Protein AF-0000000066225466 (afdb_homodimer)

Foldseek 3Di:
DQAEEEQEDELQAFDFLQSLLLLLQRQLVNVLRVHFYEYAYEHLVVVRHDPVSVVNNVVLNVLLVRDGPAACVPHDDLDDRYLVVCLVVLVVLLVLCVVLVQKDKFLDDPVNVVVLVVVCVVVVNDFAAACVSGDDDPVVVVVCVVVVRFIFMWGHFDPDWFWDWAQAPAPGTDTHTSRRPYRGGQAGSVSGGDPLSSVLSSCVSVVHQEYEEAPVCVNVVRVSVVSCVSVVHDDHHYHHAYAEAAPVLHGDDCVVDNGGSVLCLQLQFRSQLSSLQSCVQFAAAPVRDSHDGSVSCSVRPDSNRGDRDHRHDDVVVSVVSSVCCCVPVDDPVRNVVSCCVRAVDPVNCVLQCVQCVVPDPDPVVRCVAQVLLNHNDLPAALVQQPVAPDDLVVLLLLLVLLLVQLVPDRDLDLVVSVVSSVLVCVLVVHDSLSSCQSLCCLQRVHSDHGDSSSSCSSNDSSSSSVSSVVSSVNSPHAPPVRVVVSVVSSVVSVVVVVVVVVD/DQAEEEQEDELQAFDFLQSLLLLLLRQLVNVLRVHFYEYAYEHLVVVRHDPVSVVNNVVLNVLLVRDGPDACVPHDDLDDRYLVVCLVVLVVLLVLCVVLVQKDKFLDDPVNVVVLVVVCVVVVNDFAAACVSGDDDPVVVVVCVVVVRFIFMWGHFDPDWFWDWAQAPAPGTDTHTSRRPYRGTQAGSVSGGDPQSSVLSSCVSVVHQEYEEAPVCVNVVRVSVVSCVSVVHDDHHYHHAYAEAAPVRHGDDCVVDNGGSVLCLQLQFRSQLSSLQSCVQFAAAPVRDSHDGSVSCSVRPDSNRGDRDHRHDDVVVSVVSSVCCCVPVDDPVRNVVSCCVRAVDPVNCVLQCVQCVVPDPDPVVRCVACVLLNHNDLPAALVQQPVAPDDLVVLLLLLVLLLVQLVPDRDLALVVSVVSSVLVCVLVVHDSLSSCQSLCCLQRVHSDHGDSSSSCSSNDSSSSSVSSVVSSVNSPHAPPVRVVVSVVSSVVSVVVVVVVVVD

pLDDT: mean 94.41, std 7.54, range [35.38, 98.88]

Solvent-accessible surface area (backbone atoms only — not comparable to full-atom values): 54621 Å² total; per-residue (Å²): 130,75,38,19,21,50,38,64,54,57,22,59,44,77,40,41,46,66,56,52,41,42,36,51,54,26,41,38,54,11,53,65,62,72,30,40,26,30,39,34,40,46,33,61,54,58,89,54,35,40,74,68,22,40,51,45,40,54,52,50,38,46,62,48,69,54,78,60,72,27,23,70,87,78,36,58,94,54,59,77,31,38,48,68,75,40,47,70,61,53,51,52,55,51,48,51,33,42,74,70,62,46,30,45,77,35,66,71,48,72,68,56,50,52,50,51,52,51,52,33,50,74,70,67,48,81,60,41,57,40,50,87,75,57,57,66,52,71,66,58,46,49,51,39,56,72,69,63,56,71,39,31,34,25,34,57,57,68,81,58,91,53,61,41,78,42,65,27,75,80,74,41,74,42,76,41,53,29,54,70,48,45,37,44,66,32,28,43,68,86,60,43,51,30,69,64,42,48,51,50,54,48,36,58,68,55,52,40,41,38,51,52,41,52,42,87,48,57,83,49,45,57,61,47,50,49,50,27,55,74,71,68,45,85,73,55,47,35,30,60,39,53,50,59,12,30,86,87,67,41,72,63,42,67,89,80,38,89,40,37,47,63,39,43,54,71,42,27,49,49,40,66,35,53,47,29,47,45,47,54,52,40,33,67,46,93,85,61,57,80,79,52,51,73,66,56,46,40,77,64,64,53,81,84,53,46,50,76,59,72,27,56,64,50,64,67,59,48,36,52,48,23,17,48,44,51,59,73,71,33,52,63,70,55,44,44,48,50,47,31,72,71,57,68,33,68,70,53,38,56,67,49,42,80,70,46,47,88,75,30,39,33,60,12,51,50,53,81,70,49,46,52,74,52,34,66,68,70,80,72,48,57,71,66,51,64,83,46,88,54,53,70,70,56,43,37,50,49,43,49,51,49,44,57,54,56,68,68,54,85,67,82,41,50,68,54,49,46,51,52,52,47,52,50,20,58,67,70,72,38,59,58,71,63,54,45,42,56,51,26,27,37,67,56,49,30,85,76,72,63,59,60,48,56,49,36,49,75,54,28,68,58,51,40,48,52,30,34,50,51,43,31,47,52,66,66,49,68,56,73,72,56,40,52,52,48,50,54,53,49,51,56,43,53,54,48,52,56,53,52,71,73,100,131,76,38,19,23,50,39,65,55,58,22,60,45,77,42,39,45,66,55,51,41,42,36,51,55,26,41,39,53,11,54,64,61,72,30,39,26,30,39,34,39,45,32,63,54,57,90,55,35,40,71,67,22,40,51,44,40,55,52,50,37,49,63,50,69,53,76,60,72,25,24,69,87,79,35,59,95,56,59,79,29,37,46,67,78,40,48,69,59,52,52,52,54,52,48,50,32,41,73,70,63,46,29,46,77,33,63,70,47,73,68,55,49,51,50,52,52,50,52,34,51,74,70,68,49,80,62,42,56,41,49,87,77,56,55,68,54,70,67,58,47,51,52,39,55,72,69,62,56,73,40,32,33,24,35,58,58,70,81,58,91,54,61,42,77,42,64,27,75,79,72,41,75,42,75,42,53,28,54,68,48,44,37,43,66,32,29,43,67,85,59,43,51,30,69,64,43,48,50,49,54,46,36,57,68,56,51,40,41,38,51,50,42,52,42,87,48,57,84,48,44,58,63,46,51,48,50,26,53,74,73,70,46,85,73,51,48,36,30,60,40,53,52,59,13,30,87,87,67,40,72,62,42,68,89,81,38,90,39,37,48,63,40,43,53,73,44,27,51,48,40,65,35,52,48,29,47,44,48,54,53,39,32,70,46,93,84,61,57,81,79,54,52,73,67,56,46,40,76,64,61,51,80,82,54,47,49,75,56,74,29,56,65,50,65,67,58,46,37,53,48,25,17,49,45,51,60,73,70,32,54,62,70,54,46,44,50,50,47,30,72,72,58,68,33,69,71,53,39,56,68,49,42,80,68,46,48,88,74,31,39,36,60,12,50,49,52,81,70,49,46,52,74,52,35,66,70,69,80,70,48,56,71,68,51,64,84,46,90,57,54,71,69,58,41,38,50,50,43,48,52,49,45,58,56,56,68,69,54,85,69,83,43,53,68,53,50,45,52,53,53,48,51,50,22,57,67,69,72,39,58,59,71,64,54,45,41,55,51,27,27,36,67,55,50,31,84,75,73,62,60,60,48,56,49,36,47,74,53,29,68,58,50,41,48,51,30,36,51,52,43,31,47,51,66,68,50,67,57,74,72,56,42,52,53,49,50,53,55,50,51,55,44,52,54,50,53,56,55,54,73,73,102

Structure (mmCIF, N/CA/C/O backbone):
data_AF-0000000066225466-model_v1
#
loop_
_entity.id
_entity.type
_entity.pdbx_description
1 polymer 'Glutamate--tRNA ligase'
#
loop_
_atom_site.group_PDB
_atom_site.id
_atom_site.type_symbol
_atom_site.label_atom_id
_atom_site.label_alt_id
_atom_site.label_comp_id
_atom_site.label_asym_id
_atom_site.label_entity_id
_atom_site.label_seq_id
_atom_site.pdbx_PDB_ins_code
_atom_site.Cartn_x
_atom_site.Cartn_y
_atom_site.Cartn_z
_atom_site.occupancy
_atom_site.B_iso_or_equiv
_atom_site.auth_seq_id
_atom_site.auth_comp_id
_atom_site.auth_asym_id
_atom_site.auth_atom_id
_atom_site.pdbx_PDB_model_num
ATOM 1 N N . MET A 1 1 ? 26.734 44.969 13.734 1 72.12 1 MET A N 1
ATOM 2 C CA . MET A 1 1 ? 26 44.125 14.68 1 72.12 1 MET A CA 1
ATOM 3 C C . MET A 1 1 ? 25.453 42.875 13.992 1 72.12 1 MET A C 1
ATOM 5 O O . MET A 1 1 ? 25.094 42.938 12.812 1 72.12 1 MET A O 1
ATOM 9 N N . THR A 1 2 ? 25.734 41.781 14.602 1 92.44 2 THR A N 1
ATOM 10 C CA . THR A 1 2 ? 25.266 40.5 14.047 1 92.44 2 THR A CA 1
ATOM 11 C C . THR A 1 2 ? 23.75 40.438 14.062 1 92.44 2 THR A C 1
ATOM 13 O O . THR A 1 2 ? 23.125 40.688 15.086 1 92.44 2 THR A O 1
ATOM 16 N N . VAL A 1 3 ? 23.172 40.25 12.859 1 97.94 3 VAL A N 1
ATOM 17 C CA . VAL A 1 3 ? 21.719 40.156 12.742 1 97.94 3 VAL A CA 1
ATOM 18 C C . VAL A 1 3 ? 21.203 38.969 13.523 1 97.94 3 VAL A C 1
ATOM 20 O O . VAL A 1 3 ? 21.75 37.844 13.383 1 97.94 3 VAL A O 1
ATOM 23 N N . ARG A 1 4 ? 20.234 39.156 14.414 1 98.62 4 ARG A N 1
ATOM 24 C CA . ARG A 1 4 ? 19.578 38.062 15.156 1 98.62 4 ARG A CA 1
ATOM 25 C C . ARG A 1 4 ? 18.062 38.188 15.039 1 98.62 4 ARG A C 1
ATOM 27 O O . ARG A 1 4 ? 17.484 39.219 15.305 1 98.62 4 ARG A O 1
ATOM 34 N N . THR A 1 5 ? 17.469 37.156 14.516 1 98.81 5 THR A N 1
ATOM 35 C CA . THR A 1 5 ? 16.016 37.031 14.414 1 98.81 5 THR A CA 1
ATOM 36 C C . THR A 1 5 ? 15.5 35.875 15.234 1 98.81 5 THR A C 1
ATOM 38 O O . THR A 1 5 ? 16.297 35.062 15.75 1 98.81 5 THR A O 1
ATOM 41 N N . ARG A 1 6 ? 14.141 35.781 15.398 1 98.75 6 ARG A N 1
ATOM 42 C CA . ARG A 1 6 ? 13.594 34.656 16.141 1 98.75 6 ARG A CA 1
ATOM 43 C C . ARG A 1 6 ? 12.172 34.344 15.688 1 98.75 6 ARG A C 1
ATOM 45 O O . ARG A 1 6 ? 11.461 35.25 15.203 1 98.75 6 ARG A O 1
ATOM 52 N N . VAL A 1 7 ? 11.797 33.156 15.734 1 98.56 7 VAL A N 1
ATOM 53 C CA . VAL A 1 7 ? 10.398 32.75 15.75 1 98.56 7 VAL A CA 1
ATOM 54 C C . VAL A 1 7 ? 10.016 32.25 17.141 1 98.56 7 VAL A C 1
ATOM 56 O O . VAL A 1 7 ? 10.812 31.609 17.828 1 98.56 7 VAL A O 1
ATOM 59 N N . ALA A 1 8 ? 8.867 32.688 17.578 1 98.25 8 ALA A N 1
ATOM 60 C CA . ALA A 1 8 ? 8.516 32.469 18.969 1 98.25 8 ALA A CA 1
ATOM 61 C C . ALA A 1 8 ? 7.098 31.906 19.094 1 98.25 8 ALA A C 1
ATOM 63 O O . ALA A 1 8 ? 6.199 32.594 19.594 1 98.25 8 ALA A O 1
ATOM 64 N N . PRO A 1 9 ? 6.883 30.641 18.766 1 97.5 9 PRO A N 1
ATOM 65 C CA . PRO A 1 9 ? 5.547 30.047 18.828 1 97.5 9 PRO A CA 1
ATOM 66 C C . PRO A 1 9 ? 5.141 29.641 20.25 1 97.5 9 PRO A C 1
ATOM 68 O O . PRO A 1 9 ? 6 29.391 21.094 1 97.5 9 PRO A O 1
ATOM 71 N N . SER A 1 10 ? 3.869 29.734 20.5 1 96.12 10 SER A N 1
ATOM 72 C CA . SER A 1 10 ? 3.299 29.156 21.703 1 96.12 10 SER A CA 1
ATOM 73 C C . SER A 1 10 ? 2.91 27.703 21.5 1 96.12 10 SER A C 1
ATOM 75 O O . SER A 1 10 ? 2.291 27.359 20.484 1 96.12 10 SER A O 1
ATOM 77 N N . PRO A 1 11 ? 3.281 26.812 22.406 1 96.06 11 PRO A N 1
ATOM 78 C CA . PRO A 1 11 ? 3.002 25.375 22.25 1 96.06 11 PRO A CA 1
ATOM 79 C C . PRO A 1 11 ? 1.612 24.984 22.75 1 96.06 11 PRO A C 1
ATOM 81 O O . PRO A 1 11 ? 1.487 24.141 23.641 1 96.06 11 PRO A O 1
ATOM 84 N N . THR A 1 12 ? 0.563 25.531 22.188 1 91.44 12 THR A N 1
ATOM 85 C CA . THR A 1 12 ? -0.792 25.344 22.688 1 91.44 12 THR A CA 1
ATOM 86 C C . THR A 1 12 ? -1.61 24.453 21.766 1 91.44 12 THR A C 1
ATOM 88 O O . THR A 1 12 ? -2.832 24.359 21.906 1 91.44 12 THR A O 1
ATOM 91 N N . GLY A 1 13 ? -0.984 23.812 20.844 1 88.25 13 GLY A N 1
ATOM 92 C CA . GLY A 1 13 ? -1.659 22.938 19.891 1 88.25 13 GLY A CA 1
ATOM 93 C C . GLY A 1 13 ? -0.801 22.594 18.688 1 88.25 13 GLY A C 1
ATOM 94 O O . GLY A 1 13 ? 0.429 22.609 18.766 1 88.25 13 GLY A O 1
ATOM 95 N N . ASP A 1 14 ? -1.494 22.25 17.594 1 88.38 14 ASP A N 1
ATOM 96 C CA . ASP A 1 14 ? -0.764 21.844 16.406 1 88.38 14 ASP A CA 1
ATOM 97 C C . ASP A 1 14 ? -0.067 23.031 15.75 1 88.38 14 ASP A C 1
ATOM 99 O O . ASP A 1 14 ? -0.649 24.109 15.633 1 88.38 14 ASP A O 1
ATOM 103 N N . PRO A 1 15 ? 1.158 22.766 15.359 1 93.19 15 PRO A N 1
ATOM 104 C CA . PRO A 1 15 ? 1.882 23.859 14.703 1 93.19 15 PRO A CA 1
ATOM 105 C C . PRO A 1 15 ? 1.206 24.328 13.414 1 93.19 15 PRO A C 1
ATOM 107 O O . PRO A 1 15 ? 0.841 23.5 12.57 1 93.19 15 PRO A O 1
ATOM 110 N N . HIS A 1 16 ? 1.103 25.562 13.305 1 93.62 16 HIS A N 1
ATOM 111 C CA . HIS A 1 16 ? 0.407 26.219 12.203 1 93.62 16 HIS A CA 1
ATOM 112 C C . HIS A 1 16 ? 1.364 26.531 11.062 1 93.62 16 HIS A C 1
ATOM 114 O O . HIS A 1 16 ? 2.531 26.859 11.297 1 93.62 16 HIS A O 1
ATOM 120 N N . VAL A 1 17 ? 0.835 26.547 9.82 1 96.25 17 VAL A N 1
ATOM 121 C CA . VAL A 1 17 ? 1.638 26.891 8.656 1 96.25 17 VAL A CA 1
ATOM 122 C C . VAL A 1 17 ? 2.072 28.344 8.742 1 96.25 17 VAL A C 1
ATOM 124 O O . VAL A 1 17 ? 3.117 28.734 8.211 1 96.25 17 VAL A O 1
ATOM 127 N N . GLY A 1 18 ? 1.275 29.172 9.414 1 95.31 18 GLY A N 1
ATOM 128 C CA . GLY A 1 18 ? 1.667 30.547 9.656 1 95.31 18 GLY A CA 1
ATOM 129 C C . GLY A 1 18 ? 2.979 30.672 10.414 1 95.31 18 GLY A C 1
ATOM 130 O O . GLY A 1 18 ? 3.783 31.562 10.125 1 95.31 18 GLY A O 1
ATOM 131 N N . THR A 1 19 ? 3.127 29.797 11.383 1 96.12 19 THR A N 1
ATOM 132 C CA . THR A 1 19 ? 4.379 29.766 12.133 1 96.12 19 THR A CA 1
ATOM 133 C C . THR A 1 19 ? 5.551 29.438 11.211 1 96.12 19 THR A C 1
ATOM 135 O O . THR A 1 19 ? 6.609 30.047 11.289 1 96.12 19 THR A O 1
ATOM 138 N N . ALA A 1 20 ? 5.363 28.5 10.367 1 97.94 20 ALA A N 1
ATOM 139 C CA . ALA A 1 20 ? 6.402 28.109 9.422 1 97.94 20 ALA A CA 1
ATOM 140 C C . ALA A 1 20 ? 6.707 29.234 8.445 1 97.94 20 ALA A C 1
ATOM 142 O O . ALA A 1 20 ? 7.863 29.469 8.094 1 97.94 20 ALA A O 1
ATOM 143 N N . TYR A 1 21 ? 5.641 29.875 7.992 1 97.56 21 TYR A N 1
ATOM 144 C CA . TYR A 1 21 ? 5.75 31.031 7.109 1 97.56 21 TYR A CA 1
ATOM 145 C C . TYR A 1 21 ? 6.625 32.094 7.734 1 97.56 21 TYR A C 1
ATOM 147 O O . TYR A 1 21 ? 7.594 32.562 7.117 1 97.56 21 TYR A O 1
ATOM 155 N N . ILE A 1 22 ? 6.406 32.438 8.945 1 97.81 22 ILE A N 1
ATOM 156 C CA . ILE A 1 22 ? 7.164 33.469 9.664 1 97.81 22 ILE A CA 1
ATOM 157 C C . ILE A 1 22 ? 8.586 32.969 9.914 1 97.81 22 ILE A C 1
ATOM 159 O O . ILE A 1 22 ? 9.547 33.719 9.742 1 97.81 22 ILE A O 1
ATOM 163 N N . ALA A 1 23 ? 8.711 31.719 10.312 1 98.62 23 ALA A N 1
ATOM 164 C CA . ALA A 1 23 ? 10.016 31.125 10.578 1 98.62 23 ALA A CA 1
ATOM 165 C C . ALA A 1 23 ? 10.898 31.172 9.336 1 98.62 23 ALA A C 1
ATOM 167 O O . ALA A 1 23 ? 12.086 31.484 9.422 1 98.62 23 ALA A O 1
ATOM 168 N N . LEU A 1 24 ? 10.32 30.844 8.219 1 98.62 24 LEU A N 1
ATOM 169 C CA . LEU A 1 24 ? 11.062 30.812 6.957 1 98.62 24 LEU A CA 1
ATOM 170 C C . LEU A 1 24 ? 11.68 32.156 6.652 1 98.62 24 LEU A C 1
ATOM 172 O O . LEU A 1 24 ? 12.867 32.25 6.328 1 98.62 24 LEU A O 1
ATOM 176 N N . PHE A 1 25 ? 10.938 33.25 6.793 1 98.5 25 PHE A N 1
ATOM 177 C CA . PHE A 1 25 ? 11.414 34.562 6.453 1 98.5 25 PHE A CA 1
ATOM 178 C C . PHE A 1 25 ? 12.438 35.062 7.473 1 98.5 25 PHE A C 1
ATOM 180 O O . PHE A 1 25 ? 13.391 35.75 7.117 1 98.5 25 PHE A O 1
ATOM 187 N N . ASN A 1 26 ? 12.195 34.719 8.766 1 98.75 26 ASN A N 1
ATOM 188 C CA . ASN A 1 26 ? 13.203 35.031 9.773 1 98.75 26 ASN A CA 1
ATOM 189 C C . ASN A 1 26 ? 14.531 34.344 9.477 1 98.75 26 ASN A C 1
ATOM 191 O O . ASN A 1 26 ? 15.594 34.969 9.562 1 98.75 26 ASN A O 1
ATOM 195 N N . LEU A 1 27 ? 14.461 33.062 9.164 1 98.69 27 LEU A N 1
ATOM 196 C CA . LEU A 1 27 ? 15.648 32.281 8.852 1 98.69 27 LEU A CA 1
ATOM 197 C C . LEU A 1 27 ? 16.375 32.875 7.645 1 98.69 27 LEU A C 1
ATOM 199 O O . LEU A 1 27 ? 17.594 33.094 7.688 1 98.69 27 LEU A O 1
ATOM 203 N N . CYS A 1 28 ? 15.68 33.125 6.57 1 98.31 28 CYS A N 1
ATOM 204 C CA . CYS A 1 28 ? 16.281 33.656 5.348 1 98.31 28 CYS A CA 1
ATOM 205 C C . CYS A 1 28 ? 16.938 35 5.59 1 98.31 28 CYS A C 1
ATOM 207 O O . CYS A 1 28 ? 18.047 35.25 5.105 1 98.31 28 CYS A O 1
ATOM 209 N N . PHE A 1 29 ? 16.234 35.844 6.336 1 98.44 29 PHE A N 1
ATOM 210 C CA . PHE A 1 29 ? 16.781 37.156 6.633 1 98.44 29 PHE A CA 1
ATOM 211 C C . PHE A 1 29 ? 18.078 37.062 7.426 1 98.44 29 PHE A C 1
ATOM 213 O O . PHE A 1 29 ? 19.078 37.688 7.09 1 98.44 29 PHE A O 1
ATOM 220 N N . ALA A 1 30 ? 18.031 36.25 8.477 1 98.5 30 ALA A N 1
ATOM 221 C CA . ALA A 1 30 ? 19.219 36.062 9.312 1 98.5 30 ALA A CA 1
ATOM 222 C C . ALA A 1 30 ? 20.391 35.562 8.484 1 98.5 30 ALA A C 1
ATOM 224 O O . ALA A 1 30 ? 21.5 36.125 8.539 1 98.5 30 ALA A O 1
ATOM 225 N N . ARG A 1 31 ? 20.141 34.562 7.699 1 97.88 31 ARG A N 1
ATOM 226 C CA . ARG A 1 31 ? 21.203 33.938 6.926 1 97.88 31 ARG A CA 1
ATOM 227 C C . ARG A 1 31 ? 21.734 34.875 5.859 1 97.88 31 ARG A C 1
ATOM 229 O O . ARG A 1 31 ? 22.953 34.938 5.629 1 97.88 31 ARG A O 1
ATOM 236 N N . LYS A 1 32 ? 20.828 35.531 5.215 1 96.62 32 LYS A N 1
ATOM 237 C CA . LYS A 1 32 ? 21.234 36.5 4.195 1 96.62 32 LYS A CA 1
ATOM 238 C C . LYS A 1 32 ? 22.234 37.5 4.754 1 96.62 32 LYS A C 1
ATOM 240 O O . LYS A 1 32 ? 23.141 37.938 4.035 1 96.62 32 LYS A O 1
ATOM 245 N N . HIS A 1 33 ? 22.188 37.812 6.023 1 97.12 33 HIS A N 1
ATOM 246 C CA . HIS A 1 33 ? 23 38.844 6.637 1 97.12 33 HIS A CA 1
ATOM 247 C C . HIS A 1 33 ? 24.078 38.25 7.543 1 97.12 33 HIS A C 1
ATOM 249 O O . HIS A 1 33 ? 24.656 38.938 8.375 1 97.12 33 HIS A O 1
ATOM 255 N N . GLY A 1 34 ? 24.25 36.938 7.414 1 96.94 34 GLY A N 1
ATOM 256 C CA . GLY A 1 34 ? 25.281 36.281 8.188 1 96.94 34 GLY A CA 1
ATOM 257 C C . GLY A 1 34 ? 24.969 36.219 9.672 1 96.94 34 GLY A C 1
ATOM 258 O O . GLY A 1 34 ? 25.891 36.188 10.5 1 96.94 34 GLY A O 1
ATOM 259 N N . GLY A 1 35 ? 23.703 36.312 10.008 1 98.19 35 GLY A N 1
ATOM 260 C CA . GLY A 1 35 ? 23.281 36.375 11.398 1 98.19 35 GLY A CA 1
ATOM 261 C C . GLY A 1 35 ? 22.812 35.031 11.938 1 98.19 35 GLY A C 1
ATOM 262 O O . GLY A 1 35 ? 23.234 33.969 11.469 1 98.19 35 GLY A O 1
ATOM 263 N N . GLN A 1 36 ? 22.016 35.094 13.039 1 98.31 36 GLN A N 1
ATOM 264 C CA . GLN A 1 36 ? 21.547 33.906 13.742 1 98.31 36 GLN A CA 1
ATOM 265 C C . GLN A 1 36 ? 20.016 33.875 13.812 1 98.31 36 GLN A C 1
ATOM 267 O O . GLN A 1 36 ? 19.391 34.938 13.961 1 98.31 36 GLN A O 1
ATOM 272 N N . PHE A 1 37 ? 19.469 32.719 13.695 1 98.62 37 PHE A N 1
ATOM 273 C CA . PHE A 1 37 ? 18.047 32.469 13.797 1 98.62 37 PHE A CA 1
ATOM 274 C C . PHE A 1 37 ? 17.734 31.672 15.055 1 98.62 37 PHE A C 1
ATOM 276 O O . PHE A 1 37 ? 18.266 30.578 15.258 1 98.62 37 PHE A O 1
ATOM 283 N N . ILE A 1 38 ? 16.844 32.25 15.906 1 98.81 38 ILE A N 1
ATOM 284 C CA . ILE A 1 38 ? 16.578 31.672 17.219 1 98.81 38 ILE A CA 1
ATOM 285 C C . ILE A 1 38 ? 15.148 31.141 17.297 1 98.81 38 ILE A C 1
ATOM 287 O O . ILE A 1 38 ? 14.234 31.766 16.75 1 98.81 38 ILE A O 1
ATOM 291 N N . LEU A 1 39 ? 14.961 29.953 17.938 1 98.88 39 LEU A N 1
ATOM 292 C CA . LEU A 1 39 ? 13.633 29.453 18.297 1 98.88 39 LEU A CA 1
ATOM 293 C C . LEU A 1 39 ? 13.367 29.625 19.781 1 98.88 39 LEU A C 1
ATOM 295 O O . LEU A 1 39 ? 14.109 29.109 20.625 1 98.88 39 LEU A O 1
ATOM 299 N N . ARG A 1 40 ? 12.422 30.406 20.094 1 98.75 40 ARG A N 1
ATOM 300 C CA . ARG A 1 40 ? 11.984 30.609 21.484 1 98.75 40 ARG A CA 1
ATOM 301 C C . ARG A 1 40 ? 10.562 30.094 21.688 1 98.75 40 ARG A C 1
ATOM 303 O O . ARG A 1 40 ? 9.688 30.328 20.844 1 98.75 40 ARG A O 1
ATOM 310 N N . ILE A 1 41 ? 10.328 29.359 22.766 1 98.5 41 ILE A N 1
ATOM 311 C CA . ILE A 1 41 ? 9.008 28.844 23.078 1 98.5 41 ILE A CA 1
ATOM 312 C C . ILE A 1 41 ? 8.289 29.781 24.031 1 98.5 41 ILE A C 1
ATOM 314 O O . ILE A 1 41 ? 8.773 30.031 25.141 1 98.5 41 ILE A O 1
ATOM 318 N N . GLU A 1 42 ? 7.176 30.359 23.578 1 97.44 42 GLU A N 1
ATOM 319 C CA . GLU A 1 42 ? 6.398 31.281 24.391 1 97.44 42 GLU A CA 1
ATOM 320 C C . GLU A 1 42 ? 5.234 30.562 25.078 1 97.44 42 GLU A C 1
ATOM 322 O O . GLU A 1 42 ? 4.09 30.672 24.641 1 97.44 42 GLU A O 1
ATOM 327 N N . ASP A 1 43 ? 5.59 29.938 26.203 1 95.69 43 ASP A N 1
ATOM 328 C CA . ASP A 1 43 ? 4.641 29.109 26.938 1 95.69 43 ASP A CA 1
ATOM 329 C C . ASP A 1 43 ? 4.188 29.797 28.234 1 95.69 43 ASP A C 1
ATOM 331 O O . ASP A 1 43 ? 4.09 29.156 29.281 1 95.69 43 ASP A O 1
ATOM 335 N N . THR A 1 44 ? 3.924 31.141 28.125 1 92.94 44 THR A N 1
ATOM 336 C CA . THR A 1 44 ? 3.486 31.891 29.297 1 92.94 44 THR A CA 1
ATOM 337 C C . THR A 1 44 ? 2.076 31.469 29.703 1 92.94 44 THR A C 1
ATOM 339 O O . THR A 1 44 ? 1.693 31.609 30.859 1 92.94 44 THR A O 1
ATOM 342 N N . ASP A 1 45 ? 1.33 31.047 28.734 1 90.12 45 ASP A N 1
ATOM 343 C CA . ASP A 1 45 ? 0.051 30.422 29.047 1 90.12 45 ASP A CA 1
ATOM 344 C C . ASP A 1 45 ? 0.242 28.953 29.453 1 90.12 45 ASP A C 1
ATOM 346 O O . ASP A 1 45 ? 0.145 28.062 28.609 1 90.12 45 ASP A O 1
ATOM 350 N N . GLN A 1 46 ? 0.395 28.781 30.609 1 87.12 46 GLN A N 1
ATOM 351 C CA . GLN A 1 46 ? 0.784 27.469 31.125 1 87.12 46 GLN A CA 1
ATOM 352 C C . GLN A 1 46 ? -0.377 26.484 31.047 1 87.12 46 GLN A C 1
ATOM 354 O O . GLN A 1 46 ? -0.165 25.266 30.953 1 87.12 46 GLN A O 1
ATOM 359 N N . SER A 1 47 ? -1.54 27.031 31.078 1 86.06 47 SER A N 1
ATOM 360 C CA . SER A 1 47 ? -2.709 26.156 31.078 1 86.06 47 SER A CA 1
ATOM 361 C C . SER A 1 47 ? -2.908 25.516 29.703 1 86.06 47 SER A C 1
ATOM 363 O O . SER A 1 47 ? -3.457 24.422 29.594 1 86.06 47 SER A O 1
ATOM 365 N N . ARG A 1 48 ? -2.383 26.078 28.672 1 86.88 48 ARG A N 1
ATOM 366 C CA . ARG A 1 48 ? -2.646 25.609 27.312 1 86.88 48 ARG A CA 1
ATOM 367 C C . ARG A 1 48 ? -1.392 25.016 26.688 1 86.88 48 ARG A C 1
ATOM 369 O O . ARG A 1 48 ? -1.47 24.312 25.688 1 86.88 48 ARG A O 1
ATOM 376 N N . SER A 1 49 ? -0.348 25.297 27.344 1 92.75 49 SER A N 1
ATOM 377 C CA . SER A 1 49 ? 0.923 24.828 26.812 1 92.75 49 SER A CA 1
ATOM 378 C C . SER A 1 49 ? 1.209 23.391 27.25 1 92.75 49 SER A C 1
ATOM 380 O O . SER A 1 49 ? 0.957 23.031 28.391 1 92.75 49 SER A O 1
ATOM 382 N N . THR A 1 50 ? 1.665 22.562 26.297 1 92.44 50 THR A N 1
ATOM 383 C CA . THR A 1 50 ? 2.006 21.172 26.625 1 92.44 50 THR A CA 1
ATOM 384 C C . THR A 1 50 ? 3.354 20.797 26.016 1 92.44 50 THR A C 1
ATOM 386 O O . THR A 1 50 ? 3.756 21.344 25 1 92.44 50 THR A O 1
ATOM 389 N N . PRO A 1 51 ? 4.008 19.859 26.703 1 94.19 51 PRO A N 1
ATOM 390 C CA . PRO A 1 51 ? 5.258 19.359 26.125 1 94.19 51 PRO A CA 1
ATOM 391 C C . PRO A 1 51 ? 5.07 18.734 24.75 1 94.19 51 PRO A C 1
ATOM 393 O O . PRO A 1 51 ? 5.945 18.844 23.891 1 94.19 51 PRO A O 1
ATOM 396 N N . GLU A 1 52 ? 3.928 18.094 24.531 1 92.62 52 GLU A N 1
ATOM 397 C CA . GLU A 1 52 ? 3.625 17.469 23.25 1 92.62 52 GLU A CA 1
ATOM 398 C C . GLU A 1 52 ? 3.527 18.5 22.125 1 92.62 52 GLU A C 1
ATOM 400 O O . GLU A 1 52 ? 4.043 18.297 21.031 1 92.62 52 GLU A O 1
ATOM 405 N N . SER A 1 53 ? 2.9 19.562 22.469 1 93.81 53 SER A N 1
ATOM 406 C CA . SER A 1 53 ? 2.773 20.641 21.484 1 93.81 53 SER A CA 1
ATOM 407 C C . SER A 1 53 ? 4.129 21.25 21.172 1 93.81 53 SER A C 1
ATOM 409 O O . SER A 1 53 ? 4.406 21.594 20.016 1 93.81 53 SER A O 1
ATOM 411 N N . GLU A 1 54 ? 4.953 21.422 22.172 1 97.06 54 GLU A N 1
ATOM 412 C CA . GLU A 1 54 ? 6.297 21.953 21.938 1 97.06 54 GLU A CA 1
ATOM 413 C C . GLU A 1 54 ? 7.086 21.016 21.016 1 97.06 54 GLU A C 1
ATOM 415 O O . GLU A 1 54 ? 7.699 21.469 20.047 1 97.06 54 GLU A O 1
ATOM 420 N N . GLN A 1 55 ? 7.027 19.797 21.391 1 96.94 55 GLN A N 1
ATOM 421 C CA . GLN A 1 55 ? 7.75 18.828 20.578 1 96.94 55 GLN A CA 1
ATOM 422 C C . GLN A 1 55 ? 7.254 18.844 19.125 1 96.94 55 GLN A C 1
ATOM 424 O O . GLN A 1 55 ? 8.047 18.734 18.188 1 96.94 55 GLN A O 1
ATOM 429 N N . ALA A 1 56 ? 5.988 18.969 18.953 1 95.25 56 ALA A N 1
ATOM 430 C CA . ALA A 1 56 ? 5.406 19.031 17.609 1 95.25 56 ALA A CA 1
ATOM 431 C C . ALA A 1 56 ? 5.941 20.234 16.828 1 95.25 56 ALA A C 1
ATOM 433 O O . ALA A 1 56 ? 6.16 20.156 15.625 1 95.25 56 ALA A O 1
ATOM 434 N N . ILE A 1 57 ? 6.113 21.297 17.5 1 97.69 57 ILE A N 1
ATOM 435 C CA . ILE A 1 57 ? 6.668 22.5 16.875 1 97.69 57 ILE A CA 1
ATOM 436 C C . ILE A 1 57 ? 8.078 22.203 16.375 1 97.69 57 ILE A C 1
ATOM 438 O O . ILE A 1 57 ? 8.398 22.469 15.211 1 97.69 57 ILE A O 1
ATOM 442 N N . LEU A 1 58 ? 8.898 21.609 17.25 1 98.31 58 LEU A N 1
ATOM 443 C CA . LEU A 1 58 ? 10.281 21.297 16.906 1 98.31 58 LEU A CA 1
ATOM 444 C C . LEU A 1 58 ? 10.336 20.359 15.711 1 98.31 58 LEU A C 1
ATOM 446 O O . LEU A 1 58 ? 11.023 20.625 14.727 1 98.31 58 LEU A O 1
ATOM 450 N N . ASP A 1 59 ? 9.562 19.344 15.766 1 97.5 59 ASP A N 1
ATOM 451 C CA . ASP A 1 59 ? 9.562 18.328 14.719 1 97.5 59 ASP A CA 1
ATOM 452 C C . ASP A 1 59 ? 9.078 18.906 13.391 1 97.5 59 ASP A C 1
ATOM 454 O O . ASP A 1 59 ? 9.633 18.594 12.336 1 97.5 59 ASP A O 1
ATOM 458 N N . SER A 1 60 ? 8.039 19.703 13.469 1 97.94 60 SER A N 1
ATOM 459 C CA . SER A 1 60 ? 7.438 20.266 12.258 1 97.94 60 SER A CA 1
ATOM 460 C C . SER A 1 60 ? 8.398 21.203 11.555 1 97.94 60 SER A C 1
ATOM 462 O O . SER A 1 60 ? 8.562 21.141 10.328 1 97.94 60 SER A O 1
ATOM 464 N N . LEU A 1 61 ? 9.023 22.062 12.289 1 98.5 61 LEU A N 1
ATOM 465 C CA . LEU A 1 61 ? 9.953 23.016 11.68 1 98.5 61 LEU A CA 1
ATOM 466 C C . LEU A 1 61 ? 11.172 22.297 11.109 1 98.5 61 LEU A C 1
ATOM 468 O O . LEU A 1 61 ? 11.648 22.625 10.023 1 98.5 61 LEU A O 1
ATOM 472 N N . ARG A 1 62 ? 11.641 21.266 11.812 1 98.19 62 ARG A N 1
ATOM 473 C CA . ARG A 1 62 ? 12.75 20.469 11.297 1 98.19 62 ARG A CA 1
ATOM 474 C C . ARG A 1 62 ? 12.359 19.734 10.023 1 98.19 62 ARG A C 1
ATOM 476 O O . ARG A 1 62 ? 13.148 19.641 9.078 1 98.19 62 ARG A O 1
ATOM 483 N N . TRP A 1 63 ? 11.156 19.172 10 1 97.88 63 TRP A N 1
ATOM 484 C CA . TRP A 1 63 ? 10.656 18.484 8.812 1 97.88 63 TRP A CA 1
ATOM 485 C C . TRP A 1 63 ? 10.672 19.422 7.605 1 97.88 63 TRP A C 1
ATOM 487 O O . TRP A 1 63 ? 11.008 19 6.492 1 97.88 63 TRP A O 1
ATOM 497 N N . LEU A 1 64 ? 10.422 20.703 7.832 1 98.38 64 LEU A N 1
ATOM 498 C CA . LEU A 1 64 ? 10.367 21.688 6.758 1 98.38 64 LEU A CA 1
ATOM 499 C C . LEU A 1 64 ? 11.766 22.188 6.414 1 98.38 64 LEU A C 1
ATOM 501 O O . LEU A 1 64 ? 11.922 23.031 5.523 1 98.38 64 LEU A O 1
ATOM 505 N N . GLY A 1 65 ? 12.758 21.75 7.137 1 97.62 65 GLY A N 1
ATOM 506 C CA . GLY A 1 65 ? 14.133 22.141 6.875 1 97.62 65 GLY A CA 1
ATOM 507 C C . GLY A 1 65 ? 14.5 23.484 7.496 1 97.62 65 GLY A C 1
ATOM 508 O O . GLY A 1 65 ? 15.445 24.141 7.051 1 97.62 65 GLY A O 1
ATOM 509 N N . LEU A 1 66 ? 13.719 23.875 8.492 1 98.25 66 LEU A N 1
ATOM 510 C CA . LEU A 1 66 ? 13.984 25.141 9.18 1 98.25 66 LEU A CA 1
ATOM 511 C C . LEU A 1 66 ? 14.727 24.891 10.484 1 98.25 66 LEU A C 1
ATOM 513 O O . LEU A 1 66 ? 14.117 24.531 11.5 1 98.25 66 LEU A O 1
ATOM 517 N N . GLU A 1 67 ? 15.961 25.141 10.406 1 97.06 67 GLU A N 1
ATOM 518 C CA . GLU A 1 67 ? 16.797 24.859 11.57 1 97.06 67 GLU A CA 1
ATOM 519 C C . GLU A 1 67 ? 17.219 26.156 12.258 1 97.06 67 GLU A C 1
ATOM 521 O O . GLU A 1 67 ? 17.5 27.156 11.602 1 97.06 67 GLU A O 1
ATOM 526 N N . TRP A 1 68 ? 17.281 26.125 13.57 1 98.56 68 TRP A N 1
ATOM 527 C CA . TRP A 1 68 ? 17.609 27.297 14.367 1 98.56 68 TRP A CA 1
ATOM 528 C C . TRP A 1 68 ? 18.984 27.141 15.016 1 98.56 68 TRP A C 1
ATOM 530 O O . TRP A 1 68 ? 19.469 26.031 15.18 1 98.56 68 TRP A O 1
ATOM 540 N N . ASP A 1 69 ? 19.594 28.281 15.312 1 98.56 69 ASP A N 1
ATOM 541 C CA . ASP A 1 69 ? 20.938 28.312 15.891 1 98.56 69 ASP A CA 1
ATOM 542 C C . ASP A 1 69 ? 20.875 28.156 17.406 1 98.56 69 ASP A C 1
ATOM 544 O O . ASP A 1 69 ? 21.812 27.625 18.016 1 98.56 69 ASP A O 1
ATOM 548 N N . GLU A 1 70 ? 19.891 28.734 18.031 1 98.62 70 GLU A N 1
ATOM 549 C CA . GLU A 1 70 ? 19.609 28.625 19.469 1 98.62 70 GLU A CA 1
ATOM 550 C C . GLU A 1 70 ? 18.156 28.234 19.703 1 98.62 70 GLU A C 1
ATOM 552 O O . GLU A 1 70 ? 17.266 28.609 18.922 1 98.62 70 GLU A O 1
ATOM 557 N N . GLY A 1 71 ? 17.938 27.516 20.703 1 98.5 71 GLY A N 1
ATOM 558 C CA . GLY A 1 71 ? 16.594 27.047 20.984 1 98.5 71 GLY A CA 1
ATOM 559 C C . GLY A 1 71 ? 16.516 26.172 22.219 1 98.5 71 GLY A C 1
ATOM 560 O O . GLY A 1 71 ? 17.516 25.922 22.875 1 98.5 71 GLY A O 1
ATOM 561 N N . PRO A 1 72 ? 15.406 25.781 22.562 1 98.38 72 PRO A N 1
ATOM 562 C CA . PRO A 1 72 ? 15.219 25.016 23.797 1 98.38 72 PRO A CA 1
ATOM 563 C C . PRO A 1 72 ? 15.938 23.672 23.766 1 98.38 72 PRO A C 1
ATOM 565 O O . PRO A 1 72 ? 16.328 23.156 24.828 1 98.38 72 PRO A O 1
ATOM 568 N N . ASP A 1 73 ? 16.094 23.125 22.625 1 97.5 73 ASP A N 1
ATOM 569 C CA . ASP A 1 73 ? 16.672 21.797 22.5 1 97.5 73 ASP A CA 1
ATOM 570 C C . ASP A 1 73 ? 18.188 21.859 22.281 1 97.5 73 ASP A C 1
ATOM 572 O O . ASP A 1 73 ? 18.922 21.031 22.797 1 97.5 73 ASP A O 1
ATOM 576 N N . VAL A 1 74 ? 18.641 22.906 21.609 1 97.69 74 VAL A N 1
ATOM 577 C CA . VAL A 1 74 ? 20.047 22.953 21.219 1 97.69 74 VAL A CA 1
ATOM 578 C C . VAL A 1 74 ? 20.812 23.906 22.141 1 97.69 74 VAL A C 1
ATOM 580 O O . VAL A 1 74 ? 22.047 23.906 22.141 1 97.69 74 VAL A O 1
ATOM 583 N N . GLY A 1 75 ? 20.125 24.703 22.891 1 97.5 75 GLY A N 1
ATOM 584 C CA . GLY A 1 75 ? 20.766 25.641 23.812 1 97.5 75 GLY A CA 1
ATOM 585 C C . GLY A 1 75 ? 21.281 26.891 23.125 1 97.5 75 GLY A C 1
ATOM 586 O O . GLY A 1 75 ? 20.812 27.25 22.031 1 97.5 75 GLY A O 1
ATOM 587 N N . GLY A 1 76 ? 22.031 27.672 23.766 1 96.94 76 GLY A N 1
ATOM 588 C CA . GLY A 1 76 ? 22.625 28.922 23.328 1 96.94 76 GLY A CA 1
ATOM 589 C C . GLY A 1 76 ? 23.031 29.828 24.469 1 96.94 76 GLY A C 1
ATOM 590 O O . GLY A 1 76 ? 22.781 29.516 25.641 1 96.94 76 GLY A O 1
ATOM 591 N N . ALA A 1 77 ? 23.641 30.875 24.125 1 95.62 77 ALA A N 1
ATOM 592 C CA . ALA A 1 77 ? 24.25 31.75 25.141 1 95.62 77 ALA A CA 1
ATOM 593 C C . ALA A 1 77 ? 23.203 32.594 25.844 1 95.62 77 ALA A C 1
ATOM 595 O O . ALA A 1 77 ? 23.438 33.094 26.953 1 95.62 77 ALA A O 1
ATOM 596 N N . ALA A 1 78 ? 22.047 32.656 25.312 1 96.19 78 ALA A N 1
ATOM 597 C CA . ALA A 1 78 ? 21.047 33.562 25.859 1 96.19 78 ALA A CA 1
ATOM 598 C C . ALA A 1 78 ? 19.906 32.781 26.531 1 96.19 78 ALA A C 1
ATOM 600 O O . ALA A 1 78 ? 18.812 33.344 26.734 1 96.19 78 ALA A O 1
ATOM 601 N N . GLY A 1 79 ? 20.031 31.562 26.938 1 95 79 GLY A N 1
ATOM 602 C CA . GLY A 1 79 ? 19 30.719 27.5 1 95 79 GLY A CA 1
ATOM 603 C C . GLY A 1 79 ? 18.609 31.125 28.906 1 95 79 GLY A C 1
ATOM 604 O O . GLY A 1 79 ? 19.219 32.031 29.5 1 95 79 GLY A O 1
ATOM 605 N N . PRO A 1 80 ? 17.578 30.422 29.406 1 97.56 80 PRO A N 1
ATOM 606 C CA . PRO A 1 80 ? 16.75 29.391 28.781 1 97.56 80 PRO A CA 1
ATOM 607 C C . PRO A 1 80 ? 15.828 29.969 27.688 1 97.56 80 PRO A C 1
ATOM 609 O O . PRO A 1 80 ? 15.539 31.156 27.688 1 97.56 80 PRO A O 1
ATOM 612 N N . TYR A 1 81 ? 15.352 29.109 26.812 1 98.44 81 TYR A N 1
ATOM 613 C CA . TYR A 1 81 ? 14.617 29.578 25.625 1 98.44 81 TYR A CA 1
ATOM 614 C C . TYR A 1 81 ? 13.141 29.25 25.734 1 98.44 81 TYR A C 1
ATOM 616 O O . TYR A 1 81 ? 12.398 29.344 24.766 1 98.44 81 TYR A O 1
ATOM 624 N N . ARG A 1 82 ? 12.688 28.781 26.844 1 98.06 82 ARG A N 1
ATOM 625 C CA . ARG A 1 82 ? 11.289 28.672 27.234 1 98.06 82 ARG A CA 1
ATOM 626 C C . ARG A 1 82 ? 10.898 29.766 28.219 1 98.06 82 ARG A C 1
ATOM 628 O O . ARG A 1 82 ? 11.539 29.938 29.25 1 98.06 82 ARG A O 1
ATOM 635 N N . GLN A 1 83 ? 9.805 30.469 27.891 1 97.44 83 GLN A N 1
ATOM 636 C CA . GLN A 1 83 ? 9.445 31.609 28.719 1 97.44 83 GLN A CA 1
ATOM 637 C C . GLN A 1 83 ? 9.023 31.172 30.109 1 97.44 83 GLN A C 1
ATOM 639 O O . GLN A 1 83 ? 9.234 31.891 31.094 1 97.44 83 GLN A O 1
ATOM 644 N N . SER A 1 84 ? 8.484 30 30.266 1 95.12 84 SER A N 1
ATOM 645 C CA . SER A 1 84 ? 8.07 29.484 31.562 1 95.12 84 SER A CA 1
ATOM 646 C C . SER A 1 84 ? 9.258 29.312 32.5 1 95.12 84 SER A C 1
ATOM 648 O O . SER A 1 84 ? 9.094 29.266 33.719 1 95.12 84 SER A O 1
ATOM 650 N N . GLU A 1 85 ? 10.43 29.297 31.953 1 96.31 85 GLU A N 1
ATOM 651 C CA . GLU A 1 85 ? 11.641 29.094 32.75 1 96.31 85 GLU A CA 1
ATOM 652 C C . GLU A 1 85 ? 12.281 30.422 33.125 1 96.31 85 GLU A C 1
ATOM 654 O O . GLU A 1 85 ? 13.344 30.453 33.75 1 96.31 85 GLU A O 1
ATOM 659 N N . ARG A 1 86 ? 11.648 31.516 32.812 1 96.88 86 ARG A N 1
ATOM 660 C CA . ARG A 1 86 ? 12.266 32.812 32.969 1 96.88 86 ARG A CA 1
ATOM 661 C C . ARG A 1 86 ? 11.445 33.719 33.875 1 96.88 86 ARG A C 1
ATOM 663 O O . ARG A 1 86 ? 11.547 34.938 33.812 1 96.88 86 ARG A O 1
ATOM 670 N N . LYS A 1 87 ? 10.664 33.188 34.719 1 95 87 LYS A N 1
ATOM 671 C CA . LYS A 1 87 ? 9.727 33.906 35.562 1 95 87 LYS A CA 1
ATOM 672 C C . LYS A 1 87 ? 10.445 34.938 36.406 1 95 87 LYS A C 1
ATOM 674 O O . LYS A 1 87 ? 9.992 36.062 36.531 1 95 87 LYS A O 1
ATOM 679 N N . GLU A 1 88 ? 11.516 34.562 37.031 1 96.12 88 GLU A N 1
ATOM 680 C CA . GLU A 1 88 ? 12.25 35.469 37.938 1 96.12 88 GLU A CA 1
ATOM 681 C C . GLU A 1 88 ? 12.812 36.656 37.188 1 96.12 88 GLU A C 1
ATOM 683 O O . GLU A 1 88 ? 12.891 37.781 37.719 1 96.12 88 GLU A O 1
ATOM 688 N N . ILE A 1 89 ? 13.211 36.438 36 1 97.56 89 ILE A N 1
ATOM 689 C CA . ILE A 1 89 ? 13.734 37.531 35.156 1 97.56 89 ILE A CA 1
ATOM 690 C C . ILE A 1 89 ? 12.656 38.594 34.938 1 97.56 89 ILE A C 1
ATOM 692 O O . ILE A 1 89 ? 12.898 39.781 35.125 1 97.56 89 ILE A O 1
ATOM 696 N N . TYR A 1 90 ? 11.492 38.156 34.625 1 97.81 90 TYR A N 1
ATOM 697 C CA . TYR A 1 90 ? 10.398 39.094 34.375 1 97.81 90 TYR A CA 1
ATOM 698 C C . TYR A 1 90 ? 10.039 39.875 35.625 1 97.81 90 TYR A C 1
ATOM 700 O O . TYR A 1 90 ? 9.742 41.094 35.562 1 97.81 90 TYR A O 1
ATOM 708 N N . ALA A 1 91 ? 10.055 39.188 36.75 1 96.88 91 ALA A N 1
ATOM 709 C CA . ALA A 1 91 ? 9.734 39.844 38 1 96.88 91 ALA A CA 1
ATOM 710 C C . ALA A 1 91 ? 10.672 41.031 38.281 1 96.88 91 ALA A C 1
ATOM 712 O O . ALA A 1 91 ? 10.242 42.062 38.781 1 96.88 91 ALA A O 1
ATOM 713 N N . GLN A 1 92 ? 11.891 40.844 37.969 1 98.06 92 GLN A N 1
ATOM 714 C CA . GLN A 1 92 ? 12.883 41.906 38.188 1 98.06 92 GLN A CA 1
ATOM 715 C C . GLN A 1 92 ? 12.594 43.094 37.281 1 98.06 92 GLN A C 1
ATOM 717 O O . GLN A 1 92 ? 12.672 44.25 37.75 1 98.06 92 GLN A O 1
ATOM 722 N N . TYR A 1 93 ? 12.266 42.875 36.094 1 98.31 93 TYR A N 1
ATOM 723 C CA . TYR A 1 93 ? 12.039 43.969 35.156 1 98.31 93 TYR A CA 1
ATOM 724 C C . TYR A 1 93 ? 10.727 44.656 35.469 1 98.31 93 TYR A C 1
ATOM 726 O O . TYR A 1 93 ? 10.609 45.875 35.281 1 98.31 93 TYR A O 1
ATOM 734 N N . VAL A 1 94 ? 9.742 43.938 35.906 1 98.06 94 VAL A N 1
ATOM 735 C CA . VAL A 1 94 ? 8.492 44.531 36.344 1 98.06 94 VAL A CA 1
ATOM 736 C C . VAL A 1 94 ? 8.75 45.5 37.5 1 98.06 94 VAL A C 1
ATOM 738 O O . VAL A 1 94 ? 8.219 46.594 37.531 1 98.06 94 VAL A O 1
ATOM 741 N N . GLN A 1 95 ? 9.57 45.031 38.438 1 98 95 GLN A N 1
ATOM 742 C CA . GLN A 1 95 ? 9.906 45.875 39.594 1 98 95 GLN A CA 1
ATOM 743 C C . GLN A 1 95 ? 10.625 47.156 39.156 1 98 95 GLN A C 1
ATOM 745 O O . GLN A 1 95 ? 10.375 48.219 39.688 1 98 95 GLN A O 1
ATOM 750 N N . GLN A 1 96 ? 11.445 47 38.219 1 98.5 96 GLN A N 1
ATOM 751 C CA . GLN A 1 96 ? 12.141 48.156 37.688 1 98.5 96 GLN A CA 1
ATOM 752 C C . GLN A 1 96 ? 11.141 49.188 37.125 1 98.5 96 GLN A C 1
ATOM 754 O O . GLN A 1 96 ? 11.305 50.406 37.312 1 98.5 96 GLN A O 1
ATOM 759 N N . LEU A 1 97 ? 10.156 48.719 36.438 1 98.62 97 LEU A N 1
ATOM 760 C CA . LEU A 1 97 ? 9.141 49.625 35.875 1 98.62 97 LEU A CA 1
ATOM 761 C C . LEU A 1 97 ? 8.336 50.281 36.969 1 98.62 97 LEU A C 1
ATOM 763 O O . LEU A 1 97 ? 8.008 51.469 36.875 1 98.62 97 LEU A O 1
ATOM 767 N N . LEU A 1 98 ? 8.031 49.5 37.969 1 97.81 98 LEU A N 1
ATOM 768 C CA . LEU A 1 98 ? 7.305 50.031 39.125 1 97.81 98 LEU A CA 1
ATOM 769 C C . LEU A 1 98 ? 8.125 51.094 39.812 1 97.81 98 LEU A C 1
ATOM 771 O O . LEU A 1 98 ? 7.609 52.188 40.125 1 97.81 98 LEU A O 1
ATOM 775 N N . ASP A 1 99 ? 9.336 50.844 40.031 1 98.19 99 ASP A N 1
ATOM 776 C CA . ASP A 1 99 ? 10.227 51.75 40.719 1 98.19 99 ASP A CA 1
ATOM 777 C C . ASP A 1 99 ? 10.406 53.062 39.938 1 98.19 99 ASP A C 1
ATOM 779 O O . ASP A 1 99 ? 10.516 54.125 40.5 1 98.19 99 ASP A O 1
ATOM 783 N N . ALA A 1 100 ? 10.406 52.938 38.656 1 98.12 100 ALA A N 1
ATOM 784 C CA . ALA A 1 100 ? 10.648 54.094 37.812 1 98.12 100 ALA A CA 1
ATOM 785 C C . ALA A 1 100 ? 9.352 54.844 37.531 1 98.12 100 ALA A C 1
ATOM 787 O O . ALA A 1 100 ? 9.367 55.906 36.906 1 98.12 100 ALA A O 1
ATOM 788 N N . GLY A 1 101 ? 8.273 54.281 38 1 97.06 101 GLY A N 1
ATOM 789 C CA . GLY A 1 101 ? 6.996 54.938 37.844 1 97.06 101 GLY A CA 1
ATOM 790 C C . GLY A 1 101 ? 6.352 54.719 36.5 1 97.06 101 GLY A C 1
ATOM 791 O O . GLY A 1 101 ? 5.449 55.469 36.094 1 97.06 101 GLY A O 1
ATOM 792 N N . HIS A 1 102 ? 6.82 53.781 35.75 1 98.31 102 HIS A N 1
ATOM 793 C CA . HIS A 1 102 ? 6.316 53.531 34.406 1 98.31 102 HIS A CA 1
ATOM 794 C C . HIS A 1 102 ? 5.242 52.469 34.438 1 98.31 102 HIS A C 1
ATOM 796 O O . HIS A 1 102 ? 4.668 52.125 33.375 1 98.31 102 HIS A O 1
ATOM 802 N N . ALA A 1 103 ? 4.91 51.844 35.594 1 98.44 103 ALA A N 1
ATOM 803 C CA . ALA A 1 103 ? 3.875 50.844 35.781 1 98.44 103 ALA A CA 1
ATOM 804 C C . ALA A 1 103 ? 3.178 51.031 37.125 1 98.44 103 ALA A C 1
ATOM 806 O O . ALA A 1 103 ? 3.619 51.844 37.969 1 98.44 103 ALA A O 1
ATOM 807 N N . PHE A 1 104 ? 2.061 50.406 37.281 1 97.5 104 PHE A N 1
ATOM 808 C CA . PHE A 1 104 ? 1.327 50.5 38.531 1 97.5 104 PHE A CA 1
ATOM 809 C C . PHE A 1 104 ? 0.579 49.188 38.812 1 97.5 104 PHE A C 1
ATOM 811 O O . PHE A 1 104 ? 0.269 48.438 37.906 1 97.5 104 PHE A O 1
ATOM 818 N N . LYS A 1 105 ? 0.371 48.969 40.094 1 96.94 105 LYS A N 1
ATOM 819 C CA . LYS A 1 105 ? -0.45 47.844 40.531 1 96.94 105 LYS A CA 1
ATOM 820 C C . LYS A 1 105 ? -1.937 48.156 40.375 1 96.94 105 LYS A C 1
ATOM 822 O O . LYS A 1 105 ? -2.404 49.188 40.844 1 96.94 105 LYS A O 1
ATOM 827 N N . CYS A 1 106 ? -2.592 47.375 39.688 1 97.31 106 CYS A N 1
ATOM 828 C CA . CYS A 1 106 ? -4.031 47.531 39.5 1 97.31 106 CYS A CA 1
ATOM 829 C C . CYS A 1 106 ? -4.801 46.469 40.281 1 97.31 106 CYS A C 1
ATOM 831 O O . CYS A 1 106 ? -4.68 45.281 40 1 97.31 106 CYS A O 1
ATOM 833 N N . TYR A 1 107 ? -5.641 46.906 41.219 1 96.06 107 TYR A N 1
ATOM 834 C CA . TYR A 1 107 ? -6.375 46.031 42.094 1 96.06 107 TYR A CA 1
ATOM 835 C C . TYR A 1 107 ? -7.828 45.875 41.656 1 96.06 107 TYR A C 1
ATOM 837 O O . TYR A 1 107 ? -8.641 45.281 42.375 1 96.06 107 TYR A O 1
ATOM 845 N N . ARG A 1 108 ? -8.102 46.438 40.531 1 94.81 108 ARG A N 1
ATOM 846 C CA . ARG A 1 108 ? -9.477 46.344 40.062 1 94.81 108 ARG A CA 1
ATOM 847 C C . ARG A 1 108 ? -9.852 44.906 39.719 1 94.81 108 ARG A C 1
ATOM 849 O O . ARG A 1 108 ? -9.055 44.188 39.125 1 94.81 108 ARG A O 1
ATOM 856 N N . THR A 1 109 ? -11.031 44.531 40.094 1 92.62 109 THR A N 1
ATOM 857 C CA . THR A 1 109 ? -11.539 43.188 39.812 1 92.62 109 THR A CA 1
ATOM 858 C C . THR A 1 109 ? -12.109 43.156 38.375 1 92.62 109 THR A C 1
ATOM 860 O O . THR A 1 109 ? -12.359 44.188 37.781 1 92.62 109 THR A O 1
ATOM 863 N N . THR A 1 110 ? -12.312 41.969 37.906 1 93.19 110 THR A N 1
ATOM 864 C CA . THR A 1 110 ? -12.898 41.812 36.594 1 93.19 110 THR A CA 1
ATOM 865 C C . THR A 1 110 ? -14.273 42.469 36.5 1 93.19 110 THR A C 1
ATOM 867 O O . THR A 1 110 ? -14.625 43.062 35.469 1 93.19 110 THR A O 1
ATOM 870 N N . GLU A 1 111 ? -15.023 42.344 37.594 1 94.38 111 GLU A N 1
ATOM 871 C CA . GLU A 1 111 ? -16.359 42.938 37.625 1 94.38 111 GLU A CA 1
ATOM 872 C C . GLU A 1 111 ? -16.297 44.469 37.562 1 94.38 111 GLU A C 1
ATOM 874 O O . GLU A 1 111 ? -17.078 45.062 36.812 1 94.38 111 GLU A O 1
ATOM 879 N N . GLU A 1 112 ? -15.383 45.031 38.281 1 94.75 112 GLU A N 1
ATOM 880 C CA . GLU A 1 112 ? -15.203 46.469 38.25 1 94.75 112 GLU A CA 1
ATOM 881 C C . GLU A 1 112 ? -14.789 46.938 36.875 1 94.75 112 GLU A C 1
ATOM 883 O O . GLU A 1 112 ? -15.234 48 36.406 1 94.75 112 GLU A O 1
ATOM 888 N N . LEU A 1 113 ? -13.969 46.219 36.25 1 95.38 113 LEU A N 1
ATOM 889 C CA . LEU A 1 113 ? -13.492 46.562 34.938 1 95.38 113 LEU A CA 1
ATOM 890 C C . LEU A 1 113 ? -14.633 46.469 33.906 1 95.38 113 LEU A C 1
ATOM 892 O O . LEU A 1 113 ? -14.734 47.312 33.031 1 95.38 113 LEU A O 1
ATOM 896 N N . ASP A 1 114 ? -15.461 45.469 34.031 1 94.81 114 ASP A N 1
ATOM 897 C CA . ASP A 1 114 ? -16.609 45.344 33.156 1 94.81 114 ASP A CA 1
ATOM 898 C C . ASP A 1 114 ? -17.562 46.531 33.281 1 94.81 114 ASP A C 1
ATOM 900 O O . ASP A 1 114 ? -18.078 47.031 32.312 1 94.81 114 ASP A O 1
ATOM 904 N N . MET A 1 115 ? -17.734 46.875 34.5 1 95 115 MET A N 1
ATOM 905 C CA . MET A 1 115 ? -18.594 48.031 34.781 1 95 115 MET A CA 1
ATOM 906 C C . MET A 1 115 ? -18 49.312 34.188 1 95 115 MET A C 1
ATOM 908 O O . MET A 1 115 ? -18.719 50.125 33.625 1 95 115 MET A O 1
ATOM 912 N N . LEU A 1 116 ? -16.734 49.406 34.406 1 94.38 116 LEU A N 1
ATOM 913 C CA . LEU A 1 116 ? -16.047 50.594 33.875 1 94.38 116 LEU A CA 1
ATOM 914 C C . LEU A 1 116 ? -16.172 50.656 32.344 1 94.38 116 LEU A C 1
ATOM 916 O O . LEU A 1 116 ? -16.453 51.719 31.797 1 94.38 116 LEU A O 1
ATOM 920 N N . ARG A 1 117 ? -15.977 49.562 31.641 1 94.19 117 ARG A N 1
ATOM 921 C CA . ARG A 1 117 ? -16.078 49.5 30.188 1 94.19 117 ARG A CA 1
ATOM 922 C C . ARG A 1 117 ? -17.5 49.812 29.719 1 94.19 117 ARG A C 1
ATOM 924 O O . ARG A 1 117 ? -17.688 50.5 28.719 1 94.19 117 ARG A O 1
ATOM 931 N N . ALA A 1 118 ? -18.438 49.281 30.422 1 94.62 118 ALA A N 1
ATOM 932 C CA . ALA A 1 118 ? -19.844 49.531 30.094 1 94.62 118 ALA A CA 1
ATOM 933 C C . ALA A 1 118 ? -20.172 51.031 30.234 1 94.62 118 ALA A C 1
ATOM 935 O O . ALA A 1 118 ? -20.875 51.594 29.391 1 94.62 118 ALA A O 1
ATOM 936 N N . ALA A 1 119 ? -19.734 51.625 31.281 1 94.75 119 ALA A N 1
ATOM 937 C CA . ALA A 1 119 ? -20 53.031 31.531 1 94.75 119 ALA A CA 1
ATOM 938 C C . ALA A 1 119 ? -19.375 53.906 30.453 1 94.75 119 ALA A C 1
ATOM 940 O O . ALA A 1 119 ? -19.969 54.875 30.016 1 94.75 119 ALA A O 1
ATOM 941 N N . ARG A 1 120 ? -18.219 53.562 30.109 1 93.81 120 ARG A N 1
ATOM 942 C CA . ARG A 1 120 ? -17.516 54.312 29.062 1 93.81 120 ARG A CA 1
ATOM 943 C C . ARG A 1 120 ? -18.219 54.156 27.719 1 93.81 120 ARG A C 1
ATOM 945 O O . ARG A 1 120 ? -18.375 55.156 26.984 1 93.81 120 ARG A O 1
ATOM 952 N N . LYS A 1 121 ? -18.609 52.969 27.422 1 93.75 121 LYS A N 1
ATOM 953 C CA . LYS A 1 121 ? -19.344 52.719 26.188 1 93.75 121 LYS A CA 1
ATOM 954 C C . LYS A 1 121 ? -20.641 53.531 26.125 1 93.75 121 LYS A C 1
ATOM 956 O O . LYS A 1 121 ? -20.969 54.125 25.094 1 93.75 121 LYS A O 1
ATOM 961 N N . GLU A 1 122 ? -21.312 53.562 27.234 1 94.69 122 GLU A N 1
ATOM 962 C CA . GLU A 1 122 ? -22.547 54.344 27.328 1 94.69 122 GLU A CA 1
ATOM 963 C C . GLU A 1 122 ? -22.281 55.812 27.156 1 94.69 122 GLU A C 1
ATOM 965 O O . GLU A 1 122 ? -23.125 56.562 26.609 1 94.69 122 GLU A O 1
ATOM 970 N N . ALA A 1 123 ? -21.188 56.25 27.609 1 95.19 123 ALA A N 1
ATOM 971 C CA . ALA A 1 123 ? -20.797 57.656 27.5 1 95.19 123 ALA A CA 1
ATOM 972 C C . ALA A 1 123 ? -20.219 57.969 26.125 1 95.19 123 ALA A C 1
ATOM 974 O O . ALA A 1 123 ? -19.859 59.094 25.844 1 95.19 123 ALA A O 1
ATOM 975 N N . GLY A 1 124 ? -20.094 56.938 25.281 1 94 124 GLY A N 1
ATOM 976 C CA . GLY A 1 124 ? -19.594 57.094 23.938 1 94 124 GLY A CA 1
ATOM 977 C C . GLY A 1 124 ? -18.078 57.219 23.859 1 94 124 GLY A C 1
ATOM 978 O O . GLY A 1 124 ? -17.547 57.781 22.906 1 94 124 GLY A O 1
ATOM 979 N N . ILE A 1 125 ? -17.469 56.875 24.906 1 91.12 125 ILE A N 1
ATOM 980 C CA . ILE A 1 125 ? -16.016 56.938 24.953 1 91.12 125 ILE A CA 1
ATOM 981 C C . ILE A 1 125 ? -15.438 55.625 24.406 1 91.12 125 ILE A C 1
ATOM 983 O O . ILE A 1 125 ? -15.656 54.562 24.969 1 91.12 125 ILE A O 1
ATOM 987 N N . HIS A 1 126 ? -14.672 55.75 23.344 1 90.94 126 HIS A N 1
ATOM 988 C CA . HIS A 1 126 ? -14.18 54.562 22.672 1 90.94 126 HIS A CA 1
ATOM 989 C C . HIS A 1 126 ? -12.672 54.406 22.812 1 90.94 126 HIS A C 1
ATOM 991 O O . HIS A 1 126 ? -12.086 53.438 22.344 1 90.94 126 HIS A O 1
ATOM 997 N N . SER A 1 127 ? -12.117 55.344 23.5 1 91.19 127 SER A N 1
ATOM 998 C CA . SER A 1 127 ? -10.664 55.281 23.688 1 91.19 127 SER A CA 1
ATOM 999 C C . SER A 1 127 ? -10.289 54.156 24.656 1 91.19 127 SER A C 1
ATOM 1001 O O . SER A 1 127 ? -11.125 53.719 25.438 1 91.19 127 SER A O 1
ATOM 1003 N N . ALA A 1 128 ? -9.062 53.719 24.594 1 94.94 128 ALA A N 1
ATOM 1004 C CA . ALA A 1 128 ? -8.57 52.625 25.422 1 94.94 128 ALA A CA 1
ATOM 1005 C C . ALA A 1 128 ? -8.422 53.062 26.875 1 94.94 128 ALA A C 1
ATOM 1007 O O . ALA A 1 128 ? -8.258 54.25 27.156 1 94.94 128 ALA A O 1
ATOM 1008 N N . LEU A 1 129 ? -8.469 52.125 27.781 1 95.81 129 LEU A N 1
ATOM 1009 C CA . LEU A 1 129 ? -8.328 52.406 29.219 1 95.81 129 LEU A CA 1
ATOM 1010 C C . LEU A 1 129 ? -6.91 52.844 29.547 1 95.81 129 LEU A C 1
ATOM 1012 O O . LEU A 1 129 ? -5.941 52.219 29.109 1 95.81 129 LEU A O 1
ATOM 1016 N N . LYS A 1 130 ? -6.855 53.938 30.328 1 96.75 130 LYS A N 1
ATOM 1017 C CA . LYS A 1 130 ? -5.578 54.531 30.734 1 96.75 130 LYS A CA 1
ATOM 1018 C C . LYS A 1 130 ? -5.391 54.438 32.25 1 96.75 130 LYS A C 1
ATOM 1020 O O . LYS A 1 130 ? -6.297 54 32.969 1 96.75 130 LYS A O 1
ATOM 1025 N N . GLN A 1 131 ? -4.18 54.719 32.719 1 96.38 131 GLN A N 1
ATOM 1026 C CA . GLN A 1 131 ? -3.91 54.656 34.156 1 96.38 131 GLN A CA 1
ATOM 1027 C C . GLN A 1 131 ? -4.855 55.594 34.938 1 96.38 131 GLN A C 1
ATOM 1029 O O . GLN A 1 131 ? -5.258 55.25 36.062 1 96.38 131 GLN A O 1
ATOM 1034 N N . SER A 1 132 ? -5.277 56.688 34.312 1 95.06 132 SER A N 1
ATOM 1035 C CA . SER A 1 132 ? -6.176 57.594 35 1 95.06 132 SER A CA 1
ATOM 1036 C C . SER A 1 132 ? -7.555 56.969 35.219 1 95.06 132 SER A C 1
ATOM 1038 O O . SER A 1 132 ? -8.281 57.375 36.125 1 95.06 132 SER A O 1
ATOM 1040 N N . ASP A 1 133 ? -7.895 56.062 34.344 1 94.88 133 ASP A N 1
ATOM 1041 C CA . ASP A 1 133 ? -9.164 55.375 34.469 1 94.88 133 ASP A CA 1
ATOM 1042 C C . ASP A 1 133 ? -9.078 54.25 35.5 1 94.88 133 ASP A C 1
ATOM 1044 O O . ASP A 1 133 ? -10.086 53.875 36.125 1 94.88 133 ASP A O 1
ATOM 1048 N N . LEU A 1 134 ? -7.855 53.688 35.688 1 96.5 134 LEU A N 1
ATOM 1049 C CA . LEU A 1 134 ? -7.715 52.406 36.344 1 96.5 134 LEU A CA 1
ATOM 1050 C C . LEU A 1 134 ? -7.164 52.562 37.75 1 96.5 134 LEU A C 1
ATOM 1052 O O . LEU A 1 134 ? -7.43 51.719 38.625 1 96.5 134 LEU A O 1
ATOM 1056 N N . MET A 1 135 ? -6.402 53.5 37.969 1 94.12 135 MET A N 1
ATOM 1057 C CA . MET A 1 135 ? -5.746 53.656 39.25 1 94.12 135 MET A CA 1
ATOM 1058 C C . MET A 1 135 ? -6.758 54.031 40.344 1 94.12 135 MET A C 1
ATOM 1060 O O . MET A 1 135 ? -7.676 54.812 40.094 1 94.12 135 MET A O 1
ATOM 1064 N N . LEU A 1 136 ? -6.512 53.469 41.438 1 93.88 136 LEU A N 1
ATOM 1065 C CA . LEU A 1 136 ? -7.332 53.75 42.594 1 93.88 136 LEU A CA 1
ATOM 1066 C C . LEU A 1 136 ? -6.703 54.844 43.438 1 93.88 136 LEU A C 1
ATOM 1068 O O . LEU A 1 136 ? -5.539 55.219 43.25 1 93.88 136 LEU A O 1
ATOM 1072 N N . THR A 1 137 ? -7.582 55.312 44.344 1 93.69 137 THR A N 1
ATOM 1073 C CA . THR A 1 137 ? -7.02 56.25 45.312 1 93.69 137 THR A CA 1
ATOM 1074 C C . THR A 1 137 ? -5.988 55.594 46.219 1 93.69 137 THR A C 1
ATOM 1076 O O . THR A 1 137 ? -6.016 54.375 46.375 1 93.69 137 THR A O 1
ATOM 1079 N N . GLU A 1 138 ? -5.117 56.375 46.688 1 92.06 138 GLU A N 1
ATOM 1080 C CA . GLU A 1 138 ? -4.086 55.844 47.562 1 92.06 138 GLU A CA 1
ATOM 1081 C C . GLU A 1 138 ? -4.695 55.094 48.719 1 92.06 138 GLU A C 1
ATOM 1083 O O . GLU A 1 138 ? -4.188 54.031 49.125 1 92.06 138 GLU A O 1
ATOM 1088 N N . GLN A 1 139 ? -5.695 55.656 49.219 1 94.56 139 GLN A N 1
ATOM 1089 C CA . GLN A 1 139 ? -6.359 55.031 50.344 1 94.56 139 GLN A CA 1
ATOM 1090 C C . GLN A 1 139 ? -6.984 53.688 49.969 1 94.56 139 GLN A C 1
ATOM 1092 O O . GLN A 1 139 ? -6.809 52.688 50.688 1 94.56 139 GLN A O 1
ATOM 1097 N N . GLU A 1 140 ? -7.664 53.719 48.906 1 94.44 140 GLU A N 1
ATOM 1098 C CA . GLU A 1 140 ? -8.312 52.469 48.469 1 94.44 140 GLU A CA 1
ATOM 1099 C C . GLU A 1 140 ? -7.281 51.406 48.125 1 94.44 140 GLU A C 1
ATOM 1101 O O . GLU A 1 140 ? -7.488 50.219 48.406 1 94.44 140 GLU A O 1
ATOM 1106 N N . GLN A 1 141 ? -6.227 51.781 47.438 1 93.31 141 GLN A N 1
ATOM 1107 C CA . GLN A 1 141 ? -5.152 50.844 47.125 1 93.31 141 GLN A CA 1
ATOM 1108 C C . GLN A 1 141 ? -4.531 50.25 48.375 1 93.31 141 GLN A C 1
ATOM 1110 O O . GLN A 1 141 ? -4.289 49.031 48.438 1 93.31 141 GLN A O 1
ATOM 1115 N N . ALA A 1 142 ? -4.309 51.062 49.312 1 93.94 142 ALA A N 1
ATOM 1116 C CA . ALA A 1 142 ? -3.727 50.594 50.562 1 93.94 142 ALA A CA 1
ATOM 1117 C C . ALA A 1 142 ? -4.648 49.594 51.25 1 93.94 142 ALA A C 1
ATOM 1119 O O . ALA A 1 142 ? -4.184 48.625 51.844 1 93.94 142 ALA A O 1
ATOM 1120 N N . GLU A 1 143 ? -5.844 49.906 51.219 1 96 143 GLU A N 1
ATOM 1121 C CA . GLU A 1 143 ? -6.828 49.031 51.844 1 96 143 GLU A CA 1
ATOM 1122 C C . GLU A 1 143 ? -6.852 47.656 51.156 1 96 143 GLU A C 1
ATOM 1124 O O . GLU A 1 143 ? -6.902 46.625 51.812 1 96 143 GLU A O 1
ATOM 1129 N N . ARG A 1 144 ? -6.832 47.719 49.844 1 95.25 144 ARG A N 1
ATOM 1130 C CA . ARG A 1 144 ? -6.871 46.469 49.094 1 95.25 144 ARG A CA 1
ATOM 1131 C C . ARG A 1 144 ? -5.574 45.688 49.281 1 95.25 144 ARG A C 1
ATOM 1133 O O . ARG A 1 144 ? -5.598 44.469 49.344 1 95.25 144 ARG A O 1
ATOM 1140 N N . GLU A 1 145 ? -4.488 46.406 49.312 1 93.25 145 GLU A N 1
ATOM 1141 C CA . GLU A 1 145 ? -3.201 45.781 49.562 1 93.25 145 GLU A CA 1
ATOM 1142 C C . GLU A 1 145 ? -3.178 45.094 50.938 1 93.25 145 GLU A C 1
ATOM 1144 O O . GLU A 1 145 ? -2.715 43.969 51.062 1 93.25 145 GLU A O 1
ATOM 1149 N N . ALA A 1 146 ? -3.715 45.75 51.875 1 95.19 146 ALA A N 1
ATOM 1150 C CA . ALA A 1 146 ? -3.75 45.25 53.25 1 95.19 146 ALA A CA 1
ATOM 1151 C C . ALA A 1 146 ? -4.652 44.031 53.344 1 95.19 146 ALA A C 1
ATOM 1153 O O . ALA A 1 146 ? -4.387 43.094 54.125 1 95.19 146 ALA A O 1
ATOM 1154 N N . ALA A 1 147 ? -5.664 44.031 52.562 1 95.75 147 ALA A N 1
ATOM 1155 C CA . ALA A 1 147 ? -6.625 42.938 52.562 1 95.75 147 ALA A CA 1
ATOM 1156 C C . ALA A 1 147 ? -6.113 41.75 51.75 1 95.75 147 ALA A C 1
ATOM 1158 O O . ALA A 1 147 ? -6.746 40.688 51.719 1 95.75 147 ALA A O 1
ATOM 1159 N N . GLY A 1 148 ? -5.055 41.906 51.094 1 93.31 148 GLY A N 1
ATOM 1160 C CA . GLY A 1 148 ? -4.453 40.812 50.344 1 93.31 148 GLY A CA 1
ATOM 1161 C C . GLY A 1 148 ? -5.16 40.531 49.031 1 93.31 148 GLY A C 1
ATOM 1162 O O . GLY A 1 148 ? -5.152 39.406 48.562 1 93.31 148 GLY A O 1
ATOM 1163 N N . ILE A 1 149 ? -5.785 41.5 48.5 1 93.5 149 ILE A N 1
ATOM 1164 C CA . ILE A 1 149 ? -6.492 41.344 47.219 1 93.5 149 ILE A CA 1
ATOM 1165 C C . ILE A 1 149 ? -5.484 41.188 46.094 1 93.5 149 ILE A C 1
ATOM 1167 O O . ILE A 1 149 ? -4.492 41.906 46.031 1 93.5 149 ILE A O 1
ATOM 1171 N N . PRO A 1 150 ? -5.77 40.156 45.25 1 95.31 150 PRO A N 1
ATOM 1172 C CA . PRO A 1 150 ? -4.863 39.969 44.094 1 95.31 150 PRO A CA 1
ATOM 1173 C C . PRO A 1 150 ? -4.805 41.188 43.188 1 95.31 150 PRO A C 1
ATOM 1175 O O . PRO A 1 150 ? -5.789 41.906 43.062 1 95.31 150 PRO A O 1
ATOM 1178 N N . TYR A 1 151 ? -3.664 41.438 42.594 1 96.38 151 TYR A N 1
ATOM 1179 C CA . TYR A 1 151 ? -3.482 42.531 41.688 1 96.38 151 TYR A CA 1
ATOM 1180 C C . TYR A 1 151 ? -2.75 42.094 40.406 1 96.38 151 TYR A C 1
ATOM 1182 O O . TYR A 1 151 ? -2.166 41 40.375 1 96.38 151 TYR A O 1
ATOM 1190 N N . VAL A 1 152 ? -2.861 42.875 39.406 1 97.38 152 VAL A N 1
ATOM 1191 C CA . VAL A 1 152 ? -2.023 42.781 38.219 1 97.38 152 VAL A CA 1
ATOM 1192 C C . VAL A 1 152 ? -1.156 44.031 38.094 1 97.38 152 VAL A C 1
ATOM 1194 O O . VAL A 1 152 ? -1.403 45.031 38.781 1 97.38 152 VAL A O 1
ATOM 1197 N N . VAL A 1 153 ? -0.066 43.969 37.375 1 98.12 153 VAL A N 1
ATOM 1198 C CA . VAL A 1 153 ? 0.765 45.125 37.094 1 98.12 153 VAL A CA 1
ATOM 1199 C C . VAL A 1 153 ? 0.508 45.625 35.688 1 98.12 153 VAL A C 1
ATOM 1201 O O . VAL A 1 153 ? 0.595 44.875 34.719 1 98.12 153 VAL A O 1
ATOM 1204 N N . ARG A 1 154 ? 0.154 46.875 35.562 1 98.5 154 ARG A N 1
ATOM 1205 C CA . ARG A 1 154 ? -0.155 47.469 34.25 1 98.5 154 ARG A CA 1
ATOM 1206 C C . ARG A 1 154 ? 0.884 48.531 33.875 1 98.5 154 ARG A C 1
ATOM 1208 O O . ARG A 1 154 ? 1.477 49.156 34.75 1 98.5 154 ARG A O 1
ATOM 1215 N N . MET A 1 155 ? 1.046 48.688 32.594 1 98.44 155 MET A N 1
ATOM 1216 C CA . MET A 1 155 ? 1.938 49.719 32.062 1 98.44 155 MET A CA 1
ATOM 1217 C C . MET A 1 155 ? 1.245 51.062 32 1 98.44 155 MET A C 1
ATOM 1219 O O . MET A 1 155 ? 0.062 51.156 31.672 1 98.44 155 MET A O 1
ATOM 1223 N N . LYS A 1 156 ? 1.991 52.094 32.375 1 98.06 156 LYS A N 1
ATOM 1224 C CA . LYS A 1 156 ? 1.503 53.438 32.125 1 98.06 156 LYS A CA 1
ATOM 1225 C C . LYS A 1 156 ? 1.764 53.812 30.656 1 98.06 156 LYS A C 1
ATOM 1227 O O . LYS A 1 156 ? 2.83 53.531 30.109 1 98.06 156 LYS A O 1
ATOM 1232 N N . VAL A 1 157 ? 0.804 54.438 30.016 1 98 157 VAL A N 1
ATOM 1233 C CA . VAL A 1 157 ? 0.926 54.844 28.625 1 98 157 VAL A CA 1
ATOM 1234 C C . VAL A 1 157 ? 0.544 56.312 28.453 1 98 157 VAL A C 1
ATOM 1236 O O . VAL A 1 157 ? -0.114 56.875 29.328 1 98 157 VAL A O 1
ATOM 1239 N N . PRO A 1 158 ? 1.001 56.875 27.375 1 96.75 158 PRO A N 1
ATOM 1240 C CA . PRO A 1 158 ? 0.662 58.281 27.188 1 96.75 158 PRO A CA 1
ATOM 1241 C C . PRO A 1 158 ? -0.844 58.531 27.141 1 96.75 158 PRO A C 1
ATOM 1243 O O . PRO A 1 158 ? -1.577 57.781 26.484 1 96.75 158 PRO A O 1
ATOM 1246 N N . GLU A 1 159 ? -1.268 59.5 27.844 1 94.5 159 GLU A N 1
ATOM 1247 C CA . GLU A 1 159 ? -2.686 59.844 27.875 1 94.5 159 GLU A CA 1
ATOM 1248 C C . GLU A 1 159 ? -2.986 61.062 27 1 94.5 159 GLU A C 1
ATOM 1250 O O . GLU A 1 159 ? -4.137 61.281 26.609 1 94.5 159 GLU A O 1
ATOM 1255 N N . GLU A 1 160 ? -1.96 61.75 26.734 1 91.31 160 GLU A N 1
ATOM 1256 C CA . GLU A 1 160 ? -2.125 62.969 25.922 1 91.31 160 GLU A CA 1
ATOM 1257 C C . GLU A 1 160 ? -2.346 62.594 24.453 1 91.31 160 GLU A C 1
ATOM 1259 O O . GLU A 1 160 ? -2.051 61.469 24.031 1 91.31 160 GLU A O 1
ATOM 1264 N N . GLU A 1 161 ? -2.857 63.562 23.719 1 92.44 161 GLU A N 1
ATOM 1265 C CA . GLU A 1 161 ? -3.033 63.375 22.281 1 92.44 161 GLU A CA 1
ATOM 1266 C C . GLU A 1 161 ? -1.689 63.219 21.578 1 92.44 161 GLU A C 1
ATOM 1268 O O . GLU A 1 161 ? -0.685 63.781 21.984 1 92.44 161 GLU A O 1
ATOM 1273 N N . GLY A 1 162 ? -1.75 62.281 20.594 1 94.88 162 GLY A N 1
ATOM 1274 C CA . GLY A 1 162 ? -0.529 62.031 19.859 1 94.88 162 GLY A CA 1
ATOM 1275 C C . GLY A 1 162 ? -0.474 60.625 19.281 1 94.88 162 GLY A C 1
ATOM 1276 O O . GLY A 1 162 ? -1.453 59.875 19.344 1 94.88 162 GLY A O 1
ATOM 1277 N N . ALA A 1 163 ? 0.63 60.438 18.578 1 96.69 163 ALA A N 1
ATOM 1278 C CA . ALA A 1 163 ? 0.791 59.156 17.922 1 96.69 163 ALA A CA 1
ATOM 1279 C C . ALA A 1 163 ? 2.186 58.562 18.172 1 96.69 163 ALA A C 1
ATOM 1281 O O . ALA A 1 163 ? 3.133 59.312 18.422 1 96.69 163 ALA A O 1
ATOM 1282 N N . CYS A 1 164 ? 2.189 57.344 18.328 1 96.5 164 CYS A N 1
ATOM 1283 C CA . CYS A 1 164 ? 3.467 56.625 18.297 1 96.5 164 CYS A CA 1
ATOM 1284 C C . CYS A 1 164 ? 3.889 56.344 16.859 1 96.5 164 CYS A C 1
ATOM 1286 O O . CYS A 1 164 ? 3.135 55.75 16.078 1 96.5 164 CYS A O 1
ATOM 1288 N N . GLN A 1 165 ? 5.035 56.844 16.469 1 96.62 165 GLN A N 1
ATOM 1289 C CA . GLN A 1 165 ? 5.57 56.531 15.156 1 96.62 165 GLN A CA 1
ATOM 1290 C C . GLN A 1 165 ? 6.34 55.219 15.164 1 96.62 165 GLN A C 1
ATOM 1292 O O . GLN A 1 165 ? 7.297 55.062 15.93 1 96.62 165 GLN A O 1
ATOM 1297 N N . VAL A 1 166 ? 5.852 54.281 14.406 1 97 166 VAL A N 1
ATOM 1298 C CA . VAL A 1 166 ? 6.496 53 14.25 1 97 166 VAL A CA 1
ATOM 1299 C C . VAL A 1 166 ? 7.16 52.906 12.883 1 97 166 VAL A C 1
ATOM 1301 O O . VAL A 1 166 ? 6.5 53.062 11.852 1 97 166 VAL A O 1
ATOM 1304 N N . THR A 1 167 ? 8.422 52.719 12.859 1 96.94 167 THR A N 1
ATOM 1305 C CA . THR A 1 167 ? 9.125 52.5 11.602 1 96.94 167 THR A CA 1
ATOM 1306 C C . THR A 1 167 ? 9.195 51 11.258 1 96.94 167 THR A C 1
ATOM 1308 O O . THR A 1 167 ? 9.805 50.219 12 1 96.94 167 THR A O 1
ATOM 1311 N N . ASP A 1 168 ? 8.594 50.688 10.195 1 97.69 168 ASP A N 1
ATOM 1312 C CA . ASP A 1 168 ? 8.539 49.312 9.727 1 97.69 168 ASP A CA 1
ATOM 1313 C C . ASP A 1 168 ? 9.367 49.125 8.461 1 97.69 168 ASP A C 1
ATOM 1315 O O . ASP A 1 168 ? 9.297 49.938 7.547 1 97.69 168 ASP A O 1
ATOM 1319 N N . LEU A 1 169 ? 10.094 48.031 8.43 1 97 169 LEU A N 1
ATOM 1320 C CA . LEU A 1 169 ? 11.023 47.781 7.332 1 97 169 LEU A CA 1
ATOM 1321 C C . LEU A 1 169 ? 10.281 47.719 6 1 97 169 LEU A C 1
ATOM 1323 O O . LEU A 1 169 ? 10.812 48.156 4.969 1 97 169 LEU A O 1
ATOM 1327 N N . LEU A 1 170 ? 9.094 47.219 5.965 1 96.94 170 LEU A N 1
ATOM 1328 C CA . LEU A 1 170 ? 8.344 47 4.734 1 96.94 170 LEU A CA 1
ATOM 1329 C C . LEU A 1 170 ? 7.344 48.156 4.504 1 96.94 170 LEU A C 1
ATOM 1331 O O . LEU A 1 170 ? 7.027 48.469 3.359 1 96.94 170 LEU A O 1
ATOM 1335 N N . ARG A 1 171 ? 6.832 48.812 5.598 1 96.56 171 ARG A N 1
ATOM 1336 C CA . ARG A 1 171 ? 5.695 49.719 5.5 1 96.56 171 ARG A CA 1
ATOM 1337 C C . ARG A 1 171 ? 6.125 51.156 5.746 1 96.56 171 ARG A C 1
ATOM 1339 O O . ARG A 1 171 ? 5.332 52.094 5.57 1 96.56 171 ARG A O 1
ATOM 1346 N N . GLY A 1 172 ? 7.355 51.344 6.086 1 96.81 172 GLY A N 1
ATOM 1347 C CA . GLY A 1 172 ? 7.793 52.688 6.449 1 96.81 172 GLY A CA 1
ATOM 1348 C C . GLY A 1 172 ? 7.242 53.156 7.785 1 96.81 172 GLY A C 1
ATOM 1349 O O . GLY A 1 172 ? 7.164 52.375 8.734 1 96.81 172 GLY A O 1
ATOM 1350 N N . ASN A 1 173 ? 6.934 54.406 7.855 1 97.5 173 ASN A N 1
ATOM 1351 C CA . ASN A 1 173 ? 6.449 54.969 9.117 1 97.5 173 ASN A CA 1
ATOM 1352 C C . ASN A 1 173 ? 4.938 54.812 9.25 1 97.5 173 ASN A C 1
ATOM 1354 O O . ASN A 1 173 ? 4.195 55.156 8.32 1 97.5 173 ASN A O 1
ATOM 1358 N N . ILE A 1 174 ? 4.582 54.25 10.289 1 97 174 ILE A N 1
ATOM 1359 C CA . ILE A 1 174 ? 3.174 54.094 10.641 1 97 174 ILE A CA 1
ATOM 1360 C C . ILE A 1 174 ? 2.867 54.875 11.914 1 97 174 ILE A C 1
ATOM 1362 O O . ILE A 1 174 ? 3.535 54.719 12.938 1 97 174 ILE A O 1
ATOM 1366 N N . ASP A 1 175 ? 1.876 55.688 11.867 1 97.12 175 ASP A N 1
ATOM 1367 C CA . ASP A 1 175 ? 1.451 56.406 13.062 1 97.12 175 ASP A CA 1
ATOM 1368 C C . ASP A 1 175 ? 0.274 55.719 13.742 1 97.12 175 ASP A C 1
ATOM 1370 O O . ASP A 1 175 ? -0.783 55.531 13.133 1 97.12 175 ASP A O 1
ATOM 1374 N N . LEU A 1 176 ? 0.546 55.375 14.938 1 97 176 LEU A N 1
ATOM 1375 C CA . LEU A 1 176 ? -0.51 54.75 15.719 1 97 176 LEU A CA 1
ATOM 1376 C C . LEU A 1 176 ? -0.937 55.656 16.875 1 97 176 LEU A C 1
ATOM 1378 O O . LEU A 1 176 ? -0.107 56.031 17.688 1 97 176 LEU A O 1
ATOM 1382 N N . ASP A 1 177 ? -2.234 55.844 16.969 1 96.69 177 ASP A N 1
ATOM 1383 C CA . ASP A 1 177 ? -2.783 56.781 17.922 1 96.69 177 ASP A CA 1
ATOM 1384 C C . ASP A 1 177 ? -2.664 56.25 19.359 1 96.69 177 ASP A C 1
ATOM 1386 O O . ASP A 1 177 ? -3.104 55.156 19.641 1 96.69 177 ASP A O 1
ATOM 1390 N N . TRP A 1 178 ? -2.193 57.094 20.25 1 96.12 178 TRP A N 1
ATOM 1391 C CA . TRP A 1 178 ? -2.047 56.688 21.656 1 96.12 178 TRP A CA 1
ATOM 1392 C C . TRP A 1 178 ? -3.406 56.406 22.281 1 96.12 178 TRP A C 1
ATOM 1394 O O . TRP A 1 178 ? -3.508 55.656 23.25 1 96.12 178 TRP A O 1
ATOM 1404 N N . SER A 1 179 ? -4.402 57.094 21.734 1 95.12 179 SER A N 1
ATOM 1405 C CA . SER A 1 179 ? -5.738 56.906 22.297 1 95.12 179 SER A CA 1
ATOM 1406 C C . SER A 1 179 ? -6.199 55.469 22.203 1 95.12 179 SER A C 1
ATOM 1408 O O . SER A 1 179 ? -7.082 55.031 22.953 1 95.12 179 SER A O 1
ATOM 1410 N N . MET A 1 180 ? -5.543 54.719 21.328 1 95.12 180 MET A N 1
ATOM 1411 C CA . MET A 1 180 ? -5.965 53.344 21.109 1 95.12 180 MET A CA 1
ATOM 1412 C C . MET A 1 180 ? -5.09 52.375 21.891 1 95.12 180 MET A C 1
ATOM 1414 O O . MET A 1 180 ? -5.336 51.156 21.875 1 95.12 180 MET A O 1
ATOM 1418 N N . VAL A 1 181 ? -4.117 52.875 22.578 1 96.56 181 VAL A N 1
ATOM 1419 C CA . VAL A 1 181 ? -3.18 52.031 23.328 1 96.56 181 VAL A CA 1
ATOM 1420 C C . VAL A 1 181 ? -3.596 52 24.797 1 96.56 181 VAL A C 1
ATOM 1422 O O . VAL A 1 181 ? -3.561 53.031 25.484 1 96.56 181 VAL A O 1
ATOM 1425 N N . ASP A 1 182 ? -3.934 50.906 25.328 1 96.81 182 ASP A N 1
ATOM 1426 C CA . ASP A 1 182 ? -4.422 50.781 26.688 1 96.81 182 ASP A CA 1
ATOM 1427 C C . ASP A 1 182 ? -3.268 50.562 27.672 1 96.81 182 ASP A C 1
ATOM 1429 O O . ASP A 1 182 ? -2.16 50.188 27.266 1 96.81 182 ASP A O 1
ATOM 1433 N N . ALA A 1 183 ? -3.578 50.812 28.953 1 97.38 183 ALA A N 1
ATOM 1434 C CA . ALA A 1 183 ? -2.664 50.438 30.031 1 97.38 183 ALA A CA 1
ATOM 1435 C C . ALA A 1 183 ? -2.574 48.906 30.156 1 97.38 183 ALA A C 1
ATOM 1437 O O . ALA A 1 183 ? -3.254 48.312 30.984 1 97.38 183 ALA A O 1
ATOM 1438 N N . GLN A 1 184 ? -1.711 48.375 29.438 1 96.69 184 GLN A N 1
ATOM 1439 C CA . GLN A 1 184 ? -1.589 46.938 29.203 1 96.69 184 GLN A CA 1
ATOM 1440 C C . GLN A 1 184 ? -1.118 46.219 30.469 1 96.69 184 GLN A C 1
ATOM 1442 O O . GLN A 1 184 ? -0.231 46.719 31.172 1 96.69 184 GLN A O 1
ATOM 1447 N N . ILE A 1 185 ? -1.754 45.094 30.719 1 97.25 185 ILE A N 1
ATOM 1448 C CA . ILE A 1 185 ? -1.24 44.219 31.797 1 97.25 185 ILE A CA 1
ATOM 1449 C C . ILE A 1 185 ? 0.14 43.688 31.406 1 97.25 185 ILE A C 1
ATOM 1451 O O . ILE A 1 185 ? 0.319 43.156 30.328 1 97.25 185 ILE A O 1
ATOM 1455 N N . LEU A 1 186 ? 1.087 43.875 32.25 1 98.19 186 LEU A N 1
ATOM 1456 C CA . LEU A 1 186 ? 2.441 43.375 32.031 1 98.19 186 LEU A CA 1
ATOM 1457 C C . LEU A 1 186 ? 2.66 42.062 32.812 1 98.19 186 LEU A C 1
ATOM 1459 O O . LEU A 1 186 ? 3.332 41.156 32.312 1 98.19 186 LEU A O 1
ATOM 1463 N N . MET A 1 187 ? 2.123 42 33.938 1 97.25 187 MET A N 1
ATOM 1464 C CA . MET A 1 187 ? 2.254 40.812 34.812 1 97.25 187 MET A CA 1
ATOM 1465 C C . MET A 1 187 ? 0.906 40.438 35.406 1 97.25 187 MET A C 1
ATOM 1467 O O . MET A 1 187 ? 0.186 41.312 35.938 1 97.25 187 MET A O 1
ATOM 1471 N N . LYS A 1 188 ? 0.629 39.156 35.312 1 94.75 188 LYS A N 1
ATOM 1472 C CA . LYS A 1 188 ? -0.626 38.656 35.844 1 94.75 188 LYS A CA 1
ATOM 1473 C C . LYS A 1 188 ? -0.538 38.438 37.375 1 94.75 188 LYS A C 1
ATOM 1475 O O . LYS A 1 188 ? 0.537 38.562 37.969 1 94.75 188 LYS A O 1
ATOM 1480 N N . SER A 1 189 ? -1.703 38.156 37.938 1 93.19 189 SER A N 1
ATOM 1481 C CA . SER A 1 189 ? -1.786 38 39.375 1 93.19 189 SER A CA 1
ATOM 1482 C C . SER A 1 189 ? -1.011 36.781 39.844 1 93.19 189 SER A C 1
ATOM 1484 O O . SER A 1 189 ? -0.607 36.688 41.031 1 93.19 189 SER A O 1
ATOM 1486 N N . ASP A 1 190 ? -0.754 35.812 38.969 1 89.06 190 ASP A N 1
ATOM 1487 C CA . ASP A 1 190 ? -0.036 34.594 39.344 1 89.06 190 ASP A CA 1
ATOM 1488 C C . ASP A 1 190 ? 1.474 34.781 39.219 1 89.06 190 ASP A C 1
ATOM 1490 O O . ASP A 1 190 ? 2.246 33.844 39.438 1 89.06 190 ASP A O 1
ATOM 1494 N N . GLY A 1 191 ? 1.767 35.969 38.844 1 89.5 191 GLY A N 1
ATOM 1495 C CA . GLY A 1 191 ? 3.186 36.281 38.75 1 89.5 191 GLY A CA 1
ATOM 1496 C C . GLY A 1 191 ? 3.783 36 37.375 1 89.5 191 GLY A C 1
ATOM 1497 O O . GLY A 1 191 ? 4.949 36.344 37.156 1 89.5 191 GLY A O 1
ATOM 1498 N N . MET A 1 192 ? 3.033 35.469 36.469 1 92.25 192 MET A N 1
ATOM 1499 C CA . MET A 1 192 ? 3.52 35.25 35.125 1 92.25 192 MET A CA 1
ATOM 1500 C C . MET A 1 192 ? 3.352 36.5 34.281 1 92.25 192 MET A C 1
ATOM 1502 O O . MET A 1 192 ? 2.367 37.25 34.438 1 92.25 192 MET A O 1
ATOM 1506 N N . PRO A 1 193 ? 4.352 36.719 33.438 1 96.31 193 PRO A N 1
ATOM 1507 C CA . PRO A 1 193 ? 4.227 37.875 32.562 1 96.31 193 PRO A CA 1
ATOM 1508 C C . PRO A 1 193 ? 3.168 37.688 31.469 1 96.31 193 PRO A C 1
ATOM 1510 O O . PRO A 1 193 ? 2.719 36.562 31.234 1 96.31 193 PRO A O 1
ATOM 1513 N N . THR A 1 194 ? 2.717 38.75 30.969 1 95.44 194 THR A N 1
ATOM 1514 C CA . THR A 1 194 ? 1.957 38.656 29.734 1 95.44 194 THR A CA 1
ATOM 1515 C C . THR A 1 194 ? 2.891 38.688 28.531 1 95.44 194 THR A C 1
ATOM 1517 O O . THR A 1 194 ? 4.105 38.844 28.672 1 95.44 194 THR A O 1
ATOM 1520 N N . TYR A 1 195 ? 2.303 38.5 27.375 1 95.69 195 TYR A N 1
ATOM 1521 C CA . TYR A 1 195 ? 3.021 38.438 26.109 1 95.69 195 TYR A CA 1
ATOM 1522 C C . TYR A 1 195 ? 3.902 39.656 25.922 1 95.69 195 TYR A C 1
ATOM 1524 O O . TYR A 1 195 ? 5.07 39.562 25.547 1 95.69 195 TYR A O 1
ATOM 1532 N N . HIS A 1 196 ? 3.43 40.812 26.188 1 97.31 196 HIS A N 1
ATOM 1533 C CA . HIS A 1 196 ? 4.098 42.062 25.844 1 97.31 196 HIS A CA 1
ATOM 1534 C C . HIS A 1 196 ? 5.383 42.219 26.656 1 97.31 196 HIS A C 1
ATOM 1536 O O . HIS A 1 196 ? 6.43 42.562 26.094 1 97.31 196 HIS A O 1
ATOM 1542 N N . LEU A 1 197 ? 5.281 42 27.953 1 98.19 197 LEU A N 1
ATOM 1543 C CA . LEU A 1 197 ? 6.477 42.125 28.766 1 98.19 197 LEU A CA 1
ATOM 1544 C C . LEU A 1 197 ? 7.504 41.062 28.422 1 98.19 197 LEU A C 1
ATOM 1546 O O . LEU A 1 197 ? 8.68 41.375 28.203 1 98.19 197 LEU A O 1
ATOM 1550 N N . ALA A 1 198 ? 7.027 39.844 28.391 1 98.12 198 ALA A N 1
ATOM 1551 C CA . ALA A 1 198 ? 7.938 38.719 28.141 1 98.12 198 ALA A CA 1
ATOM 1552 C C . ALA A 1 198 ? 8.625 38.875 26.781 1 98.12 198 ALA A C 1
ATOM 1554 O O . ALA A 1 198 ? 9.828 38.656 26.656 1 98.12 198 ALA A O 1
ATOM 1555 N N . ASN A 1 199 ? 7.848 39.25 25.766 1 97.94 199 ASN A N 1
ATOM 1556 C CA . ASN A 1 199 ? 8.367 39.406 24.422 1 97.94 199 ASN A CA 1
ATOM 1557 C C . ASN A 1 199 ? 9.492 40.438 24.375 1 97.94 199 ASN A C 1
ATOM 1559 O O . ASN A 1 199 ? 10.562 40.156 23.828 1 97.94 199 ASN A O 1
ATOM 1563 N N . VAL A 1 200 ? 9.281 41.594 24.938 1 98.5 200 VAL A N 1
ATOM 1564 C CA . VAL A 1 200 ? 10.242 42.688 24.891 1 98.5 200 VAL A CA 1
ATOM 1565 C C . VAL A 1 200 ? 11.484 42.344 25.688 1 98.5 200 VAL A C 1
ATOM 1567 O O . VAL A 1 200 ? 12.609 42.5 25.219 1 98.5 200 VAL A O 1
ATOM 1570 N N . VAL A 1 201 ? 11.305 41.844 26.938 1 98.62 201 VAL A N 1
ATOM 1571 C CA . VAL A 1 201 ? 12.422 41.5 27.797 1 98.62 201 VAL A CA 1
ATOM 1572 C C . VAL A 1 201 ? 13.281 40.438 27.141 1 98.62 201 VAL A C 1
ATOM 1574 O O . VAL A 1 201 ? 14.508 40.562 27.078 1 98.62 201 VAL A O 1
ATOM 1577 N N . ASP A 1 202 ? 12.648 39.438 26.609 1 98.62 202 ASP A N 1
ATOM 1578 C CA . ASP A 1 202 ? 13.391 38.312 26.016 1 98.62 202 ASP A CA 1
ATOM 1579 C C . ASP A 1 202 ? 14.062 38.75 24.703 1 98.62 202 ASP A C 1
ATOM 1581 O O . ASP A 1 202 ? 15.172 38.281 24.406 1 98.62 202 ASP A O 1
ATOM 1585 N N . ASP A 1 203 ? 13.352 39.5 23.859 1 98.69 203 ASP A N 1
ATOM 1586 C CA . ASP A 1 203 ? 14 40 22.656 1 98.69 203 ASP A CA 1
ATOM 1587 C C . ASP A 1 203 ? 15.266 40.781 22.984 1 98.69 203 ASP A C 1
ATOM 1589 O O . ASP A 1 203 ? 16.297 40.625 22.312 1 98.69 203 ASP A O 1
ATOM 1593 N N . HIS A 1 204 ? 15.18 41.594 24.016 1 98.5 204 HIS A N 1
ATOM 1594 C CA . HIS A 1 204 ? 16.359 42.375 24.422 1 98.5 204 HIS A CA 1
ATOM 1595 C C . HIS A 1 204 ? 17.453 41.438 24.938 1 98.5 204 HIS A C 1
ATOM 1597 O O . HIS A 1 204 ? 18.609 41.531 24.5 1 98.5 204 HIS A O 1
ATOM 1603 N N . LEU A 1 205 ? 17.109 40.562 25.859 1 98.44 205 LEU A N 1
ATOM 1604 C CA . LEU A 1 205 ? 18.109 39.719 26.5 1 98.44 205 LEU A CA 1
ATOM 1605 C C . LEU A 1 205 ? 18.703 38.719 25.516 1 98.44 205 LEU A C 1
ATOM 1607 O O . LEU A 1 205 ? 19.844 38.281 25.672 1 98.44 205 LEU A O 1
ATOM 1611 N N . MET A 1 206 ? 17.984 38.375 24.484 1 98.31 206 MET A N 1
ATOM 1612 C CA . MET A 1 206 ? 18.484 37.438 23.469 1 98.31 206 MET A CA 1
ATOM 1613 C C . MET A 1 206 ? 19.094 38.188 22.297 1 98.31 206 MET A C 1
ATOM 1615 O O . MET A 1 206 ? 19.453 37.594 21.281 1 98.31 206 MET A O 1
ATOM 1619 N N . LYS A 1 207 ? 19.125 39.5 22.391 1 98.12 207 LYS A N 1
ATOM 1620 C CA . LYS A 1 207 ? 19.812 40.406 21.453 1 98.12 207 LYS A CA 1
ATOM 1621 C C . LYS A 1 207 ? 19.188 40.344 20.062 1 98.12 207 LYS A C 1
ATOM 1623 O O . LYS A 1 207 ? 19.891 40.312 19.062 1 98.12 207 LYS A O 1
ATOM 1628 N N . ILE A 1 208 ? 17.938 40.25 20.047 1 98.69 208 ILE A N 1
ATOM 1629 C CA . ILE A 1 208 ? 17.219 40.25 18.781 1 98.69 208 ILE A CA 1
ATOM 1630 C C . ILE A 1 208 ? 17.359 41.625 18.125 1 98.69 208 ILE A C 1
ATOM 1632 O O . ILE A 1 208 ? 17.094 42.656 18.766 1 98.69 208 ILE A O 1
ATOM 1636 N N . THR A 1 209 ? 17.781 41.656 16.906 1 98.62 209 THR A N 1
ATOM 1637 C CA . THR A 1 209 ? 18 42.938 16.203 1 98.62 209 THR A CA 1
ATOM 1638 C C . THR A 1 209 ? 16.812 43.281 15.312 1 98.62 209 THR A C 1
ATOM 1640 O O . THR A 1 209 ? 16.547 44.438 15.055 1 98.62 209 THR A O 1
ATOM 1643 N N . HIS A 1 210 ? 16.188 42.25 14.773 1 98.69 210 HIS A N 1
ATOM 1644 C CA . HIS A 1 210 ? 15.039 42.406 13.891 1 98.69 210 HIS A CA 1
ATOM 1645 C C . HIS A 1 210 ? 13.867 41.531 14.352 1 98.69 210 HIS A C 1
ATOM 1647 O O . HIS A 1 210 ? 14.016 40.312 14.523 1 98.69 210 HIS A O 1
ATOM 1653 N N . VAL A 1 211 ? 12.758 42.156 14.555 1 98.69 211 VAL A N 1
ATOM 1654 C CA . VAL A 1 211 ? 11.523 41.469 14.883 1 98.69 211 VAL A CA 1
ATOM 1655 C C . VAL A 1 211 ? 10.656 41.344 13.633 1 98.69 211 VAL A C 1
ATOM 1657 O O . VAL A 1 211 ? 9.938 42.281 13.273 1 98.69 211 VAL A O 1
ATOM 1660 N N . ILE A 1 212 ? 10.695 40.188 12.984 1 98.5 212 ILE A N 1
ATOM 1661 C CA . ILE A 1 212 ? 9.914 39.875 11.789 1 98.5 212 ILE A CA 1
ATOM 1662 C C . ILE A 1 212 ? 8.711 39.031 12.164 1 98.5 212 ILE A C 1
ATOM 1664 O O . ILE A 1 212 ? 8.867 37.875 12.555 1 98.5 212 ILE A O 1
ATOM 1668 N N . ARG A 1 213 ? 7.531 39.562 12.125 1 98.06 213 ARG A N 1
ATOM 1669 C CA . ARG A 1 213 ? 6.336 38.875 12.586 1 98.06 213 ARG A CA 1
ATOM 1670 C C . ARG A 1 213 ? 5.117 39.281 11.758 1 98.06 213 ARG A C 1
ATOM 1672 O O . ARG A 1 213 ? 5.242 40 10.781 1 98.06 213 ARG A O 1
ATOM 1679 N N . GLY A 1 214 ? 3.977 38.719 12.047 1 96 214 GLY A N 1
ATOM 1680 C CA . GLY A 1 214 ? 2.768 39 11.289 1 96 214 GLY A CA 1
ATOM 1681 C C . GLY A 1 214 ? 2.225 40.375 11.508 1 96 214 GLY A C 1
ATOM 1682 O O . GLY A 1 214 ? 2.363 40.938 12.602 1 96 214 GLY A O 1
ATOM 1683 N N . GLU A 1 215 ? 1.539 40.875 10.555 1 96.25 215 GLU A N 1
ATOM 1684 C CA . GLU A 1 215 ? 1.038 42.25 10.578 1 96.25 215 GLU A CA 1
ATOM 1685 C C . GLU A 1 215 ? -0.045 42.438 11.633 1 96.25 215 GLU A C 1
ATOM 1687 O O . GLU A 1 215 ? -0.382 43.562 12 1 96.25 215 GLU A O 1
ATOM 1692 N N . GLU A 1 216 ? -0.594 41.344 12.148 1 93.5 216 GLU A N 1
ATOM 1693 C CA . GLU A 1 216 ? -1.588 41.438 13.211 1 93.5 216 GLU A CA 1
ATOM 1694 C C . GLU A 1 216 ? -0.99 42.062 14.469 1 93.5 216 GLU A C 1
ATOM 1696 O O . GLU A 1 216 ? -1.721 42.531 15.344 1 93.5 216 GLU A O 1
ATOM 1701 N N . TRP A 1 217 ? 0.331 42.125 14.516 1 96 217 TRP A N 1
ATOM 1702 C CA . TRP A 1 217 ? 1.011 42.625 15.711 1 96 217 TRP A CA 1
ATOM 1703 C C . TRP A 1 217 ? 1.38 44.094 15.562 1 96 217 TRP A C 1
ATOM 1705 O O . TRP A 1 217 ? 1.945 44.688 16.484 1 96 217 TRP A O 1
ATOM 1715 N N . ILE A 1 218 ? 0.996 44.688 14.469 1 97.06 218 ILE A N 1
ATOM 1716 C CA . ILE A 1 218 ? 1.317 46.094 14.242 1 97.06 218 ILE A CA 1
ATOM 1717 C C . ILE A 1 218 ? 0.724 46.938 15.359 1 97.06 218 ILE A C 1
ATOM 1719 O O . ILE A 1 218 ? 1.399 47.812 15.906 1 97.06 218 ILE A O 1
ATOM 1723 N N . ASN A 1 219 ? -0.437 46.625 15.805 1 95.94 219 ASN A N 1
ATOM 1724 C CA . ASN A 1 219 ? -1.13 47.438 16.812 1 95.94 219 ASN A CA 1
ATOM 1725 C C . ASN A 1 219 ? -0.479 47.281 18.172 1 95.94 219 ASN A C 1
ATOM 1727 O O . ASN A 1 219 ? -0.738 48.094 19.078 1 95.94 219 ASN A O 1
ATOM 1731 N N . SER A 1 220 ? 0.375 46.312 18.328 1 96.5 220 SER A N 1
ATOM 1732 C CA . SER A 1 220 ? 1.063 46.125 19.594 1 96.5 220 SER A CA 1
ATOM 1733 C C . SER A 1 220 ? 2.402 46.844 19.625 1 96.5 220 SER A C 1
ATOM 1735 O O . SER A 1 220 ? 3.012 47 20.688 1 96.5 220 SER A O 1
ATOM 1737 N N . ALA A 1 221 ? 2.842 47.344 18.5 1 97.81 221 ALA A N 1
ATOM 1738 C CA . ALA A 1 221 ? 4.172 47.938 18.375 1 97.81 221 ALA A CA 1
ATOM 1739 C C . ALA A 1 221 ? 4.336 49.125 19.328 1 97.81 221 ALA A C 1
ATOM 1741 O O . ALA A 1 221 ? 5.387 49.281 19.969 1 97.81 221 ALA A O 1
ATOM 1742 N N . PRO A 1 222 ? 3.277 50 19.516 1 97.56 222 PRO A N 1
ATOM 1743 C CA . PRO A 1 222 ? 3.445 51.094 20.453 1 97.56 222 PRO A CA 1
ATOM 1744 C C . PRO A 1 222 ? 3.746 50.625 21.875 1 97.56 222 PRO A C 1
ATOM 1746 O O . PRO A 1 222 ? 4.586 51.219 22.562 1 97.56 222 PRO A O 1
ATOM 1749 N N . LYS A 1 223 ? 3.08 49.594 22.297 1 98.06 223 LYS A N 1
ATOM 1750 C CA . LYS A 1 223 ? 3.318 49.031 23.625 1 98.06 223 LYS A CA 1
ATOM 1751 C C . LYS A 1 223 ? 4.758 48.562 23.766 1 98.06 223 LYS A C 1
ATOM 1753 O O . LYS A 1 223 ? 5.398 48.781 24.797 1 98.06 223 LYS A O 1
ATOM 1758 N N . HIS A 1 224 ? 5.242 47.938 22.766 1 98.5 224 HIS A N 1
ATOM 1759 C CA . HIS A 1 224 ? 6.602 47.406 22.797 1 98.5 224 HIS A CA 1
ATOM 1760 C C . HIS A 1 224 ? 7.637 48.531 22.781 1 98.5 224 HIS A C 1
ATOM 1762 O O . HIS A 1 224 ? 8.594 48.5 23.547 1 98.5 224 HIS A O 1
ATOM 1768 N N . ILE A 1 225 ? 7.434 49.469 21.906 1 98.44 225 ILE A N 1
ATOM 1769 C CA . ILE A 1 225 ? 8.344 50.594 21.797 1 98.44 225 ILE A CA 1
ATOM 1770 C C . ILE A 1 225 ? 8.414 51.344 23.141 1 98.44 225 ILE A C 1
ATOM 1772 O O . ILE A 1 225 ? 9.5 51.688 23.609 1 98.44 225 ILE A O 1
ATOM 1776 N N . LEU A 1 226 ? 7.27 51.531 23.797 1 97.88 226 LEU A N 1
ATOM 1777 C CA . LEU A 1 226 ? 7.227 52.188 25.109 1 97.88 226 LEU A CA 1
ATOM 1778 C C . LEU A 1 226 ? 8.047 51.406 26.141 1 97.88 226 LEU A C 1
ATOM 1780 O O . LEU A 1 226 ? 8.766 52.031 26.938 1 97.88 226 LEU A O 1
ATOM 1784 N N . LEU A 1 227 ? 7.887 50.125 26.125 1 98.62 227 LEU A N 1
ATOM 1785 C CA . LEU A 1 227 ? 8.641 49.312 27.062 1 98.62 227 LEU A CA 1
ATOM 1786 C C . LEU A 1 227 ? 10.141 49.469 26.828 1 98.62 227 LEU A C 1
ATOM 1788 O O . LEU A 1 227 ? 10.914 49.625 27.781 1 98.62 227 LEU A O 1
ATOM 1792 N N . TYR A 1 228 ? 10.57 49.375 25.562 1 98.62 228 TYR A N 1
ATOM 1793 C CA . TYR A 1 228 ? 11.984 49.594 25.25 1 98.62 228 TYR A CA 1
ATOM 1794 C C . TYR A 1 228 ? 12.453 50.938 25.766 1 98.62 228 TYR A C 1
ATOM 1796 O O . TYR A 1 228 ? 13.531 51.062 26.359 1 98.62 228 TYR A O 1
ATOM 1804 N N . GLN A 1 229 ? 11.672 51.938 25.562 1 98.06 229 GLN A N 1
ATOM 1805 C CA . GLN A 1 229 ? 12 53.312 26.016 1 98.06 229 GLN A CA 1
ATOM 1806 C C . GLN A 1 229 ? 12.086 53.375 27.531 1 98.06 229 GLN A C 1
ATOM 1808 O O . GLN A 1 229 ? 13.031 53.938 28.078 1 98.06 229 GLN A O 1
ATOM 1813 N N . TYR A 1 230 ? 11.117 52.781 28.172 1 98.44 230 TYR A N 1
ATOM 1814 C CA . TYR A 1 230 ? 11.07 52.812 29.641 1 98.44 230 TYR A CA 1
ATOM 1815 C C . TYR A 1 230 ? 12.297 52.125 30.219 1 98.44 230 TYR A C 1
ATOM 1817 O O . TYR A 1 230 ? 12.805 52.531 31.281 1 98.44 230 TYR A O 1
ATOM 1825 N N . PHE A 1 231 ? 12.766 51.094 29.594 1 98.56 231 PHE A N 1
ATOM 1826 C CA . PHE A 1 231 ? 13.922 50.375 30.078 1 98.56 231 PHE A CA 1
ATOM 1827 C C . PHE A 1 231 ? 15.219 51.031 29.609 1 98.56 231 PHE A C 1
ATOM 1829 O O . PHE A 1 231 ? 16.297 50.688 30.078 1 98.56 231 PHE A O 1
ATOM 1836 N N . GLY A 1 232 ? 15.117 51.969 28.672 1 98.19 232 GLY A N 1
ATOM 1837 C CA . GLY A 1 232 ? 16.297 52.625 28.094 1 98.19 232 GLY A CA 1
ATOM 1838 C C . GLY A 1 232 ? 17.031 51.75 27.109 1 98.19 232 GLY A C 1
ATOM 1839 O O . GLY A 1 232 ? 18.25 51.812 27.016 1 98.19 232 GLY A O 1
ATOM 1840 N N . TRP A 1 233 ? 16.312 50.844 26.484 1 98.5 233 TRP A N 1
ATOM 1841 C CA . TRP A 1 233 ? 16.891 49.906 25.547 1 98.5 233 TRP A CA 1
ATOM 1842 C C . TRP A 1 233 ? 16.703 50.375 24.109 1 98.5 233 TRP A C 1
ATOM 1844 O O . TRP A 1 233 ? 15.812 51.156 23.812 1 98.5 233 TRP A O 1
ATOM 1854 N N . ASP A 1 234 ? 17.594 49.906 23.219 1 97.25 234 ASP A N 1
ATOM 1855 C CA . ASP A 1 234 ? 17.422 50.156 21.781 1 97.25 234 ASP A CA 1
ATOM 1856 C C . ASP A 1 234 ? 16.266 49.344 21.219 1 97.25 234 ASP A C 1
ATOM 1858 O O . ASP A 1 234 ? 16.141 48.156 21.516 1 97.25 234 ASP A O 1
ATOM 1862 N N . VAL A 1 235 ? 15.414 49.969 20.516 1 97.94 235 VAL A N 1
ATOM 1863 C CA . VAL A 1 235 ? 14.305 49.281 19.859 1 97.94 235 VAL A CA 1
ATOM 1864 C C . VAL A 1 235 ? 14.812 48.5 18.641 1 97.94 235 VAL A C 1
ATOM 1866 O O . VAL A 1 235 ? 15.586 49.031 17.844 1 97.94 235 VAL A O 1
ATOM 1869 N N . PRO A 1 236 ? 14.531 47.219 18.547 1 98.25 236 PRO A N 1
ATOM 1870 C CA . PRO A 1 236 ? 14.898 46.5 17.328 1 98.25 236 PRO A CA 1
ATOM 1871 C C . PRO A 1 236 ? 14.172 47 16.078 1 98.25 236 PRO A C 1
ATOM 1873 O O . PRO A 1 236 ? 13.227 47.781 16.203 1 98.25 236 PRO A O 1
ATOM 1876 N N . VAL A 1 237 ? 14.633 46.562 14.938 1 98.06 237 VAL A N 1
ATOM 1877 C CA . VAL A 1 237 ? 13.961 46.906 13.688 1 98.06 237 VAL A CA 1
ATOM 1878 C C . VAL A 1 237 ? 12.719 46.031 13.523 1 98.06 237 VAL A C 1
ATOM 1880 O O . VAL A 1 237 ? 12.781 44.812 13.688 1 98.06 237 VAL A O 1
ATOM 1883 N N . PHE A 1 238 ? 11.602 46.688 13.281 1 98.44 238 PHE A N 1
ATOM 1884 C CA . PHE A 1 238 ? 10.359 45.938 13.078 1 98.44 238 PHE A CA 1
ATOM 1885 C C . PHE A 1 238 ? 10.133 45.656 11.602 1 98.44 238 PHE A C 1
ATOM 1887 O O . PHE A 1 238 ? 10.461 46.5 10.75 1 98.44 238 PHE A O 1
ATOM 1894 N N . CYS A 1 239 ? 9.656 44.531 11.297 1 98.25 239 CYS A N 1
ATOM 1895 C CA . CYS A 1 239 ? 9.227 44.094 9.977 1 98.25 239 CYS A CA 1
ATOM 1896 C C . CYS A 1 239 ? 7.973 43.219 10.055 1 98.25 239 CYS A C 1
ATOM 1898 O O . CYS A 1 239 ? 8.016 42.094 10.555 1 98.25 239 CYS A O 1
ATOM 1900 N N . HIS A 1 240 ? 6.836 43.75 9.633 1 98 240 HIS A N 1
ATOM 1901 C CA . HIS A 1 240 ? 5.586 43.031 9.758 1 98 240 HIS A CA 1
ATOM 1902 C C . HIS A 1 240 ? 5.168 42.406 8.43 1 98 240 HIS A C 1
ATOM 1904 O O . HIS A 1 240 ? 4.828 43.125 7.484 1 98 240 HIS A O 1
ATOM 1910 N N . LEU A 1 241 ? 5.148 41.062 8.344 1 97.44 241 LEU A N 1
ATOM 1911 C CA . LEU A 1 241 ? 4.773 40.281 7.16 1 97.44 241 LEU A CA 1
ATOM 1912 C C . LEU A 1 241 ? 3.26 40.25 6.996 1 97.44 241 LEU A C 1
ATOM 1914 O O . LEU A 1 241 ? 2.521 40.312 7.984 1 97.44 241 LEU A O 1
ATOM 1918 N N . PRO A 1 242 ? 2.836 40.156 5.75 1 95.38 242 PRO A N 1
ATOM 1919 C CA . PRO A 1 242 ? 1.39 40.062 5.547 1 95.38 242 PRO A CA 1
ATOM 1920 C C . PRO A 1 242 ? 0.819 38.75 6.098 1 95.38 242 PRO A C 1
ATOM 1922 O O . PRO A 1 242 ? 1.515 37.719 6.129 1 95.38 242 PRO A O 1
ATOM 1925 N N . LEU A 1 243 ? -0.444 38.844 6.453 1 93.62 243 LEU A N 1
ATOM 1926 C CA . LEU A 1 243 ? -1.139 37.688 7.012 1 93.62 243 LEU A CA 1
ATOM 1927 C C . LEU A 1 243 ? -1.607 36.75 5.906 1 93.62 243 LEU A C 1
ATOM 1929 O O . LEU A 1 243 ? -2.072 37.188 4.855 1 93.62 243 LEU A O 1
ATOM 1933 N N . LEU A 1 244 ? -1.48 35.438 6.148 1 93.5 244 LEU A N 1
ATOM 1934 C CA . LEU A 1 244 ? -2.053 34.469 5.223 1 93.5 244 LEU A CA 1
ATOM 1935 C C . LEU A 1 244 ? -3.576 34.469 5.293 1 93.5 244 LEU A C 1
ATOM 1937 O O . LEU A 1 244 ? -4.148 34.562 6.379 1 93.5 244 LEU A O 1
ATOM 1941 N N . ARG A 1 245 ? -4.148 34.438 4.148 1 92.94 245 ARG A N 1
ATOM 1942 C CA . ARG A 1 245 ? -5.602 34.531 4.086 1 92.94 245 ARG A CA 1
ATOM 1943 C C . ARG A 1 245 ? -6.219 33.344 3.363 1 92.94 245 ARG A C 1
ATOM 1945 O O . ARG A 1 245 ? -5.543 32.688 2.584 1 92.94 245 ARG A O 1
ATOM 1952 N N . ASN A 1 246 ? -7.492 33.125 3.65 1 89.25 246 ASN A N 1
ATOM 1953 C CA . ASN A 1 246 ? -8.297 32.188 2.893 1 89.25 246 ASN A CA 1
ATOM 1954 C C . ASN A 1 246 ? -8.703 32.75 1.532 1 89.25 246 ASN A C 1
ATOM 1956 O O . ASN A 1 246 ? -8.547 33.938 1.284 1 89.25 246 ASN A O 1
ATOM 1960 N N . PRO A 1 247 ? -9.227 31.922 0.719 1 82.94 247 PRO A N 1
ATOM 1961 C CA . PRO A 1 247 ? -9.68 32.406 -0.583 1 82.94 247 PRO A CA 1
ATOM 1962 C C . PRO A 1 247 ? -10.742 33.5 -0.464 1 82.94 247 PRO A C 1
ATOM 1964 O O . PRO A 1 247 ? -10.82 34.406 -1.317 1 82.94 247 PRO A O 1
ATOM 1967 N N . ASP A 1 248 ? -11.531 33.531 0.578 1 83.38 248 ASP A N 1
ATOM 1968 C CA . ASP A 1 248 ? -12.539 34.562 0.772 1 83.38 248 ASP A CA 1
ATOM 1969 C C . ASP A 1 248 ? -11.938 35.781 1.454 1 83.38 248 ASP A C 1
ATOM 1971 O O . ASP A 1 248 ? -12.664 36.656 1.933 1 83.38 248 ASP A O 1
ATOM 1975 N N . LYS A 1 249 ? -10.602 35.812 1.662 1 86.06 249 LYS A N 1
ATOM 1976 C CA . LYS A 1 249 ? -9.797 36.938 2.115 1 86.06 249 LYS A CA 1
ATOM 1977 C C . LYS A 1 249 ? -9.867 37.094 3.631 1 86.06 249 LYS A C 1
ATOM 1979 O O . LYS A 1 249 ? -9.312 38.031 4.191 1 86.06 249 LYS A O 1
ATOM 1984 N N . THR A 1 250 ? -10.531 36.094 4.227 1 86 250 THR A N 1
ATOM 1985 C CA . THR A 1 250 ? -10.484 36.094 5.684 1 86 250 THR A CA 1
ATOM 1986 C C . THR A 1 250 ? -9.164 35.5 6.18 1 86 250 THR A C 1
ATOM 1988 O O . THR A 1 250 ? -8.414 34.906 5.41 1 86 250 THR A O 1
ATOM 1991 N N . LYS A 1 251 ? -8.914 35.75 7.445 1 85.81 251 LYS A N 1
ATOM 1992 C CA . LYS A 1 251 ? -7.695 35.188 8.039 1 85.81 251 LYS A CA 1
ATOM 1993 C C . LYS A 1 251 ? -7.688 33.688 7.98 1 85.81 251 LYS A C 1
ATOM 1995 O O . LYS A 1 251 ? -8.719 33.031 8.203 1 85.81 251 LYS A O 1
ATOM 2000 N N . LEU A 1 252 ? -6.586 33.125 7.699 1 86 252 LEU A N 1
ATOM 2001 C CA . LEU A 1 252 ? -6.441 31.688 7.625 1 86 252 LEU A CA 1
ATOM 2002 C C . LEU A 1 252 ? -6.777 31.031 8.969 1 86 252 LEU A C 1
ATOM 2004 O O . LEU A 1 252 ? -6.277 31.453 10.008 1 86 252 LEU A O 1
ATOM 2008 N N . SER A 1 253 ? -7.758 30.156 8.938 1 77.94 253 SER A N 1
ATOM 2009 C CA . SER A 1 253 ? -8.203 29.484 10.156 1 77.94 253 SER A CA 1
ATOM 2010 C C . SER A 1 253 ? -8.461 28 9.914 1 77.94 253 SER A C 1
ATOM 2012 O O . SER A 1 253 ? -8.695 27.594 8.781 1 77.94 253 SER A O 1
ATOM 2014 N N . LYS A 1 254 ? -8.305 27.266 10.977 1 72.12 254 LYS A N 1
ATOM 2015 C CA . LYS A 1 254 ? -8.453 25.812 10.945 1 72.12 254 LYS A CA 1
ATOM 2016 C C . LYS A 1 254 ? -9.859 25.422 10.516 1 72.12 254 LYS A C 1
ATOM 2018 O O . LYS A 1 254 ? -10.07 24.312 10.008 1 72.12 254 LYS A O 1
ATOM 2023 N N . ARG A 1 255 ? -10.789 26.25 10.68 1 63.81 255 ARG A N 1
ATOM 2024 C CA . ARG A 1 255 ? -12.18 25.922 10.375 1 63.81 255 ARG A CA 1
ATOM 2025 C C . ARG A 1 255 ? -12.398 25.812 8.867 1 63.81 255 ARG A C 1
ATOM 2027 O O . ARG A 1 255 ? -13.281 25.078 8.422 1 63.81 255 ARG A O 1
ATOM 2034 N N . LYS A 1 256 ? -11.586 26.438 8.117 1 68.19 256 LYS A N 1
ATOM 2035 C CA . LYS A 1 256 ? -11.828 26.484 6.68 1 68.19 256 LYS A CA 1
ATOM 2036 C C . LYS A 1 256 ? -10.773 25.672 5.926 1 68.19 256 LYS A C 1
ATOM 2038 O O . LYS A 1 256 ? -11.094 24.984 4.949 1 68.19 256 LYS A O 1
ATOM 2043 N N . ASN A 1 257 ? -9.617 25.781 6.34 1 73.88 257 ASN A N 1
ATOM 2044 C CA . ASN A 1 257 ? -8.484 25.078 5.75 1 73.88 257 ASN A CA 1
ATOM 2045 C C . ASN A 1 257 ? -7.637 24.391 6.812 1 73.88 257 ASN A C 1
ATOM 2047 O O . ASN A 1 257 ? -7.602 24.828 7.965 1 73.88 257 ASN A O 1
ATOM 2051 N N . PRO A 1 258 ? -7.164 23.203 6.289 1 83.81 258 PRO A N 1
ATOM 2052 C CA . PRO A 1 258 ? -6.191 22.672 7.242 1 83.81 258 PRO A CA 1
ATOM 2053 C C . PRO A 1 258 ? -4.977 23.578 7.426 1 83.81 258 PRO A C 1
ATOM 2055 O O . PRO A 1 258 ? -4.344 23.969 6.441 1 83.81 258 PRO A O 1
ATOM 2058 N N . THR A 1 259 ? -4.68 23.969 8.562 1 90.06 259 THR A N 1
ATOM 2059 C CA . THR A 1 259 ? -3.609 24.922 8.812 1 90.06 259 THR A CA 1
ATOM 2060 C C . THR A 1 259 ? -2.445 24.266 9.539 1 90.06 259 THR A C 1
ATOM 2062 O O . THR A 1 259 ? -1.411 24.891 9.773 1 90.06 259 THR A O 1
ATOM 2065 N N . SER A 1 260 ? -2.629 23.062 9.953 1 93.12 260 SER A N 1
ATOM 2066 C CA . SER A 1 260 ? -1.582 22.375 10.688 1 93.12 260 SER A CA 1
ATOM 2067 C C . SER A 1 260 ? -0.5 21.844 9.75 1 93.12 260 SER A C 1
ATOM 2069 O O . SER A 1 260 ? -0.803 21.266 8.711 1 93.12 260 SER A O 1
ATOM 2071 N N . ILE A 1 261 ? 0.711 22.047 10.125 1 96.5 261 ILE A N 1
ATOM 2072 C CA . ILE A 1 261 ? 1.82 21.5 9.344 1 96.5 261 ILE A CA 1
ATOM 2073 C C . ILE A 1 261 ? 1.736 19.969 9.32 1 96.5 261 ILE A C 1
ATOM 2075 O O . ILE A 1 261 ? 2.031 19.344 8.297 1 96.5 261 ILE A O 1
ATOM 2079 N N . LEU A 1 262 ? 1.279 19.438 10.406 1 93.94 262 LEU A N 1
ATOM 2080 C CA . LEU A 1 262 ? 1.158 17.984 10.531 1 93.94 262 LEU A CA 1
ATOM 2081 C C . LEU A 1 262 ? 0.164 17.438 9.516 1 93.94 262 LEU A C 1
ATOM 2083 O O . LEU A 1 262 ? 0.353 16.328 8.992 1 93.94 262 LEU A O 1
ATOM 2087 N N . TYR A 1 263 ? -0.856 18.172 9.25 1 94.88 263 TYR A N 1
ATOM 2088 C CA . TYR A 1 263 ? -1.812 17.75 8.227 1 94.88 263 TYR A CA 1
ATOM 2089 C C . TYR A 1 263 ? -1.112 17.5 6.895 1 94.88 263 TYR A C 1
ATOM 2091 O O . TYR A 1 263 ? -1.314 16.469 6.266 1 94.88 263 TYR A O 1
ATOM 2099 N N . TYR A 1 264 ? -0.31 18.422 6.484 1 96.94 264 TYR A N 1
ATOM 2100 C CA . TYR A 1 264 ? 0.316 18.344 5.172 1 96.94 264 TYR A CA 1
ATOM 2101 C C . TYR A 1 264 ? 1.347 17.234 5.117 1 96.94 264 TYR A C 1
ATOM 2103 O O . TYR A 1 264 ? 1.475 16.547 4.102 1 96.94 264 TYR A O 1
ATOM 2111 N N . LYS A 1 265 ? 2.037 17.078 6.242 1 96.94 265 LYS A N 1
ATOM 2112 C CA . LYS A 1 265 ? 2.955 15.938 6.332 1 96.94 265 LYS A CA 1
ATOM 2113 C C . LYS A 1 265 ? 2.213 14.617 6.176 1 96.94 265 LYS A C 1
ATOM 2115 O O . LYS A 1 265 ? 2.602 13.773 5.367 1 96.94 265 LYS A O 1
ATOM 2120 N N . GLN A 1 266 ? 1.097 14.492 6.863 1 95.12 266 GLN A N 1
ATOM 2121 C CA . GLN A 1 266 ? 0.324 13.258 6.863 1 95.12 266 GLN A CA 1
ATOM 2122 C C . GLN A 1 266 ? -0.383 13.055 5.523 1 95.12 266 GLN A C 1
ATOM 2124 O O . GLN A 1 266 ? -0.562 11.914 5.078 1 95.12 266 GLN A O 1
ATOM 2129 N N . ALA A 1 267 ? -0.696 14.133 4.883 1 96.38 267 ALA A N 1
ATOM 2130 C CA . ALA A 1 267 ? -1.405 14.07 3.609 1 96.38 267 ALA A CA 1
ATOM 2131 C C . ALA A 1 267 ? -0.448 13.758 2.463 1 96.38 267 ALA A C 1
ATOM 2133 O O . ALA A 1 267 ? -0.877 13.555 1.326 1 96.38 267 ALA A O 1
ATOM 2134 N N . GLY A 1 268 ? 0.849 13.789 2.752 1 97.75 268 GLY A N 1
ATOM 2135 C CA . GLY A 1 268 ? 1.803 13.305 1.77 1 97.75 268 GLY A CA 1
ATOM 2136 C C . GLY A 1 268 ? 2.463 14.414 0.976 1 97.75 268 GLY A C 1
ATOM 2137 O O . GLY A 1 268 ? 2.967 14.18 -0.125 1 97.75 268 GLY A O 1
ATOM 2138 N N . TYR A 1 269 ? 2.414 15.625 1.476 1 98.38 269 TYR A N 1
ATOM 2139 C CA . TYR A 1 269 ? 3.156 16.703 0.838 1 98.38 269 TYR A CA 1
ATOM 2140 C C . TYR A 1 269 ? 4.652 16.578 1.101 1 98.38 269 TYR A C 1
ATOM 2142 O O . TYR A 1 269 ? 5.062 16.031 2.133 1 98.38 269 TYR A O 1
ATOM 2150 N N . LEU A 1 270 ? 5.43 17.016 0.141 1 98.62 270 LEU A N 1
ATOM 2151 C CA . LEU A 1 270 ? 6.867 17.125 0.347 1 98.62 270 LEU A CA 1
ATOM 2152 C C . LEU A 1 270 ? 7.223 18.375 1.132 1 98.62 270 LEU A C 1
ATOM 2154 O O . LEU A 1 270 ? 6.664 19.453 0.882 1 98.62 270 LEU A O 1
ATOM 2158 N N . PRO A 1 271 ? 8.094 18.219 2.104 1 98.56 271 PRO A N 1
ATOM 2159 C CA . PRO A 1 271 ? 8.477 19.406 2.857 1 98.56 271 PRO A CA 1
ATOM 2160 C C . PRO A 1 271 ? 9.078 20.5 1.972 1 98.56 271 PRO A C 1
ATOM 2162 O O . PRO A 1 271 ? 8.852 21.688 2.205 1 98.56 271 PRO A O 1
ATOM 2165 N N . GLU A 1 272 ? 9.852 20.094 0.891 1 98.44 272 GLU A N 1
ATOM 2166 C CA . GLU A 1 272 ? 10.438 21.062 -0.044 1 98.44 272 GLU A CA 1
ATOM 2167 C C . GLU A 1 272 ? 9.359 21.875 -0.738 1 98.44 272 GLU A C 1
ATOM 2169 O O . GLU A 1 272 ? 9.508 23.094 -0.901 1 98.44 272 GLU A O 1
ATOM 2174 N N . ALA A 1 273 ? 8.273 21.219 -1.07 1 98.69 273 ALA A N 1
ATOM 2175 C CA . ALA A 1 273 ? 7.191 21.875 -1.787 1 98.69 273 ALA A CA 1
ATOM 2176 C C . ALA A 1 273 ? 6.434 22.828 -0.871 1 98.69 273 ALA A C 1
ATOM 2178 O O . ALA A 1 273 ? 6.094 23.953 -1.271 1 98.69 273 ALA A O 1
ATOM 2179 N N . LEU A 1 274 ? 6.168 22.375 0.337 1 98.56 274 LEU A N 1
ATOM 2180 C CA . LEU A 1 274 ? 5.441 23.219 1.271 1 98.56 274 LEU A CA 1
ATOM 2181 C C . LEU A 1 274 ? 6.262 24.453 1.631 1 98.56 274 LEU A C 1
ATOM 2183 O O . LEU A 1 274 ? 5.734 25.578 1.662 1 98.56 274 LEU A O 1
ATOM 2187 N N . THR A 1 275 ? 7.57 24.281 1.875 1 98.5 275 THR A N 1
ATOM 2188 C CA . THR A 1 275 ? 8.445 25.422 2.172 1 98.5 275 THR A CA 1
ATOM 2189 C C . THR A 1 275 ? 8.523 26.359 0.982 1 98.5 275 THR A C 1
ATOM 2191 O O . THR A 1 275 ? 8.438 27.578 1.149 1 98.5 275 THR A O 1
ATOM 2194 N N . ASN A 1 276 ? 8.695 25.812 -0.228 1 98.69 276 ASN A N 1
ATOM 2195 C CA . ASN A 1 276 ? 8.641 26.594 -1.458 1 98.69 276 ASN A CA 1
ATOM 2196 C C . ASN A 1 276 ? 7.352 27.391 -1.558 1 98.69 276 ASN A C 1
ATOM 2198 O O . ASN A 1 276 ? 7.383 28.594 -1.837 1 98.69 276 ASN A O 1
ATOM 2202 N N . TYR A 1 277 ? 6.273 26.766 -1.28 1 98.19 277 TYR A N 1
ATOM 2203 C CA . TYR A 1 277 ? 4.961 27.391 -1.372 1 98.19 277 TYR A CA 1
ATOM 2204 C C . TYR A 1 277 ? 4.84 28.547 -0.38 1 98.19 277 TYR A C 1
ATOM 2206 O O . TYR A 1 277 ? 4.371 29.625 -0.732 1 98.19 277 TYR A O 1
ATOM 2214 N N . LEU A 1 278 ? 5.242 28.297 0.841 1 97.62 278 LEU A N 1
ATOM 2215 C CA . LEU A 1 278 ? 5.199 29.328 1.872 1 97.62 278 LEU A CA 1
ATOM 2216 C C . LEU A 1 278 ? 6.082 30.516 1.493 1 97.62 278 LEU A C 1
ATOM 2218 O O . LEU A 1 278 ? 5.719 31.672 1.738 1 97.62 278 LEU A O 1
ATOM 2222 N N . GLY A 1 279 ? 7.215 30.281 0.937 1 97.56 279 GLY A N 1
ATOM 2223 C CA . GLY A 1 279 ? 8.055 31.359 0.437 1 97.56 279 GLY A CA 1
ATOM 2224 C C . GLY A 1 279 ? 7.352 32.219 -0.585 1 97.56 279 GLY A C 1
ATOM 2225 O O . GLY A 1 279 ? 7.414 33.469 -0.506 1 97.56 279 GLY A O 1
ATOM 2226 N N . ARG A 1 280 ? 6.621 31.594 -1.441 1 96.81 280 ARG A N 1
ATOM 2227 C CA . ARG A 1 280 ? 5.934 32.281 -2.52 1 96.81 280 ARG A CA 1
ATOM 2228 C C . ARG A 1 280 ? 4.777 33.125 -1.979 1 96.81 280 ARG A C 1
ATOM 2230 O O . ARG A 1 280 ? 4.262 34 -2.67 1 96.81 280 ARG A O 1
ATOM 2237 N N . MET A 1 281 ? 4.293 32.812 -0.82 1 94.81 281 MET A N 1
ATOM 2238 C CA . MET A 1 281 ? 3.166 33.531 -0.234 1 94.81 281 MET A CA 1
ATOM 2239 C C . MET A 1 281 ? 3.545 34.969 0.063 1 94.81 281 MET A C 1
ATOM 2241 O O . MET A 1 281 ? 2.693 35.875 0.024 1 94.81 281 MET A O 1
ATOM 2245 N N . GLY A 1 282 ? 4.828 35.219 0.365 1 94.44 282 GLY A N 1
ATOM 2246 C CA . GLY A 1 282 ? 5.223 36.562 0.75 1 94.44 282 GLY A CA 1
ATOM 2247 C C . GLY A 1 282 ? 6.277 37.188 -0.163 1 94.44 282 GLY A C 1
ATOM 2248 O O . GLY A 1 282 ? 6.492 38.375 -0.163 1 94.44 282 GLY A O 1
ATOM 2249 N N . TRP A 1 283 ? 6.84 36.312 -0.93 1 96.25 283 TRP A N 1
ATOM 2250 C CA . TRP A 1 283 ? 8.055 36.688 -1.64 1 96.25 283 TRP A CA 1
ATOM 2251 C C . TRP A 1 283 ? 8.109 36.031 -3.014 1 96.25 283 TRP A C 1
ATOM 2253 O O . TRP A 1 283 ? 7.379 35.094 -3.283 1 96.25 283 TRP A O 1
ATOM 2263 N N . SER A 1 284 ? 8.898 36.594 -3.977 1 95.56 284 SER A N 1
ATOM 2264 C CA . SER A 1 284 ? 9.055 36 -5.301 1 95.56 284 SER A CA 1
ATOM 2265 C C . SER A 1 284 ? 10.523 36 -5.727 1 95.56 284 SER A C 1
ATOM 2267 O O . SER A 1 284 ? 11.266 36.938 -5.434 1 95.56 284 SER A O 1
ATOM 2269 N N . MET A 1 285 ? 10.82 35 -6.422 1 96.5 285 MET A N 1
ATOM 2270 C CA . MET A 1 285 ? 12.133 34.938 -7.062 1 96.5 285 MET A CA 1
ATOM 2271 C C . MET A 1 285 ? 12.305 36.062 -8.07 1 96.5 285 MET A C 1
ATOM 2273 O O . MET A 1 285 ? 11.367 36.406 -8.797 1 96.5 285 MET A O 1
ATOM 2277 N N . PRO A 1 286 ? 13.508 36.562 -8.148 1 96.06 286 PRO A N 1
ATOM 2278 C CA . PRO A 1 286 ? 13.734 37.625 -9.125 1 96.06 286 PRO A CA 1
ATOM 2279 C C . PRO A 1 286 ? 13.367 37.219 -10.547 1 96.06 286 PRO A C 1
ATOM 2281 O O . PRO A 1 286 ? 12.867 38.031 -11.328 1 96.06 286 PRO A O 1
ATOM 2284 N N . ASP A 1 287 ? 13.523 36 -10.953 1 96.56 287 ASP A N 1
ATOM 2285 C CA . ASP A 1 287 ? 13.203 35.531 -12.297 1 96.56 287 ASP A CA 1
ATOM 2286 C C . ASP A 1 287 ? 11.766 35 -12.359 1 96.56 287 ASP A C 1
ATOM 2288 O O . ASP A 1 287 ? 11.375 34.375 -13.352 1 96.56 287 ASP A O 1
ATOM 2292 N N . GLU A 1 288 ? 11.086 35 -11.258 1 94.62 288 GLU A N 1
ATOM 2293 C CA . GLU A 1 288 ? 9.664 34.719 -11.141 1 94.62 288 GLU A CA 1
ATOM 2294 C C . GLU A 1 288 ? 9.422 33.188 -11.188 1 94.62 288 GLU A C 1
ATOM 2296 O O . GLU A 1 288 ? 8.289 32.75 -11.398 1 94.62 288 GLU A O 1
ATOM 2301 N N . SER A 1 289 ? 10.484 32.5 -11.016 1 96.75 289 SER A N 1
ATOM 2302 C CA . SER A 1 289 ? 10.312 31.062 -10.922 1 96.75 289 SER A CA 1
ATOM 2303 C C . SER A 1 289 ? 9.383 30.703 -9.773 1 96.75 289 SER A C 1
ATOM 2305 O O . SER A 1 289 ? 9.469 31.266 -8.68 1 96.75 289 SER A O 1
ATOM 2307 N N . GLU A 1 290 ? 8.523 29.734 -10.039 1 96.88 290 GLU A N 1
ATOM 2308 C CA . GLU A 1 290 ? 7.562 29.312 -9.031 1 96.88 290 GLU A CA 1
ATOM 2309 C C . GLU A 1 290 ? 8.133 28.188 -8.164 1 96.88 290 GLU A C 1
ATOM 2311 O O . GLU A 1 290 ? 7.762 28.047 -7 1 96.88 290 GLU A O 1
ATOM 2316 N N . LYS A 1 291 ? 8.93 27.391 -8.766 1 98.19 291 LYS A N 1
ATOM 2317 C CA . LYS A 1 291 ? 9.578 26.297 -8.047 1 98.19 291 LYS A CA 1
ATOM 2318 C C . LYS A 1 291 ? 11.016 26.641 -7.691 1 98.19 291 LYS A C 1
ATOM 2320 O O . LYS A 1 291 ? 11.82 26.969 -8.57 1 98.19 291 LYS A O 1
ATOM 2325 N N . PHE A 1 292 ? 11.398 26.609 -6.449 1 98.31 292 PHE A N 1
ATOM 2326 C CA . PHE A 1 292 ? 12.75 26.875 -5.977 1 98.31 292 PHE A CA 1
ATOM 2327 C C . PHE A 1 292 ? 12.992 26.203 -4.633 1 98.31 292 PHE A C 1
ATOM 2329 O O . PHE A 1 292 ? 12.062 26 -3.852 1 98.31 292 PHE A O 1
ATOM 2336 N N . SER A 1 293 ? 14.172 25.781 -4.344 1 97.56 293 SER A N 1
ATOM 2337 C CA . SER A 1 293 ? 14.562 25.219 -3.061 1 97.56 293 SER A CA 1
ATOM 2338 C C . SER A 1 293 ? 14.797 26.297 -2.02 1 97.56 293 SER A C 1
ATOM 2340 O O . SER A 1 293 ? 14.883 27.484 -2.359 1 97.56 293 SER A O 1
ATOM 2342 N N . ILE A 1 294 ? 14.859 25.891 -0.839 1 96.88 294 ILE A N 1
ATOM 2343 C CA . ILE A 1 294 ? 15.133 26.828 0.239 1 96.88 294 ILE A CA 1
ATOM 2344 C C . ILE A 1 294 ? 16.5 27.484 0.012 1 96.88 294 ILE A C 1
ATOM 2346 O O . ILE A 1 294 ? 16.672 28.672 0.296 1 96.88 294 ILE A O 1
ATOM 2350 N N . GLN A 1 295 ? 17.484 26.734 -0.501 1 97.06 295 GLN A N 1
ATOM 2351 C CA . GLN A 1 295 ? 18.812 27.266 -0.782 1 97.06 295 GLN A CA 1
ATOM 2352 C C . GLN A 1 295 ? 18.75 28.344 -1.87 1 97.06 295 GLN A C 1
ATOM 2354 O O . GLN A 1 295 ? 19.406 29.375 -1.771 1 97.06 295 GLN A O 1
ATOM 2359 N N . GLU A 1 296 ? 17.938 28.078 -2.863 1 97.69 296 GLU A N 1
ATOM 2360 C CA . GLU A 1 296 ? 17.766 29.078 -3.908 1 97.69 296 GLU A CA 1
ATOM 2361 C C . GLU A 1 296 ? 17.109 30.344 -3.355 1 97.69 296 GLU A C 1
ATOM 2363 O O . GLU A 1 296 ? 17.5 31.453 -3.721 1 97.69 296 GLU A O 1
ATOM 2368 N N . MET A 1 297 ? 16.156 30.156 -2.512 1 97.62 297 MET A N 1
ATOM 2369 C CA . MET A 1 297 ? 15.531 31.312 -1.868 1 97.62 297 MET A CA 1
ATOM 2370 C C . MET A 1 297 ? 16.562 32.094 -1.053 1 97.62 297 MET A C 1
ATOM 2372 O O . MET A 1 297 ? 16.625 33.312 -1.148 1 97.62 297 MET A O 1
ATOM 2376 N N . LEU A 1 298 ? 17.359 31.375 -0.324 1 96.94 298 LEU A N 1
ATOM 2377 C CA . LEU A 1 298 ? 18.391 31.984 0.512 1 96.94 298 LEU A CA 1
ATOM 2378 C C . LEU A 1 298 ? 19.359 32.781 -0.333 1 96.94 298 LEU A C 1
ATOM 2380 O O . LEU A 1 298 ? 19.719 33.906 0.023 1 96.94 298 LEU A O 1
ATOM 2384 N N . ASN A 1 299 ? 19.719 32.281 -1.43 1 97.12 299 ASN A N 1
ATOM 2385 C CA . ASN A 1 299 ? 20.703 32.906 -2.307 1 97.12 299 ASN A CA 1
ATOM 2386 C C . ASN A 1 299 ? 20.172 34.219 -2.902 1 97.12 299 ASN A C 1
ATOM 2388 O O . ASN A 1 299 ? 20.953 35.125 -3.229 1 97.12 299 ASN A O 1
ATOM 2392 N N . HIS A 1 300 ? 18.859 34.312 -2.977 1 97.56 300 HIS A N 1
ATOM 2393 C CA . HIS A 1 300 ? 18.297 35.469 -3.676 1 97.56 300 HIS A CA 1
ATOM 2394 C C . HIS A 1 300 ? 17.453 36.312 -2.738 1 97.56 300 HIS A C 1
ATOM 2396 O O . HIS A 1 300 ? 16.828 37.281 -3.172 1 97.56 300 HIS A O 1
ATOM 2402 N N . PHE A 1 301 ? 17.484 36 -1.52 1 97.88 301 PHE A N 1
ATOM 2403 C CA . PHE A 1 301 ? 16.531 36.594 -0.587 1 97.88 301 PHE A CA 1
ATOM 2404 C C . PHE A 1 301 ? 16.781 38.094 -0.445 1 97.88 301 PHE A C 1
ATOM 2406 O O . PHE A 1 301 ? 17.922 38.531 -0.269 1 97.88 301 PHE A O 1
ATOM 2413 N N . ASP A 1 302 ? 15.734 38.844 -0.581 1 97.12 302 ASP A N 1
ATOM 2414 C CA . ASP A 1 302 ? 15.648 40.281 -0.324 1 97.12 302 ASP A CA 1
ATOM 2415 C C . ASP A 1 302 ? 14.32 40.656 0.338 1 97.12 302 ASP A C 1
ATOM 2417 O O . ASP A 1 302 ? 13.266 40.531 -0.286 1 97.12 302 ASP A O 1
ATOM 2421 N N . ILE A 1 303 ? 14.453 41.031 1.594 1 96.56 303 ILE A N 1
ATOM 2422 C CA . ILE A 1 303 ? 13.258 41.344 2.375 1 96.56 303 ILE A CA 1
ATOM 2423 C C . ILE A 1 303 ? 12.438 42.406 1.678 1 96.56 303 ILE A C 1
ATOM 2425 O O . ILE A 1 303 ? 11.211 42.469 1.838 1 96.56 303 ILE A O 1
ATOM 2429 N N . ALA A 1 304 ? 13.047 43.188 0.891 1 95 304 ALA A N 1
ATOM 2430 C CA . ALA A 1 304 ? 12.375 44.312 0.207 1 95 304 ALA A CA 1
ATOM 2431 C C . ALA A 1 304 ? 11.445 43.781 -0.89 1 95 304 ALA A C 1
ATOM 2433 O O . ALA A 1 304 ? 10.602 44.531 -1.396 1 95 304 ALA A O 1
ATOM 2434 N N . ARG A 1 305 ? 11.617 42.531 -1.243 1 94.69 305 ARG A N 1
ATOM 2435 C CA . ARG A 1 305 ? 10.805 41.938 -2.293 1 94.69 305 ARG A CA 1
ATOM 2436 C C . ARG A 1 305 ? 9.531 41.312 -1.712 1 94.69 305 ARG A C 1
ATOM 2438 O O . ARG A 1 305 ? 8.711 40.781 -2.449 1 94.69 305 ARG A O 1
ATOM 2445 N N . VAL A 1 306 ? 9.352 41.438 -0.426 1 96.19 306 VAL A N 1
ATOM 2446 C CA . VAL A 1 306 ? 8.117 40.938 0.193 1 96.19 306 VAL A CA 1
ATOM 2447 C C . VAL A 1 306 ? 6.957 41.844 -0.207 1 96.19 306 VAL A C 1
ATOM 2449 O O . VAL A 1 306 ? 7.062 43.062 -0.134 1 96.19 306 VAL A O 1
ATOM 2452 N N . SER A 1 307 ? 5.965 41.25 -0.75 1 92.12 307 SER A N 1
ATOM 2453 C CA . SER A 1 307 ? 4.766 41.969 -1.135 1 92.12 307 SER A CA 1
ATOM 2454 C C . SER A 1 307 ? 3.783 42.094 0.026 1 92.12 307 SER A C 1
ATOM 2456 O O . SER A 1 307 ? 3.549 41.094 0.735 1 92.12 307 SER A O 1
ATOM 2458 N N . LEU A 1 308 ? 3.217 43.25 0.242 1 91.56 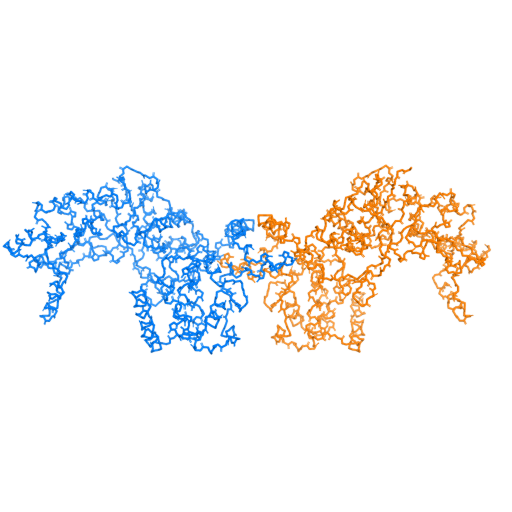308 LEU A N 1
ATOM 2459 C CA . LEU A 1 308 ? 2.352 43.5 1.39 1 91.56 308 LEU A CA 1
ATOM 2460 C C . LEU A 1 308 ? 0.905 43.156 1.07 1 91.56 308 LEU A C 1
ATOM 2462 O O . LEU A 1 308 ? 0.033 43.219 1.938 1 91.56 308 LEU A O 1
ATOM 2466 N N . GLY A 1 309 ? 0.719 42.594 -0.097 1 85.12 309 GLY A N 1
ATOM 2467 C CA . GLY A 1 309 ? -0.641 42.188 -0.381 1 85.12 309 GLY A CA 1
ATOM 2468 C C . GLY A 1 309 ? -1.079 41 0.454 1 85.12 309 GLY A C 1
ATOM 2469 O O . GLY A 1 309 ? -0.286 40.438 1.218 1 85.12 309 GLY A O 1
ATOM 2470 N N . GLY A 1 310 ? -2.398 40.75 0.839 1 82.5 310 GLY A N 1
ATOM 2471 C CA . GLY A 1 310 ? -2.943 39.594 1.555 1 82.5 310 GLY A CA 1
ATOM 2472 C C . GLY A 1 310 ? -2.895 38.312 0.75 1 82.5 310 GLY A C 1
ATOM 2473 O O . GLY A 1 310 ? -3.809 38.031 -0.026 1 82.5 310 GLY A O 1
ATOM 2474 N N . PRO A 1 311 ? -1.633 37.531 0.996 1 90.5 311 PRO A N 1
ATOM 2475 C CA . PRO A 1 311 ? -1.544 36.312 0.182 1 90.5 311 PRO A CA 1
ATOM 2476 C C . PRO A 1 311 ? -2.641 35.312 0.51 1 90.5 311 PRO A C 1
ATOM 2478 O O . PRO A 1 311 ? -2.979 35.125 1.681 1 90.5 311 PRO A O 1
ATOM 2481 N N . VAL A 1 312 ? -3.166 34.781 -0.506 1 92.56 312 VAL A N 1
ATOM 2482 C CA . VAL A 1 312 ? -4.227 33.781 -0.365 1 92.56 312 VAL A CA 1
ATOM 2483 C C . VAL A 1 312 ? -3.627 32.375 -0.366 1 92.56 312 VAL A C 1
ATOM 2485 O O . VAL A 1 312 ? -2.871 32.031 -1.271 1 92.56 312 VAL A O 1
ATOM 2488 N N . PHE A 1 313 ? -3.867 31.656 0.668 1 94.56 313 PHE A N 1
ATOM 2489 C CA . PHE A 1 313 ? -3.428 30.281 0.776 1 94.56 313 PHE A CA 1
ATOM 2490 C C . PHE A 1 313 ? -4.262 29.375 -0.126 1 94.56 313 PHE A C 1
ATOM 2492 O O . PHE A 1 313 ? -5.328 28.906 0.272 1 94.56 313 PHE A O 1
ATOM 2499 N N . ASP A 1 314 ? -3.789 29.078 -1.292 1 93.31 314 ASP A N 1
ATOM 2500 C CA . ASP A 1 314 ? -4.484 28.328 -2.334 1 93.31 314 ASP A CA 1
ATOM 2501 C C . ASP A 1 314 ? -4 26.891 -2.379 1 93.31 314 ASP A C 1
ATOM 2503 O O . ASP A 1 314 ? -2.924 26.594 -2.906 1 93.31 314 ASP A O 1
ATOM 2507 N N . ILE A 1 315 ? -4.84 26.016 -1.984 1 92.94 315 ILE A N 1
ATOM 2508 C CA . ILE A 1 315 ? -4.48 24.609 -1.874 1 92.94 315 ILE A CA 1
ATOM 2509 C C . ILE A 1 315 ? -4.211 24.031 -3.264 1 92.94 315 ILE A C 1
ATOM 2511 O O . ILE A 1 315 ? -3.326 23.188 -3.436 1 92.94 315 ILE A O 1
ATOM 2515 N N . GLU A 1 316 ? -4.977 24.453 -4.25 1 94.81 316 GLU A N 1
ATOM 2516 C CA . GLU A 1 316 ? -4.781 23.969 -5.613 1 94.81 316 GLU A CA 1
ATOM 2517 C C . GLU A 1 316 ? -3.391 24.328 -6.133 1 94.81 316 GLU A C 1
ATOM 2519 O O . GLU A 1 316 ? -2.738 23.516 -6.789 1 94.81 316 GLU A O 1
ATOM 2524 N N . LYS A 1 317 ? -2.977 25.516 -5.836 1 95.94 317 LYS A N 1
ATOM 2525 C CA . LYS A 1 317 ? -1.636 25.938 -6.227 1 95.94 317 LYS A CA 1
ATOM 2526 C C . LYS A 1 317 ? -0.569 25.125 -5.5 1 95.94 317 LYS A C 1
ATOM 2528 O O . LYS A 1 317 ? 0.45 24.75 -6.09 1 95.94 317 LYS A O 1
ATOM 2533 N N . LEU A 1 318 ? -0.802 24.906 -4.234 1 97.31 318 LEU A N 1
ATOM 2534 C CA . LEU A 1 318 ? 0.123 24.078 -3.473 1 97.31 318 LEU A CA 1
ATOM 2535 C C . LEU A 1 318 ? 0.193 22.672 -4.055 1 97.31 318 LEU A C 1
ATOM 2537 O O . LEU A 1 318 ? 1.281 22.094 -4.199 1 97.31 318 LEU A O 1
ATOM 2541 N N . ASN A 1 319 ? -0.953 22.109 -4.43 1 97.56 319 ASN A N 1
ATOM 2542 C CA . ASN A 1 319 ? -0.998 20.781 -5.055 1 97.56 319 ASN A CA 1
ATOM 2543 C C . ASN A 1 319 ? -0.192 20.75 -6.352 1 97.56 319 ASN A C 1
ATOM 2545 O O . ASN A 1 319 ? 0.593 19.828 -6.574 1 97.56 319 ASN A O 1
ATOM 2549 N N . TRP A 1 320 ? -0.463 21.75 -7.125 1 98.12 320 TRP A N 1
ATOM 2550 C CA . TRP A 1 320 ? 0.251 21.859 -8.391 1 98.12 320 TRP A CA 1
ATOM 2551 C C . TRP A 1 320 ? 1.759 21.891 -8.164 1 98.12 320 TRP A C 1
ATOM 2553 O O . TRP A 1 320 ? 2.508 21.141 -8.789 1 98.12 320 TRP A O 1
ATOM 2563 N N . LEU A 1 321 ? 2.211 22.719 -7.258 1 98.62 321 LEU A N 1
ATOM 2564 C CA . LEU A 1 321 ? 3.631 22.875 -6.965 1 98.62 321 LEU A CA 1
ATOM 2565 C C . LEU A 1 321 ? 4.219 21.594 -6.406 1 98.62 321 LEU A C 1
ATOM 2567 O O . LEU A 1 321 ? 5.316 21.188 -6.797 1 98.62 321 LEU A O 1
ATOM 2571 N N . ASN A 1 322 ? 3.484 20.984 -5.496 1 98.75 322 ASN A N 1
ATOM 2572 C CA . ASN A 1 322 ? 3.936 19.719 -4.941 1 98.75 322 ASN A CA 1
ATOM 2573 C C . ASN A 1 322 ? 4.09 18.656 -6.027 1 98.75 322 ASN A C 1
ATOM 2575 O O . ASN A 1 322 ? 5.07 17.922 -6.043 1 98.75 322 ASN A O 1
ATOM 2579 N N . GLY A 1 323 ? 3.115 18.625 -6.906 1 98.62 323 GLY A N 1
ATOM 2580 C CA . GLY A 1 323 ? 3.217 17.719 -8.047 1 98.62 323 GLY A CA 1
ATOM 2581 C C . GLY A 1 323 ? 4.449 17.969 -8.891 1 98.62 323 GLY A C 1
ATOM 2582 O O . GLY A 1 323 ? 5.086 17.031 -9.359 1 98.62 323 GLY A O 1
ATOM 2583 N N . LEU A 1 324 ? 4.793 19.219 -9.117 1 98.44 324 LEU A N 1
ATOM 2584 C CA . LEU A 1 324 ? 5.996 19.578 -9.867 1 98.44 324 LEU A CA 1
ATOM 2585 C C . LEU A 1 324 ? 7.242 19.031 -9.188 1 98.44 324 LEU A C 1
ATOM 2587 O O . LEU A 1 324 ? 8.133 18.484 -9.844 1 98.44 324 LEU A O 1
ATOM 2591 N N . TRP A 1 325 ? 7.273 19.203 -7.867 1 98.69 325 TRP A N 1
ATOM 2592 C CA . TRP A 1 325 ? 8.414 18.688 -7.109 1 98.69 325 TRP A CA 1
ATOM 2593 C C . TRP A 1 325 ? 8.531 17.172 -7.246 1 98.69 325 TRP A C 1
ATOM 2595 O O . TRP A 1 325 ? 9.633 16.641 -7.406 1 98.69 325 TRP A O 1
ATOM 2605 N N . ILE A 1 326 ? 7.426 16.469 -7.227 1 98.62 326 ILE A N 1
ATOM 2606 C CA . ILE A 1 326 ? 7.426 15.008 -7.355 1 98.62 326 ILE A CA 1
ATOM 2607 C C . ILE A 1 326 ? 7.934 14.617 -8.742 1 98.62 326 ILE A C 1
ATOM 2609 O O . ILE A 1 326 ? 8.82 13.766 -8.867 1 98.62 326 ILE A O 1
ATOM 2613 N N . ARG A 1 327 ? 7.465 15.211 -9.773 1 98.12 327 ARG A N 1
ATOM 2614 C CA . ARG A 1 327 ? 7.719 14.812 -11.156 1 98.12 327 ARG A CA 1
ATOM 2615 C C . ARG A 1 327 ? 9.109 15.242 -11.602 1 98.12 327 ARG A C 1
ATOM 2617 O O . ARG A 1 327 ? 9.781 14.523 -12.344 1 98.12 327 ARG A O 1
ATOM 2624 N N . GLU A 1 328 ? 9.586 16.391 -11.109 1 97.5 328 GLU A N 1
ATOM 2625 C CA . GLU A 1 328 ? 10.812 16.953 -11.664 1 97.5 328 GLU A CA 1
ATOM 2626 C C . GLU A 1 328 ? 12 16.688 -10.75 1 97.5 328 GLU A C 1
ATOM 2628 O O . GLU A 1 328 ? 13.141 16.609 -11.219 1 97.5 328 GLU A O 1
ATOM 2633 N N . ASP A 1 329 ? 11.812 16.531 -9.461 1 97 329 ASP A N 1
ATOM 2634 C CA . ASP A 1 329 ? 12.953 16.484 -8.555 1 97 329 ASP A CA 1
ATOM 2635 C C . ASP A 1 329 ? 13.18 15.07 -8.031 1 97 329 ASP A C 1
ATOM 2637 O O . ASP A 1 329 ? 14.242 14.773 -7.48 1 97 329 ASP A O 1
ATOM 2641 N N . LEU A 1 330 ? 12.219 14.273 -8.172 1 98 330 LEU A N 1
ATOM 2642 C CA . LEU A 1 330 ? 12.375 12.898 -7.703 1 98 330 LEU A CA 1
ATOM 2643 C C . LEU A 1 330 ? 12.422 11.93 -8.875 1 98 330 LEU A C 1
ATOM 2645 O O . LEU A 1 330 ? 11.445 11.812 -9.633 1 98 330 LEU A O 1
ATOM 2649 N N . ASP A 1 331 ? 13.57 11.297 -9.008 1 98.12 331 ASP A N 1
ATOM 2650 C CA . ASP A 1 331 ? 13.516 10.156 -9.922 1 98.12 331 ASP A CA 1
ATOM 2651 C C . ASP A 1 331 ? 12.742 8.992 -9.297 1 98.12 331 ASP A C 1
ATOM 2653 O O . ASP A 1 331 ? 12.289 9.086 -8.156 1 98.12 331 ASP A O 1
ATOM 2657 N N . ASP A 1 332 ? 12.531 7.938 -10.023 1 98.12 332 ASP A N 1
ATOM 2658 C CA . ASP A 1 332 ? 11.648 6.863 -9.578 1 98.12 332 ASP A CA 1
ATOM 2659 C C . ASP A 1 332 ? 12.164 6.223 -8.297 1 98.12 332 ASP A C 1
ATOM 2661 O O . ASP A 1 332 ? 11.383 5.902 -7.398 1 98.12 332 ASP A O 1
ATOM 2665 N N . ALA A 1 333 ? 13.469 6.02 -8.164 1 98 333 ALA A N 1
ATOM 2666 C CA . ALA A 1 333 ? 14.047 5.426 -6.961 1 98 333 ALA A CA 1
ATOM 2667 C C . ALA A 1 333 ? 13.852 6.332 -5.75 1 98 333 ALA A C 1
ATOM 2669 O O . ALA A 1 333 ? 13.508 5.859 -4.664 1 98 333 ALA A O 1
ATOM 2670 N N . ALA A 1 334 ? 14.031 7.633 -5.926 1 98.25 334 ALA A N 1
ATOM 2671 C CA . ALA A 1 334 ? 13.844 8.594 -4.84 1 98.25 334 ALA A CA 1
ATOM 2672 C C . ALA A 1 334 ? 12.383 8.664 -4.41 1 98.25 334 ALA A C 1
ATOM 2674 O O . ALA A 1 334 ? 12.086 8.758 -3.217 1 98.25 334 ALA A O 1
ATOM 2675 N N . LEU A 1 335 ? 11.5 8.688 -5.43 1 98.44 335 LEU A N 1
ATOM 2676 C CA . LEU A 1 335 ? 10.078 8.711 -5.109 1 98.44 335 LEU A CA 1
ATOM 2677 C C . LEU A 1 335 ? 9.672 7.453 -4.344 1 98.44 335 LEU A C 1
ATOM 2679 O O . LEU A 1 335 ? 8.922 7.527 -3.371 1 98.44 335 LEU A O 1
ATOM 2683 N N . ALA A 1 336 ? 10.211 6.27 -4.734 1 97.94 336 ALA A N 1
ATOM 2684 C CA . ALA A 1 336 ? 9.953 5.027 -4.012 1 97.94 336 ALA A CA 1
ATOM 2685 C C . ALA A 1 336 ? 10.383 5.141 -2.553 1 97.94 336 ALA A C 1
ATOM 2687 O O . ALA A 1 336 ? 9.648 4.746 -1.648 1 97.94 336 ALA A O 1
ATOM 2688 N N . GLN A 1 337 ? 11.539 5.695 -2.398 1 97.31 337 GLN A N 1
ATOM 2689 C CA . GLN A 1 337 ? 12.055 5.844 -1.043 1 97.31 337 GLN A CA 1
ATOM 2690 C C . GLN A 1 337 ? 11.188 6.793 -0.224 1 97.31 337 GLN A C 1
ATOM 2692 O O . GLN A 1 337 ? 10.938 6.547 0.958 1 97.31 337 GLN A O 1
ATOM 2697 N N . ARG A 1 338 ? 10.688 7.902 -0.822 1 97.81 338 ARG A N 1
ATOM 2698 C CA . ARG A 1 338 ? 9.805 8.828 -0.125 1 97.81 338 ARG A CA 1
ATOM 2699 C C . ARG A 1 338 ? 8.516 8.148 0.297 1 97.81 338 ARG A C 1
ATOM 2701 O O . ARG A 1 338 ? 7.996 8.398 1.389 1 97.81 338 ARG A O 1
ATOM 2708 N N . LEU A 1 339 ? 7.969 7.297 -0.558 1 97.69 339 LEU A N 1
ATOM 2709 C CA . LEU A 1 339 ? 6.75 6.559 -0.253 1 97.69 339 LEU A CA 1
ATOM 2710 C C . LEU A 1 339 ? 6.965 5.617 0.93 1 97.69 339 LEU A C 1
ATOM 2712 O O . LEU A 1 339 ? 6.117 5.535 1.823 1 97.69 339 LEU A O 1
ATOM 2716 N N . VAL A 1 340 ? 8.102 4.926 0.939 1 96.06 340 VAL A N 1
ATOM 2717 C CA . VAL A 1 340 ? 8.422 4 2.021 1 96.06 340 VAL A CA 1
ATOM 2718 C C . VAL A 1 340 ? 8.594 4.773 3.328 1 96.06 340 VAL A C 1
ATOM 2720 O O . VAL A 1 340 ? 8.008 4.414 4.352 1 96.06 340 VAL A O 1
ATOM 2723 N N . ASP A 1 341 ? 9.305 5.836 3.275 1 95.88 341 ASP A N 1
ATOM 2724 C CA . ASP A 1 341 ? 9.547 6.641 4.469 1 95.88 341 ASP A CA 1
ATOM 2725 C C . ASP A 1 341 ? 8.25 7.227 5.012 1 95.88 341 ASP A C 1
ATOM 2727 O O . ASP A 1 341 ? 8.07 7.34 6.227 1 95.88 341 ASP A O 1
ATOM 2731 N N . TRP A 1 342 ? 7.383 7.559 4.121 1 96.06 342 TRP A N 1
ATOM 2732 C CA . TRP A 1 342 ? 6.137 8.227 4.48 1 96.06 342 TRP A CA 1
ATOM 2733 C C . TRP A 1 342 ? 5.133 7.238 5.059 1 96.06 342 TRP A C 1
ATOM 2735 O O . TRP A 1 342 ? 4.598 7.453 6.152 1 96.06 342 TRP A O 1
ATOM 2745 N N . LYS A 1 343 ? 4.91 6.09 4.289 1 95 343 LYS A N 1
ATOM 2746 C CA . LYS A 1 343 ? 3.773 5.289 4.73 1 95 343 LYS A CA 1
ATOM 2747 C C . LYS A 1 343 ? 4.129 3.805 4.781 1 95 343 LYS A C 1
ATOM 2749 O O . LYS A 1 343 ? 3.568 3.055 5.582 1 95 343 LYS A O 1
ATOM 2754 N N . PHE A 1 344 ? 5.066 3.305 3.986 1 93.5 344 PHE A N 1
ATOM 2755 C CA . PHE A 1 344 ? 5.285 1.869 3.854 1 93.5 344 PHE A CA 1
ATOM 2756 C C . PHE A 1 344 ? 6.422 1.41 4.758 1 93.5 344 PHE A C 1
ATOM 2758 O O . PHE A 1 344 ? 7.039 0.372 4.512 1 93.5 344 PHE A O 1
ATOM 2765 N N . ASN A 1 345 ? 6.703 2.1 5.77 1 93.38 345 ASN A N 1
ATOM 2766 C CA . ASN A 1 345 ? 7.777 1.749 6.695 1 93.38 345 ASN A CA 1
ATOM 2767 C C . ASN A 1 345 ? 7.281 0.836 7.812 1 93.38 345 ASN A C 1
ATOM 2769 O O . ASN A 1 345 ? 6.074 0.666 7.988 1 93.38 345 ASN A O 1
ATOM 2773 N N . GLN A 1 346 ? 8.148 0.304 8.539 1 94.06 346 GLN A N 1
ATOM 2774 C CA . GLN A 1 346 ? 7.855 -0.697 9.562 1 94.06 346 GLN A CA 1
ATOM 2775 C C . GLN A 1 346 ? 6.969 -0.12 10.664 1 94.06 346 GLN A C 1
ATOM 2777 O O . GLN A 1 346 ? 6.035 -0.781 11.125 1 94.06 346 GLN A O 1
ATOM 2782 N N . ASP A 1 347 ? 7.188 1.057 11.102 1 95.69 347 ASP A N 1
ATOM 2783 C CA . ASP A 1 347 ? 6.422 1.667 12.18 1 95.69 347 ASP A CA 1
ATOM 2784 C C . ASP A 1 347 ? 4.945 1.786 11.812 1 95.69 347 ASP A C 1
ATOM 2786 O O . ASP A 1 347 ? 4.07 1.434 12.602 1 95.69 347 ASP A O 1
ATOM 2790 N N . ASN A 1 348 ? 4.691 2.254 10.656 1 96.56 348 ASN A N 1
ATOM 2791 C CA . ASN A 1 348 ? 3.312 2.402 10.203 1 96.56 348 ASN A CA 1
ATOM 2792 C C . ASN A 1 348 ? 2.637 1.048 10.016 1 96.56 348 ASN A C 1
ATOM 2794 O O . ASN A 1 348 ? 1.473 0.874 10.375 1 96.56 348 ASN A O 1
ATOM 2798 N N . LEU A 1 349 ? 3.359 0.098 9.438 1 97.5 349 LEU A N 1
ATOM 2799 C CA . LEU A 1 349 ? 2.799 -1.233 9.234 1 97.5 349 LEU A CA 1
ATOM 2800 C C . LEU A 1 349 ? 2.449 -1.883 10.57 1 97.5 349 LEU A C 1
ATOM 2802 O O . LEU A 1 349 ? 1.372 -2.465 10.719 1 97.5 349 LEU A O 1
ATOM 2806 N N . LEU A 1 350 ? 3.326 -1.771 11.555 1 98 350 LEU A N 1
ATOM 2807 C CA . LEU A 1 350 ? 3.096 -2.361 12.867 1 98 350 LEU A CA 1
ATOM 2808 C C . LEU A 1 350 ? 1.901 -1.707 13.555 1 98 350 LEU A C 1
ATOM 2810 O O . LEU A 1 350 ? 1.197 -2.354 14.336 1 98 350 LEU A O 1
ATOM 2814 N N . ALA A 1 351 ? 1.647 -0.455 13.234 1 97.62 351 ALA A N 1
ATOM 2815 C CA . ALA A 1 351 ? 0.515 0.262 13.812 1 97.62 351 ALA A CA 1
ATOM 2816 C C . ALA A 1 351 ? -0.802 -0.209 13.203 1 97.62 351 ALA A C 1
ATOM 2818 O O . ALA A 1 351 ? -1.837 -0.214 13.875 1 97.62 351 ALA A O 1
ATOM 2819 N N . VAL A 1 352 ? -0.795 -0.653 11.992 1 98 352 VAL A N 1
ATOM 2820 C CA . VAL A 1 352 ? -2.018 -0.921 11.25 1 98 352 VAL A CA 1
ATOM 2821 C C . VAL A 1 352 ? -2.346 -2.412 11.305 1 98 352 VAL A C 1
ATOM 2823 O O . VAL A 1 352 ? -3.514 -2.793 11.414 1 98 352 VAL A O 1
ATOM 2826 N N . ILE A 1 353 ? -1.396 -3.297 11.336 1 98.38 353 ILE A N 1
ATOM 2827 C CA . ILE A 1 353 ? -1.526 -4.738 11.156 1 98.38 353 ILE A CA 1
ATOM 2828 C C . ILE A 1 353 ? -2.439 -5.309 12.242 1 98.38 353 ILE A C 1
ATOM 2830 O O . ILE A 1 353 ? -3.324 -6.121 11.953 1 98.38 353 ILE A O 1
ATOM 2834 N N . PRO A 1 354 ? -2.359 -4.855 13.523 1 98 354 PRO A N 1
ATOM 2835 C CA . PRO A 1 354 ? -3.209 -5.438 14.562 1 98 354 PRO A CA 1
ATOM 2836 C C . PRO A 1 354 ? -4.699 -5.262 14.281 1 98 354 PRO A C 1
ATOM 2838 O O . PRO A 1 354 ? -5.52 -6.043 14.766 1 98 354 PRO A O 1
ATOM 2841 N N . HIS A 1 355 ? -5.02 -4.336 13.477 1 97.81 355 HIS A N 1
ATOM 2842 C CA . HIS A 1 355 ? -6.426 -4.012 13.25 1 97.81 355 HIS A CA 1
ATOM 2843 C C . HIS A 1 355 ? -7.02 -4.867 12.133 1 97.81 355 HIS A C 1
ATOM 2845 O O . HIS A 1 355 ? -8.242 -4.922 11.977 1 97.81 355 HIS A O 1
ATOM 2851 N N . VAL A 1 356 ? -6.172 -5.574 11.352 1 97.81 356 VAL A N 1
ATOM 2852 C CA . VAL A 1 356 ? -6.73 -6.223 10.172 1 97.81 356 VAL A CA 1
ATOM 2853 C C . VAL A 1 356 ? -6.254 -7.672 10.102 1 97.81 356 VAL A C 1
ATOM 2855 O O . VAL A 1 356 ? -6.805 -8.477 9.352 1 97.81 356 VAL A O 1
ATOM 2858 N N . LYS A 1 357 ? -5.234 -8.055 10.867 1 98.12 357 LYS A N 1
ATOM 2859 C CA . LYS A 1 357 ? -4.59 -9.359 10.781 1 98.12 357 LYS A CA 1
ATOM 2860 C C . LYS A 1 357 ? -5.609 -10.484 10.945 1 98.12 357 LYS A C 1
ATOM 2862 O O . LYS A 1 357 ? -5.574 -11.469 10.203 1 98.12 357 LYS A O 1
ATOM 2867 N N . GLN A 1 358 ? -6.578 -10.281 11.859 1 97.56 358 GLN A N 1
ATOM 2868 C CA . GLN A 1 358 ? -7.543 -11.328 12.18 1 97.56 358 GLN A CA 1
ATOM 2869 C C . GLN A 1 358 ? -8.477 -11.594 11 1 97.56 358 GLN A C 1
ATOM 2871 O O . GLN A 1 358 ? -9.07 -12.672 10.906 1 97.56 358 GLN A O 1
ATOM 2876 N N . ARG A 1 359 ? -8.531 -10.664 10.086 1 96.56 359 ARG A N 1
ATOM 2877 C CA . ARG A 1 359 ? -9.461 -10.797 8.969 1 96.56 359 ARG A CA 1
ATOM 2878 C C . ARG A 1 359 ? -8.734 -11.211 7.691 1 96.56 359 ARG A C 1
ATOM 2880 O O . ARG A 1 359 ? -9.367 -11.438 6.66 1 96.56 359 ARG A O 1
ATOM 2887 N N . MET A 1 360 ? -7.473 -11.328 7.742 1 97.69 360 MET A N 1
ATOM 2888 C CA . MET A 1 360 ? -6.691 -11.641 6.547 1 97.69 360 MET A CA 1
ATOM 2889 C C . MET A 1 360 ? -6.68 -13.141 6.289 1 97.69 360 MET A C 1
ATOM 2891 O O . MET A 1 360 ? -6.445 -13.93 7.207 1 97.69 360 MET A O 1
ATOM 2895 N N . GLU A 1 361 ? -6.922 -13.492 5.047 1 98.12 361 GLU A N 1
ATOM 2896 C CA . GLU A 1 361 ? -6.691 -14.859 4.586 1 98.12 361 GLU A CA 1
ATOM 2897 C C . GLU A 1 361 ? -5.414 -14.953 3.754 1 98.12 361 GLU A C 1
ATOM 2899 O O . GLU A 1 361 ? -4.754 -15.992 3.74 1 98.12 361 GLU A O 1
ATOM 2904 N N . THR A 1 362 ? -5.102 -13.922 3.016 1 98.31 362 THR A N 1
ATOM 2905 C CA . THR A 1 362 ? -3.865 -13.797 2.252 1 98.31 362 THR A CA 1
ATOM 2906 C C . THR A 1 362 ? -3.26 -12.406 2.434 1 98.31 362 THR A C 1
ATOM 2908 O O . THR A 1 362 ? -3.885 -11.523 3.025 1 98.31 362 THR A O 1
ATOM 2911 N N . LEU A 1 363 ? -2.045 -12.203 1.971 1 98.38 363 LEU A N 1
ATOM 2912 C CA . LEU A 1 363 ? -1.407 -10.891 2.012 1 98.38 363 LEU A CA 1
ATOM 2913 C C . LEU A 1 363 ? -2.168 -9.891 1.153 1 98.38 363 LEU A C 1
ATOM 2915 O O . LEU A 1 363 ? -2.16 -8.688 1.438 1 98.38 363 LEU A O 1
ATOM 2919 N N . GLY A 1 364 ? -2.885 -10.383 0.147 1 97.62 364 GLY A N 1
ATOM 2920 C CA . GLY A 1 364 ? -3.627 -9.539 -0.775 1 97.62 364 GLY A CA 1
ATOM 2921 C C . GLY A 1 364 ? -4.863 -8.922 -0.152 1 97.62 364 GLY A C 1
ATOM 2922 O O . GLY A 1 364 ? -5.504 -8.055 -0.755 1 97.62 364 GLY A O 1
ATOM 2923 N N . ASP A 1 365 ? -5.188 -9.328 1.054 1 97.31 365 ASP A N 1
ATOM 2924 C CA . ASP A 1 365 ? -6.348 -8.789 1.758 1 97.31 365 ASP A CA 1
ATOM 2925 C C . ASP A 1 365 ? -5.984 -7.523 2.533 1 97.31 365 ASP A C 1
ATOM 2927 O O . ASP A 1 365 ? -6.863 -6.809 3.016 1 97.31 365 ASP A O 1
ATOM 2931 N N . PHE A 1 366 ? -4.699 -7.207 2.621 1 97.5 366 PHE A N 1
ATOM 2932 C CA . PHE A 1 366 ? -4.199 -6.148 3.49 1 97.5 366 PHE A CA 1
ATOM 2933 C C . PHE A 1 366 ? -4.586 -4.777 2.951 1 97.5 366 PHE A C 1
ATOM 2935 O O . PHE A 1 366 ? -5.281 -4.012 3.625 1 97.5 366 PHE A O 1
ATOM 2942 N N . LEU A 1 367 ? -4.27 -4.387 1.731 1 96.31 367 LEU A N 1
ATOM 2943 C CA . LEU A 1 367 ? -4.391 -3.031 1.199 1 96.31 367 LEU A CA 1
ATOM 2944 C C . LEU A 1 367 ? -5.852 -2.627 1.074 1 96.31 367 LEU A C 1
ATOM 2946 O O . LEU A 1 367 ? -6.219 -1.498 1.412 1 96.31 367 LEU A O 1
ATOM 2950 N N . PRO A 1 368 ? -6.738 -3.547 0.627 1 95.19 368 PRO A N 1
ATOM 2951 C CA . PRO A 1 368 ? -8.148 -3.15 0.546 1 95.19 368 PRO A CA 1
ATOM 2952 C C . PRO A 1 368 ? -8.711 -2.693 1.89 1 95.19 368 PRO A C 1
ATOM 2954 O O . PRO A 1 368 ? -9.633 -1.873 1.931 1 95.19 368 PRO A O 1
ATOM 2957 N N . MET A 1 369 ? -8.117 -3.146 2.957 1 95.88 369 MET A N 1
ATOM 2958 C CA . MET A 1 369 ? -8.648 -2.832 4.277 1 95.88 369 MET A CA 1
ATOM 2959 C C . MET A 1 369 ? -8.016 -1.562 4.832 1 95.88 369 MET A C 1
ATOM 2961 O O . MET A 1 369 ? -8.578 -0.913 5.715 1 95.88 369 MET A O 1
ATOM 2965 N N . VAL A 1 370 ? -6.828 -1.15 4.332 1 96.69 370 VAL A N 1
ATOM 2966 C CA . VAL A 1 370 ? -6.105 -0.136 5.094 1 96.69 370 VAL A CA 1
ATOM 2967 C C . VAL A 1 370 ? -5.727 1.025 4.176 1 96.69 370 VAL A C 1
ATOM 2969 O O . VAL A 1 370 ? -5.227 2.051 4.641 1 96.69 370 VAL A O 1
ATOM 2972 N N . SER A 1 371 ? -5.957 0.915 2.85 1 95.69 371 SER A N 1
ATOM 2973 C CA . SER A 1 371 ? -5.449 1.89 1.891 1 95.69 371 SER A CA 1
ATOM 2974 C C . SER A 1 371 ? -6.012 3.279 2.164 1 95.69 371 SER A C 1
ATOM 2976 O O . SER A 1 371 ? -5.371 4.285 1.859 1 95.69 371 SER A O 1
ATOM 2978 N N . PHE A 1 372 ? -7.211 3.344 2.781 1 96.62 372 PHE A N 1
ATOM 2979 C CA . PHE A 1 372 ? -7.832 4.633 3.057 1 96.62 372 PHE A CA 1
ATOM 2980 C C . PHE A 1 372 ? -6.98 5.449 4.02 1 96.62 372 PHE A C 1
ATOM 2982 O O . PHE A 1 372 ? -7.047 6.68 4.023 1 96.62 372 PHE A O 1
ATOM 2989 N N . LEU A 1 373 ? -6.117 4.848 4.793 1 97.5 373 LEU A N 1
ATOM 2990 C CA . LEU A 1 373 ? -5.277 5.527 5.77 1 97.5 373 LEU A CA 1
ATOM 2991 C C . LEU A 1 373 ? -4.191 6.348 5.078 1 97.5 373 LEU A C 1
ATOM 2993 O O . LEU A 1 373 ? -3.607 7.25 5.68 1 97.5 373 LEU A O 1
ATOM 2997 N N . ALA A 1 374 ? -3.914 6.02 3.799 1 96.56 374 ALA A N 1
ATOM 2998 C CA . ALA A 1 374 ? -2.85 6.707 3.068 1 96.56 374 ALA A CA 1
ATOM 2999 C C . ALA A 1 374 ? -3.41 7.477 1.876 1 96.56 374 ALA A C 1
ATOM 3001 O O . ALA A 1 374 ? -2.654 7.953 1.025 1 96.56 374 ALA A O 1
ATOM 3002 N N . ALA A 1 375 ? -4.742 7.523 1.76 1 95.75 375 ALA A N 1
ATOM 3003 C CA . ALA A 1 375 ? -5.375 8.195 0.628 1 95.75 375 ALA A CA 1
ATOM 3004 C C . ALA A 1 375 ? -5.684 9.656 0.959 1 95.75 375 ALA A C 1
ATOM 3006 O O . ALA A 1 375 ? -6.234 9.953 2.023 1 95.75 375 ALA A O 1
ATOM 3007 N N . ASN A 1 376 ? -5.371 10.531 0.056 1 90.69 376 ASN A N 1
ATOM 3008 C CA . ASN A 1 376 ? -5.723 11.93 0.252 1 90.69 376 ASN A CA 1
ATOM 3009 C C . ASN A 1 376 ? -7.215 12.172 0.043 1 90.69 376 ASN A C 1
ATOM 3011 O O . ASN A 1 376 ? -7.812 13.016 0.709 1 90.69 376 ASN A O 1
ATOM 3015 N N . THR A 1 377 ? -7.715 11.469 -0.934 1 88.38 377 THR A N 1
ATOM 3016 C CA . THR A 1 377 ? -9.141 11.555 -1.224 1 88.38 377 THR A CA 1
ATOM 3017 C C . THR A 1 377 ? -9.781 10.172 -1.224 1 88.38 377 THR A C 1
ATOM 3019 O O . THR A 1 377 ? -9.18 9.203 -1.675 1 88.38 377 THR A O 1
ATOM 3022 N N . LEU A 1 378 ? -11.023 10.148 -0.658 1 93.75 378 LEU A N 1
ATOM 3023 C CA . LEU A 1 378 ? -11.742 8.875 -0.6 1 93.75 378 LEU A CA 1
ATOM 3024 C C . LEU A 1 378 ? -12.773 8.781 -1.718 1 93.75 378 LEU A C 1
ATOM 3026 O O . LEU A 1 378 ? -13.344 7.715 -1.958 1 93.75 378 LEU A O 1
ATOM 3030 N N . GLY A 1 379 ? -12.984 9.898 -2.396 1 90.69 379 GLY A N 1
ATOM 3031 C CA . GLY A 1 379 ? -13.93 9.922 -3.5 1 90.69 379 GLY A CA 1
ATOM 3032 C C . GLY A 1 379 ? -15.359 9.68 -3.064 1 90.69 379 GLY A C 1
ATOM 3033 O O . GLY A 1 379 ? -16.141 9.086 -3.801 1 90.69 379 GLY A O 1
ATOM 3034 N N . ILE A 1 380 ? -15.711 10.07 -1.86 1 95.12 380 ILE A N 1
ATOM 3035 C CA . ILE A 1 380 ? -17.062 9.852 -1.374 1 95.12 380 ILE A CA 1
ATOM 3036 C C . ILE A 1 380 ? -18.031 10.82 -2.062 1 95.12 380 ILE A C 1
ATOM 3038 O O . ILE A 1 380 ? -17.641 11.93 -2.43 1 95.12 380 ILE A O 1
ATOM 3042 N N . THR A 1 381 ? -19.203 10.414 -2.271 1 94.38 381 THR A N 1
ATOM 3043 C CA . THR A 1 381 ? -20.328 11.188 -2.811 1 94.38 381 THR A CA 1
ATOM 3044 C C . THR A 1 381 ? -21.562 11.047 -1.922 1 94.38 381 THR A C 1
ATOM 3046 O O . THR A 1 381 ? -21.531 10.312 -0.932 1 94.38 381 THR A O 1
ATOM 3049 N N . GLU A 1 382 ? -22.531 11.812 -2.254 1 95.56 382 GLU A N 1
ATOM 3050 C CA . GLU A 1 382 ? -23.781 11.688 -1.522 1 95.56 382 GLU A CA 1
ATOM 3051 C C . GLU A 1 382 ? -24.281 10.242 -1.516 1 95.56 382 GLU A C 1
ATOM 3053 O O . GLU A 1 382 ? -24.797 9.766 -0.507 1 95.56 382 GLU A O 1
ATOM 3058 N N . GLU A 1 383 ? -24.016 9.531 -2.57 1 92.62 383 GLU A N 1
ATOM 3059 C CA . GLU A 1 383 ? -24.469 8.148 -2.727 1 92.62 383 GLU A CA 1
ATOM 3060 C C . GLU A 1 383 ? -23.781 7.23 -1.717 1 92.62 383 GLU A C 1
ATOM 3062 O O . GLU A 1 383 ? -24.375 6.238 -1.281 1 92.62 383 GLU A O 1
ATOM 3067 N N . SER A 1 384 ? -22.609 7.531 -1.284 1 94.94 384 SER A N 1
ATOM 3068 C CA . SER A 1 384 ? -21.844 6.719 -0.347 1 94.94 384 SER A CA 1
ATOM 3069 C C . SER A 1 384 ? -22.547 6.625 1.006 1 94.94 384 SER A C 1
ATOM 3071 O O . SER A 1 384 ? -22.266 5.711 1.788 1 94.94 384 SER A O 1
ATOM 3073 N N . PHE A 1 385 ? -23.484 7.535 1.276 1 96.69 385 PHE A N 1
ATOM 3074 C CA . PHE A 1 385 ? -24.125 7.629 2.588 1 96.69 385 PHE A CA 1
ATOM 3075 C C . PHE A 1 385 ? -25.516 7.035 2.559 1 96.69 385 PHE A C 1
ATOM 3077 O O . PHE A 1 385 ? -26.156 6.887 3.602 1 96.69 385 PHE A O 1
ATOM 3084 N N . LYS A 1 386 ? -26 6.645 1.423 1 93.94 386 LYS A N 1
ATOM 3085 C CA . LYS A 1 386 ? -27.406 6.258 1.24 1 93.94 386 LYS A CA 1
ATOM 3086 C C . LYS A 1 386 ? -27.703 4.926 1.927 1 93.94 386 LYS A C 1
ATOM 3088 O O . LYS A 1 386 ? -28.844 4.66 2.312 1 93.94 386 LYS A O 1
ATOM 3093 N N . GLY A 1 387 ? -26.688 4.152 2.102 1 92.38 387 GLY A N 1
ATOM 3094 C CA . GLY A 1 387 ? -26.906 2.836 2.684 1 92.38 387 GLY A CA 1
ATOM 3095 C C . GLY A 1 387 ? -27.109 2.875 4.188 1 92.38 387 GLY A C 1
ATOM 3096 O O . GLY A 1 387 ? -27.531 1.882 4.785 1 92.38 387 GLY A O 1
ATOM 3097 N N . ASN A 1 388 ? -26.922 3.982 4.824 1 95.81 388 ASN A N 1
ATOM 3098 C CA . ASN A 1 388 ? -27.062 4.125 6.27 1 95.81 388 ASN A CA 1
ATOM 3099 C C . ASN A 1 388 ? -28.531 4.258 6.676 1 95.81 388 ASN A C 1
ATOM 3101 O O . ASN A 1 388 ? -29.375 4.672 5.867 1 95.81 388 ASN A O 1
ATOM 3105 N N . LYS A 1 389 ? -28.844 3.936 7.867 1 96.19 389 LYS A N 1
ATOM 3106 C CA . LYS A 1 389 ? -30.203 3.939 8.383 1 96.19 389 LYS A CA 1
ATOM 3107 C C . LYS A 1 389 ? -30.75 5.363 8.5 1 96.19 389 LYS A C 1
ATOM 3109 O O . LYS A 1 389 ? -31.906 5.625 8.148 1 96.19 389 LYS A O 1
ATOM 3114 N N . LEU A 1 390 ? -29.922 6.297 9.016 1 97 390 LEU A N 1
ATOM 3115 C CA . LEU A 1 390 ? -30.344 7.688 9.156 1 97 390 LEU A CA 1
ATOM 3116 C C . LEU A 1 390 ? -30.531 8.336 7.789 1 97 390 LEU A C 1
ATOM 3118 O O . LEU A 1 390 ? -29.797 8.023 6.844 1 97 390 LEU A O 1
ATOM 3122 N N . ASP A 1 391 ? -31.484 9.219 7.699 1 96.38 391 ASP A N 1
ATOM 3123 C CA . ASP A 1 391 ? -31.625 9.938 6.438 1 96.38 391 ASP A CA 1
ATOM 3124 C C . ASP A 1 391 ? -30.453 10.914 6.23 1 96.38 391 ASP A C 1
ATOM 3126 O O . ASP A 1 391 ? -29.672 11.164 7.152 1 96.38 391 ASP A O 1
ATOM 3130 N N . LEU A 1 392 ? -30.312 11.477 5.102 1 95.94 392 LEU A N 1
ATOM 3131 C CA . LEU A 1 392 ? -29.125 12.25 4.711 1 95.94 392 LEU A CA 1
ATOM 3132 C C . LEU A 1 392 ? -29.031 13.531 5.539 1 95.94 392 LEU A C 1
ATOM 3134 O O . LEU A 1 392 ? -27.922 13.953 5.902 1 95.94 392 LEU A O 1
ATOM 3138 N N . GLU A 1 393 ? -30.141 14.141 5.848 1 94 393 GLU A N 1
ATOM 3139 C CA . GLU A 1 393 ? -30.109 15.375 6.633 1 94 393 GLU A CA 1
ATOM 3140 C C . GLU A 1 393 ? -29.641 15.109 8.055 1 94 393 GLU A C 1
ATOM 3142 O O . GLU A 1 393 ? -28.859 15.891 8.609 1 94 393 GLU A O 1
ATOM 3147 N N . ASP A 1 394 ? -30.125 14.039 8.609 1 96.25 394 ASP A N 1
ATOM 3148 C CA . ASP A 1 394 ? -29.688 13.656 9.953 1 96.25 394 ASP A CA 1
ATOM 3149 C C . ASP A 1 394 ? -28.203 13.273 9.953 1 96.25 394 ASP A C 1
ATOM 3151 O O . ASP A 1 394 ? -27.484 13.57 10.906 1 96.25 394 ASP A O 1
ATOM 3155 N N . GLN A 1 395 ? -27.797 12.578 8.938 1 97.44 395 GLN A N 1
ATOM 3156 C CA . GLN A 1 395 ? -26.375 12.219 8.844 1 97.44 395 GLN A CA 1
ATOM 3157 C C . GLN A 1 395 ? -25.5 13.453 8.75 1 97.44 395 GLN A C 1
ATOM 3159 O O . GLN A 1 395 ? -24.438 13.516 9.383 1 97.44 395 GLN A O 1
ATOM 3164 N N . LYS A 1 396 ? -25.938 14.406 7.98 1 96.69 396 LYS A N 1
ATOM 3165 C CA . LYS A 1 396 ? -25.219 15.672 7.879 1 96.69 396 LYS A CA 1
ATOM 3166 C C . LYS A 1 396 ? -25.094 16.344 9.242 1 96.69 396 LYS A C 1
ATOM 3168 O O . LYS A 1 396 ? -24.031 16.844 9.602 1 96.69 396 LYS A O 1
ATOM 3173 N N . LYS A 1 397 ? -26.203 16.375 9.953 1 96.19 397 LYS A N 1
ATOM 3174 C CA . LYS A 1 397 ? -26.219 16.953 11.289 1 96.19 397 LYS A CA 1
ATOM 3175 C C . LYS A 1 397 ? -25.25 16.234 12.219 1 96.19 397 LYS A C 1
ATOM 3177 O O . LYS A 1 397 ? -24.5 16.859 12.953 1 96.19 397 LYS A O 1
ATOM 3182 N N . VAL A 1 398 ? -25.266 14.914 12.156 1 97.44 398 VAL A N 1
ATOM 3183 C CA . VAL A 1 398 ? -24.375 14.086 12.961 1 97.44 398 VAL A CA 1
ATOM 3184 C C . VAL A 1 398 ? -22.922 14.438 12.648 1 97.44 398 VAL A C 1
ATOM 3186 O O . VAL A 1 398 ? -22.125 14.664 13.562 1 97.44 398 VAL A O 1
ATOM 3189 N N . LEU A 1 399 ? -22.578 14.492 11.398 1 97.81 399 LEU A N 1
ATOM 3190 C CA . LEU A 1 399 ? -21.203 14.781 10.969 1 97.81 399 LEU A CA 1
ATOM 3191 C C . LEU A 1 399 ? -20.781 16.172 11.422 1 97.81 399 LEU A C 1
ATOM 3193 O O . LEU A 1 399 ? -19.656 16.359 11.898 1 97.81 399 LEU A O 1
ATOM 3197 N N . GLN A 1 400 ? -21.703 17.109 11.336 1 96.19 400 GLN A N 1
ATOM 3198 C CA . GLN A 1 400 ? -21.406 18.484 11.727 1 96.19 400 GLN A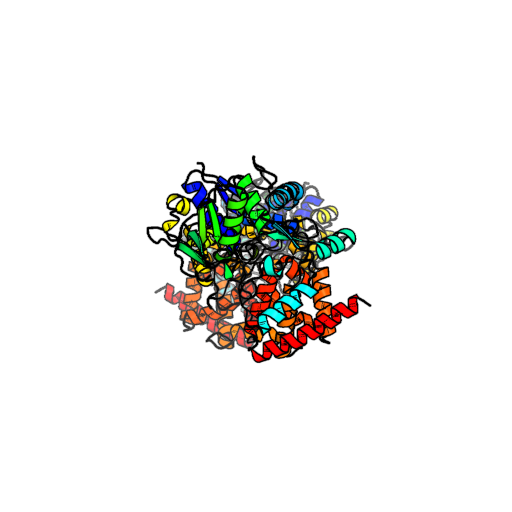 CA 1
ATOM 3199 C C . GLN A 1 400 ? -21.172 18.578 13.234 1 96.19 400 GLN A C 1
ATOM 3201 O O . GLN A 1 400 ? -20.203 19.219 13.68 1 96.19 400 GLN A O 1
ATOM 3206 N N . PHE A 1 401 ? -22.031 18 13.984 1 96.62 401 PHE A N 1
ATOM 3207 C CA . PHE A 1 401 ? -21.906 18.047 15.438 1 96.62 401 PHE A CA 1
ATOM 3208 C C . PHE A 1 401 ? -20.656 17.312 15.891 1 96.62 401 PHE A C 1
ATOM 3210 O O . PHE A 1 401 ? -19.938 17.781 16.766 1 96.62 401 PHE A O 1
ATOM 3217 N N . ALA A 1 402 ? -20.438 16.156 15.281 1 97.06 402 ALA A N 1
ATOM 3218 C CA . ALA A 1 402 ? -19.203 15.43 15.594 1 97.06 402 ALA A CA 1
ATOM 3219 C C . ALA A 1 402 ? -17.969 16.281 15.305 1 97.06 402 ALA A C 1
ATOM 3221 O O . ALA A 1 402 ? -17.047 16.328 16.109 1 97.06 402 ALA A O 1
ATOM 3222 N N . LEU A 1 403 ? -17.984 16.938 14.156 1 94.94 403 LEU A N 1
ATOM 3223 C CA . LEU A 1 403 ? -16.875 17.797 13.773 1 94.94 403 LEU A CA 1
ATOM 3224 C C . LEU A 1 403 ? -16.656 18.891 14.805 1 94.94 403 LEU A C 1
ATOM 3226 O O . LEU A 1 403 ? -15.523 19.125 15.25 1 94.94 403 LEU A O 1
ATOM 3230 N N . TRP A 1 404 ? -17.719 19.531 15.234 1 93.5 404 TRP A N 1
ATOM 3231 C CA . TRP A 1 404 ? -17.625 20.609 16.219 1 93.5 404 TRP A CA 1
ATOM 3232 C C . TRP A 1 404 ? -17.062 20.094 17.547 1 93.5 404 TRP A C 1
ATOM 3234 O O . TRP A 1 404 ? -16.219 20.734 18.172 1 93.5 404 TRP A O 1
ATOM 3244 N N . GLN A 1 405 ? -17.516 18.969 17.922 1 94.25 405 GLN A N 1
ATOM 3245 C CA . GLN A 1 405 ? -17.062 18.391 19.172 1 94.25 405 GLN A CA 1
ATOM 3246 C C . GLN A 1 405 ? -15.594 17.969 19.078 1 94.25 405 GLN A C 1
ATOM 3248 O O . GLN A 1 405 ? -14.805 18.219 19.984 1 94.25 405 GLN A O 1
ATOM 3253 N N . LEU A 1 406 ? -15.266 17.359 18.016 1 94.06 406 LEU A N 1
ATOM 3254 C CA . LEU A 1 406 ? -13.906 16.875 17.828 1 94.06 406 LEU A CA 1
ATOM 3255 C C . LEU A 1 406 ? -12.93 18.031 17.672 1 94.06 406 LEU A C 1
ATOM 3257 O O . LEU A 1 406 ? -11.75 17.891 18.016 1 94.06 406 LEU A O 1
ATOM 3261 N N . ASP A 1 407 ? -13.391 19.109 17.203 1 89.44 407 ASP A N 1
ATOM 3262 C CA . ASP A 1 407 ? -12.555 20.297 17.062 1 89.44 407 ASP A CA 1
ATOM 3263 C C . ASP A 1 407 ? -12.086 20.812 18.422 1 89.44 407 ASP A C 1
ATOM 3265 O O . ASP A 1 407 ? -11.055 21.469 18.531 1 89.44 407 ASP A O 1
ATOM 3269 N N . THR A 1 408 ? -12.836 20.469 19.422 1 86.44 408 THR A N 1
ATOM 3270 C CA . THR A 1 408 ? -12.531 21 20.734 1 86.44 408 THR A CA 1
ATOM 3271 C C . THR A 1 408 ? -11.609 20.062 21.516 1 86.44 408 THR A C 1
ATOM 3273 O O . THR A 1 408 ? -11.078 20.422 22.562 1 86.44 408 THR A O 1
ATOM 3276 N N . MET A 1 409 ? -11.359 18.953 20.953 1 89.25 409 MET A N 1
ATOM 3277 C CA . MET A 1 409 ? -10.594 17.953 21.688 1 89.25 409 MET A CA 1
ATOM 3278 C C . MET A 1 409 ? -9.102 18.234 21.609 1 89.25 409 MET A C 1
ATOM 3280 O O . MET A 1 409 ? -8.562 18.469 20.516 1 89.25 409 MET A O 1
ATOM 3284 N N . ARG A 1 410 ? -8.414 18.109 22.766 1 81.62 410 ARG A N 1
ATOM 3285 C CA . ARG A 1 410 ? -6.969 18.328 22.828 1 81.62 410 ARG A CA 1
ATOM 3286 C C . ARG A 1 410 ? -6.219 17 22.812 1 81.62 410 ARG A C 1
ATOM 3288 O O . ARG A 1 410 ? -5.09 16.938 22.312 1 81.62 410 ARG A O 1
ATOM 3295 N N . THR A 1 411 ? -6.848 16.047 23.438 1 87.5 411 THR A N 1
ATOM 3296 C CA . THR A 1 411 ? -6.246 14.719 23.484 1 87.5 411 THR A CA 1
ATOM 3297 C C . THR A 1 411 ? -6.887 13.789 22.453 1 87.5 411 THR A C 1
ATOM 3299 O O . THR A 1 411 ? -8.102 13.562 22.484 1 87.5 411 THR A O 1
ATOM 3302 N N . TRP A 1 412 ? -6.082 13.281 21.562 1 93.31 412 TRP A N 1
ATOM 3303 C CA . TRP A 1 412 ? -6.574 12.438 20.484 1 93.31 412 TRP A CA 1
ATOM 3304 C C . TRP A 1 412 ? -6.191 10.984 20.703 1 93.31 412 TRP A C 1
ATOM 3306 O O . TRP A 1 412 ? -5.246 10.477 20.094 1 93.31 412 TRP A O 1
ATOM 3316 N N . GLU A 1 413 ? -6.863 10.383 21.656 1 95.44 413 GLU A N 1
ATOM 3317 C CA . GLU A 1 413 ? -6.699 8.977 21.984 1 95.44 413 GLU A CA 1
ATOM 3318 C C . GLU A 1 413 ? -8 8.203 21.766 1 95.44 413 GLU A C 1
ATOM 3320 O O . GLU A 1 413 ? -9.086 8.781 21.859 1 95.44 413 GLU A O 1
ATOM 3325 N N . ARG A 1 414 ? -7.887 6.977 21.562 1 96.88 414 ARG A N 1
ATOM 3326 C CA . ARG A 1 414 ? -9.016 6.137 21.172 1 96.88 414 ARG A CA 1
ATOM 3327 C C . ARG A 1 414 ? -10.164 6.273 22.172 1 96.88 414 ARG A C 1
ATOM 3329 O O . ARG A 1 414 ? -11.305 6.52 21.781 1 96.88 414 ARG A O 1
ATOM 3336 N N . ASP A 1 415 ? -9.898 6.137 23.438 1 97 415 ASP A N 1
ATOM 3337 C CA . ASP A 1 415 ? -10.938 6.145 24.469 1 97 415 ASP A CA 1
ATOM 3338 C C . ASP A 1 415 ? -11.578 7.527 24.594 1 97 415 ASP A C 1
ATOM 3340 O O . ASP A 1 415 ? -12.773 7.645 24.844 1 97 415 ASP A O 1
ATOM 3344 N N . ASP A 1 416 ? -10.812 8.57 24.438 1 96.06 416 ASP A N 1
ATOM 3345 C CA . ASP A 1 416 ? -11.328 9.938 24.484 1 96.06 416 ASP A CA 1
ATOM 3346 C C . ASP A 1 416 ? -12.258 10.211 23.297 1 96.06 416 ASP A C 1
ATOM 3348 O O . ASP A 1 416 ? -13.312 10.82 23.469 1 96.06 416 ASP A O 1
ATOM 3352 N N . ILE A 1 417 ? -11.844 9.734 22.156 1 97.5 417 ILE A N 1
ATOM 3353 C CA . ILE A 1 417 ? -12.656 9.906 20.953 1 97.5 417 ILE A CA 1
ATOM 3354 C C . ILE A 1 417 ? -13.984 9.164 21.125 1 97.5 417 ILE A C 1
ATOM 3356 O O . ILE A 1 417 ? -15.055 9.727 20.875 1 97.5 417 ILE A O 1
ATOM 3360 N N . PHE A 1 418 ? -13.883 7.949 21.594 1 97.25 418 PHE A N 1
ATOM 3361 C CA . PHE A 1 418 ? -15.07 7.129 21.797 1 97.25 418 PHE A CA 1
ATOM 3362 C C . PHE A 1 418 ? -16.031 7.785 22.781 1 97.25 418 PHE A C 1
ATOM 3364 O O . PHE A 1 418 ? -17.219 7.891 22.516 1 97.25 418 PHE A O 1
ATOM 3371 N N . ALA A 1 419 ? -15.508 8.18 23.891 1 96.12 419 ALA A N 1
ATOM 3372 C CA . ALA A 1 419 ? -16.328 8.812 24.922 1 96.12 419 ALA A CA 1
ATOM 3373 C C . ALA A 1 419 ? -17.016 10.07 24.391 1 96.12 419 ALA A C 1
ATOM 3375 O O . ALA A 1 419 ? -18.188 10.312 24.672 1 96.12 419 ALA A O 1
ATOM 3376 N N . THR A 1 420 ? -16.297 10.828 23.656 1 95.81 420 THR A N 1
ATOM 3377 C CA . THR A 1 420 ? -16.812 12.07 23.094 1 95.81 420 THR A CA 1
ATOM 3378 C C . THR A 1 420 ? -17.953 11.789 22.125 1 95.81 420 THR A C 1
ATOM 3380 O O . THR A 1 420 ? -19.031 12.391 22.234 1 95.81 420 THR A O 1
ATOM 3383 N N . LEU A 1 421 ? -17.766 10.852 21.234 1 96.94 421 LEU A N 1
ATOM 3384 C CA . LEU A 1 421 ? -18.781 10.547 20.219 1 96.94 421 LEU A CA 1
ATOM 3385 C C . LEU A 1 421 ? -19.969 9.836 20.844 1 96.94 421 LEU A C 1
ATOM 3387 O O . LEU A 1 421 ? -21.109 10.078 20.438 1 96.94 421 LEU A O 1
ATOM 3391 N N . LYS A 1 422 ? -19.719 8.977 21.797 1 96.88 422 LYS A N 1
ATOM 3392 C CA . LYS A 1 422 ? -20.812 8.32 22.516 1 96.88 422 LYS A CA 1
ATOM 3393 C C . LYS A 1 422 ? -21.672 9.336 23.25 1 96.88 422 LYS A C 1
ATOM 3395 O O . LYS A 1 422 ? -22.906 9.258 23.219 1 96.88 422 LYS A O 1
ATOM 3400 N N . GLY A 1 423 ? -21.016 10.234 23.969 1 95.31 423 GLY A N 1
ATOM 3401 C CA . GLY A 1 423 ? -21.75 11.297 24.641 1 95.31 423 GLY A CA 1
ATOM 3402 C C . GLY A 1 423 ? -22.625 12.102 23.703 1 95.31 423 GLY A C 1
ATOM 3403 O O . GLY A 1 423 ? -23.766 12.422 24.031 1 95.31 423 GLY A O 1
ATOM 3404 N N . LEU A 1 424 ? -22.094 12.414 22.562 1 95.75 424 LEU A N 1
ATOM 3405 C CA . LEU A 1 424 ? -22.844 13.164 21.578 1 95.75 424 LEU A CA 1
ATOM 3406 C C . LEU A 1 424 ? -24.047 12.359 21.062 1 95.75 424 LEU A C 1
ATOM 3408 O O . LEU A 1 424 ? -25.141 12.898 20.906 1 95.75 424 LEU A O 1
ATOM 3412 N N . ALA A 1 425 ? -23.766 11.109 20.734 1 97.12 425 ALA A N 1
ATOM 3413 C CA . ALA A 1 425 ? -24.844 10.227 20.281 1 97.12 425 ALA A CA 1
ATOM 3414 C C . ALA A 1 425 ? -25.969 10.164 21.312 1 97.12 425 ALA A C 1
ATOM 3416 O O . ALA A 1 425 ? -27.141 10.305 20.969 1 97.12 425 ALA A O 1
ATOM 3417 N N . ASP A 1 426 ? -25.656 10 22.547 1 96.19 426 ASP A N 1
ATOM 3418 C CA . ASP A 1 426 ? -26.625 9.961 23.641 1 96.19 426 ASP A CA 1
ATOM 3419 C C . ASP A 1 426 ? -27.406 11.273 23.734 1 96.19 426 ASP A C 1
ATOM 3421 O O . ASP A 1 426 ? -28.641 11.266 23.875 1 96.19 426 ASP A O 1
ATOM 3425 N N . GLY A 1 427 ? -26.672 12.336 23.688 1 95.06 427 GLY A N 1
ATOM 3426 C CA . GLY A 1 427 ? -27.312 13.641 23.734 1 95.06 427 GLY A CA 1
ATOM 3427 C C . GLY A 1 427 ? -28.297 13.859 22.594 1 95.06 427 GLY A C 1
ATOM 3428 O O . GLY A 1 427 ? -29.312 14.539 22.781 1 95.06 427 GLY A O 1
ATOM 3429 N N . MET A 1 428 ? -28.016 13.305 21.438 1 95.56 428 MET A N 1
ATOM 3430 C CA . MET A 1 428 ? -28.859 13.469 20.25 1 95.56 428 MET A CA 1
ATOM 3431 C C . MET A 1 428 ? -29.953 12.422 20.234 1 95.56 428 MET A C 1
ATOM 3433 O O . MET A 1 428 ? -30.844 12.453 19.359 1 95.56 428 MET A O 1
ATOM 3437 N N . GLY A 1 429 ? -29.891 11.477 21.094 1 96.06 429 GLY A N 1
ATOM 3438 C CA . GLY A 1 429 ? -30.875 10.414 21.141 1 96.06 429 GLY A CA 1
ATOM 3439 C C . GLY A 1 429 ? -30.75 9.438 19.969 1 96.06 429 GLY A C 1
ATOM 3440 O O . GLY A 1 429 ? -31.75 8.922 19.469 1 96.06 429 GLY A O 1
ATOM 3441 N N . ILE A 1 430 ? -29.547 9.273 19.469 1 97.38 430 ILE A N 1
ATOM 3442 C CA . ILE A 1 430 ? -29.281 8.367 18.359 1 97.38 430 ILE A CA 1
ATOM 3443 C C . ILE A 1 430 ? -28.5 7.152 18.844 1 97.38 430 ILE A C 1
ATOM 3445 O O . ILE A 1 430 ? -27.562 7.285 19.625 1 97.38 430 ILE A O 1
ATOM 3449 N N . LYS A 1 431 ? -28.953 5.984 18.391 1 97.5 431 LYS A N 1
ATOM 3450 C CA . LYS A 1 431 ? -28.172 4.785 18.703 1 97.5 431 LYS A CA 1
ATOM 3451 C C . LYS A 1 431 ? -26.75 4.902 18.188 1 97.5 431 LYS A C 1
ATOM 3453 O O . LYS A 1 431 ? -26.516 5.391 17.078 1 97.5 431 LYS A O 1
ATOM 3458 N N . LEU A 1 432 ? -25.828 4.43 19 1 97.12 432 LEU A N 1
ATOM 3459 C CA . LEU A 1 432 ? -24.406 4.617 18.703 1 97.12 432 LEU A CA 1
ATOM 3460 C C . LEU A 1 432 ? -24.062 4.047 17.328 1 97.12 432 LEU A C 1
ATOM 3462 O O . LEU A 1 432 ? -23.344 4.684 16.547 1 97.12 432 LEU A O 1
ATOM 3466 N N . LYS A 1 433 ? -24.531 2.873 17.031 1 95.94 433 LYS A N 1
ATOM 3467 C CA . LYS A 1 433 ? -24.25 2.232 15.758 1 95.94 433 LYS A CA 1
ATOM 3468 C C . LYS A 1 433 ? -24.688 3.107 14.594 1 95.94 433 LYS A C 1
ATOM 3470 O O . LYS A 1 433 ? -23.953 3.281 13.617 1 95.94 433 LYS A O 1
ATOM 3475 N N . ASP A 1 434 ? -25.844 3.693 14.664 1 97.38 434 ASP A N 1
ATOM 3476 C CA . ASP A 1 434 ? -26.375 4.555 13.617 1 97.38 434 ASP A CA 1
ATOM 3477 C C . ASP A 1 434 ? -25.641 5.887 13.562 1 97.38 434 ASP A C 1
ATOM 3479 O O . ASP A 1 434 ? -25.469 6.465 12.492 1 97.38 434 ASP A O 1
ATOM 3483 N N . PHE A 1 435 ? -25.234 6.336 14.766 1 97.56 435 PHE A N 1
ATOM 3484 C CA . PHE A 1 435 ? -24.469 7.574 14.875 1 97.56 435 PHE A CA 1
ATOM 3485 C C . PHE A 1 435 ? -23.125 7.441 14.18 1 97.56 435 PHE A C 1
ATOM 3487 O O . PHE A 1 435 ? -22.672 8.352 13.484 1 97.56 435 PHE A O 1
ATOM 3494 N N . LEU A 1 436 ? -22.484 6.289 14.281 1 97.5 436 LEU A N 1
ATOM 3495 C CA . LEU A 1 436 ? -21.109 6.098 13.797 1 97.5 436 LEU A CA 1
ATOM 3496 C C . LEU A 1 436 ? -21.109 5.766 12.312 1 97.5 436 LEU A C 1
ATOM 3498 O O . LEU A 1 436 ? -20.094 5.934 11.633 1 97.5 436 LEU A O 1
ATOM 3502 N N . ALA A 1 437 ? -22.188 5.336 11.766 1 97.38 437 ALA A N 1
ATOM 3503 C CA . ALA A 1 437 ? -22.25 4.852 10.391 1 97.38 437 ALA A CA 1
ATOM 3504 C C . ALA A 1 437 ? -21.781 5.926 9.406 1 97.38 437 ALA A C 1
ATOM 3506 O O . ALA A 1 437 ? -20.891 5.676 8.578 1 97.38 437 ALA A O 1
ATOM 3507 N N . PRO A 1 438 ? -22.312 7.156 9.484 1 97.81 438 PRO A N 1
ATOM 3508 C CA . PRO A 1 438 ? -21.812 8.18 8.562 1 97.81 438 PRO A CA 1
ATOM 3509 C C . PRO A 1 438 ? -20.344 8.531 8.812 1 97.81 438 PRO A C 1
ATOM 3511 O O . PRO A 1 438 ? -19.656 8.961 7.895 1 97.81 438 PRO A O 1
ATOM 3514 N N . LEU A 1 439 ? -19.859 8.391 10.055 1 98 439 LEU A N 1
ATOM 3515 C CA . LEU A 1 439 ? -18.453 8.633 10.344 1 98 439 LEU A CA 1
ATOM 3516 C C . LEU A 1 439 ? -17.562 7.594 9.656 1 98 439 LEU A C 1
ATOM 3518 O O . LEU A 1 439 ? -16.469 7.914 9.195 1 98 439 LEU A O 1
ATOM 3522 N N . PHE A 1 440 ? -18.078 6.371 9.602 1 97.94 440 PHE A N 1
ATOM 3523 C CA . PHE A 1 440 ? -17.344 5.336 8.883 1 97.94 440 PHE A CA 1
ATOM 3524 C C . PHE A 1 440 ? -17.156 5.719 7.422 1 97.94 440 PHE A C 1
ATOM 3526 O O . PHE A 1 440 ? -16.047 5.613 6.891 1 97.94 440 PHE A O 1
ATOM 3533 N N . VAL A 1 441 ? -18.156 6.203 6.801 1 97.88 441 VAL A N 1
ATOM 3534 C CA . VAL A 1 441 ? -18.094 6.602 5.398 1 97.88 441 VAL A CA 1
ATOM 3535 C C . VAL A 1 441 ? -17.125 7.777 5.238 1 97.88 441 VAL A C 1
ATOM 3537 O O . VAL A 1 441 ? -16.266 7.77 4.355 1 97.88 441 VAL A O 1
ATOM 3540 N N . ALA A 1 442 ? -17.203 8.711 6.125 1 97.94 442 ALA A N 1
ATOM 3541 C CA . ALA A 1 442 ? -16.406 9.922 6.039 1 97.94 442 ALA A CA 1
ATOM 3542 C C . ALA A 1 442 ? -14.922 9.617 6.234 1 97.94 442 ALA A C 1
ATOM 3544 O O . ALA A 1 442 ? -14.062 10.195 5.562 1 97.94 442 ALA A O 1
ATOM 3545 N N . ILE A 1 443 ? -14.625 8.688 7.137 1 98.06 443 ILE A N 1
ATOM 3546 C CA . ILE A 1 443 ? -13.258 8.453 7.582 1 98.06 443 ILE A CA 1
ATOM 3547 C C . ILE A 1 443 ? -12.594 7.406 6.684 1 98.06 443 ILE A C 1
ATOM 3549 O O . ILE A 1 443 ? -11.414 7.52 6.355 1 98.06 443 ILE A O 1
ATOM 3553 N N . SER A 1 444 ? -13.375 6.395 6.23 1 97.25 444 SER A N 1
ATOM 3554 C CA . SER A 1 444 ? -12.75 5.27 5.539 1 97.25 444 SER A CA 1
ATOM 3555 C C . SER A 1 444 ? -13.273 5.141 4.109 1 97.25 444 SER A C 1
ATOM 3557 O O . SER A 1 444 ? -12.742 4.363 3.318 1 97.25 444 SER A O 1
ATOM 3559 N N . GLY A 1 445 ? -14.312 5.887 3.773 1 95.38 445 GLY A N 1
ATOM 3560 C CA . GLY A 1 445 ? -14.891 5.805 2.441 1 95.38 445 GLY A CA 1
ATOM 3561 C C . GLY A 1 445 ? -15.844 4.637 2.275 1 95.38 445 GLY A C 1
ATOM 3562 O O . GLY A 1 445 ? -16.344 4.383 1.176 1 95.38 445 GLY A O 1
ATOM 3563 N N . SER A 1 446 ? -16.031 3.914 3.363 1 90.19 446 SER A N 1
ATOM 3564 C CA . SER A 1 446 ? -16.875 2.73 3.307 1 90.19 446 SER A CA 1
ATOM 3565 C C . SER A 1 446 ? -17.672 2.553 4.602 1 90.19 446 SER A C 1
ATOM 3567 O O . SER A 1 446 ? -17.328 3.158 5.621 1 90.19 446 SER A O 1
ATOM 3569 N N . THR A 1 447 ? -18.703 1.751 4.477 1 84.88 447 THR A N 1
ATOM 3570 C CA . THR A 1 447 ? -19.5 1.456 5.66 1 84.88 447 THR A CA 1
ATOM 3571 C C . THR A 1 447 ? -18.875 0.332 6.477 1 84.88 447 THR A C 1
ATOM 3573 O O . THR A 1 447 ? -19.234 0.112 7.629 1 84.88 447 THR A O 1
ATOM 3576 N N . ALA A 1 448 ? -17.969 -0.364 5.816 1 82.5 448 ALA A N 1
ATOM 3577 C CA . ALA A 1 448 ? -17.344 -1.503 6.48 1 82.5 448 ALA A CA 1
ATOM 3578 C C . ALA A 1 448 ? -15.836 -1.282 6.633 1 82.5 448 ALA A C 1
ATOM 3580 O O . ALA A 1 448 ? -15.133 -1.032 5.652 1 82.5 448 ALA A O 1
ATOM 3581 N N . SER A 1 449 ? -15.375 -1.14 7.781 1 89.5 449 SER A N 1
ATOM 3582 C CA . SER A 1 449 ? -13.969 -1.01 8.133 1 89.5 449 SER A CA 1
ATOM 3583 C C . SER A 1 449 ? -13.719 -1.437 9.578 1 89.5 449 SER A C 1
ATOM 3585 O O . SER A 1 449 ? -14.648 -1.84 10.281 1 89.5 449 SER A O 1
ATOM 3587 N N . PHE A 1 450 ? -12.438 -1.492 9.938 1 93.94 450 PHE A N 1
ATOM 3588 C CA . PHE A 1 450 ? -12.164 -1.703 11.352 1 93.94 450 PHE A CA 1
ATOM 3589 C C . PHE A 1 450 ? -12.539 -0.47 12.164 1 93.94 450 PHE A C 1
ATOM 3591 O O . PHE A 1 450 ? -13.039 0.512 11.617 1 93.94 450 PHE A O 1
ATOM 3598 N N . SER A 1 451 ? -12.43 -0.456 13.438 1 95.44 451 SER A N 1
ATOM 3599 C CA . SER A 1 451 ? -12.93 0.567 14.352 1 95.44 451 SER A CA 1
ATOM 3600 C C . SER A 1 451 ? -12.656 1.968 13.812 1 95.44 451 SER A C 1
ATOM 3602 O O . SER A 1 451 ? -11.516 2.307 13.5 1 95.44 451 SER A O 1
ATOM 3604 N N . VAL A 1 452 ? -13.797 2.719 13.711 1 96.94 452 VAL A N 1
ATOM 3605 C CA . VAL A 1 452 ? -13.633 4.082 13.211 1 96.94 452 VAL A CA 1
ATOM 3606 C C . VAL A 1 452 ? -12.773 4.887 14.18 1 96.94 452 VAL A C 1
ATOM 3608 O O . VAL A 1 452 ? -12 5.758 13.758 1 96.94 452 VAL A O 1
ATOM 3611 N N . MET A 1 453 ? -12.82 4.609 15.5 1 97.38 453 MET A N 1
ATOM 3612 C CA . MET A 1 453 ? -11.969 5.289 16.469 1 97.38 453 MET A CA 1
ATOM 3613 C C . MET A 1 453 ? -10.5 4.98 16.219 1 97.38 453 MET A C 1
ATOM 3615 O O . MET A 1 453 ? -9.656 5.887 16.234 1 97.38 453 MET A O 1
ATOM 3619 N N . ASP A 1 454 ? -10.258 3.725 15.984 1 98 454 ASP A N 1
ATOM 3620 C CA . ASP A 1 454 ? -8.883 3.326 15.711 1 98 454 ASP A CA 1
ATOM 3621 C C . ASP A 1 454 ? -8.375 3.977 14.422 1 98 454 ASP A C 1
ATOM 3623 O O . ASP A 1 454 ? -7.223 4.418 14.367 1 98 454 ASP A O 1
ATOM 3627 N N . ALA A 1 455 ? -9.258 4 13.43 1 98 455 ALA A N 1
ATOM 3628 C CA . ALA A 1 455 ? -8.891 4.652 12.18 1 98 455 ALA A CA 1
ATOM 3629 C C . ALA A 1 455 ? -8.547 6.121 12.398 1 98 455 ALA A C 1
ATOM 3631 O O . ALA A 1 455 ? -7.566 6.629 11.852 1 98 455 ALA A O 1
ATOM 3632 N N . MET A 1 456 ? -9.344 6.762 13.188 1 97.88 456 MET A N 1
ATOM 3633 C CA . MET A 1 456 ? -9.133 8.18 13.461 1 97.88 456 MET A CA 1
ATOM 3634 C C . MET A 1 456 ? -7.824 8.406 14.211 1 97.88 456 MET A C 1
ATOM 3636 O O . MET A 1 456 ? -7.113 9.375 13.945 1 97.88 456 MET A O 1
ATOM 3640 N N . VAL A 1 457 ? -7.531 7.539 15.109 1 97.56 457 VAL A N 1
ATOM 3641 C CA . VAL A 1 457 ? -6.266 7.629 15.828 1 97.56 457 VAL A CA 1
ATOM 3642 C C . VAL A 1 457 ? -5.105 7.461 14.852 1 97.56 457 VAL A C 1
ATOM 3644 O O . VAL A 1 457 ? -4.145 8.234 14.875 1 97.56 457 VAL A O 1
ATOM 3647 N N . LEU A 1 458 ? -5.191 6.484 13.961 1 97.31 458 LEU A N 1
ATOM 3648 C CA . LEU A 1 458 ? -4.141 6.207 12.984 1 97.31 458 LEU A CA 1
ATOM 3649 C C . LEU A 1 458 ? -3.971 7.371 12.023 1 97.31 458 LEU A C 1
ATOM 3651 O O . LEU A 1 458 ? -2.85 7.707 11.633 1 97.31 458 LEU A O 1
ATOM 3655 N N . LEU A 1 459 ? -5.07 7.996 11.633 1 96.62 459 LEU A N 1
ATOM 3656 C CA . LEU A 1 459 ? -5.043 9.125 10.703 1 96.62 459 LEU A CA 1
ATOM 3657 C C . LEU A 1 459 ? -4.516 10.375 11.398 1 96.62 459 LEU A C 1
ATOM 3659 O O . LEU A 1 459 ? -3.857 11.211 10.766 1 96.62 459 LEU A O 1
ATOM 3663 N N . GLY A 1 460 ? -4.883 10.484 12.711 1 94.06 460 GLY A N 1
ATOM 3664 C CA . GLY A 1 460 ? -4.625 11.719 13.438 1 94.06 460 GLY A CA 1
ATOM 3665 C C . GLY A 1 460 ? -5.785 12.695 13.391 1 94.06 460 GLY A C 1
ATOM 3666 O O . GLY A 1 460 ? -6.691 12.547 12.57 1 94.06 460 GLY A O 1
ATOM 3667 N N . SER A 1 461 ? -5.754 13.617 14.219 1 93.31 461 SER A N 1
ATOM 3668 C CA . SER A 1 461 ? -6.852 14.562 14.422 1 93.31 461 SER A CA 1
ATOM 3669 C C . SER A 1 461 ? -7.082 15.414 13.18 1 93.31 461 SER A C 1
ATOM 3671 O O . SER A 1 461 ? -8.219 15.547 12.711 1 93.31 461 SER A O 1
ATOM 3673 N N . ASP A 1 462 ? -6.062 15.875 12.555 1 91.88 462 ASP A N 1
ATOM 3674 C CA . ASP A 1 462 ? -6.172 16.828 11.469 1 91.88 462 ASP A CA 1
ATOM 3675 C C . ASP A 1 462 ? -6.809 16.203 10.234 1 91.88 462 ASP A C 1
ATOM 3677 O O . ASP A 1 462 ? -7.773 16.734 9.68 1 91.88 462 ASP A O 1
ATOM 3681 N N . LEU A 1 463 ? -6.32 15.078 9.859 1 94.69 463 LEU A N 1
ATOM 3682 C CA . LEU A 1 463 ? -6.871 14.406 8.688 1 94.69 463 LEU A CA 1
ATOM 3683 C C . LEU A 1 463 ? -8.297 13.938 8.945 1 94.69 463 LEU A C 1
ATOM 3685 O O . LEU A 1 463 ? -9.148 13.992 8.055 1 94.69 463 LEU A O 1
ATOM 3689 N N . SER A 1 464 ? -8.562 13.484 10.156 1 96 464 SER A N 1
ATOM 3690 C CA . SER A 1 464 ? -9.914 13.062 10.516 1 96 464 SER A CA 1
ATOM 3691 C C . SER A 1 464 ? -10.906 14.211 10.383 1 96 464 SER A C 1
ATOM 3693 O O . SER A 1 464 ? -11.953 14.062 9.758 1 96 464 SER A O 1
ATOM 3695 N N . ARG A 1 465 ? -10.562 15.336 10.898 1 94.31 465 ARG A N 1
ATOM 3696 C CA . ARG A 1 465 ? -11.438 16.5 10.852 1 94.31 465 ARG A CA 1
ATOM 3697 C C . ARG A 1 465 ? -11.625 16.984 9.414 1 94.31 465 ARG A C 1
ATOM 3699 O O . ARG A 1 465 ? -12.734 17.359 9.023 1 94.31 465 ARG A O 1
ATOM 3706 N N . ALA A 1 466 ? -10.539 16.953 8.688 1 93.56 466 ALA A N 1
ATOM 3707 C CA . ALA A 1 466 ? -10.625 17.344 7.285 1 93.56 466 ALA A CA 1
ATOM 3708 C C . ALA A 1 466 ? -11.594 16.453 6.52 1 93.56 466 ALA A C 1
ATOM 3710 O O . ALA A 1 466 ? -12.391 16.938 5.719 1 93.56 466 ALA A O 1
ATOM 3711 N N . ARG A 1 467 ? -11.531 15.195 6.797 1 96.12 467 ARG A N 1
ATOM 3712 C CA . ARG A 1 467 ? -12.391 14.25 6.098 1 96.12 467 ARG A CA 1
ATOM 3713 C C . ARG A 1 467 ? -13.852 14.445 6.5 1 96.12 467 ARG A C 1
ATOM 3715 O O . ARG A 1 467 ? -14.75 14.312 5.668 1 96.12 467 ARG A O 1
ATOM 3722 N N . LEU A 1 468 ? -14.07 14.742 7.754 1 96 468 LEU A N 1
ATOM 3723 C CA . LEU A 1 468 ? -15.43 15.039 8.195 1 96 468 LEU A CA 1
ATOM 3724 C C . LEU A 1 468 ? -15.961 16.297 7.516 1 96 468 LEU A C 1
ATOM 3726 O O . LEU A 1 468 ? -17.141 16.344 7.137 1 96 468 LEU A O 1
ATOM 3730 N N . ARG A 1 469 ? -15.148 17.281 7.332 1 93.5 469 ARG A N 1
ATOM 3731 C CA . ARG A 1 469 ? -15.555 18.5 6.641 1 93.5 469 ARG A CA 1
ATOM 3732 C C . ARG A 1 469 ? -15.961 18.203 5.203 1 93.5 469 ARG A C 1
ATOM 3734 O O . ARG A 1 469 ? -16.984 18.719 4.723 1 93.5 469 ARG A O 1
ATOM 3741 N N . VAL A 1 470 ? -15.156 17.406 4.527 1 94.06 470 VAL A N 1
ATOM 3742 C CA . VAL A 1 470 ? -15.453 17.031 3.152 1 94.06 470 VAL A CA 1
ATOM 3743 C C . VAL A 1 470 ? -16.812 16.312 3.1 1 94.06 470 VAL A C 1
ATOM 3745 O O . VAL A 1 470 ? -17.609 16.578 2.207 1 94.06 470 VAL A O 1
ATOM 3748 N N . ALA A 1 471 ? -17.016 15.438 4.051 1 96.56 471 ALA A N 1
ATOM 3749 C CA . ALA A 1 471 ? -18.266 14.695 4.098 1 96.56 471 ALA A CA 1
ATOM 3750 C C . ALA A 1 471 ? -19.453 15.633 4.262 1 96.56 471 ALA A C 1
ATOM 3752 O O . ALA A 1 471 ? -20.484 15.477 3.588 1 96.56 471 ALA A O 1
ATOM 3753 N N . VAL A 1 472 ? -19.328 16.625 5.141 1 95.25 472 VAL A N 1
ATOM 3754 C CA . VAL A 1 472 ? -20.391 17.609 5.355 1 95.25 472 VAL A CA 1
ATOM 3755 C C . VAL A 1 472 ? -20.672 18.359 4.059 1 95.25 472 VAL A C 1
ATOM 3757 O O . VAL A 1 472 ? -21.828 18.547 3.678 1 95.25 472 VAL A O 1
ATOM 3760 N N . GLU A 1 473 ? -19.641 18.688 3.34 1 92.69 473 GLU A N 1
ATOM 3761 C CA . GLU A 1 473 ? -19.781 19.422 2.086 1 92.69 473 GLU A CA 1
ATOM 3762 C C . GLU A 1 473 ? -20.453 18.562 1.015 1 92.69 473 GLU A C 1
ATOM 3764 O O . GLU A 1 473 ? -21.297 19.047 0.265 1 92.69 473 GLU A O 1
ATOM 3769 N N . VAL A 1 474 ? -20.047 17.359 0.978 1 95 474 VAL A N 1
ATOM 3770 C CA . VAL A 1 474 ? -20.562 16.422 -0.016 1 95 474 VAL A CA 1
ATOM 3771 C C . VAL A 1 474 ? -22.062 16.219 0.192 1 95 474 VAL A C 1
ATOM 3773 O O . VAL A 1 474 ? -22.797 16.016 -0.769 1 95 474 VAL A O 1
ATOM 3776 N N . LEU A 1 475 ? -22.516 16.344 1.386 1 94.94 475 LEU A N 1
ATOM 3777 C CA . LEU A 1 475 ? -23.938 16.172 1.708 1 94.94 475 LEU A CA 1
ATOM 3778 C C . LEU A 1 475 ? -24.688 17.5 1.593 1 94.94 475 LEU A C 1
ATOM 3780 O O . LEU A 1 475 ? -25.812 17.625 2.082 1 94.94 475 LEU A O 1
ATOM 3784 N N . GLY A 1 476 ? -24.062 18.5 0.921 1 89.25 476 GLY A N 1
ATOM 3785 C CA . GLY A 1 476 ? -24.734 19.75 0.572 1 89.25 476 GLY A CA 1
ATOM 3786 C C . GLY A 1 476 ? -24.406 20.891 1.513 1 89.25 476 GLY A C 1
ATOM 3787 O O . GLY A 1 476 ? -24.875 22.016 1.326 1 89.25 476 GLY A O 1
ATOM 3788 N N . GLY A 1 477 ? -23.484 20.672 2.486 1 84.81 477 GLY A N 1
ATOM 3789 C CA . GLY A 1 477 ? -23.172 21.734 3.43 1 84.81 477 GLY A CA 1
ATOM 3790 C C . GLY A 1 477 ? -24.391 22.266 4.164 1 84.81 477 GLY A C 1
ATOM 3791 O O . GLY A 1 477 ? -25.5 21.766 3.967 1 84.81 477 GLY A O 1
ATOM 3792 N N . ALA A 1 478 ? -24.203 23.141 5.195 1 77.12 478 ALA A N 1
ATOM 3793 C CA . ALA A 1 478 ? -25.312 23.797 5.879 1 77.12 478 ALA A CA 1
ATOM 3794 C C . ALA A 1 478 ? -25.328 25.297 5.586 1 77.12 478 ALA A C 1
ATOM 3796 O O . ALA A 1 478 ? -24.328 25.984 5.801 1 77.12 478 ALA A O 1
ATOM 3797 N N . GLY A 1 479 ? -26.375 25.75 4.828 1 78.88 479 GLY A N 1
ATOM 3798 C CA . GLY A 1 479 ? -26.531 27.172 4.648 1 78.88 479 GLY A CA 1
ATOM 3799 C C . GLY A 1 479 ? -26.5 27.953 5.953 1 78.88 479 GLY A C 1
ATOM 3800 O O . GLY A 1 479 ? -26.609 27.359 7.031 1 78.88 479 GLY A O 1
ATOM 3801 N N . LYS A 1 480 ? -26.312 29.219 5.949 1 82 480 LYS A N 1
ATOM 3802 C CA . LYS A 1 480 ? -26.156 30.078 7.117 1 82 480 LYS A CA 1
ATOM 3803 C C . LYS A 1 480 ? -27.281 29.875 8.125 1 82 480 LYS A C 1
ATOM 3805 O O . LYS A 1 480 ? -27.031 29.781 9.328 1 82 480 LYS A O 1
ATOM 3810 N N . LYS A 1 481 ? -28.562 29.797 7.695 1 86.12 481 LYS A N 1
ATOM 3811 C CA . LYS A 1 481 ? -29.703 29.641 8.586 1 86.12 481 LYS A CA 1
ATOM 3812 C C . LYS A 1 481 ? -29.672 28.281 9.281 1 86.12 481 LYS A C 1
ATOM 3814 O O . LYS A 1 481 ? -29.906 28.188 10.492 1 86.12 481 LYS A O 1
ATOM 3819 N N . VAL A 1 482 ? -29.344 27.234 8.562 1 86.69 482 VAL A N 1
ATOM 3820 C CA . VAL A 1 482 ? -29.297 25.875 9.102 1 86.69 482 VAL A CA 1
ATOM 3821 C C . VAL A 1 482 ? -28.125 25.766 10.094 1 86.69 482 VAL A C 1
ATOM 3823 O O . VAL A 1 482 ? -28.266 25.156 11.156 1 86.69 482 VAL A O 1
ATOM 3826 N N . LEU A 1 483 ? -27.062 26.438 9.781 1 88.75 483 LEU A N 1
ATOM 3827 C CA . LEU A 1 483 ? -25.891 26.406 10.656 1 88.75 483 LEU A CA 1
ATOM 3828 C C . LEU A 1 483 ? -26.188 27.062 11.992 1 88.75 483 LEU A C 1
ATOM 3830 O O . LEU A 1 483 ? -25.734 26.594 13.039 1 88.75 483 LEU A O 1
ATOM 3834 N N . LYS A 1 484 ? -26.922 28.156 11.93 1 89.44 484 LYS A N 1
ATOM 3835 C CA . LYS A 1 484 ? -27.297 28.828 13.164 1 89.44 484 LYS A CA 1
ATOM 3836 C C . LYS A 1 484 ? -28.188 27.938 14.031 1 89.44 484 LYS A C 1
ATOM 3838 O O . LYS A 1 484 ? -28.031 27.922 15.258 1 89.44 484 LYS A O 1
ATOM 3843 N N . ARG A 1 485 ? -29.094 27.312 13.398 1 90.38 485 ARG A N 1
ATOM 3844 C CA . ARG A 1 485 ? -29.938 26.375 14.125 1 90.38 485 ARG A CA 1
ATOM 3845 C C . ARG A 1 485 ? -29.109 25.234 14.719 1 90.38 485 ARG A C 1
ATOM 3847 O O . ARG A 1 485 ? -29.312 24.859 15.875 1 90.38 485 ARG A O 1
ATOM 3854 N N . TYR A 1 486 ? -28.172 24.672 13.93 1 91.25 486 TYR A N 1
ATOM 3855 C CA . TYR A 1 486 ? -27.281 23.625 14.406 1 91.25 486 TYR A CA 1
ATOM 3856 C C . TYR A 1 486 ? -26.484 24.094 15.609 1 91.25 486 TYR A C 1
ATOM 3858 O O . TYR A 1 486 ? -26.297 23.344 16.578 1 91.25 486 TYR A O 1
ATOM 3866 N N . GLU A 1 487 ? -26.016 25.312 15.523 1 91.44 487 GLU A N 1
ATOM 3867 C CA . GLU A 1 487 ? -25.203 25.859 16.609 1 91.44 487 GLU A CA 1
ATOM 3868 C C . GLU A 1 487 ? -25.984 25.922 17.906 1 91.44 487 GLU A C 1
ATOM 3870 O O . GLU A 1 487 ? -25.453 25.594 18.969 1 91.44 487 GLU A O 1
ATOM 3875 N N . LYS A 1 488 ? -27.203 26.359 17.812 1 91.25 488 LYS A N 1
ATOM 3876 C CA . LYS A 1 488 ? -28.078 26.438 18.984 1 91.25 488 LYS A CA 1
ATOM 3877 C C . LYS A 1 488 ? -28.312 25.047 19.562 1 91.25 488 LYS A C 1
ATOM 3879 O O . LYS A 1 488 ? -28.219 24.844 20.781 1 91.25 488 LYS A O 1
ATOM 3884 N N . GLU A 1 489 ? -28.641 24.156 18.719 1 91.56 489 GLU A N 1
ATOM 3885 C CA . GLU A 1 489 ? -28.891 22.781 19.156 1 91.56 489 GLU A CA 1
ATOM 3886 C C . GLU A 1 489 ? -27.641 22.172 19.766 1 91.56 489 GLU A C 1
ATOM 3888 O O . GLU A 1 489 ? -27.719 21.484 20.781 1 91.56 489 GLU A O 1
ATOM 3893 N N . PHE A 1 490 ? -26.547 22.375 19.172 1 92.88 490 PHE A N 1
ATOM 3894 C CA . PHE A 1 490 ? -25.266 21.859 19.641 1 92.88 490 PHE A CA 1
ATOM 3895 C C . PHE A 1 490 ? -24.906 22.438 21 1 92.88 490 PHE A C 1
ATOM 3897 O O . PHE A 1 490 ? -24.438 21.719 21.891 1 92.88 490 PHE A O 1
ATOM 3904 N N . ALA A 1 491 ? -25.078 23.719 21.156 1 89.94 491 ALA A N 1
ATOM 3905 C CA . ALA A 1 491 ? -24.812 24.391 22.438 1 89.94 491 ALA A CA 1
ATOM 3906 C C . ALA A 1 491 ? -25.656 23.797 23.547 1 89.94 491 ALA A C 1
ATOM 3908 O O . ALA A 1 491 ? -25.203 23.672 24.688 1 89.94 491 ALA A O 1
ATOM 3909 N N . ALA A 1 492 ? -26.844 23.484 23.188 1 86.81 492 ALA A N 1
ATOM 3910 C CA . ALA A 1 492 ? -27.766 22.891 24.172 1 86.81 492 ALA A CA 1
ATOM 3911 C C . ALA A 1 492 ? -27.297 21.516 24.609 1 86.81 492 ALA A C 1
ATOM 3913 O O . ALA A 1 492 ? -27.5 21.109 25.75 1 86.81 492 ALA A O 1
ATOM 3914 N N . LEU A 1 493 ? -26.703 20.797 23.719 1 86.44 493 LEU A N 1
ATOM 3915 C CA . LEU A 1 493 ? -26.188 19.453 24.016 1 86.44 493 LEU A CA 1
ATOM 3916 C C . LEU A 1 493 ? -24.953 19.531 24.891 1 86.44 493 LEU A C 1
ATOM 3918 O O . LEU A 1 493 ? -24.734 18.688 25.766 1 86.44 493 LEU A O 1
ATOM 3922 N N . SER A 1 494 ? -24.047 20.484 24.609 1 74.62 494 SER A N 1
ATOM 3923 C CA . SER A 1 494 ? -22.797 20.656 25.344 1 74.62 494 SER A CA 1
ATOM 3924 C C . SER A 1 494 ? -23.031 21.062 26.781 1 74.62 494 SER A C 1
ATOM 3926 O O . SER A 1 494 ? -22.281 20.672 27.688 1 74.62 494 SER A O 1
ATOM 3928 N N . GLN A 1 495 ? -24.047 21.875 27 1 63.56 495 GLN A N 1
ATOM 3929 C CA . GLN A 1 495 ? -24.438 22.281 28.359 1 63.56 495 GLN A CA 1
ATOM 3930 C C . GLN A 1 495 ? -24.984 21.094 29.141 1 63.56 495 GLN A C 1
ATOM 3932 O O . GLN A 1 495 ? -24.75 20.969 30.344 1 63.56 495 GLN A O 1
ATOM 3937 N N . LEU A 1 496 ? -25.578 20.25 28.453 1 56.28 496 LEU A N 1
ATOM 3938 C CA . LEU A 1 496 ? -26.156 19.062 29.094 1 56.28 496 LEU A CA 1
ATOM 3939 C C . LEU A 1 496 ? -25.062 18.094 29.531 1 56.28 496 LEU A C 1
ATOM 3941 O O . LEU A 1 496 ? -25.156 17.484 30.594 1 56.28 496 LEU A O 1
ATOM 3945 N N . ASN A 1 497 ? -23.984 18 28.766 1 56.69 497 ASN A N 1
ATOM 3946 C CA . ASN A 1 497 ? -22.891 17.078 29.078 1 56.69 497 ASN A CA 1
ATOM 3947 C C . ASN A 1 497 ? -22.031 17.609 30.219 1 56.69 497 ASN A C 1
ATOM 3949 O O . ASN A 1 497 ? -21.516 16.844 31.031 1 56.69 497 ASN A O 1
ATOM 3953 N N . GLU A 1 498 ? -21.828 18.938 30.266 1 53.81 498 GLU A N 1
ATOM 3954 C CA . GLU A 1 498 ? -21.125 19.547 31.406 1 53.81 498 GLU A CA 1
ATOM 3955 C C . GLU A 1 498 ? -21.922 19.391 32.688 1 53.81 498 GLU A C 1
ATOM 3957 O O . GL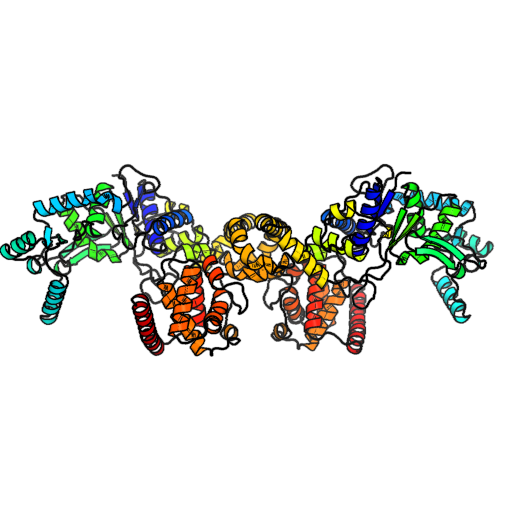U A 1 498 ? -21.344 19.172 33.75 1 53.81 498 GLU A O 1
ATOM 3962 N N . GLU A 1 499 ? -23.188 19.516 32.656 1 47.09 499 GLU A N 1
ATOM 3963 C CA . GLU A 1 499 ? -24.031 19.344 33.844 1 47.09 499 GLU A CA 1
ATOM 3964 C C . GLU A 1 499 ? -24.094 17.891 34.25 1 47.09 499 GLU A C 1
ATOM 3966 O O . GLU A 1 499 ? -24.125 17.594 35.469 1 47.09 499 GLU A O 1
ATOM 3971 N N . SER A 1 500 ? -24 17.047 33.375 1 45.56 500 SER A N 1
ATOM 3972 C CA . SER A 1 500 ? -24.047 15.625 33.719 1 45.56 500 SER A CA 1
ATOM 3973 C C . SER A 1 500 ? -22.719 15.141 34.281 1 45.56 500 SER A C 1
ATOM 3975 O O . SER A 1 500 ? -22.703 14.266 35.156 1 45.56 500 SER A O 1
ATOM 3977 N N . ASP A 1 501 ? -21.641 15.766 33.906 1 42.78 501 ASP A N 1
ATOM 3978 C CA . ASP A 1 501 ? -20.344 15.398 34.5 1 42.78 501 ASP A CA 1
ATOM 3979 C C . ASP A 1 501 ? -20.203 15.969 35.906 1 42.78 501 ASP A C 1
ATOM 3981 O O . ASP A 1 501 ? -19.312 15.57 36.656 1 42.78 501 ASP A O 1
ATOM 3985 N N . ALA A 1 502 ? -20.953 17.016 36.344 1 46.28 502 ALA A N 1
ATOM 3986 C CA . ALA A 1 502 ? -20.953 17.656 37.656 1 46.28 502 ALA A CA 1
ATOM 3987 C C . ALA A 1 502 ? -21.875 16.922 38.625 1 46.28 502 ALA A C 1
ATOM 3989 O O . ALA A 1 502 ? -21.875 17.188 39.844 1 46.28 502 ALA A O 1
ATOM 3990 N N . GLU A 1 503 ? -22.859 16.172 38.094 1 35.62 503 GLU A N 1
ATOM 3991 C CA . GLU A 1 503 ? -23.578 15.367 39.062 1 35.62 503 GLU A CA 1
ATOM 3992 C C . GLU A 1 503 ? -22.875 14.039 39.312 1 35.62 503 GLU A C 1
ATOM 3994 O O . GLU A 1 503 ? -22.531 13.312 38.375 1 35.62 503 GLU A O 1
ATOM 3999 N N . MET B 1 1 ? 19.688 -50.312 -0.528 1 72.06 1 MET B N 1
ATOM 4000 C CA . MET B 1 1 ? 19.734 -49.406 -1.666 1 72.06 1 MET B CA 1
ATOM 4001 C C . MET B 1 1 ? 19.203 -48.031 -1.29 1 72.06 1 MET B C 1
ATOM 4003 O O . MET B 1 1 ? 18.266 -47.938 -0.488 1 72.06 1 MET B O 1
ATOM 4007 N N . THR B 1 2 ? 19.984 -47.031 -1.588 1 92.44 2 THR B N 1
ATOM 4008 C CA . THR B 1 2 ? 19.578 -45.656 -1.279 1 92.44 2 THR B CA 1
ATOM 4009 C C . THR B 1 2 ? 18.359 -45.25 -2.09 1 92.44 2 THR B C 1
ATOM 4011 O O . THR B 1 2 ? 18.312 -45.469 -3.307 1 92.44 2 THR B O 1
ATOM 4014 N N . VAL B 1 3 ? 17.281 -44.906 -1.37 1 97.94 3 VAL B N 1
ATOM 4015 C CA . VAL B 1 3 ? 16.047 -44.5 -2.031 1 97.94 3 VAL B CA 1
ATOM 4016 C C . VAL B 1 3 ? 16.297 -43.25 -2.885 1 97.94 3 VAL B C 1
ATOM 4018 O O . VAL B 1 3 ? 16.906 -42.281 -2.418 1 97.94 3 VAL B O 1
ATOM 4021 N N . ARG B 1 4 ? 15.93 -43.281 -4.16 1 98.62 4 ARG B N 1
ATOM 4022 C CA . ARG B 1 4 ? 16.016 -42.156 -5.07 1 98.62 4 ARG B CA 1
ATOM 4023 C C . ARG B 1 4 ? 14.68 -41.906 -5.773 1 98.62 4 ARG B C 1
ATOM 4025 O O . ARG B 1 4 ? 14.117 -42.844 -6.367 1 98.62 4 ARG B O 1
ATOM 4032 N N . THR B 1 5 ? 14.133 -40.75 -5.594 1 98.81 5 THR B N 1
ATOM 4033 C CA . THR B 1 5 ? 12.906 -40.312 -6.27 1 98.81 5 THR B CA 1
ATOM 4034 C C . THR B 1 5 ? 13.172 -39.125 -7.16 1 98.81 5 THR B C 1
ATOM 4036 O O . THR B 1 5 ? 14.266 -38.531 -7.133 1 98.81 5 THR B O 1
ATOM 4039 N N . ARG B 1 6 ? 12.156 -38.781 -8.008 1 98.75 6 ARG B N 1
ATOM 4040 C CA . ARG B 1 6 ? 12.336 -37.594 -8.852 1 98.75 6 ARG B CA 1
ATOM 4041 C C . ARG B 1 6 ? 10.992 -36.969 -9.203 1 98.75 6 ARG B C 1
ATOM 4043 O O . ARG B 1 6 ? 9.969 -37.656 -9.219 1 98.75 6 ARG B O 1
ATOM 4050 N N . VAL B 1 7 ? 10.969 -35.719 -9.375 1 98.56 7 VAL B N 1
ATOM 4051 C CA . VAL B 1 7 ? 9.914 -35.031 -10.102 1 98.56 7 VAL B CA 1
ATOM 4052 C C . VAL B 1 7 ? 10.445 -34.562 -11.461 1 98.56 7 VAL B C 1
ATOM 4054 O O . VAL B 1 7 ? 11.594 -34.125 -11.57 1 98.56 7 VAL B O 1
ATOM 4057 N N . ALA B 1 8 ? 9.641 -34.75 -12.453 1 98.25 8 ALA B N 1
ATOM 4058 C CA . ALA B 1 8 ? 10.133 -34.531 -13.805 1 98.25 8 ALA B CA 1
ATOM 4059 C C . ALA B 1 8 ? 9.148 -33.719 -14.625 1 98.25 8 ALA B C 1
ATOM 4061 O O . ALA B 1 8 ? 8.523 -34.219 -15.562 1 98.25 8 ALA B O 1
ATOM 4062 N N . PRO B 1 9 ? 9.086 -32.406 -14.383 1 97.5 9 PRO B N 1
ATOM 4063 C CA . PRO B 1 9 ? 8.141 -31.531 -15.102 1 97.5 9 PRO B CA 1
ATOM 4064 C C . PRO B 1 9 ? 8.641 -31.156 -16.5 1 97.5 9 PRO B C 1
ATOM 4066 O O . PRO B 1 9 ? 9.852 -31.156 -16.75 1 97.5 9 PRO B O 1
ATOM 4069 N N . SER B 1 10 ? 7.699 -30.984 -17.375 1 96.12 10 SER B N 1
ATOM 4070 C CA . SER B 1 10 ? 7.992 -30.375 -18.672 1 96.12 10 SER B CA 1
ATOM 4071 C C . SER B 1 10 ? 7.875 -28.844 -18.609 1 96.12 10 SER B C 1
ATOM 4073 O O . SER B 1 10 ? 6.91 -28.312 -18.062 1 96.12 10 SER B O 1
ATOM 4075 N N . PRO B 1 11 ? 8.867 -28.125 -19.141 1 96.06 11 PRO B N 1
ATOM 4076 C CA . PRO B 1 11 ? 8.859 -26.656 -19.062 1 96.06 11 PRO B CA 1
ATOM 4077 C C . PRO B 1 11 ? 8.07 -26.016 -20.203 1 96.06 11 PRO B C 1
ATOM 4079 O O . PRO B 1 11 ? 8.617 -25.219 -20.953 1 96.06 11 PRO B O 1
ATOM 4082 N N . THR B 1 12 ? 6.789 -26.266 -20.312 1 91.44 12 THR B N 1
ATOM 4083 C CA . THR B 1 12 ? 5.984 -25.844 -21.438 1 91.44 12 THR B CA 1
ATOM 4084 C C . THR B 1 12 ? 5.012 -24.734 -21.031 1 91.44 12 THR B C 1
ATOM 4086 O O . THR B 1 12 ? 4.109 -24.375 -21.797 1 91.44 12 THR B O 1
ATOM 4089 N N . GLY B 1 13 ? 5.168 -24.188 -19.875 1 88.25 13 GLY B N 1
ATOM 4090 C CA . GLY B 1 13 ? 4.293 -23.141 -19.375 1 88.25 13 GLY B CA 1
ATOM 4091 C C . GLY B 1 13 ? 4.449 -22.891 -17.875 1 88.25 13 GLY B C 1
ATOM 4092 O O . GLY B 1 13 ? 5.5 -23.188 -17.312 1 88.25 13 GLY B O 1
ATOM 4093 N N . ASP B 1 14 ? 3.383 -22.344 -17.312 1 88.44 14 ASP B N 1
ATOM 4094 C CA . ASP B 1 14 ? 3.449 -22.016 -15.883 1 88.44 14 ASP B CA 1
ATOM 4095 C C . ASP B 1 14 ? 3.42 -23.281 -15.031 1 88.44 14 ASP B C 1
ATOM 4097 O O . ASP B 1 14 ? 2.652 -24.203 -15.305 1 88.44 14 ASP B O 1
ATOM 4101 N N . PRO B 1 15 ? 4.277 -23.266 -14.039 1 93.19 15 PRO B N 1
ATOM 4102 C CA . PRO B 1 15 ? 4.297 -24.438 -13.164 1 93.19 15 PRO B CA 1
ATOM 4103 C C . PRO B 1 15 ? 2.961 -24.672 -12.461 1 93.19 15 PRO B C 1
ATOM 4105 O O . PRO B 1 15 ? 2.389 -23.734 -11.883 1 93.19 15 PRO B O 1
ATOM 4108 N N . HIS B 1 16 ? 2.551 -25.859 -12.5 1 93.62 16 HIS B N 1
ATOM 4109 C CA . HIS B 1 16 ? 1.257 -26.281 -11.977 1 93.62 16 HIS B CA 1
ATOM 4110 C C . HIS B 1 16 ? 1.369 -26.719 -10.523 1 93.62 16 HIS B C 1
ATOM 4112 O O . HIS B 1 16 ? 2.381 -27.297 -10.125 1 93.62 16 HIS B O 1
ATOM 4118 N N . VAL B 1 17 ? 0.282 -26.547 -9.758 1 96.19 17 VAL B N 1
ATOM 4119 C CA . VAL B 1 17 ? 0.247 -26.984 -8.367 1 96.19 17 VAL B CA 1
ATOM 4120 C C . VAL B 1 17 ? 0.333 -28.5 -8.305 1 96.19 17 VAL B C 1
ATOM 4122 O O . VAL B 1 17 ? 0.819 -29.062 -7.32 1 96.19 17 VAL B O 1
ATOM 4125 N N . GLY B 1 18 ? -0.147 -29.172 -9.344 1 95.31 18 GLY B N 1
ATOM 4126 C CA . GLY B 1 18 ? 0.003 -30.609 -9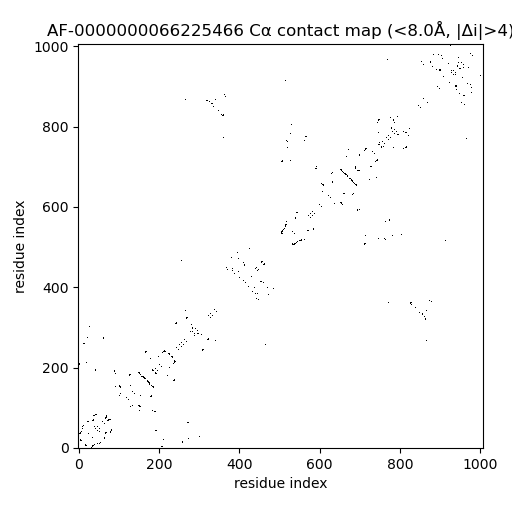.422 1 95.31 18 GLY B CA 1
ATOM 4127 C C . GLY B 1 18 ? 1.449 -31.062 -9.383 1 95.31 18 GLY B C 1
ATOM 4128 O O . GLY B 1 18 ? 1.767 -32.094 -8.766 1 95.31 18 GLY B O 1
ATOM 4129 N N . THR B 1 19 ? 2.281 -30.297 -10.07 1 96.12 19 THR B N 1
ATOM 4130 C CA . THR B 1 19 ? 3.709 -30.594 -10.039 1 96.12 19 THR B CA 1
ATOM 4131 C C . THR B 1 19 ? 4.258 -30.453 -8.617 1 96.12 19 THR B C 1
ATOM 4133 O O . THR B 1 19 ? 5.031 -31.312 -8.164 1 96.12 19 THR B O 1
ATOM 4136 N N . ALA B 1 20 ? 3.865 -29.453 -7.949 1 97.94 20 ALA B N 1
ATOM 4137 C CA . ALA B 1 20 ? 4.305 -29.234 -6.574 1 97.94 20 ALA B CA 1
ATOM 4138 C C . ALA B 1 20 ? 3.795 -30.344 -5.656 1 97.94 20 ALA B C 1
ATOM 4140 O O . ALA B 1 20 ? 4.512 -30.797 -4.758 1 97.94 20 ALA B O 1
ATOM 4141 N N . TYR B 1 21 ? 2.549 -30.688 -5.871 1 97.56 21 TYR B N 1
ATOM 4142 C CA . TYR B 1 21 ? 1.925 -31.781 -5.133 1 97.56 21 TYR B CA 1
ATOM 4143 C C . TYR B 1 21 ? 2.742 -33.062 -5.266 1 97.56 21 TYR B C 1
ATOM 4145 O O . TYR B 1 21 ? 3.117 -33.688 -4.258 1 97.56 21 TYR B O 1
ATOM 4153 N N . ILE B 1 22 ? 3.127 -33.438 -6.43 1 97.88 22 ILE B N 1
ATOM 4154 C CA . ILE B 1 22 ? 3.908 -34.625 -6.699 1 97.88 22 ILE B CA 1
ATOM 4155 C C . ILE B 1 22 ? 5.316 -34.469 -6.129 1 97.88 22 ILE B C 1
ATOM 4157 O O . ILE B 1 22 ? 5.852 -35.406 -5.508 1 97.88 22 ILE B O 1
ATOM 4161 N N . ALA B 1 23 ? 5.898 -33.312 -6.324 1 98.62 23 ALA B N 1
ATOM 4162 C CA . ALA B 1 23 ? 7.242 -33.031 -5.824 1 98.62 23 ALA B CA 1
ATOM 4163 C C . ALA B 1 23 ? 7.305 -33.188 -4.309 1 98.62 23 ALA B C 1
ATOM 4165 O O . ALA B 1 23 ? 8.25 -33.75 -3.771 1 98.62 23 ALA B O 1
ATOM 4166 N N . LEU B 1 24 ? 6.305 -32.656 -3.645 1 98.62 24 LEU B N 1
ATOM 4167 C CA . LEU B 1 24 ? 6.254 -32.719 -2.186 1 98.62 24 LEU B CA 1
ATOM 4168 C C . LEU B 1 24 ? 6.309 -34.156 -1.683 1 98.62 24 LEU B C 1
ATOM 4170 O O . LEU B 1 24 ? 7.098 -34.469 -0.792 1 98.62 24 LEU B O 1
ATOM 4174 N N . PHE B 1 25 ? 5.547 -35.031 -2.264 1 98.5 25 PHE B N 1
ATOM 4175 C CA . PHE B 1 25 ? 5.469 -36.438 -1.805 1 98.5 25 PHE B CA 1
ATOM 4176 C C . PHE B 1 25 ? 6.742 -37.188 -2.156 1 98.5 25 PHE B C 1
ATOM 4178 O O . PHE B 1 25 ? 7.191 -38.031 -1.393 1 98.5 25 PHE B O 1
ATOM 4185 N N . ASN B 1 26 ? 7.301 -36.875 -3.346 1 98.75 26 ASN B N 1
ATOM 4186 C CA . ASN B 1 26 ? 8.586 -37.469 -3.689 1 98.75 26 ASN B CA 1
ATOM 4187 C C . ASN B 1 26 ? 9.672 -37.062 -2.699 1 98.75 26 ASN B C 1
ATOM 4189 O O . ASN B 1 26 ? 10.453 -37.906 -2.244 1 98.75 26 ASN B O 1
ATOM 4193 N N . LEU B 1 27 ? 9.727 -35.781 -2.396 1 98.69 27 LEU B N 1
ATOM 4194 C CA . LEU B 1 27 ? 10.703 -35.281 -1.453 1 98.69 27 LEU B CA 1
ATOM 4195 C C . LEU B 1 27 ? 10.539 -35.906 -0.082 1 98.69 27 LEU B C 1
ATOM 4197 O O . LEU B 1 27 ? 11.516 -36.375 0.506 1 98.69 27 LEU B O 1
ATOM 4201 N N . CYS B 1 28 ? 9.336 -35.938 0.441 1 98.38 28 CYS B N 1
ATOM 4202 C CA . CYS B 1 28 ? 9.078 -36.5 1.766 1 98.38 28 CYS B CA 1
ATOM 4203 C C . CYS B 1 28 ? 9.453 -37.969 1.822 1 98.38 28 CYS B C 1
ATOM 4205 O O . CYS B 1 28 ? 10.055 -38.438 2.799 1 98.38 28 CYS B O 1
ATOM 4207 N N . PHE B 1 29 ? 9.094 -38.688 0.764 1 98.44 29 PHE B N 1
ATOM 4208 C CA . PHE B 1 29 ? 9.422 -40.125 0.726 1 98.44 29 PHE B CA 1
ATOM 4209 C C . PHE B 1 29 ? 10.93 -40.344 0.745 1 98.44 29 PHE B C 1
ATOM 4211 O O . PHE B 1 29 ? 11.438 -41.156 1.518 1 98.44 29 PHE B O 1
ATOM 4218 N N . ALA B 1 30 ? 11.617 -39.625 -0.122 1 98.5 30 ALA B N 1
ATOM 4219 C CA . ALA B 1 30 ? 13.07 -39.75 -0.187 1 98.5 30 ALA B CA 1
ATOM 4220 C C . ALA B 1 30 ? 13.711 -39.438 1.166 1 98.5 30 ALA B C 1
ATOM 4222 O O . ALA B 1 30 ? 14.523 -40.219 1.667 1 98.5 30 ALA B O 1
ATOM 4223 N N . ARG B 1 31 ? 13.305 -38.375 1.755 1 97.88 31 ARG B N 1
ATOM 4224 C CA . ARG B 1 31 ? 13.906 -37.938 3.012 1 97.88 31 ARG B CA 1
ATOM 4225 C C . ARG B 1 31 ? 13.578 -38.906 4.141 1 97.88 31 ARG B C 1
ATOM 4227 O O . ARG B 1 31 ? 14.438 -39.219 4.965 1 97.88 31 ARG B O 1
ATOM 4234 N N . LYS B 1 32 ? 12.352 -39.312 4.164 1 96.62 32 LYS B N 1
ATOM 4235 C CA . LYS B 1 32 ? 11.938 -40.281 5.18 1 96.62 32 LYS B CA 1
ATOM 4236 C C . LYS B 1 32 ? 12.844 -41.5 5.176 1 96.62 32 LYS B C 1
ATOM 4238 O O . LYS B 1 32 ? 13.102 -42.094 6.23 1 96.62 32 LYS B O 1
ATOM 4243 N N . HIS B 1 33 ? 13.398 -41.875 4.051 1 97.12 33 HIS B N 1
ATOM 4244 C CA . HIS B 1 33 ? 14.18 -43.094 3.896 1 97.12 33 HIS B CA 1
ATOM 4245 C C . HIS B 1 33 ? 15.664 -42.781 3.73 1 97.12 33 HIS B C 1
ATOM 4247 O O . HIS B 1 33 ? 16.422 -43.656 3.287 1 97.12 33 HIS B O 1
ATOM 4253 N N . GLY B 1 34 ? 16.016 -41.562 4.012 1 97 34 GLY B N 1
ATOM 4254 C CA . GLY B 1 34 ? 17.406 -41.188 3.943 1 97 34 GLY B CA 1
ATOM 4255 C C . GLY B 1 34 ? 17.953 -41.156 2.527 1 97 34 GLY B C 1
ATOM 4256 O O . GLY B 1 34 ? 19.141 -41.375 2.311 1 97 34 GLY B O 1
ATOM 4257 N N . GLY B 1 35 ? 17.062 -40.969 1.56 1 98.19 35 GLY B N 1
ATOM 4258 C CA . GLY B 1 35 ? 17.438 -41.031 0.157 1 98.19 35 GLY B CA 1
ATOM 4259 C C . GLY B 1 35 ? 17.625 -39.656 -0.469 1 98.19 35 GLY B C 1
ATOM 4260 O O . GLY B 1 35 ? 17.938 -38.688 0.223 1 98.19 35 GLY B O 1
ATOM 4261 N N . GLN B 1 36 ? 17.531 -39.625 -1.821 1 98.31 36 GLN B N 1
ATOM 4262 C CA . GLN B 1 36 ? 17.766 -38.406 -2.6 1 98.31 36 GLN B CA 1
ATOM 4263 C C . GLN B 1 36 ? 16.562 -38.062 -3.463 1 98.31 36 GLN B C 1
ATOM 4265 O O . GLN B 1 36 ? 15.898 -38.969 -3.992 1 98.31 36 GLN B O 1
ATOM 4270 N N . PHE B 1 37 ? 16.297 -36.812 -3.57 1 98.62 37 PHE B N 1
ATOM 4271 C CA . PHE B 1 37 ? 15.242 -36.25 -4.395 1 98.62 37 PHE B CA 1
ATOM 4272 C C . PHE B 1 37 ? 15.82 -35.5 -5.578 1 98.62 37 PHE B C 1
ATOM 4274 O O . PHE B 1 37 ? 16.594 -34.562 -5.395 1 98.62 37 PHE B O 1
ATOM 4281 N N . ILE B 1 38 ? 15.406 -35.906 -6.805 1 98.81 38 ILE B N 1
ATOM 4282 C CA . ILE B 1 38 ? 16.016 -35.375 -8.023 1 98.81 38 ILE B CA 1
ATOM 4283 C C . ILE B 1 38 ? 14.984 -34.562 -8.805 1 98.81 38 ILE B C 1
ATOM 4285 O O . ILE B 1 38 ? 13.805 -34.938 -8.867 1 98.81 38 ILE B O 1
ATOM 4289 N N . LEU B 1 39 ? 15.43 -33.406 -9.383 1 98.81 39 LEU B N 1
ATOM 4290 C CA . LEU B 1 39 ? 14.633 -32.656 -10.344 1 98.81 39 LEU B CA 1
ATOM 4291 C C . LEU B 1 39 ? 15.156 -32.875 -11.766 1 98.81 39 LEU B C 1
ATOM 4293 O O . LEU B 1 39 ? 16.312 -32.562 -12.047 1 98.81 39 LEU B O 1
ATOM 4297 N N . ARG B 1 40 ? 14.383 -33.438 -12.578 1 98.75 40 ARG B N 1
ATOM 4298 C CA . ARG B 1 40 ? 14.711 -33.625 -13.984 1 98.75 40 ARG B CA 1
ATOM 4299 C C . ARG B 1 40 ? 13.758 -32.844 -14.883 1 98.75 40 ARG B C 1
ATOM 4301 O O . ARG B 1 40 ? 12.547 -32.844 -14.648 1 98.75 40 ARG B O 1
ATOM 4308 N N . ILE B 1 41 ? 14.289 -32.156 -15.875 1 98.56 41 ILE B N 1
ATOM 4309 C CA . ILE B 1 41 ? 13.477 -31.391 -16.812 1 98.56 41 ILE B CA 1
ATOM 4310 C C . ILE B 1 41 ? 13.188 -32.219 -18.062 1 98.56 41 ILE B C 1
ATOM 4312 O O . ILE B 1 41 ? 14.117 -32.625 -18.75 1 98.56 41 ILE B O 1
ATOM 4316 N N . GLU B 1 42 ? 11.914 -32.5 -18.281 1 97.5 42 GLU B N 1
ATOM 4317 C CA . GLU B 1 42 ? 11.508 -33.281 -19.438 1 97.5 42 GLU B CA 1
ATOM 4318 C C . GLU B 1 42 ? 11.07 -32.375 -20.594 1 97.5 42 GLU B C 1
ATOM 4320 O O . GLU B 1 42 ? 9.875 -32.188 -20.828 1 97.5 42 GLU B O 1
ATOM 4325 N N . ASP B 1 43 ? 12.094 -31.906 -21.328 1 95.75 43 ASP B N 1
ATOM 4326 C CA . ASP B 1 43 ? 11.883 -30.938 -22.391 1 95.75 43 ASP B CA 1
ATOM 4327 C C . ASP B 1 43 ? 12.039 -31.594 -23.766 1 95.75 43 ASP B C 1
ATOM 4329 O O . ASP B 1 43 ? 12.641 -31.016 -24.672 1 95.75 43 ASP B O 1
ATOM 4333 N N . THR B 1 44 ? 11.477 -32.844 -23.891 1 93.06 44 THR B N 1
ATOM 4334 C CA . THR B 1 44 ? 11.578 -33.562 -25.172 1 93.06 44 THR B CA 1
ATOM 4335 C C . THR B 1 44 ? 10.711 -32.875 -26.234 1 93.06 44 THR B C 1
ATOM 4337 O O . THR B 1 44 ? 10.977 -33 -27.422 1 93.06 44 THR B O 1
ATOM 4340 N N . ASP B 1 45 ? 9.68 -32.25 -25.781 1 90.25 45 ASP B N 1
ATOM 4341 C CA . ASP B 1 45 ? 8.922 -31.375 -26.672 1 90.25 45 ASP B CA 1
ATOM 4342 C C . ASP B 1 45 ? 9.609 -30.016 -26.828 1 90.25 45 ASP B C 1
ATOM 4344 O O . ASP B 1 45 ? 9.297 -29.062 -26.109 1 90.25 45 ASP B O 1
ATOM 4348 N N . GLN B 1 46 ? 10.391 -29.953 -27.734 1 87.25 46 GLN B N 1
ATOM 4349 C CA . GLN B 1 46 ? 11.258 -28.781 -27.875 1 87.25 46 GLN B CA 1
ATOM 4350 C C . GLN B 1 46 ? 10.477 -27.578 -28.375 1 87.25 46 GLN B C 1
ATOM 4352 O O . GLN B 1 46 ? 10.867 -26.438 -28.109 1 87.25 46 GLN B O 1
ATOM 4357 N N . SER B 1 47 ? 9.414 -27.859 -29.047 1 86.19 47 SER B N 1
ATOM 4358 C CA . SER B 1 47 ? 8.633 -26.766 -29.594 1 86.19 47 SER B CA 1
ATOM 4359 C C . SER B 1 47 ? 7.891 -26 -28.5 1 86.19 47 SER B C 1
ATOM 4361 O O . SER B 1 47 ? 7.621 -24.812 -28.641 1 86.19 47 SER B O 1
ATOM 4363 N N . ARG B 1 48 ? 7.664 -26.594 -27.359 1 86.69 48 ARG B N 1
ATOM 4364 C CA . ARG B 1 48 ? 6.836 -25.984 -26.328 1 86.69 48 ARG B CA 1
ATOM 4365 C C . ARG B 1 48 ? 7.668 -25.625 -25.094 1 86.69 48 ARG B C 1
ATOM 4367 O O . ARG B 1 48 ? 7.223 -24.859 -24.234 1 86.69 48 ARG B O 1
ATOM 4374 N N . SER B 1 49 ? 8.812 -26.188 -25.125 1 92.75 49 SER B N 1
ATOM 4375 C CA . SER B 1 49 ? 9.68 -25.953 -23.969 1 92.75 49 SER B CA 1
ATOM 4376 C C . SER B 1 49 ? 10.453 -24.656 -24.109 1 92.75 49 SER B C 1
ATOM 4378 O O . SER B 1 49 ? 10.93 -24.312 -25.203 1 92.75 49 SER B O 1
ATOM 4380 N N . THR B 1 50 ? 10.5 -23.859 -23.016 1 92.38 50 THR B N 1
ATOM 4381 C CA . THR B 1 50 ? 11.258 -22.609 -23.047 1 92.38 50 THR B CA 1
ATOM 4382 C C . THR B 1 50 ? 12.125 -22.5 -21.797 1 92.38 50 THR B C 1
ATOM 4384 O O . THR B 1 50 ? 11.797 -23.047 -20.734 1 92.38 50 THR B O 1
ATOM 4387 N N . PRO B 1 51 ? 13.227 -21.781 -21.969 1 94.06 51 PRO B N 1
ATOM 4388 C 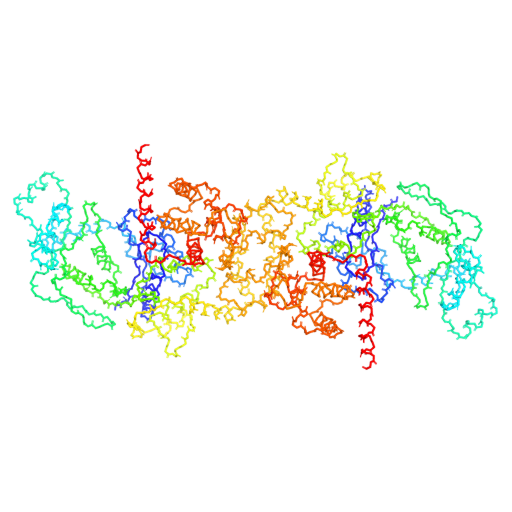CA . PRO B 1 51 ? 14.062 -21.516 -20.797 1 94.06 51 PRO B CA 1
ATOM 4389 C C . PRO B 1 51 ? 13.312 -20.781 -19.688 1 94.06 51 PRO B C 1
ATOM 4391 O O . PRO B 1 51 ? 13.555 -21.016 -18.5 1 94.06 51 PRO B O 1
ATOM 4394 N N . GLU B 1 52 ? 12.398 -19.906 -20.062 1 92.56 52 GLU B N 1
ATOM 4395 C CA . GLU B 1 52 ? 11.609 -19.141 -19.109 1 92.56 52 GLU B CA 1
ATOM 4396 C C . GLU B 1 52 ? 10.719 -20.062 -18.266 1 92.56 52 GLU B C 1
ATOM 4398 O O . GLU B 1 52 ? 10.602 -19.891 -17.047 1 92.56 52 GLU B O 1
ATOM 4403 N N . SER B 1 53 ? 10.148 -20.984 -18.953 1 93.75 53 SER B N 1
ATOM 4404 C CA . SER B 1 53 ? 9.297 -21.922 -18.25 1 93.75 53 SER B CA 1
ATOM 4405 C C . SER B 1 53 ? 10.102 -22.797 -17.297 1 93.75 53 SER B C 1
ATOM 4407 O O . SER B 1 53 ? 9.648 -23.109 -16.188 1 93.75 53 SER B O 1
ATOM 4409 N N . GLU B 1 54 ? 11.273 -23.219 -17.734 1 97 54 GLU B N 1
ATOM 4410 C CA . GLU B 1 54 ? 12.133 -24 -16.844 1 97 54 GLU B CA 1
ATOM 4411 C C . GLU B 1 54 ? 12.5 -23.203 -15.594 1 97 54 GLU B C 1
ATOM 4413 O O . GLU B 1 54 ? 12.391 -23.719 -14.477 1 97 54 GLU B O 1
ATOM 4418 N N . GLN B 1 55 ? 12.914 -22.031 -15.875 1 96.94 55 GLN B N 1
ATOM 4419 C CA . GLN B 1 55 ? 13.289 -21.188 -14.742 1 96.94 55 GLN B CA 1
ATOM 4420 C C . GLN B 1 55 ? 12.117 -21 -13.781 1 96.94 55 GLN B C 1
ATOM 4422 O O . GLN B 1 55 ? 12.297 -21 -12.562 1 96.94 55 GLN B O 1
ATOM 4427 N N . ALA B 1 56 ? 10.953 -20.844 -14.297 1 95.19 56 ALA B N 1
ATOM 4428 C CA . ALA B 1 56 ? 9.758 -20.688 -13.477 1 95.19 56 ALA B CA 1
ATOM 4429 C C . ALA B 1 56 ? 9.523 -21.922 -12.609 1 95.19 56 ALA B C 1
ATOM 4431 O O . ALA B 1 56 ? 9.094 -21.812 -11.461 1 95.19 56 ALA B O 1
ATOM 4432 N N . ILE B 1 57 ? 9.797 -23.047 -13.148 1 97.62 57 ILE B N 1
ATOM 4433 C CA . ILE B 1 57 ? 9.656 -24.281 -12.398 1 97.62 57 ILE B CA 1
ATOM 4434 C C . ILE B 1 57 ? 10.617 -24.281 -11.211 1 97.62 57 ILE B C 1
ATOM 4436 O O . ILE B 1 57 ? 10.211 -24.531 -10.078 1 97.62 57 ILE B O 1
ATOM 4440 N N . LEU B 1 58 ? 11.883 -23.922 -11.492 1 98.31 58 LEU B N 1
ATOM 4441 C CA . LEU B 1 58 ? 12.891 -23.906 -10.445 1 98.31 58 LEU B CA 1
ATOM 4442 C C . LEU B 1 58 ? 12.516 -22.922 -9.344 1 98.31 58 LEU B C 1
ATOM 4444 O O . LEU B 1 58 ? 12.5 -23.281 -8.164 1 98.31 58 LEU B O 1
ATOM 4448 N N . ASP B 1 59 ? 12.133 -21.766 -9.734 1 97.5 59 ASP B N 1
ATOM 4449 C CA . ASP B 1 59 ? 11.805 -20.719 -8.789 1 97.5 59 ASP B CA 1
ATOM 4450 C C . ASP B 1 59 ? 10.578 -21.078 -7.957 1 97.5 59 ASP B C 1
ATOM 4452 O O . ASP B 1 59 ? 10.547 -20.844 -6.746 1 97.5 59 ASP B O 1
ATOM 4456 N N . SER B 1 60 ? 9.594 -21.641 -8.617 1 97.94 60 SER B N 1
ATOM 4457 C CA . SER B 1 60 ? 8.344 -21.969 -7.941 1 97.94 60 SER B CA 1
ATOM 4458 C C . SER B 1 60 ? 8.547 -23.062 -6.895 1 97.94 60 SER B C 1
ATOM 4460 O O . SER B 1 60 ? 8.062 -22.953 -5.77 1 97.94 60 SER B O 1
ATOM 4462 N N . LEU B 1 61 ? 9.266 -24.078 -7.246 1 98.5 61 LEU B N 1
ATOM 4463 C CA . LEU B 1 61 ? 9.508 -25.156 -6.301 1 98.5 61 LEU B CA 1
ATOM 4464 C C . LEU B 1 61 ? 10.359 -24.688 -5.129 1 98.5 61 LEU B C 1
ATOM 4466 O O . LEU B 1 61 ? 10.102 -25.047 -3.98 1 98.5 61 LEU B O 1
ATOM 4470 N N . ARG B 1 62 ? 11.336 -23.828 -5.414 1 98.19 62 ARG B N 1
ATOM 4471 C CA . ARG B 1 62 ? 12.148 -23.25 -4.34 1 98.19 62 ARG B CA 1
ATOM 4472 C C . ARG B 1 62 ? 11.312 -22.375 -3.426 1 98.19 62 ARG B C 1
ATOM 4474 O O . ARG B 1 62 ? 11.477 -22.391 -2.205 1 98.19 62 ARG B O 1
ATOM 4481 N N . TRP B 1 63 ? 10.438 -21.562 -4 1 97.81 63 TRP B N 1
ATOM 4482 C CA . TRP B 1 63 ? 9.539 -20.719 -3.217 1 97.81 63 TRP B CA 1
ATOM 4483 C C . TRP B 1 63 ? 8.719 -21.562 -2.24 1 97.81 63 TRP B C 1
ATOM 4485 O O . TRP B 1 63 ? 8.5 -21.141 -1.098 1 97.81 63 TRP B O 1
ATOM 4495 N N . LEU B 1 64 ? 8.352 -22.766 -2.65 1 98.38 64 LEU B N 1
ATOM 4496 C CA . LEU B 1 64 ? 7.531 -23.641 -1.83 1 98.38 64 LEU B CA 1
ATOM 4497 C C . LEU B 1 64 ? 8.391 -24.406 -0.828 1 98.38 64 LEU B C 1
ATOM 4499 O O . LEU B 1 64 ? 7.867 -25.203 -0.043 1 98.38 64 LEU B O 1
ATOM 4503 N N . GLY B 1 65 ? 9.688 -24.25 -0.889 1 97.56 65 GLY B N 1
ATOM 4504 C CA . GLY B 1 65 ? 10.586 -24.906 0.038 1 97.56 65 GLY B CA 1
ATOM 4505 C C . GLY B 1 65 ? 10.938 -26.328 -0.376 1 97.56 65 GLY B C 1
ATOM 4506 O O . GLY B 1 65 ? 11.328 -27.141 0.459 1 97.56 65 GLY B O 1
ATOM 4507 N N . LEU B 1 66 ? 10.742 -26.609 -1.654 1 98.19 66 LEU B N 1
ATOM 4508 C CA . LEU B 1 66 ? 11.062 -27.938 -2.174 1 98.19 66 LEU B CA 1
ATOM 4509 C C . LEU B 1 66 ? 12.422 -27.922 -2.869 1 98.19 66 LEU B C 1
ATOM 4511 O O . LEU B 1 66 ? 12.539 -27.469 -4.008 1 98.19 66 LEU B O 1
ATOM 4515 N N . GLU B 1 67 ? 13.328 -28.453 -2.178 1 97 67 GLU B N 1
ATOM 4516 C CA . GLU B 1 67 ? 14.688 -28.453 -2.699 1 97 67 GLU B CA 1
ATOM 4517 C C . GLU B 1 67 ? 15.117 -29.844 -3.146 1 97 67 GLU B C 1
ATOM 4519 O O . GLU B 1 67 ? 14.789 -30.828 -2.5 1 97 67 GLU B O 1
ATOM 4524 N N . TRP B 1 68 ? 15.859 -29.891 -4.227 1 98.56 68 TRP B N 1
ATOM 4525 C CA . TRP B 1 68 ? 16.297 -31.172 -4.797 1 98.56 68 TRP B CA 1
ATOM 4526 C C . TRP B 1 68 ? 17.797 -31.359 -4.617 1 98.56 68 TRP B C 1
ATOM 4528 O O . TRP B 1 68 ? 18.531 -30.375 -4.43 1 98.56 68 TRP B O 1
ATOM 4538 N N . ASP B 1 69 ? 18.219 -32.594 -4.605 1 98.56 69 ASP B N 1
ATOM 4539 C CA . ASP B 1 69 ? 19.609 -32.969 -4.395 1 98.56 69 ASP B CA 1
ATOM 4540 C C . ASP B 1 69 ? 20.406 -32.906 -5.699 1 98.56 69 ASP B C 1
ATOM 4542 O O . ASP B 1 69 ? 21.594 -32.625 -5.695 1 98.56 69 ASP B O 1
ATOM 4546 N N . GLU B 1 70 ? 19.797 -33.281 -6.789 1 98.62 70 GLU B N 1
ATOM 4547 C CA . GLU B 1 70 ? 20.328 -33.219 -8.141 1 98.62 70 GLU B CA 1
ATOM 4548 C C . GLU B 1 70 ? 19.344 -32.531 -9.094 1 98.62 70 GLU B C 1
ATOM 4550 O O . GLU B 1 70 ? 18.125 -32.656 -8.922 1 98.62 70 GLU B O 1
ATOM 4555 N N . GLY B 1 71 ? 19.844 -31.844 -10 1 98.5 71 GLY B N 1
ATOM 4556 C CA . GLY B 1 71 ? 18.984 -31.125 -10.914 1 98.5 71 GLY B CA 1
ATOM 4557 C C . GLY B 1 71 ? 19.766 -30.328 -11.961 1 98.5 71 GLY B C 1
ATOM 4558 O O . GLY B 1 71 ? 21 -30.344 -11.961 1 98.5 71 GLY B O 1
ATOM 4559 N N . PRO B 1 72 ? 19.125 -29.75 -12.805 1 98.38 72 PRO B N 1
ATOM 4560 C CA . PRO B 1 72 ? 19.781 -29.031 -13.906 1 98.38 72 PRO B CA 1
ATOM 4561 C C . PRO B 1 72 ? 20.656 -27.875 -13.422 1 98.38 72 PRO B C 1
ATOM 4563 O O . PRO B 1 72 ? 21.625 -27.516 -14.078 1 98.38 72 PRO B O 1
ATOM 4566 N N . ASP B 1 73 ? 20.297 -27.297 -12.336 1 97.5 73 ASP B N 1
ATOM 4567 C CA . ASP B 1 73 ? 20.984 -26.109 -11.836 1 97.5 73 ASP B CA 1
ATOM 4568 C C . ASP B 1 73 ? 22.094 -26.5 -10.859 1 97.5 73 ASP B C 1
ATOM 4570 O O . ASP B 1 73 ? 23.172 -25.875 -10.859 1 97.5 73 ASP B O 1
ATOM 4574 N N . VAL B 1 74 ? 21.906 -27.578 -10.109 1 97.69 74 VAL B N 1
ATOM 4575 C CA . VAL B 1 74 ? 22.844 -27.906 -9.047 1 97.69 74 VAL B CA 1
ATOM 4576 C C . VAL B 1 74 ? 23.75 -29.047 -9.484 1 97.69 74 VAL B C 1
ATOM 4578 O O . VAL B 1 74 ? 24.766 -29.312 -8.844 1 97.69 74 VAL B O 1
ATOM 4581 N N . GLY B 1 75 ? 23.406 -29.719 -10.539 1 97.44 75 GLY B N 1
ATOM 4582 C CA . GLY B 1 75 ? 24.219 -30.828 -11.031 1 97.44 75 GLY B CA 1
ATOM 4583 C C . GLY B 1 75 ? 24.016 -32.125 -10.25 1 97.44 75 GLY B C 1
ATOM 4584 O O . GLY B 1 75 ? 22.969 -32.281 -9.609 1 97.44 75 GLY B O 1
ATOM 4585 N N . GLY B 1 76 ? 24.797 -33.062 -10.438 1 96.94 76 GLY B N 1
ATOM 4586 C CA . GLY B 1 76 ? 24.781 -34.375 -9.828 1 96.94 76 GLY B CA 1
ATOM 4587 C C . GLY B 1 76 ? 25.531 -35.438 -10.633 1 96.94 76 GLY B C 1
ATOM 4588 O O . GLY B 1 76 ? 26 -35.156 -11.734 1 96.94 76 GLY B O 1
ATOM 4589 N N . ALA B 1 77 ? 25.609 -36.562 -10.094 1 95.62 77 ALA B N 1
ATOM 4590 C CA . ALA B 1 77 ? 26.469 -37.625 -10.672 1 95.62 77 ALA B CA 1
ATOM 4591 C C . ALA B 1 77 ? 25.797 -38.25 -11.875 1 95.62 77 ALA B C 1
ATOM 4593 O O . ALA B 1 77 ? 26.469 -38.875 -12.703 1 95.62 77 ALA B O 1
ATOM 4594 N N . ALA B 1 78 ? 24.562 -38.031 -12.055 1 96.25 78 ALA B N 1
ATOM 4595 C CA . ALA B 1 78 ? 23.828 -38.75 -13.102 1 96.25 78 ALA B CA 1
ATOM 4596 C C . ALA B 1 78 ? 23.406 -37.781 -14.219 1 96.25 78 ALA B C 1
ATOM 4598 O O . ALA B 1 78 ? 22.484 -38.094 -14.992 1 96.25 78 ALA B O 1
ATOM 4599 N N . GLY B 1 79 ? 24 -36.656 -14.414 1 95 79 GLY B N 1
ATOM 4600 C CA . GLY B 1 79 ? 23.625 -35.625 -15.391 1 95 79 GLY B CA 1
ATOM 4601 C C . GLY B 1 79 ? 23.953 -36.031 -16.828 1 95 79 GLY B C 1
ATOM 4602 O O . GLY B 1 79 ? 24.562 -37.094 -17.047 1 95 79 GLY B O 1
ATOM 4603 N N . PRO B 1 80 ? 23.516 -35.156 -17.719 1 97.56 80 PRO B N 1
ATOM 4604 C CA . PRO B 1 80 ? 22.719 -33.938 -17.562 1 97.56 80 PRO B CA 1
ATOM 4605 C C . PRO B 1 80 ? 21.266 -34.25 -17.172 1 97.56 80 PRO B C 1
ATOM 4607 O O . PRO B 1 80 ? 20.766 -35.344 -17.406 1 97.56 80 PRO B O 1
ATOM 4610 N N . TYR B 1 81 ? 20.594 -33.25 -16.625 1 98.44 81 TYR B N 1
ATOM 4611 C CA . TYR B 1 81 ? 19.281 -33.469 -16.047 1 98.44 81 TYR B CA 1
ATOM 4612 C C . TYR B 1 81 ? 18.188 -32.812 -16.906 1 98.44 81 TYR B C 1
ATOM 4614 O O . TYR B 1 81 ? 17.047 -32.688 -16.469 1 98.44 81 TYR B O 1
ATOM 4622 N N . ARG B 1 82 ? 18.5 -32.375 -18.047 1 98.06 82 ARG B N 1
ATOM 4623 C CA . ARG B 1 82 ? 17.594 -31.969 -19.109 1 98.06 82 ARG B CA 1
ATOM 4624 C C . ARG B 1 82 ? 17.547 -33.031 -20.219 1 98.06 82 ARG B C 1
ATOM 4626 O O . ARG B 1 82 ? 18.594 -33.375 -20.766 1 98.06 82 ARG B O 1
ATOM 4633 N N . GLN B 1 83 ? 16.328 -33.438 -20.547 1 97.44 83 GLN B N 1
ATOM 4634 C CA . GLN B 1 83 ? 16.219 -34.531 -21.516 1 97.44 83 GLN B CA 1
ATOM 4635 C C . GLN B 1 83 ? 16.719 -34.094 -22.891 1 97.44 83 GLN B C 1
ATOM 4637 O O . GLN B 1 83 ? 17.234 -34.906 -23.656 1 97.44 83 GLN B O 1
ATOM 4642 N N . SER B 1 84 ? 16.594 -32.875 -23.234 1 95.25 84 SER B N 1
ATOM 4643 C CA . SER B 1 84 ? 17.047 -32.344 -24.531 1 95.25 84 SER B CA 1
ATOM 4644 C C . SER B 1 84 ? 18.547 -32.5 -24.688 1 95.25 84 SER B C 1
ATOM 4646 O O . SER B 1 84 ? 19.062 -32.5 -25.812 1 95.25 84 SER B O 1
ATOM 4648 N N . GLU B 1 85 ? 19.234 -32.688 -23.609 1 96.38 85 GLU B N 1
ATOM 4649 C CA . GLU B 1 85 ? 20.703 -32.812 -23.641 1 96.38 85 GLU B CA 1
ATOM 4650 C C . GLU B 1 85 ? 21.141 -34.281 -23.688 1 96.38 85 GLU B C 1
ATOM 4652 O O . GLU B 1 85 ? 22.328 -34.562 -23.672 1 96.38 85 GLU B O 1
ATOM 4657 N N . ARG B 1 86 ? 20.203 -35.188 -23.828 1 96.94 86 ARG B N 1
ATOM 4658 C CA . ARG B 1 86 ? 20.516 -36.594 -23.703 1 96.94 86 ARG B CA 1
ATOM 4659 C C . ARG B 1 86 ? 20.125 -37.375 -24.969 1 96.94 86 ARG B C 1
ATOM 4661 O O . ARG B 1 86 ? 19.906 -38.562 -24.922 1 96.94 86 ARG B O 1
ATOM 4668 N N . LYS B 1 87 ? 20.047 -36.719 -26.031 1 95.12 87 LYS B N 1
ATOM 4669 C CA . LYS B 1 87 ? 19.562 -37.281 -27.297 1 95.12 87 LYS B CA 1
ATOM 4670 C C . LYS B 1 87 ? 20.375 -38.5 -27.703 1 95.12 87 LYS B C 1
ATOM 4672 O O . LYS B 1 87 ? 19.812 -39.531 -28.109 1 95.12 87 LYS B O 1
ATOM 4677 N N . GLU B 1 88 ? 21.656 -38.406 -27.641 1 96.19 88 GLU B N 1
ATOM 4678 C CA . GLU B 1 88 ? 22.547 -39.5 -28.062 1 96.19 88 GLU B CA 1
ATOM 4679 C C . GLU B 1 88 ? 22.344 -40.75 -27.203 1 96.19 88 GLU B C 1
ATOM 4681 O O . GLU B 1 88 ? 22.469 -41.875 -27.703 1 96.19 88 GLU B O 1
ATOM 4686 N N . ILE B 1 89 ? 22.094 -40.531 -25.984 1 97.62 89 ILE B N 1
ATOM 4687 C CA . ILE B 1 89 ? 21.859 -41.656 -25.062 1 97.62 89 ILE B CA 1
ATOM 4688 C C . ILE B 1 89 ? 20.625 -42.438 -25.516 1 97.62 89 ILE B C 1
ATOM 4690 O O . ILE B 1 89 ? 20.672 -43.656 -25.625 1 97.62 89 ILE B O 1
ATOM 4694 N N . TYR B 1 90 ? 19.594 -41.781 -25.844 1 97.88 90 TYR B N 1
ATOM 4695 C CA . TYR B 1 90 ? 18.359 -42.438 -26.25 1 97.88 90 TYR B CA 1
ATOM 4696 C C . TYR B 1 90 ? 18.547 -43.188 -27.547 1 97.88 90 TYR B C 1
ATOM 4698 O O . TYR B 1 90 ? 18.016 -44.281 -27.719 1 97.88 90 TYR B O 1
ATOM 4706 N N . ALA B 1 91 ? 19.297 -42.594 -28.438 1 96.94 91 ALA B N 1
ATOM 4707 C CA . ALA B 1 91 ? 19.562 -43.25 -29.719 1 96.94 91 ALA B CA 1
ATOM 4708 C C . ALA B 1 91 ? 20.219 -44.594 -29.531 1 96.94 91 ALA B C 1
ATOM 4710 O O . ALA B 1 91 ? 19.906 -45.562 -30.234 1 96.94 91 ALA B O 1
ATOM 4711 N N . GLN B 1 92 ? 21.094 -44.656 -28.609 1 98.06 92 GLN B N 1
ATOM 4712 C CA . GLN B 1 92 ? 21.797 -45.906 -28.312 1 98.06 92 GLN B CA 1
ATOM 4713 C C . GLN B 1 92 ? 20.828 -46.969 -27.797 1 98.06 92 GLN B C 1
ATOM 4715 O O . GLN B 1 92 ? 20.891 -48.125 -28.203 1 98.06 92 GLN B O 1
ATOM 4720 N N . TYR B 1 93 ? 20 -46.594 -26.953 1 98.31 93 TYR B N 1
ATOM 4721 C CA . TYR B 1 93 ? 19.078 -47.562 -26.344 1 98.31 93 TYR B CA 1
ATOM 4722 C C . TYR B 1 93 ? 18 -48 -27.328 1 98.31 93 TYR B C 1
ATOM 4724 O O . TYR B 1 93 ? 17.547 -49.156 -27.297 1 98.31 93 TYR B O 1
ATOM 4732 N N . VAL B 1 94 ? 17.578 -47.094 -28.172 1 98 94 VAL B N 1
ATOM 4733 C CA . VAL B 1 94 ? 16.641 -47.469 -29.219 1 98 94 VAL B CA 1
ATOM 4734 C C . VAL B 1 94 ? 17.266 -48.5 -30.141 1 98 94 VAL B C 1
ATOM 4736 O O . VAL B 1 94 ? 16.609 -49.5 -30.516 1 98 94 VAL B O 1
ATOM 4739 N N . GLN B 1 95 ? 18.531 -48.312 -30.484 1 98 95 GLN B N 1
ATOM 4740 C CA . GLN B 1 95 ? 19.234 -49.281 -31.328 1 98 95 GLN B CA 1
ATOM 4741 C C . GLN B 1 95 ? 19.328 -50.625 -30.656 1 98 95 GLN B C 1
ATOM 4743 O O . GLN B 1 95 ? 19.172 -51.656 -31.312 1 98 95 GLN B O 1
ATOM 4748 N N . GLN B 1 96 ? 19.547 -50.594 -29.422 1 98.5 96 GLN B N 1
ATOM 4749 C CA . GLN B 1 96 ? 19.578 -51.844 -28.656 1 98.5 96 GLN B CA 1
ATOM 4750 C C . GLN B 1 96 ? 18.25 -52.594 -28.781 1 98.5 96 GLN B C 1
ATOM 4752 O O . GLN B 1 96 ? 18.234 -53.812 -28.938 1 98.5 96 GLN B O 1
ATOM 4757 N N . LEU B 1 97 ? 17.156 -51.906 -28.672 1 98.62 97 LEU B N 1
ATOM 4758 C CA . LEU B 1 97 ? 15.844 -52.531 -28.781 1 98.62 97 LEU B CA 1
ATOM 4759 C C . LEU B 1 97 ? 15.609 -53.094 -30.188 1 98.62 97 LEU B C 1
ATOM 4761 O O . LEU B 1 97 ? 15.047 -54.156 -30.344 1 98.62 97 LEU B O 1
ATOM 4765 N N . LEU B 1 98 ? 16.062 -52.281 -31.156 1 97.81 98 LEU B N 1
ATOM 4766 C CA . LEU B 1 98 ? 15.953 -52.75 -32.531 1 97.81 98 LEU B CA 1
ATOM 4767 C C . LEU B 1 98 ? 16.766 -54 -32.781 1 97.81 98 LEU B C 1
ATOM 4769 O O . LEU B 1 98 ? 16.266 -54.969 -33.344 1 97.81 98 LEU B O 1
ATOM 4773 N N . ASP B 1 99 ? 17.922 -54 -32.281 1 98.19 99 ASP B N 1
ATOM 4774 C CA . ASP B 1 99 ? 18.812 -55.156 -32.438 1 98.19 99 ASP B CA 1
ATOM 4775 C C . ASP B 1 99 ? 18.281 -56.406 -31.766 1 98.19 99 ASP B C 1
ATOM 4777 O O . ASP B 1 99 ? 18.438 -57.5 -32.25 1 98.19 99 ASP B O 1
ATOM 4781 N N . ALA B 1 100 ? 17.641 -56.188 -30.688 1 98.12 100 ALA B N 1
ATOM 4782 C CA . ALA B 1 100 ? 17.141 -57.312 -29.891 1 98.12 100 ALA B CA 1
ATOM 4783 C C . ALA B 1 100 ? 15.766 -57.75 -30.391 1 98.12 100 ALA B C 1
ATOM 4785 O O . ALA B 1 100 ? 15.219 -58.75 -29.906 1 98.12 100 ALA B O 1
ATOM 4786 N N . GLY B 1 101 ? 15.25 -57 -31.312 1 97.06 101 GLY B N 1
ATOM 4787 C CA . GLY B 1 101 ? 13.977 -57.375 -31.906 1 97.06 101 GLY B CA 1
ATOM 4788 C C . GLY B 1 101 ? 12.781 -56.938 -31.078 1 97.06 101 GLY B C 1
ATOM 4789 O O . GLY B 1 101 ? 11.672 -57.438 -31.266 1 97.06 101 GLY B O 1
ATOM 4790 N N . HIS B 1 102 ? 12.992 -56.062 -30.172 1 98.31 102 HIS B N 1
ATOM 4791 C CA . HIS B 1 102 ? 11.93 -55.625 -29.281 1 98.31 102 HIS B CA 1
ATOM 4792 C C . HIS B 1 102 ? 11.281 -54.344 -29.797 1 98.31 102 HIS B C 1
ATOM 4794 O O . HIS B 1 102 ? 10.344 -53.844 -29.188 1 98.31 102 HIS B O 1
ATOM 4800 N N . ALA B 1 103 ? 11.75 -53.75 -30.906 1 98.38 103 ALA B N 1
ATOM 4801 C CA . ALA B 1 103 ? 11.227 -52.562 -31.562 1 98.38 103 ALA B CA 1
ATOM 4802 C C . ALA B 1 103 ? 11.312 -52.719 -33.094 1 98.38 103 ALA B C 1
ATOM 4804 O O . ALA B 1 103 ? 11.938 -53.625 -33.594 1 98.38 103 ALA B O 1
ATOM 4805 N N . PHE B 1 104 ? 10.609 -51.844 -33.75 1 97.5 104 PHE B N 1
ATOM 4806 C CA . PHE B 1 104 ? 10.641 -51.875 -35.219 1 97.5 104 PHE B CA 1
ATOM 4807 C C . PHE B 1 104 ? 10.461 -50.469 -35.781 1 97.5 104 PHE B C 1
ATOM 4809 O O . PHE B 1 104 ? 9.883 -49.594 -35.125 1 97.5 104 PHE B O 1
ATOM 4816 N N . LYS B 1 105 ? 11 -50.312 -36.969 1 96.94 105 LYS B N 1
ATOM 4817 C CA . LYS B 1 105 ? 10.789 -49.062 -37.688 1 96.94 105 LYS B CA 1
ATOM 4818 C C . LYS B 1 105 ? 9.422 -49.031 -38.375 1 96.94 105 LYS B C 1
ATOM 4820 O O . LYS B 1 105 ? 9.055 -49.969 -39.062 1 96.94 105 LYS B O 1
ATOM 4825 N N . CYS B 1 106 ? 8.68 -48.094 -38.062 1 97.31 106 CYS B N 1
ATOM 4826 C CA . CYS B 1 106 ? 7.363 -47.938 -38.688 1 97.31 106 CYS B CA 1
ATOM 4827 C C . CYS B 1 106 ? 7.371 -46.781 -39.688 1 97.31 106 CYS B C 1
ATOM 4829 O O . CYS B 1 106 ? 7.57 -45.625 -39.312 1 97.31 106 CYS B O 1
ATOM 4831 N N . TYR B 1 107 ? 7.078 -47.062 -40.938 1 96.12 107 TYR B N 1
ATOM 4832 C CA . TYR B 1 107 ? 7.137 -46.125 -42.031 1 96.12 107 TYR B CA 1
ATOM 4833 C C . TYR B 1 107 ? 5.742 -45.625 -42.406 1 96.12 107 TYR B C 1
ATOM 4835 O O . TYR B 1 107 ? 5.566 -44.938 -43.406 1 96.12 107 TYR B O 1
ATOM 4843 N N . ARG B 1 108 ? 4.793 -46.062 -41.625 1 94.81 108 ARG B N 1
ATOM 4844 C CA . ARG B 1 108 ? 3.426 -45.656 -41.938 1 94.81 108 ARG B CA 1
ATOM 4845 C C . ARG B 1 108 ? 3.252 -44.156 -41.781 1 94.81 108 ARG B C 1
ATOM 4847 O O . ARG B 1 108 ? 3.746 -43.562 -40.812 1 94.81 108 ARG B O 1
ATOM 4854 N N . THR B 1 109 ? 2.574 -43.562 -42.719 1 92.69 109 THR B N 1
ATOM 4855 C CA . THR B 1 109 ? 2.285 -42.125 -42.656 1 92.69 109 THR B CA 1
ATOM 4856 C C . THR B 1 109 ? 1.081 -41.844 -41.75 1 92.69 109 THR B C 1
ATOM 4858 O O . THR B 1 109 ? 0.333 -42.781 -41.406 1 92.69 109 THR B O 1
ATOM 4861 N N . THR B 1 110 ? 0.902 -40.656 -41.375 1 93.19 110 THR B N 1
ATOM 4862 C CA . THR B 1 110 ? -0.234 -40.25 -40.562 1 93.19 110 THR B CA 1
ATOM 4863 C C . THR B 1 110 ? -1.551 -40.594 -41.25 1 93.19 110 THR B C 1
ATOM 4865 O O . THR B 1 110 ? -2.502 -41.031 -40.594 1 93.19 110 THR B O 1
ATOM 4868 N N . GLU B 1 111 ? -1.57 -40.406 -42.562 1 94.38 111 GLU B N 1
ATOM 4869 C CA . GLU B 1 111 ? -2.77 -40.688 -43.344 1 94.38 111 GLU B CA 1
ATOM 4870 C C . GLU B 1 111 ? -3.09 -42.188 -43.312 1 94.38 111 GLU B C 1
ATOM 4872 O O . GLU B 1 111 ? -4.246 -42.594 -43.156 1 94.38 111 GLU B O 1
ATOM 4877 N N . GLU B 1 112 ? -2.07 -42.969 -43.5 1 94.75 112 GLU B N 1
ATOM 4878 C CA . GLU B 1 112 ? -2.25 -44.438 -43.469 1 94.75 112 GLU B CA 1
ATOM 4879 C C . GLU B 1 112 ? -2.744 -44.875 -42.094 1 94.75 112 GLU B C 1
ATOM 4881 O O . GLU B 1 112 ? -3.584 -45.781 -42 1 94.75 112 GLU B O 1
ATOM 4886 N N . LEU B 1 113 ? -2.227 -44.312 -41.094 1 95.38 113 LEU B N 1
ATOM 4887 C CA . LEU B 1 113 ? -2.617 -44.688 -39.719 1 95.38 113 LEU B CA 1
ATOM 4888 C C . LEU B 1 113 ? -4.066 -44.281 -39.469 1 95.38 113 LEU B C 1
ATOM 4890 O O . LEU B 1 113 ? -4.805 -45.031 -38.812 1 95.38 113 LEU B O 1
ATOM 4894 N N . ASP B 1 114 ? -4.477 -43.125 -39.938 1 94.81 114 ASP B N 1
ATOM 4895 C CA . ASP B 1 114 ? -5.863 -42.688 -39.812 1 94.81 114 ASP B CA 1
ATOM 4896 C C . ASP B 1 114 ? -6.82 -43.656 -40.5 1 94.81 114 ASP B C 1
ATOM 4898 O O . ASP B 1 114 ? -7.875 -44 -39.938 1 94.81 114 ASP B O 1
ATOM 4902 N N . MET B 1 115 ? -6.398 -44.062 -41.625 1 95 115 MET B N 1
ATOM 4903 C CA . MET B 1 115 ? -7.203 -45.031 -42.375 1 95 115 MET B CA 1
ATOM 4904 C C . MET B 1 115 ? -7.297 -46.344 -41.625 1 95 115 MET B C 1
ATOM 4906 O O . MET B 1 115 ? -8.359 -46.969 -41.594 1 95 115 MET B O 1
ATOM 4910 N N . LEU B 1 116 ? -6.176 -46.75 -41.156 1 94.38 116 LEU B N 1
ATOM 4911 C CA . LEU B 1 116 ? -6.129 -48 -40.406 1 94.38 116 LEU B CA 1
ATOM 4912 C C . LEU B 1 116 ? -7.051 -47.938 -39.188 1 94.38 116 LEU B C 1
ATOM 4914 O O . LEU B 1 116 ? -7.797 -48.875 -38.938 1 94.38 116 LEU B O 1
ATOM 4918 N N . ARG B 1 117 ? -7.035 -46.844 -38.438 1 94.19 117 ARG B N 1
ATOM 4919 C CA . ARG B 1 117 ? -7.867 -46.688 -37.25 1 94.19 117 ARG B CA 1
ATOM 4920 C C . ARG B 1 117 ? -9.352 -46.656 -37.594 1 94.19 117 ARG B C 1
ATOM 4922 O O . ARG B 1 117 ? -10.18 -47.219 -36.906 1 94.19 117 ARG B O 1
ATOM 4929 N N . ALA B 1 118 ? -9.648 -46 -38.688 1 94.62 118 ALA B N 1
ATOM 4930 C CA . ALA B 1 118 ? -11.023 -45.938 -39.156 1 94.62 118 ALA B CA 1
ATOM 4931 C C . ALA B 1 118 ? -11.547 -47.312 -39.531 1 94.62 118 ALA B C 1
ATOM 4933 O O . ALA B 1 118 ? -12.68 -47.656 -39.219 1 94.62 118 ALA B O 1
ATOM 4934 N N . ALA B 1 119 ? -10.758 -48.031 -40.219 1 94.75 119 ALA B N 1
ATOM 4935 C CA . ALA B 1 119 ? -11.133 -49.375 -40.656 1 94.75 119 ALA B CA 1
ATOM 4936 C C . ALA B 1 119 ? -11.375 -50.281 -39.469 1 94.75 119 ALA B C 1
ATOM 4938 O O . ALA B 1 119 ? -12.32 -51.094 -39.438 1 94.75 119 ALA B O 1
ATOM 4939 N N . ARG B 1 120 ? -10.531 -50.188 -38.531 1 93.75 120 ARG B N 1
ATOM 4940 C CA . ARG B 1 120 ? -10.664 -51 -37.312 1 93.75 120 ARG B CA 1
ATOM 4941 C C . ARG B 1 120 ? -11.922 -50.625 -36.562 1 93.75 120 ARG B C 1
ATOM 4943 O O . ARG B 1 120 ? -12.641 -51.5 -36.062 1 93.75 120 ARG B O 1
ATOM 4950 N N . LYS B 1 121 ? -12.148 -49.344 -36.438 1 93.75 121 LYS B N 1
ATOM 4951 C CA . LYS B 1 121 ? -13.352 -48.844 -35.75 1 93.75 121 LYS B CA 1
ATOM 4952 C C . LYS B 1 121 ? -14.609 -49.375 -36.438 1 93.75 121 LYS B C 1
ATOM 4954 O O . LYS B 1 121 ? -15.555 -49.812 -35.781 1 93.75 121 LYS B O 1
ATOM 4959 N N . GLU B 1 122 ? -14.602 -49.344 -37.719 1 94.56 122 GLU B N 1
ATOM 4960 C CA . GLU B 1 122 ? -15.727 -49.844 -38.531 1 94.56 122 GLU B CA 1
ATOM 4961 C C . GLU B 1 122 ? -15.914 -51.344 -38.312 1 94.56 122 GLU B C 1
ATOM 4963 O O . GLU B 1 122 ? -17.047 -51.844 -38.344 1 94.56 122 GLU B O 1
ATOM 4968 N N . ALA B 1 123 ? -14.859 -52.031 -38.156 1 95.06 123 ALA B N 1
ATOM 4969 C CA . ALA B 1 123 ? -14.891 -53.469 -37.938 1 95.06 123 ALA B CA 1
ATOM 4970 C C . ALA B 1 123 ? -15.203 -53.812 -36.469 1 95.06 123 ALA B C 1
ATOM 4972 O O . ALA B 1 123 ? -15.281 -54.969 -36.125 1 95.06 123 ALA B O 1
ATOM 4973 N N . GLY B 1 124 ? -15.328 -52.781 -35.625 1 94 124 GLY B N 1
ATOM 4974 C CA . GLY B 1 124 ? -15.672 -52.969 -34.25 1 94 124 GLY B CA 1
ATOM 4975 C C . GLY B 1 124 ? -14.492 -53.406 -33.375 1 94 124 GLY B C 1
ATOM 4976 O O . GLY B 1 124 ? -14.672 -54 -32.312 1 94 124 GLY B O 1
ATOM 4977 N N . ILE B 1 125 ? -13.367 -53.25 -33.938 1 91 125 ILE B N 1
ATOM 4978 C CA . ILE B 1 125 ? -12.156 -53.625 -33.188 1 91 125 ILE B CA 1
ATOM 4979 C C . ILE B 1 125 ? -11.703 -52.438 -32.344 1 91 125 ILE B C 1
ATOM 4981 O O . ILE B 1 125 ? -11.359 -51.375 -32.875 1 91 125 ILE B O 1
ATOM 4985 N N . HIS B 1 126 ? -11.656 -52.656 -31.062 1 90.94 126 HIS B N 1
ATOM 4986 C CA . HIS B 1 126 ? -11.359 -51.562 -30.156 1 90.94 126 HIS B CA 1
ATOM 4987 C C . HIS B 1 126 ? -10.008 -51.75 -29.469 1 90.94 126 HIS B C 1
ATOM 4989 O O . HIS B 1 126 ? -9.562 -50.875 -28.719 1 90.94 126 HIS B O 1
ATOM 4995 N N . SER B 1 127 ? -9.383 -52.812 -29.828 1 91.12 127 SER B N 1
ATOM 4996 C CA . SER B 1 127 ? -8.078 -53.062 -29.234 1 91.12 127 SER B CA 1
ATOM 4997 C C . SER B 1 127 ? -7.02 -52.125 -29.781 1 91.12 127 SER B C 1
ATOM 4999 O O . SER B 1 127 ? -7.199 -51.531 -30.859 1 91.12 127 SER B O 1
ATOM 5001 N N . ALA B 1 128 ? -5.938 -51.906 -29.062 1 94.88 128 ALA B N 1
ATOM 5002 C CA . ALA B 1 128 ? -4.863 -51 -29.438 1 94.88 128 ALA B CA 1
ATOM 5003 C C . ALA B 1 128 ? -4.074 -51.562 -30.625 1 94.88 128 ALA B C 1
ATOM 5005 O O . ALA B 1 128 ? -4.047 -52.781 -30.859 1 94.88 128 ALA B O 1
ATOM 5006 N N . LEU B 1 129 ? -3.434 -50.688 -31.359 1 95.75 129 LEU B N 1
ATOM 5007 C CA . LEU B 1 129 ? -2.627 -51.094 -32.5 1 95.75 129 LEU B CA 1
ATOM 5008 C C . LEU B 1 129 ? -1.378 -51.844 -32.062 1 95.75 129 LEU B C 1
ATOM 5010 O O . LEU B 1 129 ? -0.682 -51.406 -31.141 1 95.75 129 LEU B O 1
ATOM 5014 N N . LYS B 1 130 ? -1.148 -52.969 -32.781 1 96.69 130 LYS B N 1
ATOM 5015 C CA . LYS B 1 130 ? -0.005 -53.844 -32.5 1 96.69 130 LYS B CA 1
ATOM 5016 C C . LYS B 1 130 ? 0.964 -53.875 -33.656 1 96.69 130 LYS B C 1
ATOM 5018 O O . LYS B 1 130 ? 0.694 -53.281 -34.719 1 96.69 130 LYS B O 1
ATOM 5023 N N . GLN B 1 131 ? 2.145 -54.438 -33.469 1 96.38 131 GLN B N 1
ATOM 5024 C CA . GLN B 1 131 ? 3.135 -54.562 -34.531 1 96.38 131 GLN B CA 1
ATOM 5025 C C . GLN B 1 131 ? 2.568 -55.281 -35.719 1 96.38 131 GLN B C 1
ATOM 5027 O O . GLN B 1 131 ? 2.893 -54.969 -36.875 1 96.38 131 GLN B O 1
ATOM 5032 N N . SER B 1 132 ? 1.662 -56.219 -35.5 1 95 132 SER B N 1
ATOM 5033 C CA . SER B 1 132 ? 1.084 -57 -36.594 1 95 132 SER B CA 1
ATOM 5034 C C . SER B 1 132 ? 0.189 -56.094 -37.469 1 95 132 SER B C 1
ATOM 5036 O O . SER B 1 132 ? -0.003 -56.375 -38.656 1 95 132 SER B O 1
ATOM 5038 N N . ASP B 1 133 ? -0.335 -55.094 -36.875 1 94.75 133 ASP B N 1
ATOM 5039 C CA . ASP B 1 133 ? -1.169 -54.156 -37.594 1 94.75 133 ASP B CA 1
ATOM 5040 C C . ASP B 1 133 ? -0.314 -53.156 -38.375 1 94.75 133 ASP B C 1
ATOM 5042 O O . ASP B 1 133 ? -0.749 -52.594 -39.375 1 94.75 133 ASP B O 1
ATOM 5046 N N . LEU B 1 134 ? 0.9 -52.875 -37.844 1 96.44 134 LEU B N 1
ATOM 5047 C CA . LEU B 1 134 ? 1.639 -51.688 -38.25 1 96.44 134 LEU B CA 1
ATOM 5048 C C . LEU B 1 134 ? 2.801 -52.031 -39.156 1 96.44 134 LEU B C 1
ATOM 5050 O O . LEU B 1 134 ? 3.219 -51.25 -40 1 96.44 134 LEU B O 1
ATOM 5054 N N . MET B 1 135 ? 3.332 -53.125 -39 1 94.06 135 MET B N 1
ATOM 5055 C CA . MET B 1 135 ? 4.516 -53.531 -39.75 1 94.06 135 MET B CA 1
ATOM 5056 C C . MET B 1 135 ? 4.176 -53.75 -41.219 1 94.06 135 MET B C 1
ATOM 5058 O O . MET B 1 135 ? 3.131 -54.312 -41.531 1 94.06 135 MET B O 1
ATOM 5062 N N . LEU B 1 136 ? 5.07 -53.344 -41.969 1 93.88 136 LEU B N 1
ATOM 5063 C CA . LEU B 1 136 ? 4.953 -53.531 -43.438 1 93.88 136 LEU B CA 1
ATOM 5064 C C . LEU B 1 136 ? 5.688 -54.781 -43.875 1 93.88 136 LEU B C 1
ATOM 5066 O O . LEU B 1 136 ? 6.465 -55.375 -43.125 1 93.88 136 LEU B O 1
ATOM 5070 N N . THR B 1 137 ? 5.344 -55.094 -45.125 1 93.75 137 THR B N 1
ATOM 5071 C CA . THR B 1 137 ? 6.105 -56.219 -45.688 1 93.75 137 THR B CA 1
ATOM 5072 C C . THR B 1 137 ? 7.574 -55.812 -45.875 1 93.75 137 THR B C 1
ATOM 5074 O O . THR B 1 137 ? 7.906 -54.656 -45.969 1 93.75 137 THR B O 1
ATOM 5077 N N . GLU B 1 138 ? 8.367 -56.812 -45.875 1 92 138 GLU B N 1
ATOM 5078 C CA . GLU B 1 138 ? 9.797 -56.562 -46.031 1 92 138 GLU B CA 1
ATOM 5079 C C . GLU B 1 138 ? 10.07 -55.781 -47.312 1 92 138 GLU B C 1
ATOM 5081 O O . GLU B 1 138 ? 10.922 -54.875 -47.312 1 92 138 GLU B O 1
ATOM 5086 N N . GLN B 1 139 ? 9.383 -56.156 -48.281 1 94.56 139 GLN B N 1
ATOM 5087 C CA . GLN B 1 139 ? 9.57 -55.469 -49.562 1 94.56 139 GLN B CA 1
ATOM 5088 C C . GLN B 1 139 ? 9.141 -54 -49.5 1 94.56 139 GLN B C 1
ATOM 5090 O O . GLN B 1 139 ? 9.867 -53.125 -49.938 1 94.56 139 GLN B O 1
ATOM 5095 N N . GLU B 1 140 ? 8.023 -53.812 -48.969 1 94.44 140 GLU B N 1
ATOM 5096 C CA . GLU B 1 140 ? 7.512 -52.438 -48.844 1 94.44 140 GLU B CA 1
ATOM 5097 C C . GLU B 1 140 ? 8.414 -51.594 -47.938 1 94.44 140 GLU B C 1
ATOM 5099 O O . GLU B 1 140 ? 8.648 -50.406 -48.219 1 94.44 140 GLU B O 1
ATOM 5104 N N . GLN B 1 141 ? 8.852 -52.125 -46.844 1 93.31 141 GLN B N 1
ATOM 5105 C CA . GLN B 1 141 ? 9.758 -51.438 -45.938 1 93.31 141 GLN B CA 1
ATOM 5106 C C . GLN B 1 141 ? 11.055 -51.062 -46.625 1 93.31 141 GLN B C 1
ATOM 5108 O O . GLN B 1 141 ? 11.547 -49.938 -46.469 1 93.31 141 GLN B O 1
ATOM 5113 N N . ALA B 1 142 ? 11.555 -51.969 -47.375 1 93.88 142 ALA B N 1
ATOM 5114 C CA . ALA B 1 142 ? 12.797 -51.719 -48.094 1 93.88 142 ALA B CA 1
ATOM 5115 C C . ALA B 1 142 ? 12.617 -50.625 -49.125 1 93.88 142 ALA B C 1
ATOM 5117 O O . ALA B 1 142 ? 13.523 -49.781 -49.312 1 93.88 142 ALA B O 1
ATOM 5118 N N . GLU B 1 143 ? 11.555 -50.656 -49.719 1 96 143 GLU B N 1
ATOM 5119 C CA . GLU B 1 143 ? 11.258 -49.625 -50.719 1 96 143 GLU B CA 1
ATOM 5120 C C . GLU B 1 143 ? 11.172 -48.25 -50.062 1 96 143 GLU B C 1
ATOM 5122 O O . GLU B 1 143 ? 11.703 -47.25 -50.594 1 96 143 GLU B O 1
ATOM 5127 N N . ARG B 1 144 ? 10.492 -48.219 -48.938 1 95.25 144 ARG B N 1
ATOM 5128 C CA . ARG B 1 144 ? 10.328 -46.938 -48.25 1 95.25 144 ARG B CA 1
ATOM 5129 C C . ARG B 1 144 ? 11.656 -46.469 -47.656 1 95.25 144 ARG B C 1
ATOM 5131 O O . ARG B 1 144 ? 11.953 -45.25 -47.688 1 95.25 144 ARG B O 1
ATOM 5138 N N . GLU B 1 145 ? 12.422 -47.406 -47.188 1 93.25 145 GLU B N 1
ATOM 5139 C CA . GLU B 1 145 ? 13.758 -47.062 -46.688 1 93.25 145 GLU B CA 1
ATOM 5140 C C . GLU B 1 145 ? 14.641 -46.5 -47.781 1 93.25 145 GLU B C 1
ATOM 5142 O O . GLU B 1 145 ? 15.328 -45.5 -47.594 1 93.25 145 GLU B O 1
ATOM 5147 N N . ALA B 1 146 ? 14.539 -47.094 -48.906 1 95.12 146 ALA B N 1
ATOM 5148 C CA . ALA B 1 146 ? 15.344 -46.688 -50.062 1 95.12 146 ALA B CA 1
ATOM 5149 C C . ALA B 1 146 ? 14.914 -45.281 -50.531 1 95.12 146 ALA B C 1
ATOM 5151 O O . ALA B 1 146 ? 15.742 -44.5 -51 1 95.12 146 ALA B O 1
ATOM 5152 N N . ALA B 1 147 ? 13.672 -45 -50.406 1 95.62 147 ALA B N 1
ATOM 5153 C CA . ALA B 1 147 ? 13.125 -43.75 -50.875 1 95.62 147 ALA B CA 1
ATOM 5154 C C . ALA B 1 147 ? 13.367 -42.656 -49.844 1 95.62 147 ALA B C 1
ATOM 5156 O O . ALA B 1 147 ? 13.039 -41.469 -50.062 1 95.62 147 ALA B O 1
ATOM 5157 N N . GLY B 1 148 ? 13.859 -43 -48.719 1 93.31 148 GLY B N 1
ATOM 5158 C CA . GLY B 1 148 ? 14.188 -42.031 -47.719 1 93.31 148 GLY B CA 1
ATOM 5159 C C . GLY B 1 148 ? 12.969 -41.5 -46.938 1 93.31 148 GLY B C 1
ATOM 5160 O O . GLY B 1 148 ? 12.961 -40.375 -46.469 1 93.31 148 GLY B O 1
ATOM 5161 N N . ILE B 1 149 ? 11.961 -42.281 -46.906 1 93.56 149 ILE B N 1
ATOM 5162 C CA . ILE B 1 149 ? 10.742 -41.906 -46.188 1 93.56 149 ILE B CA 1
ATOM 5163 C C . ILE B 1 149 ? 11.008 -41.875 -44.688 1 93.56 149 ILE B C 1
ATOM 5165 O O . ILE B 1 149 ? 11.633 -42.781 -44.125 1 93.56 149 ILE B O 1
ATOM 5169 N N . PRO B 1 150 ? 10.547 -40.75 -44.062 1 95.31 150 PRO B N 1
ATOM 5170 C CA . PRO B 1 150 ? 10.727 -40.656 -42.594 1 95.31 150 PRO B CA 1
ATOM 5171 C C . PRO B 1 150 ? 10.031 -41.812 -41.844 1 95.31 150 PRO B C 1
ATOM 5173 O O . PRO B 1 150 ? 9.008 -42.312 -42.312 1 95.31 150 PRO B O 1
ATOM 5176 N N . TYR B 1 151 ? 10.602 -42.25 -40.75 1 96.44 151 TYR B N 1
ATOM 5177 C CA . TYR B 1 151 ? 10.023 -43.312 -39.938 1 96.44 151 TYR B CA 1
ATOM 5178 C C . TYR B 1 151 ? 10.062 -42.938 -38.469 1 96.44 151 TYR B C 1
ATOM 5180 O O . TYR B 1 151 ? 10.766 -42 -38.062 1 96.44 151 TYR B O 1
ATOM 5188 N N . VAL B 1 152 ? 9.289 -43.625 -37.75 1 97.44 152 VAL B N 1
ATOM 5189 C CA . VAL B 1 152 ? 9.375 -43.625 -36.281 1 97.44 152 VAL B CA 1
ATOM 5190 C C . VAL B 1 152 ? 9.75 -45.031 -35.781 1 97.44 152 VAL B C 1
ATOM 5192 O O . VAL B 1 152 ? 9.672 -46 -36.531 1 97.44 152 VAL B O 1
ATOM 5195 N N . VAL B 1 153 ? 10.273 -45.125 -34.594 1 98.12 153 VAL B N 1
ATOM 5196 C CA . VAL B 1 153 ? 10.562 -46.438 -34 1 98.12 153 VAL B CA 1
ATOM 5197 C C . VAL B 1 153 ? 9.5 -46.781 -32.938 1 98.12 153 VAL B C 1
ATOM 5199 O O . VAL B 1 153 ? 9.227 -46 -32.031 1 98.12 153 VAL B O 1
ATOM 5202 N N . ARG B 1 154 ? 8.883 -47.906 -33.094 1 98.5 154 ARG B N 1
ATOM 5203 C CA . ARG B 1 154 ? 7.82 -48.344 -32.188 1 98.5 154 ARG B CA 1
ATOM 5204 C C . ARG B 1 154 ? 8.25 -49.562 -31.406 1 98.5 154 ARG B C 1
ATOM 5206 O O . ARG B 1 154 ? 9.062 -50.344 -31.859 1 98.5 154 ARG B O 1
ATOM 5213 N N . MET B 1 155 ? 7.668 -49.688 -30.234 1 98.44 155 MET B N 1
ATOM 5214 C CA . MET B 1 155 ? 7.895 -50.812 -29.359 1 98.44 155 MET B CA 1
ATOM 5215 C C . MET B 1 155 ? 7.008 -52 -29.75 1 98.44 155 MET B C 1
ATOM 5217 O O . MET B 1 155 ? 5.844 -51.812 -30.109 1 98.44 155 MET B O 1
ATOM 5221 N N . LYS B 1 156 ? 7.613 -53.156 -29.75 1 98.06 156 LYS B N 1
ATOM 5222 C CA . LYS B 1 156 ? 6.777 -54.344 -29.859 1 98.06 156 LYS B CA 1
ATOM 5223 C C . LYS B 1 156 ? 6.145 -54.719 -28.516 1 98.06 156 LYS B C 1
ATOM 5225 O O . LYS B 1 156 ? 6.797 -54.625 -27.469 1 98.06 156 LYS B O 1
ATOM 5230 N N . VAL B 1 157 ? 4.887 -55.062 -28.516 1 98 157 VAL B N 1
ATOM 5231 C CA . VAL B 1 157 ? 4.164 -55.375 -27.281 1 98 157 VAL B CA 1
ATOM 5232 C C . VAL B 1 157 ? 3.453 -56.719 -27.438 1 98 157 VAL B C 1
ATOM 5234 O O . VAL B 1 157 ? 3.248 -57.188 -28.562 1 98 157 VAL B O 1
ATOM 5237 N N . PRO B 1 158 ? 3.141 -57.312 -26.328 1 96.69 158 PRO B N 1
ATOM 5238 C CA . PRO B 1 158 ? 2.457 -58.594 -26.422 1 96.69 158 PRO B CA 1
ATOM 5239 C C . PRO B 1 158 ? 1.144 -58.5 -27.188 1 96.69 158 PRO B C 1
ATOM 5241 O O . PRO B 1 158 ? 0.353 -57.594 -26.984 1 96.69 158 PRO B O 1
ATOM 5244 N N . GLU B 1 159 ? 0.957 -59.438 -28.062 1 94.31 159 GLU B N 1
ATOM 5245 C CA . GLU B 1 159 ? -0.263 -59.469 -28.859 1 94.31 159 GLU B CA 1
ATOM 5246 C C . GLU B 1 159 ? -1.236 -60.5 -28.344 1 94.31 159 GLU B C 1
ATOM 5248 O O . GLU B 1 159 ? -2.43 -60.469 -28.641 1 94.31 159 GLU B O 1
ATOM 5253 N N . GLU B 1 160 ? -0.672 -61.406 -27.609 1 91.06 160 GLU B N 1
ATOM 5254 C CA . GLU B 1 160 ? -1.497 -62.469 -27.078 1 91.06 160 GLU B CA 1
ATOM 5255 C C . GLU B 1 160 ? -2.373 -61.969 -25.922 1 91.06 160 GLU B C 1
ATOM 5257 O O . GLU B 1 160 ? -2.113 -60.906 -25.359 1 91.06 160 GLU B O 1
ATOM 5262 N N . GLU B 1 161 ? -3.398 -62.781 -25.625 1 92.38 161 GLU B N 1
ATOM 5263 C CA . GLU B 1 161 ? -4.262 -62.469 -24.5 1 92.38 161 GLU B CA 1
ATOM 5264 C C . GLU B 1 161 ? -3.488 -62.531 -23.188 1 92.38 161 GLU B C 1
ATOM 5266 O O . GLU B 1 161 ? -2.557 -63.312 -23.031 1 92.38 161 GLU B O 1
ATOM 5271 N N . GLY B 1 162 ? -3.871 -61.562 -22.328 1 94.81 162 GLY B N 1
ATOM 5272 C CA . GLY B 1 162 ? -3.205 -61.531 -21.031 1 94.81 162 GLY B CA 1
ATOM 5273 C C . GLY B 1 162 ? -3.162 -60.125 -20.438 1 94.81 162 GLY B C 1
ATOM 5274 O O . GLY B 1 162 ? -3.775 -59.188 -20.953 1 94.81 162 GLY B O 1
ATOM 5275 N N . ALA B 1 163 ? -2.574 -60.125 -19.266 1 96.69 163 ALA B N 1
ATOM 5276 C CA . ALA B 1 163 ? -2.51 -58.844 -18.547 1 96.69 163 ALA B CA 1
ATOM 5277 C C . ALA B 1 163 ? -1.111 -58.594 -18 1 96.69 163 ALA B C 1
ATOM 5279 O O . ALA B 1 163 ? -0.358 -59.562 -17.75 1 96.69 163 ALA B O 1
ATOM 5280 N N . CYS B 1 164 ? -0.753 -57.406 -18.062 1 96.5 164 CYS B N 1
ATOM 5281 C CA . CYS B 1 164 ? 0.424 -57 -17.312 1 96.5 164 CYS B CA 1
ATOM 5282 C C . CYS B 1 164 ? 0.073 -56.719 -15.852 1 96.5 164 CYS B C 1
ATOM 5284 O O . CYS B 1 164 ? -0.828 -55.938 -15.555 1 96.5 164 CYS B O 1
ATOM 5286 N N . GLN B 1 165 ? 0.711 -57.406 -14.945 1 96.62 165 GLN B N 1
ATOM 5287 C CA . GLN B 1 165 ? 0.521 -57.125 -13.523 1 96.62 165 GLN B CA 1
ATOM 5288 C C . GLN B 1 165 ? 1.445 -56 -13.055 1 96.62 165 GLN B C 1
ATOM 5290 O O . GLN B 1 165 ? 2.668 -56.125 -13.188 1 96.62 165 GLN B O 1
ATOM 5295 N N . VAL B 1 166 ? 0.844 -54.969 -12.625 1 97 166 VAL B N 1
ATOM 5296 C CA . VAL B 1 166 ? 1.57 -53.812 -12.078 1 97 166 VAL B CA 1
ATOM 5297 C C . VAL B 1 166 ? 1.413 -53.781 -10.562 1 97 166 VAL B C 1
ATOM 5299 O O . VAL B 1 166 ? 0.294 -53.719 -10.047 1 97 166 VAL B O 1
ATOM 5302 N N . THR B 1 167 ? 2.484 -53.875 -9.867 1 96.94 167 THR B N 1
ATOM 5303 C CA . THR B 1 167 ? 2.441 -53.719 -8.414 1 96.94 167 THR B CA 1
ATOM 5304 C C . THR B 1 167 ? 2.643 -52.281 -8 1 96.94 167 THR B C 1
ATOM 5306 O O . THR B 1 167 ? 3.697 -51.688 -8.266 1 96.94 167 THR B O 1
ATOM 5309 N N . ASP B 1 168 ? 1.648 -51.781 -7.398 1 97.69 168 ASP B N 1
ATOM 5310 C CA . ASP B 1 168 ? 1.658 -50.375 -6.949 1 97.69 168 ASP B CA 1
ATOM 5311 C C . ASP B 1 168 ? 1.703 -50.281 -5.426 1 97.69 168 ASP B C 1
ATOM 5313 O O . ASP B 1 168 ? 0.979 -51.031 -4.738 1 97.69 168 ASP B O 1
ATOM 5317 N N . LEU B 1 169 ? 2.521 -49.375 -4.953 1 97 169 LEU B N 1
ATOM 5318 C CA . LEU B 1 169 ? 2.754 -49.281 -3.516 1 97 169 LEU B CA 1
ATOM 5319 C C . LEU B 1 169 ? 1.453 -48.969 -2.779 1 97 169 LEU B C 1
ATOM 5321 O O . LEU B 1 169 ? 1.248 -49.438 -1.656 1 97 169 LEU B O 1
ATOM 5325 N N . LEU B 1 170 ? 0.561 -48.219 -3.354 1 96.94 170 LEU B N 1
ATOM 5326 C CA . LEU B 1 170 ? -0.663 -47.781 -2.697 1 96.94 170 LEU B CA 1
ATOM 5327 C C . LEU B 1 170 ? -1.846 -48.656 -3.1 1 96.94 170 LEU B C 1
ATOM 5329 O O . LEU B 1 170 ? -2.783 -48.844 -2.318 1 96.94 170 LEU B O 1
ATOM 5333 N N . ARG B 1 171 ? -1.823 -49.281 -4.332 1 96.56 171 ARG B N 1
ATOM 5334 C CA . ARG B 1 171 ? -3.004 -49.906 -4.906 1 96.56 171 ARG B CA 1
ATOM 5335 C C . ARG B 1 171 ? -2.828 -51.438 -4.973 1 96.56 171 ARG B C 1
ATOM 5337 O O . ARG B 1 171 ? -3.771 -52.156 -5.293 1 96.56 171 ARG B O 1
ATOM 5344 N N . GLY B 1 172 ? -1.683 -51.875 -4.621 1 96.75 172 GLY B N 1
ATOM 5345 C CA . GLY B 1 172 ? -1.418 -53.312 -4.781 1 96.75 172 GLY B CA 1
ATOM 5346 C C . GLY B 1 172 ? -1.269 -53.719 -6.234 1 96.75 172 GLY B C 1
ATOM 5347 O O . GLY B 1 172 ? -0.662 -53 -7.031 1 96.75 172 GLY B O 1
ATOM 5348 N N . ASN B 1 173 ? -1.753 -54.906 -6.523 1 97.5 173 ASN B N 1
ATOM 5349 C CA . ASN B 1 173 ? -1.605 -55.406 -7.883 1 97.5 173 ASN B CA 1
ATOM 5350 C C . ASN B 1 173 ? -2.75 -54.938 -8.781 1 97.5 173 ASN B C 1
ATOM 5352 O O . ASN B 1 173 ? -3.92 -55.062 -8.414 1 97.5 173 ASN B O 1
ATOM 5356 N N . ILE B 1 174 ? -2.357 -54.406 -9.812 1 96.94 174 ILE B N 1
ATOM 5357 C CA . ILE B 1 174 ? -3.295 -53.969 -10.844 1 96.94 174 ILE B CA 1
ATOM 5358 C C . ILE B 1 174 ? -3.047 -54.75 -12.133 1 96.94 174 ILE B C 1
ATOM 5360 O O . ILE B 1 174 ? -1.92 -54.781 -12.633 1 96.94 174 ILE B O 1
ATOM 5364 N N . ASP B 1 175 ? -4.059 -55.312 -12.656 1 97.12 175 ASP B N 1
ATOM 5365 C CA . ASP B 1 175 ? -3.938 -56 -13.938 1 97.12 175 ASP B CA 1
ATOM 5366 C C . ASP B 1 175 ? -4.398 -55.125 -15.094 1 97.12 175 ASP B C 1
ATOM 5368 O O . ASP B 1 175 ? -5.551 -54.688 -15.117 1 97.12 175 ASP B O 1
ATOM 5372 N N . LEU B 1 176 ? -3.475 -54.938 -15.938 1 96.94 176 LEU B N 1
ATOM 5373 C CA . LEU B 1 176 ? -3.795 -54.125 -17.125 1 96.94 176 LEU B CA 1
ATOM 5374 C C . LEU B 1 176 ? -3.734 -55 -18.375 1 96.94 176 LEU B C 1
ATOM 5376 O O . LEU B 1 176 ? -2.709 -55.625 -18.656 1 96.94 176 LEU B O 1
ATOM 5380 N N . ASP B 1 177 ? -4.801 -54.938 -19.141 1 96.69 177 ASP B N 1
ATOM 5381 C CA . ASP B 1 177 ? -4.949 -55.812 -20.297 1 96.69 177 ASP B CA 1
ATOM 5382 C C . ASP B 1 177 ? -3.984 -55.406 -21.406 1 96.69 177 ASP B C 1
ATOM 5384 O O . ASP B 1 177 ? -3.949 -54.25 -21.828 1 96.69 177 ASP B O 1
ATOM 5388 N N . TRP B 1 178 ? -3.301 -56.375 -21.984 1 96.12 178 TRP B N 1
ATOM 5389 C CA . TRP B 1 178 ? -2.357 -56.125 -23.062 1 96.12 178 TRP B CA 1
ATOM 5390 C C . TRP B 1 178 ? -3.08 -55.594 -24.297 1 96.12 178 TRP B C 1
ATOM 5392 O O . TRP B 1 178 ? -2.496 -54.875 -25.109 1 96.12 178 TRP B O 1
ATOM 5402 N N . SER B 1 179 ? -4.332 -56 -24.391 1 95.06 179 SER B N 1
ATOM 5403 C CA . SER B 1 179 ? -5.09 -55.594 -25.562 1 95.06 179 SER B CA 1
ATOM 5404 C C . SER B 1 179 ? -5.215 -54.062 -25.641 1 95.06 179 SER B C 1
ATOM 5406 O O . SER B 1 179 ? -5.457 -53.5 -26.703 1 95.06 179 SER B O 1
ATOM 5408 N N . MET B 1 180 ? -4.973 -53.438 -24.516 1 95 180 MET B N 1
ATOM 5409 C CA . MET B 1 180 ? -5.145 -52 -24.453 1 95 180 MET B CA 1
ATOM 5410 C C . MET B 1 180 ? -3.807 -51.281 -24.609 1 95 180 MET B C 1
ATOM 5412 O O . MET B 1 180 ? -3.756 -50.031 -24.672 1 95 180 MET B O 1
ATOM 5416 N N . VAL B 1 181 ? -2.75 -52 -24.703 1 96.5 181 VAL B N 1
ATOM 5417 C CA . VAL B 1 181 ? -1.406 -51.438 -24.797 1 96.5 181 VAL B CA 1
ATOM 5418 C C . VAL B 1 181 ? -0.967 -51.406 -26.266 1 96.5 181 VAL B C 1
ATOM 5420 O O . VAL B 1 181 ? -0.798 -52.469 -26.891 1 96.5 181 VAL B O 1
ATOM 5423 N N . ASP B 1 182 ? -0.729 -50.281 -26.812 1 96.75 182 ASP B N 1
ATOM 5424 C CA . ASP B 1 182 ? -0.383 -50.156 -28.234 1 96.75 182 ASP B CA 1
ATOM 5425 C C . ASP B 1 182 ? 1.127 -50.25 -28.438 1 96.75 182 ASP B C 1
ATOM 5427 O O . ASP B 1 182 ? 1.899 -50.094 -27.484 1 96.75 182 ASP B O 1
ATOM 5431 N N . ALA B 1 183 ? 1.483 -50.531 -29.703 1 97.38 183 ALA B N 1
ATOM 5432 C CA . ALA B 1 183 ? 2.881 -50.406 -30.109 1 97.38 183 ALA B CA 1
ATOM 5433 C C . ALA B 1 183 ? 3.346 -48.969 -30.078 1 97.38 183 ALA B C 1
ATOM 5435 O O . ALA B 1 183 ? 3.354 -48.281 -31.109 1 97.38 183 ALA B O 1
ATOM 5436 N N . GLN B 1 184 ? 3.793 -48.562 -28.984 1 96.69 184 GLN B N 1
ATOM 5437 C CA . GLN B 1 184 ? 4.082 -47.188 -28.656 1 96.69 184 GLN B CA 1
ATOM 5438 C C . GLN B 1 184 ? 5.289 -46.656 -29.422 1 96.69 184 GLN B C 1
ATOM 5440 O O . GLN B 1 184 ? 6.289 -47.375 -29.562 1 96.69 184 GLN B O 1
ATOM 5445 N N . ILE B 1 185 ? 5.145 -45.406 -29.906 1 97.31 185 ILE B N 1
ATOM 5446 C CA . ILE B 1 185 ? 6.312 -44.781 -30.5 1 97.31 185 ILE B CA 1
ATOM 5447 C C . ILE B 1 185 ? 7.359 -44.531 -29.406 1 97.31 185 ILE B C 1
ATOM 5449 O O . ILE B 1 185 ? 7.055 -43.969 -28.359 1 97.31 185 ILE B O 1
ATOM 5453 N N . LEU B 1 186 ? 8.555 -44.938 -29.641 1 98.19 186 LEU B N 1
ATOM 5454 C CA . LEU B 1 186 ? 9.672 -44.719 -28.719 1 98.19 186 LEU B CA 1
ATOM 5455 C C . LEU B 1 186 ? 10.531 -43.562 -29.188 1 98.19 186 LEU B C 1
ATOM 5457 O O . LEU B 1 186 ? 11.008 -42.781 -28.359 1 98.19 186 LEU B O 1
ATOM 5461 N N . MET B 1 187 ? 10.695 -43.438 -30.422 1 97.31 187 MET B N 1
ATOM 5462 C CA . MET B 1 187 ? 11.516 -42.406 -31.016 1 97.31 187 MET B CA 1
ATOM 5463 C C . MET B 1 187 ? 10.805 -41.781 -32.219 1 97.31 187 MET B C 1
ATOM 5465 O O . MET B 1 187 ? 10.297 -42.469 -33.094 1 97.31 187 MET B O 1
ATOM 5469 N N . LYS B 1 188 ? 10.812 -40.469 -32.219 1 94.75 188 LYS B N 1
ATOM 5470 C CA . LYS B 1 188 ? 10.172 -39.719 -33.281 1 94.75 188 LYS B CA 1
ATOM 5471 C C . LYS B 1 188 ? 11.086 -39.656 -34.5 1 94.75 188 LYS B C 1
ATOM 5473 O O . LYS B 1 188 ? 12.25 -40.031 -34.438 1 94.75 188 LYS B O 1
ATOM 5478 N N . SER B 1 189 ? 10.477 -39.125 -35.594 1 93.25 189 SER B N 1
ATOM 5479 C CA . SER B 1 189 ? 11.203 -39.062 -36.844 1 93.25 189 SER B CA 1
ATOM 5480 C C . SER B 1 189 ? 12.352 -38.062 -36.781 1 93.25 189 SER B C 1
ATOM 5482 O O . SER B 1 189 ? 13.312 -38.156 -37.531 1 93.25 189 SER B O 1
ATOM 5484 N N . ASP B 1 190 ? 12.305 -37.125 -35.844 1 89.12 190 ASP B N 1
ATOM 5485 C CA . ASP B 1 190 ? 13.352 -36.125 -35.688 1 89.12 190 ASP B CA 1
ATOM 5486 C C . ASP B 1 190 ? 14.492 -36.625 -34.812 1 89.12 190 ASP B C 1
ATOM 5488 O O . ASP B 1 190 ? 15.438 -35.875 -34.531 1 89.12 190 ASP B O 1
ATOM 5492 N N . GLY B 1 191 ? 14.281 -37.781 -34.406 1 89.75 191 GLY B N 1
ATOM 5493 C CA . GLY B 1 191 ? 15.344 -38.375 -33.594 1 89.75 191 GLY B CA 1
ATOM 5494 C C . GLY B 1 191 ? 15.172 -38.188 -32.125 1 89.75 191 GLY B C 1
ATOM 5495 O O . GLY B 1 191 ? 15.938 -38.719 -31.312 1 89.75 191 GLY B O 1
ATOM 5496 N N . MET B 1 192 ? 14.188 -37.438 -31.719 1 92.38 192 MET B N 1
ATOM 5497 C CA . MET B 1 192 ? 13.922 -37.25 -30.297 1 92.38 192 MET B CA 1
ATOM 5498 C C . MET B 1 192 ? 13.062 -38.375 -29.734 1 92.38 192 MET B C 1
ATOM 5500 O O . MET B 1 192 ? 12.172 -38.875 -30.422 1 92.38 192 MET B O 1
ATOM 5504 N N . PRO B 1 193 ? 13.391 -38.75 -28.5 1 96.38 193 PRO B N 1
ATOM 5505 C CA . PRO B 1 193 ? 12.578 -39.812 -27.891 1 96.38 193 PRO B CA 1
ATOM 5506 C C . PRO B 1 193 ? 11.18 -39.312 -27.516 1 96.38 193 PRO B C 1
ATOM 5508 O O . PRO B 1 193 ? 10.922 -38.125 -27.484 1 96.38 193 PRO B O 1
ATOM 5511 N N . THR B 1 194 ? 10.328 -40.219 -27.406 1 95.56 194 THR B N 1
ATOM 5512 C CA . THR B 1 194 ? 9.062 -39.906 -26.75 1 95.56 194 THR B CA 1
ATOM 5513 C C . THR B 1 194 ? 9.195 -40.031 -25.234 1 95.56 194 THR B C 1
ATOM 5515 O O . THR B 1 194 ? 10.242 -40.438 -24.719 1 95.56 194 THR B O 1
ATOM 5518 N N . TYR B 1 195 ? 8.148 -39.656 -24.547 1 95.75 195 TYR B N 1
ATOM 5519 C CA . TYR B 1 195 ? 8.086 -39.656 -23.094 1 95.75 195 TYR B CA 1
ATOM 5520 C C . TYR B 1 195 ? 8.445 -41.031 -22.547 1 95.75 195 TYR B C 1
ATOM 5522 O O . TYR B 1 195 ? 9.227 -41.156 -21.609 1 95.75 195 TYR B O 1
ATOM 5530 N N . HIS B 1 196 ? 7.957 -42.062 -23.094 1 97.38 196 HIS B N 1
ATOM 5531 C CA . HIS B 1 196 ? 8.062 -43.406 -22.531 1 97.38 196 HIS B CA 1
ATOM 5532 C C . HIS B 1 196 ? 9.508 -43.906 -22.547 1 97.38 196 HIS B C 1
ATOM 5534 O O . HIS B 1 196 ? 10 -44.406 -21.531 1 97.38 196 HIS B O 1
ATOM 5540 N N . LEU B 1 197 ? 10.148 -43.719 -23.672 1 98.19 197 LEU B N 1
ATOM 5541 C CA . LEU B 1 197 ? 11.539 -44.188 -23.75 1 98.19 197 LEU B CA 1
ATOM 5542 C C . LEU B 1 197 ? 12.43 -43.312 -22.859 1 98.19 197 LEU B C 1
ATOM 5544 O O . LEU B 1 197 ? 13.203 -43.875 -22.062 1 98.19 197 LEU B O 1
ATOM 5548 N N . ALA B 1 198 ? 12.289 -42.031 -23.016 1 98.12 198 ALA B N 1
ATOM 5549 C CA . ALA B 1 198 ? 13.141 -41.125 -22.234 1 98.12 198 ALA B CA 1
ATOM 5550 C C . ALA B 1 198 ? 12.961 -41.344 -20.734 1 98.12 198 ALA B C 1
ATOM 5552 O O . ALA B 1 198 ? 13.938 -41.344 -19.984 1 98.12 198 ALA B O 1
ATOM 5553 N N . ASN B 1 199 ? 11.711 -41.438 -20.312 1 98 199 ASN B N 1
ATOM 5554 C CA . ASN B 1 199 ? 11.391 -41.625 -18.906 1 98 199 ASN B CA 1
ATOM 5555 C C . ASN B 1 199 ? 12.062 -42.875 -18.328 1 98 199 ASN B C 1
ATOM 5557 O O . ASN B 1 199 ? 12.734 -42.812 -17.297 1 98 199 ASN B O 1
ATOM 5561 N N . VAL B 1 200 ? 11.945 -44 -19 1 98.5 200 VAL B N 1
ATOM 5562 C CA . VAL B 1 200 ? 12.461 -45.281 -18.516 1 98.5 200 VAL B CA 1
ATOM 5563 C C . VAL B 1 200 ? 13.992 -45.25 -18.516 1 98.5 200 VAL B C 1
ATOM 5565 O O . VAL B 1 200 ? 14.625 -45.625 -17.531 1 98.5 200 VAL B O 1
ATOM 5568 N N . VAL B 1 201 ? 14.602 -44.812 -19.625 1 98.62 201 VAL B N 1
ATOM 5569 C CA . VAL B 1 201 ? 16.062 -44.75 -19.766 1 98.62 201 VAL B CA 1
ATOM 5570 C C . VAL B 1 201 ? 16.641 -43.844 -18.672 1 98.62 201 VAL B C 1
ATOM 5572 O O . VAL B 1 201 ? 17.594 -44.25 -17.984 1 98.62 201 VAL B O 1
ATOM 5575 N N . ASP B 1 202 ? 16.062 -42.719 -18.5 1 98.69 202 ASP B N 1
ATOM 5576 C CA . ASP B 1 202 ? 16.594 -41.75 -17.547 1 98.69 202 ASP B CA 1
ATOM 5577 C C . ASP B 1 202 ? 16.375 -42.219 -16.109 1 98.69 202 ASP B C 1
ATOM 5579 O O . ASP B 1 202 ? 17.219 -42 -15.242 1 98.69 202 ASP B O 1
ATOM 5583 N N . ASP B 1 203 ? 15.172 -42.75 -15.82 1 98.69 203 ASP B N 1
ATOM 5584 C CA . ASP B 1 203 ? 14.961 -43.312 -14.484 1 98.69 203 ASP B CA 1
ATOM 5585 C C . ASP B 1 203 ? 16.016 -44.344 -14.141 1 98.69 203 ASP B C 1
ATOM 5587 O O . ASP B 1 203 ? 16.531 -44.375 -13.023 1 98.69 203 ASP B O 1
ATOM 5591 N N . HIS B 1 204 ? 16.297 -45.219 -15.109 1 98.5 204 HIS B N 1
ATOM 5592 C CA . HIS B 1 204 ? 17.312 -46.219 -14.891 1 98.5 204 HIS B CA 1
ATOM 5593 C C . HIS B 1 204 ? 18.688 -45.594 -14.68 1 98.5 204 HIS B C 1
ATOM 5595 O O . HIS B 1 204 ? 19.375 -45.906 -13.703 1 98.5 204 HIS B O 1
ATOM 5601 N N . LEU B 1 205 ? 19.094 -44.719 -15.578 1 98.5 205 LEU B N 1
ATOM 5602 C CA . LEU B 1 205 ? 20.422 -44.156 -15.555 1 98.5 205 LEU B CA 1
ATOM 5603 C C . LEU B 1 205 ? 20.609 -43.25 -14.336 1 98.5 205 LEU B C 1
ATOM 5605 O O . LEU B 1 205 ? 21.734 -43.062 -13.852 1 98.5 205 LEU B O 1
ATOM 5609 N N . MET B 1 206 ? 19.562 -42.688 -13.836 1 98.31 206 MET B N 1
ATOM 5610 C CA . MET B 1 206 ? 19.625 -41.812 -12.664 1 98.31 206 MET B CA 1
ATOM 5611 C C . MET B 1 206 ? 19.359 -42.625 -11.383 1 98.31 206 MET B C 1
ATOM 5613 O O . MET B 1 206 ? 19.25 -42.031 -10.305 1 98.31 206 MET B O 1
ATOM 5617 N N . LYS B 1 207 ? 19.141 -43.906 -11.523 1 98.12 207 LYS B N 1
ATOM 5618 C CA . LYS B 1 207 ? 19.016 -44.875 -10.43 1 98.12 207 LYS B CA 1
ATOM 5619 C C . LYS B 1 207 ? 17.781 -44.594 -9.578 1 98.12 207 LYS B C 1
ATOM 5621 O O . LYS B 1 207 ? 17.844 -44.625 -8.352 1 98.12 207 LYS B O 1
ATOM 5626 N N . ILE B 1 208 ? 16.766 -44.219 -10.211 1 98.69 208 ILE B N 1
ATOM 5627 C CA . ILE B 1 208 ? 15.508 -44 -9.516 1 98.69 208 ILE B CA 1
ATOM 5628 C C . ILE B 1 208 ? 14.984 -45.344 -8.977 1 98.69 208 ILE B C 1
ATOM 5630 O O . ILE B 1 208 ? 14.875 -46.312 -9.719 1 98.69 208 ILE B O 1
ATOM 5634 N N . THR B 1 209 ? 14.672 -45.375 -7.727 1 98.62 209 THR B N 1
ATOM 5635 C CA . THR B 1 209 ? 14.219 -46.594 -7.086 1 98.62 209 THR B CA 1
ATOM 5636 C C . THR B 1 209 ? 12.703 -46.625 -6.977 1 98.62 209 THR B C 1
ATOM 5638 O O . THR B 1 209 ? 12.094 -47.688 -6.977 1 98.62 209 THR B O 1
ATOM 5641 N N . HIS B 1 210 ? 12.117 -45.469 -6.793 1 98.69 210 HIS B N 1
ATOM 5642 C CA . HIS B 1 210 ? 10.672 -45.312 -6.652 1 98.69 210 HIS B CA 1
ATOM 5643 C C . HIS B 1 210 ? 10.141 -44.25 -7.609 1 98.69 210 HIS B C 1
ATOM 5645 O O . HIS B 1 210 ? 10.617 -43.094 -7.613 1 98.69 210 HIS B O 1
ATOM 5651 N N . VAL B 1 211 ? 9.203 -44.625 -8.398 1 98.69 211 VAL B N 1
ATOM 5652 C CA . VAL B 1 211 ? 8.516 -43.719 -9.289 1 98.69 211 VAL B CA 1
ATOM 5653 C C . VAL B 1 211 ? 7.164 -43.312 -8.68 1 98.69 211 VAL B C 1
ATOM 5655 O O . VAL B 1 211 ? 6.191 -44.062 -8.789 1 98.69 211 VAL B O 1
ATOM 5658 N N . ILE B 1 212 ? 7.109 -42.156 -8.047 1 98.56 212 ILE B N 1
ATOM 5659 C CA . ILE B 1 212 ? 5.906 -41.625 -7.426 1 98.56 212 ILE B CA 1
ATOM 5660 C C . ILE B 1 212 ? 5.305 -40.531 -8.328 1 98.56 212 ILE B C 1
ATOM 5662 O O . ILE B 1 212 ? 5.891 -39.469 -8.5 1 98.56 212 ILE B O 1
ATOM 5666 N N . ARG B 1 213 ? 4.191 -40.812 -8.953 1 98.12 213 ARG B N 1
ATOM 5667 C CA . ARG B 1 213 ? 3.602 -39.906 -9.938 1 98.12 213 ARG B CA 1
ATOM 5668 C C . ARG B 1 213 ? 2.078 -40 -9.898 1 98.12 213 ARG B C 1
ATOM 5670 O O . ARG B 1 213 ? 1.505 -40.688 -9.047 1 98.12 213 ARG B O 1
ATOM 5677 N N . GLY B 1 214 ? 1.408 -39.25 -10.711 1 96.06 214 GLY B N 1
ATOM 5678 C CA . GLY B 1 214 ? -0.046 -39.188 -10.719 1 96.06 214 GLY B CA 1
ATOM 5679 C C . GLY B 1 214 ? -0.676 -40.469 -11.273 1 96.06 214 GLY B C 1
ATOM 5680 O O . GLY B 1 214 ? -0.111 -41.094 -12.164 1 96.06 214 GLY B O 1
ATOM 5681 N N . GLU B 1 215 ? -1.847 -40.719 -10.859 1 96.25 215 GLU B N 1
ATOM 5682 C CA . GLU B 1 215 ? -2.547 -41.938 -11.219 1 96.25 215 GLU B CA 1
ATOM 5683 C C . GLU B 1 215 ? -2.918 -41.969 -12.703 1 96.25 215 GLU B C 1
ATOM 5685 O O . GLU B 1 215 ? -3.256 -43 -13.258 1 96.25 215 GLU B O 1
ATOM 5690 N N . GLU B 1 216 ? -2.859 -40.812 -13.359 1 93.62 216 GLU B N 1
ATOM 5691 C CA . GLU B 1 216 ? -3.137 -40.781 -14.797 1 93.62 216 GLU B CA 1
ATOM 5692 C C . GLU B 1 216 ? -2.117 -41.594 -15.586 1 93.62 216 GLU B C 1
ATOM 5694 O O . GLU B 1 216 ? -2.361 -41.938 -16.734 1 93.62 216 GLU B O 1
ATOM 5699 N N . TRP B 1 217 ? -1.02 -41.938 -14.93 1 96.06 217 TRP B N 1
ATOM 5700 C CA . TRP B 1 217 ? 0.062 -42.656 -15.609 1 96.06 217 TRP B CA 1
ATOM 5701 C C . TRP B 1 217 ? -0.032 -44.156 -15.375 1 96.06 217 TRP B C 1
ATOM 5703 O O . TRP B 1 217 ? 0.786 -44.906 -15.891 1 96.06 217 TRP B O 1
ATOM 5713 N N . ILE B 1 218 ? -1.057 -44.594 -14.688 1 97.12 218 ILE B N 1
ATOM 5714 C CA . ILE B 1 218 ? -1.214 -46 -14.406 1 97.12 218 ILE B CA 1
ATOM 5715 C C . ILE B 1 218 ? -1.299 -46.781 -15.719 1 97.12 218 ILE B C 1
ATOM 5717 O O . ILE B 1 218 ? -0.643 -47.812 -15.883 1 97.12 218 ILE B O 1
ATOM 5721 N N . ASN B 1 219 ? -1.955 -46.25 -16.688 1 96 219 ASN B N 1
ATOM 5722 C CA . ASN B 1 219 ? -2.166 -46.938 -17.953 1 96 219 ASN B CA 1
ATOM 5723 C C . ASN B 1 219 ? -0.877 -47.031 -18.766 1 96 219 ASN B C 1
ATOM 5725 O O . ASN B 1 219 ? -0.791 -47.812 -19.719 1 96 219 ASN B O 1
ATOM 5729 N N . SER B 1 220 ? 0.11 -46.281 -18.375 1 96.56 220 SER B N 1
ATOM 5730 C CA . SER B 1 220 ? 1.389 -46.312 -19.078 1 96.56 220 SER B CA 1
ATOM 5731 C C . SER B 1 220 ? 2.352 -47.312 -18.438 1 96.56 220 SER B C 1
ATOM 5733 O O . SER B 1 220 ? 3.389 -47.656 -19.016 1 96.56 220 SER B O 1
ATOM 5735 N N . ALA B 1 221 ? 2.014 -47.812 -17.281 1 97.81 221 ALA B N 1
ATOM 5736 C CA . ALA B 1 221 ? 2.918 -48.688 -16.5 1 97.81 221 ALA B CA 1
ATOM 5737 C C . ALA B 1 221 ? 3.309 -49.906 -17.297 1 97.81 221 ALA B C 1
ATOM 5739 O O . ALA B 1 221 ? 4.473 -50.312 -17.297 1 97.81 221 ALA B O 1
ATOM 5740 N N . PRO B 1 222 ? 2.348 -50.562 -18.062 1 97.56 222 PRO B N 1
ATOM 5741 C CA . PRO B 1 222 ? 2.742 -51.75 -18.844 1 97.56 222 PRO B CA 1
ATOM 5742 C C . PRO B 1 222 ? 3.838 -51.438 -19.859 1 97.56 222 PRO B C 1
ATOM 5744 O O . PRO B 1 222 ? 4.766 -52.219 -20.031 1 97.56 222 PRO B O 1
ATOM 5747 N N . LYS B 1 223 ? 3.732 -50.312 -20.5 1 98.06 223 LYS B N 1
ATOM 5748 C CA . LYS B 1 223 ? 4.746 -49.906 -21.469 1 98.06 223 LYS B CA 1
ATOM 5749 C C . LYS B 1 223 ? 6.109 -49.75 -20.797 1 98.06 223 LYS B C 1
ATOM 5751 O O . LYS B 1 223 ? 7.129 -50.188 -21.344 1 98.06 223 LYS B O 1
ATOM 5756 N N . HIS B 1 224 ? 6.121 -49.188 -19.656 1 98.5 224 HIS B N 1
ATOM 5757 C CA . HIS B 1 224 ? 7.367 -48.969 -18.938 1 98.5 224 HIS B CA 1
ATOM 5758 C C . HIS B 1 224 ? 7.965 -50.281 -18.438 1 98.5 224 HIS B C 1
ATOM 5760 O O . HIS B 1 224 ? 9.164 -50.5 -18.594 1 98.5 224 HIS B O 1
ATOM 5766 N N . ILE B 1 225 ? 7.133 -51.094 -17.875 1 98.44 225 ILE B N 1
ATOM 5767 C CA . ILE B 1 225 ? 7.586 -52.375 -17.375 1 98.44 225 ILE B CA 1
ATOM 5768 C C . ILE B 1 225 ? 8.188 -53.188 -18.516 1 98.44 225 ILE B C 1
ATOM 5770 O O . ILE B 1 225 ? 9.25 -53.812 -18.359 1 98.44 225 ILE B O 1
ATOM 5774 N N . LEU B 1 226 ? 7.559 -53.188 -19.688 1 97.94 226 LEU B N 1
ATOM 5775 C CA . LEU B 1 226 ? 8.07 -53.906 -20.844 1 97.94 226 LEU B CA 1
ATOM 5776 C C . LEU B 1 226 ? 9.445 -53.406 -21.234 1 97.94 226 LEU B C 1
ATOM 5778 O O . LEU B 1 226 ? 10.336 -54.188 -21.562 1 97.94 226 LEU B O 1
ATOM 5782 N N . LEU B 1 227 ? 9.586 -52.094 -21.234 1 98.62 227 LEU B N 1
ATOM 5783 C CA . LEU B 1 227 ? 10.875 -51.531 -21.594 1 98.62 227 LEU B CA 1
ATOM 5784 C C . LEU B 1 227 ? 11.953 -51.969 -20.609 1 98.62 227 LEU B C 1
ATOM 5786 O O . LEU B 1 227 ? 13.055 -52.344 -21.016 1 98.62 227 LEU B O 1
ATOM 5790 N N . TYR B 1 228 ? 11.656 -51.906 -19.297 1 98.62 228 TYR B N 1
ATOM 5791 C CA . TYR B 1 228 ? 12.602 -52.406 -18.297 1 98.62 228 TYR B CA 1
ATOM 5792 C C . TYR B 1 228 ? 12.977 -53.844 -18.578 1 98.62 228 TYR B C 1
ATOM 5794 O O . TYR B 1 228 ? 14.156 -54.219 -18.516 1 98.62 228 TYR B O 1
ATOM 5802 N N . GLN B 1 229 ? 12.008 -54.656 -18.891 1 98.06 229 GLN B N 1
ATOM 5803 C CA . GLN B 1 229 ? 12.227 -56.062 -19.172 1 98.06 229 GLN B CA 1
ATOM 5804 C C . GLN B 1 229 ? 13.086 -56.25 -20.406 1 98.06 229 GLN B C 1
ATOM 5806 O O . GLN B 1 229 ? 14.031 -57.031 -20.406 1 98.06 229 GLN B O 1
ATOM 5811 N N . TYR B 1 230 ? 12.75 -55.531 -21.438 1 98.5 230 TYR B N 1
ATOM 5812 C CA . TYR B 1 230 ? 13.477 -55.625 -22.688 1 98.5 230 TYR B CA 1
ATOM 5813 C C . TYR B 1 230 ? 14.945 -55.25 -22.516 1 98.5 230 TYR B C 1
ATOM 5815 O O . TYR B 1 230 ? 15.828 -55.844 -23.156 1 98.5 230 TYR B O 1
ATOM 5823 N N . PHE B 1 231 ? 15.219 -54.312 -21.672 1 98.56 231 PHE B N 1
ATOM 5824 C CA . PHE B 1 231 ? 16.594 -53.875 -21.422 1 98.56 231 PHE B CA 1
ATOM 5825 C C . PHE B 1 231 ? 17.266 -54.75 -20.375 1 98.56 231 PHE B C 1
ATOM 5827 O O . PHE B 1 231 ? 18.469 -54.656 -20.172 1 98.56 231 PHE B O 1
ATOM 5834 N N . GLY B 1 232 ? 16.484 -55.594 -19.703 1 98.19 232 GLY B N 1
ATOM 5835 C CA . GLY B 1 232 ? 17 -56.438 -18.641 1 98.19 232 GLY B CA 1
ATOM 5836 C C . GLY B 1 232 ? 17.281 -55.688 -17.344 1 98.19 232 GLY B C 1
ATOM 5837 O O . GLY B 1 232 ? 18.234 -56 -16.625 1 98.19 232 GLY B O 1
ATOM 5838 N N . TRP B 1 233 ? 16.547 -54.625 -17.141 1 98.5 233 TRP B N 1
ATOM 5839 C CA . TRP B 1 233 ? 16.75 -53.75 -15.984 1 98.5 233 TRP B CA 1
ATOM 5840 C C . TRP B 1 233 ? 15.734 -54.062 -14.891 1 98.5 233 TRP B C 1
ATOM 5842 O O . TRP B 1 233 ? 14.672 -54.625 -15.164 1 98.5 233 TRP B O 1
ATOM 5852 N N . ASP B 1 234 ? 16.078 -53.781 -13.641 1 97.25 234 ASP B N 1
ATOM 5853 C CA . ASP B 1 234 ? 15.125 -53.875 -12.539 1 97.25 234 ASP B CA 1
ATOM 5854 C C . ASP B 1 234 ? 14.055 -52.812 -12.625 1 97.25 234 ASP B C 1
ATOM 5856 O O . ASP B 1 234 ? 14.367 -51.625 -12.867 1 97.25 234 ASP B O 1
ATOM 5860 N N . VAL B 1 235 ? 12.852 -53.188 -12.516 1 97.94 235 VAL B N 1
ATOM 5861 C CA . VAL B 1 235 ? 11.734 -52.25 -12.5 1 97.94 235 VAL B CA 1
ATOM 5862 C C . VAL B 1 235 ? 11.688 -51.531 -11.164 1 97.94 235 VAL B C 1
ATOM 5864 O O . VAL B 1 235 ? 11.781 -52.156 -10.102 1 97.94 235 VAL B O 1
ATOM 5867 N N . PRO B 1 236 ? 11.672 -50.219 -11.141 1 98.25 236 PRO B N 1
ATOM 5868 C CA . PRO B 1 236 ? 11.5 -49.5 -9.875 1 98.25 236 PRO B CA 1
ATOM 5869 C C . PRO B 1 236 ? 10.133 -49.75 -9.234 1 98.25 236 PRO B C 1
ATOM 5871 O O . PRO B 1 236 ? 9.25 -50.312 -9.875 1 98.25 236 PRO B O 1
ATOM 5874 N N . VAL B 1 237 ? 10.008 -49.344 -8 1 98.06 237 VAL B N 1
ATOM 5875 C CA . VAL B 1 237 ? 8.727 -49.469 -7.316 1 98.06 237 VAL B CA 1
ATOM 5876 C C . VAL B 1 237 ? 7.801 -48.312 -7.777 1 98.06 237 VAL B C 1
ATOM 5878 O O . VAL B 1 237 ? 8.203 -47.156 -7.812 1 98.06 237 VAL B O 1
ATOM 5881 N N . PHE B 1 238 ? 6.613 -48.719 -8.188 1 98.44 238 PHE B N 1
ATOM 5882 C CA . PHE B 1 238 ? 5.648 -47.719 -8.625 1 98.44 238 PHE B CA 1
ATOM 5883 C C . PHE B 1 238 ? 4.734 -47.312 -7.48 1 98.44 238 PHE B C 1
ATOM 5885 O O . PHE B 1 238 ? 4.375 -48.125 -6.637 1 98.44 238 PHE B O 1
ATOM 5892 N N . CYS B 1 239 ? 4.438 -46.062 -7.41 1 98.25 239 CYS B N 1
ATOM 5893 C CA . CYS B 1 239 ? 3.479 -45.469 -6.484 1 98.25 239 CYS B CA 1
ATOM 5894 C C . CYS B 1 239 ? 2.674 -44.344 -7.172 1 98.25 239 CYS B C 1
ATOM 5896 O O . CYS B 1 239 ? 3.219 -43.312 -7.523 1 98.25 239 CYS B O 1
ATOM 5898 N N . HIS B 1 240 ? 1.396 -44.625 -7.441 1 98 240 HIS B N 1
ATOM 5899 C CA . HIS B 1 240 ? 0.593 -43.625 -8.172 1 98 240 HIS B CA 1
ATOM 5900 C C . HIS B 1 240 ? -0.317 -42.844 -7.227 1 98 240 HIS B C 1
ATOM 5902 O O . HIS B 1 240 ? -1.247 -43.438 -6.645 1 98 240 HIS B O 1
ATOM 5908 N N . LEU B 1 241 ? -0.087 -41.531 -7.09 1 97.44 241 LEU B N 1
ATOM 5909 C CA . LEU B 1 241 ? -0.854 -40.625 -6.238 1 97.44 241 LEU B CA 1
ATOM 5910 C C . LEU B 1 241 ? -2.178 -40.25 -6.895 1 97.44 241 LEU B C 1
ATOM 5912 O O . LEU B 1 241 ? -2.281 -40.219 -8.125 1 97.44 241 LEU B O 1
ATOM 5916 N N . PRO B 1 242 ? -3.16 -40 -6.059 1 95.38 242 PRO B N 1
ATOM 5917 C CA . PRO B 1 242 ? -4.434 -39.562 -6.641 1 95.38 242 PRO B CA 1
ATOM 5918 C C . PRO B 1 242 ? -4.328 -38.188 -7.332 1 95.38 242 PRO B C 1
ATOM 5920 O O . PRO B 1 242 ? -3.514 -37.344 -6.938 1 95.38 242 PRO B O 1
ATOM 5923 N N . LEU B 1 243 ? -5.207 -38.062 -8.312 1 93.62 243 LEU B N 1
ATOM 5924 C CA . LEU B 1 243 ? -5.234 -36.812 -9.086 1 93.62 243 LEU B CA 1
ATOM 5925 C C . LEU B 1 243 ? -5.996 -35.719 -8.336 1 93.62 243 LEU B C 1
ATOM 5927 O O . LEU B 1 243 ? -7.023 -36 -7.711 1 93.62 243 LEU B O 1
ATOM 5931 N N . LEU B 1 244 ? -5.469 -34.469 -8.398 1 93.44 244 LEU B N 1
ATOM 5932 C CA . LEU B 1 244 ? -6.219 -33.344 -7.859 1 93.44 244 LEU B CA 1
ATOM 5933 C C . LEU B 1 244 ? -7.434 -33.031 -8.727 1 93.44 244 LEU B C 1
ATOM 5935 O O . LEU B 1 244 ? -7.348 -33.062 -9.953 1 93.44 244 LEU B O 1
ATOM 5939 N N . ARG B 1 245 ? -8.5 -32.781 -8.062 1 92.94 245 ARG B N 1
ATOM 5940 C CA . ARG B 1 245 ? -9.75 -32.594 -8.789 1 92.94 245 ARG B CA 1
ATOM 5941 C C . ARG B 1 245 ? -10.391 -31.25 -8.43 1 92.94 245 ARG B C 1
ATOM 5943 O O . ARG B 1 245 ? -10.109 -30.688 -7.371 1 92.94 245 ARG B O 1
ATOM 5950 N N . ASN B 1 246 ? -11.227 -30.797 -9.344 1 89.06 246 ASN B N 1
ATOM 5951 C CA . ASN B 1 246 ? -12.094 -29.641 -9.078 1 89.06 246 ASN B CA 1
ATOM 5952 C C . ASN B 1 246 ? -13.258 -30.031 -8.172 1 89.06 246 ASN B C 1
ATOM 5954 O O . ASN B 1 246 ? -13.531 -31.203 -7.957 1 89.06 246 ASN B O 1
ATOM 5958 N N . PRO B 1 247 ? -13.953 -29.047 -7.723 1 82.75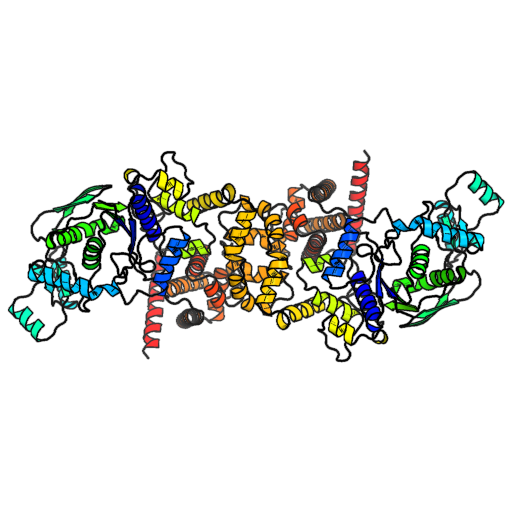 247 PRO B N 1
ATOM 5959 C CA . PRO B 1 247 ? -15.117 -29.359 -6.887 1 82.75 247 PRO B CA 1
ATOM 5960 C C . PRO B 1 247 ? -16.156 -30.203 -7.613 1 82.75 247 PRO B C 1
ATOM 5962 O O . PRO B 1 247 ? -16.859 -31 -6.984 1 82.75 247 PRO B O 1
ATOM 5965 N N . ASP B 1 248 ? -16.25 -30.109 -8.914 1 83.44 248 ASP B N 1
ATOM 5966 C CA . ASP B 1 248 ? -17.203 -30.922 -9.68 1 83.44 248 ASP B CA 1
ATOM 5967 C C . ASP B 1 248 ? -16.609 -32.281 -10.008 1 83.44 248 ASP B C 1
ATOM 5969 O O . ASP B 1 248 ? -17.141 -33 -10.852 1 83.44 248 ASP B O 1
ATOM 5973 N N . LYS B 1 249 ? -15.406 -32.594 -9.477 1 86.06 249 LYS B N 1
ATOM 5974 C CA . LYS B 1 249 ? -14.742 -33.875 -9.5 1 86.06 249 LYS B CA 1
ATOM 5975 C C . LYS B 1 249 ? -14.031 -34.125 -10.828 1 86.06 249 LYS B C 1
ATOM 5977 O O . LYS B 1 249 ? -13.492 -35.188 -11.07 1 86.06 249 LYS B O 1
ATOM 5982 N N . THR B 1 250 ? -14.047 -33.062 -11.617 1 86 250 THR B N 1
ATOM 5983 C CA . THR B 1 250 ? -13.234 -33.156 -12.828 1 86 250 THR B CA 1
ATOM 5984 C C . THR B 1 250 ? -11.766 -32.906 -12.516 1 86 250 THR B C 1
ATOM 5986 O O . THR B 1 250 ? -11.438 -32.406 -11.43 1 86 250 THR B O 1
ATOM 5989 N N . LYS B 1 251 ? -10.945 -33.281 -13.461 1 85.88 251 LYS B N 1
ATOM 5990 C CA . LYS B 1 251 ? -9.516 -33.031 -13.281 1 85.88 251 LYS B CA 1
ATOM 5991 C C . LYS B 1 251 ? -9.211 -31.547 -13.133 1 85.88 251 LYS B C 1
ATOM 5993 O O . LYS B 1 251 ? -9.797 -30.719 -13.836 1 85.88 251 LYS B O 1
ATOM 5998 N N . LEU B 1 252 ? -8.344 -31.234 -12.273 1 86 252 LEU B N 1
ATOM 5999 C CA . LEU B 1 252 ? -7.953 -29.844 -12.047 1 86 252 LEU B CA 1
ATOM 6000 C C . LEU B 1 252 ? -7.379 -29.234 -13.32 1 86 252 LEU B C 1
ATOM 6002 O O . LEU B 1 252 ? -6.508 -29.828 -13.961 1 86 252 LEU B O 1
ATOM 6006 N N . SER B 1 253 ? -8.008 -28.172 -13.773 1 77.94 253 SER B N 1
ATOM 6007 C CA . SER B 1 253 ? -7.59 -27.516 -15.008 1 77.94 253 SER B CA 1
ATOM 6008 C C . SER B 1 253 ? -7.609 -26 -14.859 1 77.94 253 SER B C 1
ATOM 6010 O O . SER B 1 253 ? -8.32 -25.469 -14.008 1 77.94 253 SER B O 1
ATOM 6012 N N . LYS B 1 254 ? -6.766 -25.375 -15.641 1 71.88 254 LYS B N 1
ATOM 6013 C CA . LYS B 1 254 ? -6.594 -23.922 -15.609 1 71.88 254 LYS B CA 1
ATOM 6014 C C . LYS B 1 254 ? -7.895 -23.219 -15.969 1 71.88 254 LYS B C 1
ATOM 6016 O O . LYS B 1 254 ? -8.094 -22.047 -15.602 1 71.88 254 LYS B O 1
ATOM 6021 N N . ARG B 1 255 ? -8.75 -23.844 -16.641 1 64.19 255 ARG B N 1
ATOM 6022 C CA . ARG B 1 255 ? -9.984 -23.219 -17.109 1 64.19 255 ARG B CA 1
ATOM 6023 C C . ARG B 1 255 ? -10.938 -22.953 -15.945 1 64.19 255 ARG B C 1
ATOM 6025 O O . ARG B 1 255 ? -11.727 -22 -15.992 1 64.19 255 ARG B O 1
ATOM 6032 N N . LYS B 1 256 ? -10.812 -23.672 -14.906 1 68.44 256 LYS B N 1
ATOM 6033 C CA . LYS B 1 256 ? -11.781 -23.547 -13.82 1 68.44 256 LYS B CA 1
ATOM 6034 C C . LYS B 1 256 ? -11.133 -22.953 -12.578 1 68.44 256 LYS B C 1
ATOM 6036 O O . LYS B 1 256 ? -11.758 -22.156 -11.867 1 68.44 256 LYS B O 1
ATOM 6041 N N . ASN B 1 257 ? -9.977 -23.312 -12.328 1 74.69 257 ASN B N 1
ATOM 6042 C CA . ASN B 1 257 ? -9.211 -22.828 -11.188 1 74.69 257 ASN B CA 1
ATOM 6043 C C . ASN B 1 257 ? -7.805 -22.406 -11.594 1 74.69 257 ASN B C 1
ATOM 6045 O O . ASN B 1 257 ? -7.262 -22.906 -12.578 1 74.69 257 ASN B O 1
ATOM 6049 N N . PRO B 1 258 ? -7.438 -21.344 -10.836 1 84 258 PRO B N 1
ATOM 6050 C CA . PRO B 1 258 ? -6.016 -21.094 -11.086 1 84 258 PRO B CA 1
ATOM 6051 C C . PRO B 1 258 ? -5.121 -22.25 -10.648 1 84 258 PRO B C 1
ATOM 6053 O O . PRO B 1 258 ? -5.215 -22.703 -9.508 1 84 258 PRO B O 1
ATOM 6056 N N . THR B 1 259 ? -4.355 -22.766 -11.469 1 90.12 259 THR B N 1
ATOM 6057 C CA . THR B 1 259 ? -3.555 -23.938 -11.164 1 90.12 259 THR B CA 1
ATOM 6058 C C . THR B 1 259 ? -2.07 -23.594 -11.125 1 90.12 259 THR B C 1
ATOM 6060 O O . THR B 1 259 ? -1.234 -24.438 -10.812 1 90.12 259 THR B O 1
ATOM 6063 N N . SER B 1 260 ? -1.743 -22.422 -11.5 1 93.12 260 SER B N 1
ATOM 6064 C CA . SER B 1 260 ? -0.344 -22 -11.523 1 93.12 260 SER B CA 1
ATOM 6065 C C . SER B 1 260 ? 0.155 -21.672 -10.117 1 93.12 260 SER B C 1
ATOM 6067 O O . SER B 1 260 ? -0.523 -20.969 -9.367 1 93.12 260 SER B O 1
ATOM 6069 N N . ILE B 1 261 ? 1.305 -22.125 -9.805 1 96.44 261 ILE B N 1
ATOM 6070 C CA . ILE B 1 261 ? 1.916 -21.797 -8.523 1 96.44 261 ILE B CA 1
ATOM 6071 C C . ILE B 1 261 ? 2.158 -20.281 -8.453 1 96.44 261 ILE B C 1
ATOM 6073 O O . ILE B 1 261 ? 1.996 -19.672 -7.391 1 96.44 261 ILE B O 1
ATOM 6077 N N . LEU B 1 262 ? 2.473 -19.719 -9.586 1 93.94 262 LEU B N 1
ATOM 6078 C CA . LEU B 1 262 ? 2.75 -18.297 -9.664 1 93.94 262 LEU B CA 1
ATOM 6079 C C . LEU B 1 262 ? 1.515 -17.484 -9.297 1 93.94 262 LEU B C 1
ATOM 6081 O O . LEU B 1 262 ? 1.628 -16.406 -8.688 1 93.94 262 LEU B O 1
ATOM 6085 N N . TYR B 1 263 ? 0.377 -17.969 -9.648 1 94.88 263 TYR B N 1
ATOM 6086 C CA . TYR B 1 263 ? -0.86 -17.297 -9.266 1 94.88 263 TYR B CA 1
ATOM 6087 C C . TYR B 1 263 ? -0.937 -17.125 -7.75 1 94.88 263 TYR B C 1
ATOM 6089 O O . TYR B 1 263 ? -1.207 -16.016 -7.262 1 94.88 263 TYR B O 1
ATOM 6097 N N . TYR B 1 264 ? -0.685 -18.156 -7.035 1 96.94 264 TYR B N 1
ATOM 6098 C CA . TYR B 1 264 ? -0.851 -18.141 -5.586 1 96.94 264 TYR B CA 1
ATOM 6099 C C . TYR B 1 264 ? 0.207 -17.266 -4.93 1 96.94 264 TYR B C 1
ATOM 6101 O O . TYR B 1 264 ? -0.08 -16.562 -3.959 1 96.94 264 TYR B O 1
ATOM 6109 N N . LYS B 1 265 ? 1.399 -17.328 -5.512 1 96.88 265 LYS B N 1
ATOM 6110 C CA . LYS B 1 265 ? 2.443 -16.422 -5.031 1 96.88 265 LYS B CA 1
ATOM 6111 C C . LYS B 1 265 ? 2.033 -14.969 -5.211 1 96.88 265 LYS B C 1
ATOM 6113 O O . LYS B 1 265 ? 2.105 -14.172 -4.266 1 96.88 265 LYS B O 1
ATOM 6118 N N . GLN B 1 266 ? 1.503 -14.648 -6.367 1 95.12 266 GLN B N 1
ATOM 6119 C CA . GLN B 1 266 ? 1.13 -13.281 -6.695 1 95.12 266 GLN B CA 1
ATOM 6120 C C . GLN B 1 266 ? -0.113 -12.844 -5.926 1 95.12 266 GLN B C 1
ATOM 6122 O O . GLN B 1 266 ? -0.256 -11.672 -5.574 1 95.12 266 GLN B O 1
ATOM 6127 N N . ALA B 1 267 ? -0.933 -13.797 -5.613 1 96.31 267 ALA B N 1
ATOM 6128 C CA . ALA B 1 267 ? -2.178 -13.508 -4.906 1 96.31 267 ALA B CA 1
ATOM 6129 C C . ALA B 1 267 ? -1.928 -13.336 -3.41 1 96.31 267 ALA B C 1
ATOM 6131 O O . ALA B 1 267 ? -2.838 -12.977 -2.66 1 96.31 267 ALA B O 1
ATOM 6132 N N . GLY B 1 268 ? -0.719 -13.664 -2.969 1 97.75 268 GLY B N 1
ATOM 6133 C CA . GLY B 1 268 ? -0.351 -13.328 -1.603 1 97.75 268 GLY B CA 1
ATOM 6134 C C . GLY B 1 268 ? -0.459 -14.508 -0.651 1 97.75 268 GLY B C 1
ATOM 6135 O O . GLY B 1 268 ? -0.574 -14.32 0.562 1 97.75 268 GLY B O 1
ATOM 6136 N N . TYR B 1 269 ? -0.494 -15.711 -1.175 1 98.38 269 TYR B N 1
ATOM 6137 C CA . TYR B 1 269 ? -0.451 -16.891 -0.311 1 98.38 269 TYR B CA 1
ATOM 6138 C C . TYR B 1 269 ? 0.946 -17.094 0.263 1 98.38 269 TYR B C 1
ATOM 6140 O O . TYR B 1 269 ? 1.941 -16.719 -0.363 1 98.38 269 TYR B O 1
ATOM 6148 N N . LEU B 1 270 ? 0.981 -17.625 1.459 1 98.62 270 LEU B N 1
ATOM 6149 C CA . LEU B 1 270 ? 2.254 -18.047 2.039 1 98.62 270 LEU B CA 1
ATOM 6150 C C . LEU B 1 270 ? 2.691 -19.391 1.484 1 98.62 270 LEU B C 1
ATOM 6152 O O . LEU B 1 270 ? 1.871 -20.297 1.334 1 98.62 270 LEU B O 1
ATOM 6156 N N . PRO B 1 271 ? 3.961 -19.484 1.128 1 98.56 271 PRO B N 1
ATOM 6157 C CA . PRO B 1 271 ? 4.414 -20.781 0.617 1 98.56 271 PRO B CA 1
ATOM 6158 C C . PRO B 1 271 ? 4.211 -21.906 1.619 1 98.56 271 PRO B C 1
ATOM 6160 O O . PRO B 1 271 ? 3.896 -23.031 1.228 1 98.56 271 PRO B O 1
ATOM 6163 N N . GLU B 1 272 ? 4.359 -21.625 2.973 1 98.44 272 GLU B N 1
ATOM 6164 C CA . GLU B 1 272 ? 4.141 -22.625 4.012 1 98.44 272 GLU B CA 1
ATOM 6165 C C . GLU B 1 272 ? 2.711 -23.156 3.977 1 98.44 272 GLU B C 1
ATOM 6167 O O . GLU B 1 272 ? 2.486 -24.359 4.113 1 98.44 272 GLU B O 1
ATOM 6172 N N . ALA B 1 273 ? 1.786 -22.25 3.725 1 98.62 273 ALA B N 1
ATOM 6173 C CA . ALA B 1 273 ? 0.374 -22.625 3.715 1 98.62 273 ALA B CA 1
ATOM 6174 C C . ALA B 1 273 ? 0.034 -23.453 2.48 1 98.62 273 ALA B C 1
ATOM 6176 O O . ALA B 1 273 ? -0.688 -24.453 2.572 1 98.62 273 ALA B O 1
ATOM 6177 N N . LEU B 1 274 ? 0.551 -23.016 1.348 1 98.56 274 LEU B N 1
ATOM 6178 C CA . LEU B 1 274 ? 0.267 -23.75 0.12 1 98.56 274 LEU B CA 1
ATOM 6179 C C . LEU B 1 274 ? 0.867 -25.156 0.173 1 98.56 274 LEU B C 1
ATOM 6181 O O . LEU B 1 274 ? 0.211 -26.125 -0.199 1 98.56 274 LEU B O 1
ATOM 6185 N N . THR B 1 275 ? 2.113 -25.281 0.665 1 98.5 275 THR B N 1
ATOM 6186 C CA . THR B 1 275 ? 2.744 -26.594 0.807 1 98.5 275 THR B CA 1
ATOM 6187 C C . THR B 1 275 ? 1.973 -27.453 1.796 1 98.5 275 THR B C 1
ATOM 6189 O O . THR B 1 275 ? 1.726 -28.641 1.533 1 98.5 275 THR B O 1
ATOM 6192 N N . ASN B 1 276 ? 1.588 -26.859 2.951 1 98.69 276 ASN B N 1
ATOM 6193 C CA . ASN B 1 276 ? 0.729 -27.547 3.918 1 98.69 276 ASN B CA 1
ATOM 6194 C C . ASN B 1 276 ? -0.557 -28.047 3.27 1 98.69 276 ASN B C 1
ATOM 6196 O O . ASN B 1 276 ? -0.932 -29.203 3.447 1 98.69 276 ASN B O 1
ATOM 6200 N N . TYR B 1 277 ? -1.158 -27.219 2.502 1 98.19 277 TYR B N 1
ATOM 6201 C CA . TYR B 1 277 ? -2.42 -27.547 1.849 1 98.19 277 TYR B CA 1
ATOM 6202 C C . TYR B 1 277 ? -2.24 -28.703 0.873 1 98.19 277 TYR B C 1
ATOM 6204 O O . TYR B 1 277 ? -3.041 -29.641 0.859 1 98.19 277 TYR B O 1
ATOM 6212 N N . LEU B 1 278 ? -1.217 -28.641 0.066 1 97.56 278 LEU B N 1
ATOM 6213 C CA . LEU B 1 278 ? -0.929 -29.688 -0.894 1 97.56 278 LEU B CA 1
ATOM 6214 C C . LEU B 1 278 ? -0.659 -31.016 -0.181 1 97.56 278 LEU B C 1
ATOM 6216 O O . LEU B 1 278 ? -1.076 -32.062 -0.652 1 97.56 278 LEU B O 1
ATOM 6220 N N . GLY B 1 279 ? 0.028 -30.984 0.911 1 97.56 279 GLY B N 1
ATOM 6221 C CA . GLY B 1 279 ? 0.224 -32.188 1.71 1 97.56 279 GLY B CA 1
ATOM 6222 C C . GLY B 1 279 ? -1.077 -32.812 2.154 1 97.56 279 GLY B C 1
ATOM 6223 O O . GLY B 1 279 ? -1.245 -34.031 2.049 1 97.56 279 GLY B O 1
ATOM 6224 N N . ARG B 1 280 ? -1.997 -31.984 2.527 1 96.81 280 ARG B N 1
ATOM 6225 C CA . ARG B 1 280 ? -3.279 -32.469 3.037 1 96.81 280 ARG B CA 1
ATOM 6226 C C . ARG B 1 280 ? -4.125 -33.062 1.919 1 96.81 280 ARG B C 1
ATOM 6228 O O . ARG B 1 280 ? -5.094 -33.781 2.182 1 96.81 280 ARG B O 1
ATOM 6235 N N . MET B 1 281 ? -3.846 -32.719 0.702 1 94.81 281 MET B N 1
ATOM 6236 C CA . MET B 1 281 ? -4.617 -33.219 -0.431 1 94.81 281 MET B CA 1
ATOM 6237 C C . MET B 1 281 ? -4.465 -34.75 -0.568 1 94.81 281 MET B C 1
ATOM 6239 O O . MET B 1 281 ? -5.379 -35.438 -1.035 1 94.81 281 MET B O 1
ATOM 6243 N N . GLY B 1 282 ? -3.305 -35.281 -0.173 1 94.38 282 GLY B N 1
ATOM 6244 C CA . GLY B 1 282 ? -3.066 -36.688 -0.372 1 94.38 282 GLY B CA 1
ATOM 6245 C C . GLY B 1 282 ? -2.811 -37.438 0.922 1 94.38 282 GLY B C 1
ATOM 6246 O O . GLY B 1 282 ? -2.891 -38.688 0.96 1 94.38 282 GLY B O 1
ATOM 6247 N N . TRP B 1 283 ? -2.566 -36.688 1.928 1 96.19 283 TRP B N 1
ATOM 6248 C CA . TRP B 1 283 ? -2.018 -37.281 3.146 1 96.19 283 TRP B CA 1
ATOM 6249 C C . TRP B 1 283 ? -2.557 -36.562 4.383 1 96.19 283 TRP B C 1
ATOM 6251 O O . TRP B 1 283 ? -3.088 -35.469 4.285 1 96.19 283 TRP B O 1
ATOM 6261 N N . SER B 1 284 ? -2.541 -37.219 5.574 1 95.56 284 SER B N 1
ATOM 6262 C CA . SER B 1 284 ? -2.984 -36.594 6.816 1 95.56 284 SER B CA 1
ATOM 6263 C C . SER B 1 284 ? -2.002 -36.875 7.953 1 95.56 284 SER B C 1
ATOM 6265 O O . SER B 1 284 ? -1.435 -37.969 8.039 1 95.56 284 SER B O 1
ATOM 6267 N N . MET B 1 285 ? -1.9 -35.906 8.758 1 96.44 285 MET B N 1
ATOM 6268 C CA . MET B 1 285 ? -1.149 -36.094 10 1 96.44 285 MET B CA 1
ATOM 6269 C C . MET B 1 285 ? -1.781 -37.156 10.875 1 96.44 285 MET B C 1
ATOM 6271 O O . MET B 1 285 ? -3.008 -37.25 10.977 1 96.44 285 MET B O 1
ATOM 6275 N N . PRO B 1 286 ? -0.932 -37.875 11.547 1 96.06 286 PRO B N 1
ATOM 6276 C CA . PRO B 1 286 ? -1.493 -38.906 12.43 1 96.06 286 PRO B CA 1
ATOM 6277 C C . PRO B 1 286 ? -2.459 -38.344 13.461 1 96.06 286 PRO B C 1
ATOM 6279 O O . PRO B 1 286 ? -3.455 -39 13.805 1 96.06 286 PRO B O 1
ATOM 6282 N N . ASP B 1 287 ? -2.289 -37.188 13.961 1 96.56 287 ASP B N 1
ATOM 6283 C CA . ASP B 1 287 ? -3.16 -36.562 14.953 1 96.56 287 ASP B CA 1
ATOM 6284 C C . ASP B 1 287 ? -4.258 -35.75 14.281 1 96.56 287 ASP B C 1
ATOM 6286 O O . ASP B 1 287 ? -4.977 -35 14.945 1 96.56 287 ASP B O 1
ATOM 6290 N N . GLU B 1 288 ? -4.25 -35.688 12.984 1 94.56 288 GLU B N 1
ATOM 6291 C CA . GLU B 1 288 ? -5.289 -35.094 12.156 1 94.56 288 GLU B CA 1
ATOM 6292 C C . GLU B 1 288 ? -5.188 -33.562 12.156 1 94.56 288 GLU B C 1
ATOM 6294 O O . GLU B 1 288 ? -6.137 -32.875 11.781 1 94.56 288 GLU B O 1
ATOM 6299 N N . SER B 1 289 ? -4.07 -33.125 12.609 1 96.69 289 SER B N 1
ATOM 6300 C CA . SER B 1 289 ? -3.855 -31.688 12.531 1 96.69 289 SER B CA 1
ATOM 6301 C C . SER B 1 289 ? -3.938 -31.203 11.086 1 96.69 289 SER B C 1
ATOM 6303 O O . SER B 1 289 ? -3.414 -31.844 10.172 1 96.69 289 SER B O 1
ATOM 6305 N N . GLU B 1 290 ? -4.57 -30.062 10.922 1 96.88 290 GLU B N 1
ATOM 6306 C CA . GLU B 1 290 ? -4.734 -29.5 9.586 1 96.88 290 GLU B CA 1
ATOM 6307 C C . GLU B 1 290 ? -3.572 -28.594 9.227 1 96.88 290 GLU B C 1
ATOM 6309 O O 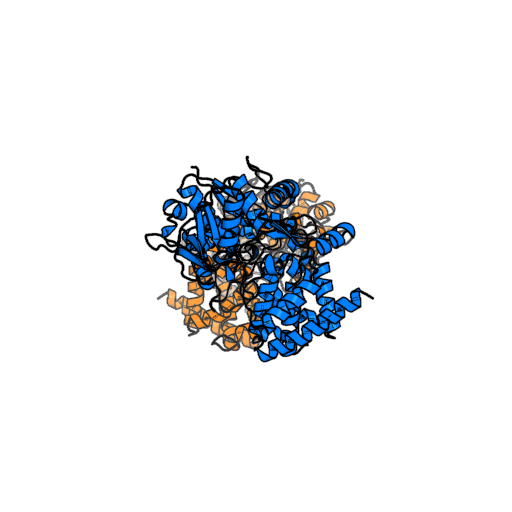. GLU B 1 290 ? -3.227 -28.453 8.047 1 96.88 290 GLU B O 1
ATOM 6314 N N . LYS B 1 291 ? -3.061 -27.938 10.203 1 98.12 291 LYS B N 1
ATOM 6315 C CA . LYS B 1 291 ? -1.92 -27.047 10 1 98.12 291 LYS B CA 1
ATOM 6316 C C . LYS B 1 291 ? -0.62 -27.719 10.438 1 98.12 291 LYS B C 1
ATOM 6318 O O . LYS B 1 291 ? -0.497 -28.156 11.586 1 98.12 291 LYS B O 1
ATOM 6323 N N . PHE B 1 292 ? 0.356 -27.844 9.586 1 98.31 292 PHE B N 1
ATOM 6324 C CA . PHE B 1 292 ? 1.662 -28.422 9.883 1 98.31 292 PHE B CA 1
ATOM 6325 C C . PHE B 1 292 ? 2.717 -27.891 8.914 1 98.31 292 PHE B C 1
ATOM 6327 O O . PHE B 1 292 ? 2.404 -27.547 7.773 1 98.31 292 PHE B O 1
ATOM 6334 N N . SER B 1 293 ? 3.914 -27.766 9.328 1 97.56 293 SER B N 1
ATOM 6335 C CA . SER B 1 293 ? 5.043 -27.375 8.484 1 97.56 293 SER B CA 1
ATOM 6336 C C . SER B 1 293 ? 5.547 -28.547 7.656 1 97.56 293 SER B C 1
ATOM 6338 O O . SER B 1 293 ? 5.191 -29.703 7.918 1 97.56 293 SER B O 1
ATOM 6340 N N . ILE B 1 294 ? 6.316 -28.234 6.711 1 96.88 294 ILE B N 1
ATOM 6341 C CA . ILE B 1 294 ? 6.914 -29.281 5.887 1 96.88 294 ILE B CA 1
ATOM 6342 C C . ILE B 1 294 ? 7.77 -30.203 6.758 1 96.88 294 ILE B C 1
ATOM 6344 O O . ILE B 1 294 ? 7.812 -31.406 6.543 1 96.88 294 ILE B O 1
ATOM 6348 N N . GLN B 1 295 ? 8.477 -29.625 7.762 1 97.06 295 GLN B N 1
ATOM 6349 C CA . GLN B 1 295 ? 9.297 -30.422 8.664 1 97.06 295 GLN B CA 1
ATOM 6350 C C . GLN B 1 295 ? 8.445 -31.391 9.492 1 97.06 295 GLN B C 1
ATOM 6352 O O . GLN B 1 295 ? 8.82 -32.531 9.688 1 97.06 295 GLN B O 1
ATOM 6357 N N . GLU B 1 296 ? 7.312 -30.891 9.922 1 97.62 296 GLU B N 1
ATOM 6358 C CA . GLU B 1 296 ? 6.402 -31.766 10.656 1 97.62 296 GLU B CA 1
ATOM 6359 C C . GLU B 1 296 ? 5.891 -32.906 9.766 1 97.62 296 GLU B C 1
ATOM 6361 O O . GLU B 1 296 ? 5.77 -34.031 10.203 1 97.62 296 GLU B O 1
ATOM 6366 N N . MET B 1 297 ? 5.574 -32.562 8.555 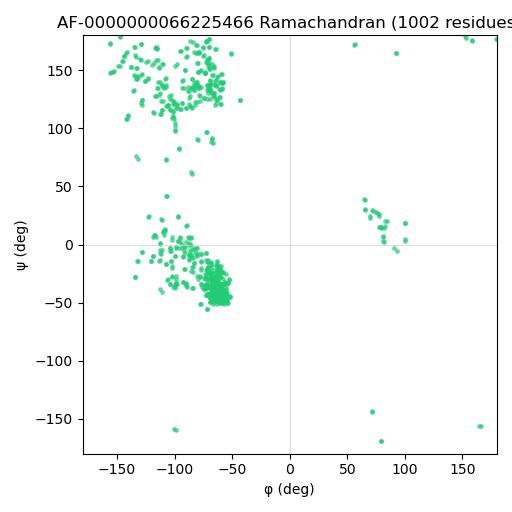1 97.62 297 MET B N 1
ATOM 6367 C CA . MET B 1 297 ? 5.16 -33.625 7.613 1 97.62 297 MET B CA 1
ATOM 6368 C C . MET B 1 297 ? 6.27 -34.656 7.418 1 97.62 297 MET B C 1
ATOM 6370 O O . MET B 1 297 ? 6.016 -35.844 7.465 1 97.62 297 MET B O 1
ATOM 6374 N N . LEU B 1 298 ? 7.473 -34.156 7.27 1 96.94 298 LEU B N 1
ATOM 6375 C CA . LEU B 1 298 ? 8.625 -35.031 7.062 1 96.94 298 LEU B CA 1
ATOM 6376 C C . LEU B 1 298 ? 8.812 -35.969 8.25 1 96.94 298 LEU B C 1
ATOM 6378 O O . LEU B 1 298 ? 9.055 -37.156 8.062 1 96.94 298 LEU B O 1
ATOM 6382 N N . ASN B 1 299 ? 8.617 -35.469 9.391 1 97.12 299 ASN B N 1
ATOM 6383 C CA . ASN B 1 299 ? 8.836 -36.25 10.617 1 97.12 299 ASN B CA 1
ATOM 6384 C C . ASN B 1 299 ? 7.809 -37.375 10.766 1 97.12 299 ASN B C 1
ATOM 6386 O O . ASN B 1 299 ? 8.086 -38.375 11.406 1 97.12 299 ASN B O 1
ATOM 6390 N N . HIS B 1 300 ? 6.68 -37.188 10.125 1 97.5 300 HIS B N 1
ATOM 6391 C CA . HIS B 1 300 ? 5.598 -38.125 10.352 1 97.5 300 HIS B CA 1
ATOM 6392 C C . HIS B 1 300 ? 5.219 -38.844 9.062 1 97.5 300 HIS B C 1
ATOM 6394 O O . HIS B 1 300 ? 4.27 -39.625 9.039 1 97.5 300 HIS B O 1
ATOM 6400 N N . PHE B 1 301 ? 5.957 -38.625 8.07 1 97.88 301 PHE B N 1
ATOM 6401 C CA . PHE B 1 301 ? 5.535 -39.062 6.738 1 97.88 301 PHE B CA 1
ATOM 6402 C C . PHE B 1 301 ? 5.484 -40.594 6.656 1 97.88 301 PHE B C 1
ATOM 6404 O O . PHE B 1 301 ? 6.418 -41.281 7.078 1 97.88 301 PHE B O 1
ATOM 6411 N N . ASP B 1 302 ? 4.391 -41.094 6.176 1 97.12 302 ASP B N 1
ATOM 6412 C CA . ASP B 1 302 ? 4.148 -42.469 5.828 1 97.12 302 ASP B CA 1
ATOM 6413 C C . ASP B 1 302 ? 3.326 -42.594 4.547 1 97.12 302 ASP B C 1
ATOM 6415 O O . ASP B 1 302 ? 2.148 -42.219 4.523 1 97.12 302 ASP B O 1
ATOM 6419 N N . ILE B 1 303 ? 4.004 -43.094 3.527 1 96.56 303 ILE B N 1
ATOM 6420 C CA . ILE B 1 303 ? 3.371 -43.156 2.217 1 96.56 303 ILE B CA 1
ATOM 6421 C C . ILE B 1 303 ? 2.096 -44 2.309 1 96.56 303 ILE B C 1
ATOM 6423 O O . ILE B 1 303 ? 1.161 -43.812 1.527 1 96.56 303 ILE B O 1
ATOM 6427 N N . ALA B 1 304 ? 2.018 -44.844 3.248 1 94.94 304 ALA B N 1
ATOM 6428 C CA . ALA B 1 304 ? 0.864 -45.719 3.404 1 94.94 304 ALA B CA 1
ATOM 6429 C C . ALA B 1 304 ? -0.361 -44.938 3.879 1 94.94 304 ALA B C 1
ATOM 6431 O O . ALA B 1 304 ? -1.484 -45.438 3.82 1 94.94 304 ALA B O 1
ATOM 6432 N N . ARG B 1 305 ? -0.13 -43.75 4.348 1 94.69 305 ARG B N 1
ATOM 6433 C CA . ARG B 1 305 ? -1.227 -42.906 4.84 1 94.69 305 ARG B CA 1
ATOM 6434 C C . ARG B 1 305 ? -1.829 -42.094 3.719 1 94.69 305 ARG B C 1
ATOM 6436 O O . ARG B 1 305 ? -2.783 -41.344 3.939 1 94.69 305 ARG B O 1
ATOM 6443 N N . VAL B 1 306 ? -1.326 -42.219 2.531 1 96.12 306 VAL B N 1
ATOM 6444 C CA . VAL B 1 306 ? -1.908 -41.531 1.385 1 96.12 306 VAL B CA 1
ATOM 6445 C C . VAL B 1 306 ? -3.27 -42.156 1.053 1 96.12 306 VAL B C 1
ATOM 6447 O O . VAL B 1 306 ? -3.41 -43.375 0.974 1 96.12 306 VAL B O 1
ATOM 6450 N N . SER B 1 307 ? -4.242 -41.312 1.015 1 92.12 307 SER B N 1
ATOM 6451 C CA . SER B 1 307 ? -5.586 -41.75 0.663 1 92.12 307 SER B CA 1
ATOM 6452 C C . SER B 1 307 ? -5.805 -41.688 -0.846 1 92.12 307 SER B C 1
ATOM 6454 O O . SER B 1 307 ? -5.41 -40.75 -1.511 1 92.12 307 SER B O 1
ATOM 6456 N N . LEU B 1 308 ? -6.414 -42.75 -1.39 1 91.62 308 LEU B N 1
ATOM 6457 C CA . LEU B 1 308 ? -6.574 -42.875 -2.832 1 91.62 308 LEU B CA 1
ATOM 6458 C C . LEU B 1 308 ? -7.852 -42.188 -3.301 1 91.62 308 LEU B C 1
ATOM 6460 O O . LEU B 1 308 ? -8.133 -42.125 -4.504 1 91.62 308 LEU B O 1
ATOM 6464 N N . GLY B 1 309 ? -8.5 -41.531 -2.383 1 85 309 GLY B N 1
ATOM 6465 C CA . GLY B 1 309 ? -9.68 -40.812 -2.83 1 85 309 GLY B CA 1
ATOM 6466 C C . GLY B 1 309 ? -9.352 -39.625 -3.701 1 85 309 GLY B C 1
ATOM 6467 O O . GLY B 1 309 ? -8.18 -39.281 -3.898 1 85 309 GLY B O 1
ATOM 6468 N N . GLY B 1 310 ? -10.188 -39.125 -4.703 1 82.62 310 GLY B N 1
ATOM 6469 C CA . GLY B 1 310 ? -10.023 -37.938 -5.531 1 82.62 310 GLY B CA 1
ATOM 6470 C C . GLY B 1 310 ? -10.125 -36.656 -4.754 1 82.62 310 GLY B C 1
ATOM 6471 O O . GLY B 1 310 ? -11.227 -36.125 -4.559 1 82.62 310 GLY B O 1
ATOM 6472 N N . PRO B 1 311 ? -8.781 -36.188 -4.25 1 90.62 311 PRO B N 1
ATOM 6473 C CA . PRO B 1 311 ? -8.875 -34.969 -3.443 1 90.62 311 PRO B CA 1
ATOM 6474 C C . PRO B 1 311 ? -9.383 -33.75 -4.242 1 90.62 311 PRO B C 1
ATOM 6476 O O . PRO B 1 311 ? -8.992 -33.594 -5.398 1 90.62 311 PRO B O 1
ATOM 6479 N N . VAL B 1 312 ? -10.227 -33.062 -3.627 1 92.5 312 VAL B N 1
ATOM 6480 C CA . VAL B 1 312 ? -10.812 -31.875 -4.25 1 92.5 312 VAL B CA 1
ATOM 6481 C C . VAL B 1 312 ? -10.023 -30.625 -3.846 1 92.5 312 VAL B C 1
ATOM 6483 O O . VAL B 1 312 ? -9.812 -30.375 -2.656 1 92.5 312 VAL B O 1
ATOM 6486 N N . PHE B 1 313 ? -9.523 -29.953 -4.797 1 94.5 313 PHE B N 1
ATOM 6487 C CA . PHE B 1 313 ? -8.812 -28.703 -4.57 1 94.5 313 PHE B CA 1
ATOM 6488 C C . PHE B 1 313 ? -9.781 -27.594 -4.188 1 94.5 313 PHE B C 1
ATOM 6490 O O . PHE B 1 313 ? -10.352 -26.938 -5.062 1 94.5 313 PHE B O 1
ATOM 6497 N N . ASP B 1 314 ? -9.938 -27.328 -2.943 1 93.19 314 ASP B N 1
ATOM 6498 C CA . ASP B 1 314 ? -10.898 -26.375 -2.379 1 93.19 314 ASP B CA 1
ATOM 6499 C C . ASP B 1 314 ? -10.211 -25.062 -1.998 1 93.19 314 ASP B C 1
ATOM 6501 O O . ASP B 1 314 ? -9.539 -24.984 -0.969 1 93.19 314 ASP B O 1
ATOM 6505 N N . ILE B 1 315 ? -10.508 -24.078 -2.729 1 92.94 315 ILE B N 1
ATOM 6506 C CA . ILE B 1 315 ? -9.844 -22.781 -2.543 1 92.94 315 ILE B CA 1
ATOM 6507 C C . ILE B 1 315 ? -10.234 -22.188 -1.19 1 92.94 315 ILE B C 1
ATOM 6509 O O . ILE B 1 315 ? -9.422 -21.547 -0.526 1 92.94 315 ILE B O 1
ATOM 6513 N N . GLU B 1 316 ? -11.477 -22.375 -0.777 1 94.75 316 GLU B N 1
ATOM 6514 C CA . GLU B 1 316 ? -11.93 -21.859 0.512 1 94.75 316 GLU B CA 1
ATOM 6515 C C . GLU B 1 316 ? -11.133 -22.469 1.661 1 94.75 316 GLU B C 1
ATOM 6517 O O . GLU B 1 316 ? -10.773 -21.781 2.615 1 94.75 316 GLU B O 1
ATOM 6522 N N . LYS B 1 317 ? -10.898 -23.734 1.55 1 95.94 317 LYS B N 1
ATOM 6523 C CA . LYS B 1 317 ? -10.094 -24.406 2.562 1 95.94 317 LYS B CA 1
ATOM 6524 C C . LYS B 1 317 ? -8.656 -23.891 2.561 1 95.94 317 LYS B C 1
ATOM 6526 O O . LYS B 1 317 ? -8.055 -23.719 3.621 1 95.94 317 LYS B O 1
ATOM 6531 N N . LEU B 1 318 ? -8.141 -23.703 1.384 1 97.31 318 LEU B N 1
ATOM 6532 C CA . LEU B 1 318 ? -6.797 -23.141 1.278 1 97.31 318 LEU B CA 1
ATOM 6533 C C . LEU B 1 318 ? -6.746 -21.75 1.896 1 97.31 318 LEU B C 1
ATOM 6535 O O . LEU B 1 318 ? -5.809 -21.422 2.629 1 97.31 318 LEU B O 1
ATOM 6539 N N . ASN B 1 319 ? -7.766 -20.938 1.645 1 97.56 319 ASN B N 1
ATOM 6540 C CA . ASN B 1 319 ? -7.848 -19.594 2.234 1 97.56 319 ASN B CA 1
ATOM 6541 C C . ASN B 1 319 ? -7.863 -19.656 3.758 1 97.56 319 ASN B C 1
ATOM 6543 O O . ASN B 1 319 ? -7.141 -18.922 4.422 1 97.56 319 ASN B O 1
ATOM 6547 N N . TRP B 1 320 ? -8.703 -20.516 4.207 1 98.12 320 TRP B N 1
ATOM 6548 C CA . TRP B 1 320 ? -8.812 -20.703 5.652 1 98.12 320 TRP B CA 1
ATOM 6549 C C . TRP B 1 320 ? -7.461 -21.078 6.254 1 98.12 320 TRP B C 1
ATOM 6551 O O . TRP B 1 320 ? -7.008 -20.469 7.223 1 98.12 320 TRP B O 1
ATOM 6561 N N . LEU B 1 321 ? -6.793 -22.031 5.672 1 98.56 321 LEU B N 1
ATOM 6562 C CA . LEU B 1 321 ? -5.504 -22.516 6.164 1 98.56 321 LEU B CA 1
ATOM 6563 C C . LEU B 1 321 ? -4.449 -21.422 6.082 1 98.56 321 LEU B C 1
ATOM 6565 O O . LEU B 1 321 ? -3.666 -21.234 7.016 1 98.56 321 LEU B O 1
ATOM 6569 N N . ASN B 1 322 ? -4.445 -20.734 4.961 1 98.75 322 ASN B N 1
ATOM 6570 C CA . ASN B 1 322 ? -3.508 -19.625 4.812 1 98.75 322 ASN B CA 1
ATOM 6571 C C . ASN B 1 322 ? -3.729 -18.562 5.879 1 98.75 322 ASN B C 1
ATOM 6573 O O . ASN B 1 322 ? -2.77 -18.047 6.457 1 98.75 322 ASN B O 1
ATOM 6577 N N . GLY B 1 323 ? -4.984 -18.266 6.109 1 98.62 323 GLY B N 1
ATOM 6578 C CA . GLY B 1 323 ? -5.309 -17.344 7.184 1 98.62 323 GLY B CA 1
ATOM 6579 C C . GLY B 1 323 ? -4.797 -17.797 8.539 1 98.62 323 GLY B C 1
ATOM 6580 O O . GLY B 1 323 ? -4.316 -16.984 9.328 1 98.62 323 GLY B O 1
ATOM 6581 N N . LEU B 1 324 ? -4.895 -19.078 8.836 1 98.44 324 LEU B N 1
ATOM 6582 C CA . LEU B 1 324 ? -4.375 -19.625 10.078 1 98.44 324 LEU B CA 1
ATOM 6583 C C . LEU B 1 324 ? -2.873 -19.406 10.188 1 98.44 324 LEU B C 1
ATOM 6585 O O . LEU B 1 324 ? -2.375 -19.016 11.25 1 98.44 324 LEU B O 1
ATOM 6589 N N . TRP B 1 325 ? -2.191 -19.656 9.078 1 98.69 325 TRP B N 1
ATOM 6590 C CA . TRP B 1 325 ? -0.746 -19.453 9.062 1 98.69 325 TRP B CA 1
ATOM 6591 C C . TRP B 1 325 ? -0.396 -18 9.336 1 98.69 325 TRP B C 1
ATOM 6593 O O . TRP B 1 325 ? 0.541 -17.703 10.078 1 98.69 325 TRP B O 1
ATOM 6603 N N . ILE B 1 326 ? -1.146 -17.062 8.781 1 98.62 326 ILE B N 1
ATOM 6604 C CA . ILE B 1 326 ? -0.904 -15.641 8.984 1 98.62 326 ILE B CA 1
ATOM 6605 C C . ILE B 1 326 ? -1.134 -15.281 10.445 1 98.62 326 ILE B C 1
ATOM 6607 O O . ILE B 1 326 ? -0.287 -14.641 11.078 1 98.62 326 ILE B O 1
ATOM 6611 N N . ARG B 1 327 ? -2.188 -15.688 11.039 1 98.12 327 ARG B N 1
ATOM 6612 C CA . ARG B 1 327 ? -2.621 -15.266 12.367 1 98.12 327 ARG B CA 1
ATOM 6613 C C . ARG B 1 327 ? -1.809 -15.953 13.461 1 98.12 327 ARG B C 1
ATOM 6615 O O . ARG B 1 327 ? -1.491 -15.352 14.484 1 98.12 327 ARG B O 1
ATOM 6622 N N . GLU B 1 328 ? -1.401 -17.203 13.219 1 97.5 328 GLU B N 1
ATOM 6623 C CA . GLU B 1 328 ? -0.81 -17.984 14.305 1 97.5 328 GLU B CA 1
ATOM 6624 C C . GLU B 1 328 ? 0.71 -18.031 14.18 1 97.5 328 GLU B C 1
ATOM 6626 O O . GLU B 1 328 ? 1.416 -18.172 15.18 1 97.5 328 GLU B O 1
ATOM 6631 N N . ASP B 1 329 ? 1.268 -17.922 13 1 97.06 329 ASP B N 1
ATOM 6632 C CA . ASP B 1 329 ? 2.695 -18.188 12.836 1 97.06 329 ASP B CA 1
ATOM 6633 C C . ASP B 1 329 ? 3.463 -16.891 12.602 1 97.06 329 ASP B C 1
ATOM 6635 O O . ASP B 1 329 ? 4.691 -16.859 12.711 1 97.06 329 ASP B O 1
ATOM 6639 N N . LEU B 1 330 ? 2.77 -15.891 12.258 1 98 330 LEU B N 1
ATOM 6640 C CA . LEU B 1 330 ? 3.436 -14.617 12.031 1 98 330 LEU B CA 1
ATOM 6641 C C . LEU B 1 330 ? 3.062 -13.602 13.109 1 98 330 LEU B C 1
ATOM 6643 O O . LEU B 1 330 ? 1.893 -13.242 13.25 1 98 330 LEU B O 1
ATOM 6647 N N . ASP B 1 331 ? 4.074 -13.219 13.867 1 98.12 331 ASP B N 1
ATOM 6648 C CA . ASP B 1 331 ? 3.793 -12.039 14.68 1 98.12 331 ASP B CA 1
ATOM 6649 C C . ASP B 1 331 ? 3.732 -10.781 13.812 1 98.12 331 ASP B C 1
ATOM 6651 O O . ASP B 1 331 ? 3.951 -10.844 12.602 1 98.12 331 ASP B O 1
ATOM 6655 N N . ASP B 1 332 ? 3.398 -9.672 14.383 1 98.12 332 ASP B N 1
ATOM 6656 C CA . ASP B 1 332 ? 3.139 -8.461 13.609 1 98.12 332 ASP B CA 1
ATOM 6657 C C . ASP B 1 332 ? 4.379 -8.031 12.828 1 98.12 332 ASP B C 1
ATOM 6659 O O . ASP B 1 332 ? 4.277 -7.605 11.672 1 98.12 332 ASP B O 1
ATOM 6663 N N . ALA B 1 333 ? 5.566 -8.117 13.414 1 98 333 ALA B N 1
ATOM 6664 C CA . ALA B 1 333 ? 6.805 -7.738 12.742 1 98 333 ALA B CA 1
ATOM 6665 C C . ALA B 1 333 ? 7.086 -8.656 11.555 1 98 333 ALA B C 1
ATOM 6667 O O . ALA B 1 333 ? 7.48 -8.188 10.484 1 98 333 ALA B O 1
ATOM 6668 N N . ALA B 1 334 ? 6.863 -9.945 11.711 1 98.25 334 ALA B N 1
ATOM 6669 C CA . ALA B 1 334 ? 7.078 -10.914 10.641 1 98.25 334 ALA B CA 1
ATOM 6670 C C . ALA B 1 334 ? 6.09 -10.695 9.5 1 98.25 334 ALA B C 1
ATOM 6672 O O . ALA B 1 334 ? 6.457 -10.789 8.328 1 98.25 334 ALA B O 1
ATOM 6673 N N . LEU B 1 335 ? 4.816 -10.461 9.906 1 98.38 335 LEU B N 1
ATOM 6674 C CA . LEU B 1 335 ? 3.812 -10.195 8.883 1 98.38 335 LEU B CA 1
ATOM 6675 C C . LEU B 1 335 ? 4.156 -8.93 8.094 1 98.38 335 LEU B C 1
ATOM 6677 O O . LEU B 1 335 ? 4.031 -8.906 6.871 1 98.38 335 LEU B O 1
ATOM 6681 N N . ALA B 1 336 ? 4.641 -7.875 8.789 1 97.94 336 ALA B N 1
ATOM 6682 C CA . ALA B 1 336 ? 5.074 -6.652 8.117 1 97.94 336 ALA B CA 1
ATOM 6683 C C . ALA B 1 336 ? 6.176 -6.945 7.102 1 97.94 336 ALA B C 1
ATOM 6685 O O . ALA B 1 336 ? 6.129 -6.457 5.969 1 97.94 336 ALA B O 1
ATOM 6686 N N . GLN B 1 337 ? 7.086 -7.742 7.535 1 97.31 337 GLN B N 1
ATOM 6687 C CA . GLN B 1 337 ? 8.195 -8.086 6.652 1 97.31 337 GLN B CA 1
ATOM 6688 C C . GLN B 1 337 ? 7.711 -8.875 5.438 1 97.31 337 GLN B C 1
ATOM 6690 O O . GLN B 1 337 ? 8.18 -8.648 4.32 1 97.31 337 GLN B O 1
ATOM 6695 N N . ARG B 1 338 ? 6.746 -9.805 5.617 1 97.81 338 ARG B N 1
ATOM 6696 C CA . ARG B 1 338 ? 6.191 -10.57 4.5 1 97.81 338 ARG B CA 1
ATOM 6697 C C . ARG B 1 338 ? 5.496 -9.648 3.502 1 97.81 338 ARG B C 1
ATOM 6699 O O . ARG B 1 338 ? 5.598 -9.844 2.291 1 97.81 338 ARG B O 1
ATOM 6706 N N . LEU B 1 339 ? 4.781 -8.656 3.992 1 97.62 339 LEU B N 1
ATOM 6707 C CA . LEU B 1 339 ? 4.098 -7.688 3.137 1 97.62 339 LEU B CA 1
ATOM 6708 C C . LEU B 1 339 ? 5.102 -6.891 2.309 1 97.62 339 LEU B C 1
ATOM 6710 O O . LEU B 1 339 ? 4.895 -6.684 1.11 1 97.62 339 LEU B O 1
ATOM 6714 N N . VAL B 1 340 ? 6.184 -6.453 2.947 1 96.06 340 VAL B N 1
ATOM 6715 C CA . VAL B 1 340 ? 7.215 -5.691 2.26 1 96.06 340 VAL B CA 1
ATOM 6716 C C . VAL B 1 340 ? 7.879 -6.559 1.192 1 96.06 340 VAL B C 1
ATOM 6718 O O . VAL B 1 340 ? 8.016 -6.141 0.04 1 96.06 340 VAL B O 1
ATOM 6721 N N . ASP B 1 341 ? 8.211 -7.742 1.541 1 95.88 341 ASP B N 1
ATOM 6722 C CA . ASP B 1 341 ? 8.867 -8.656 0.608 1 95.88 341 ASP B CA 1
ATOM 6723 C C . ASP B 1 341 ? 7.957 -8.977 -0.576 1 95.88 341 ASP B C 1
ATOM 6725 O O . ASP B 1 341 ? 8.43 -9.125 -1.705 1 95.88 341 ASP B O 1
ATOM 6729 N N . TRP B 1 342 ? 6.703 -9.062 -0.299 1 96 342 TRP B N 1
ATOM 6730 C CA . TRP B 1 342 ? 5.73 -9.477 -1.304 1 96 342 TRP B CA 1
ATOM 6731 C C . TRP B 1 342 ? 5.422 -8.328 -2.264 1 96 342 TRP B C 1
ATOM 6733 O O . TRP B 1 342 ? 5.516 -8.492 -3.482 1 96 342 TRP B O 1
ATOM 6743 N N . LYS B 1 343 ? 5.074 -7.109 -1.652 1 94.94 343 LYS B N 1
ATOM 6744 C CA . LYS B 1 343 ? 4.543 -6.113 -2.578 1 94.94 343 LYS B CA 1
ATOM 6745 C C . LYS B 1 343 ? 5.18 -4.746 -2.342 1 94.94 343 LYS B C 1
ATOM 6747 O O . LYS B 1 343 ? 5.305 -3.945 -3.27 1 94.94 343 LYS B O 1
ATOM 6752 N N . PHE B 1 344 ? 5.637 -4.418 -1.135 1 93.44 344 PHE B N 1
ATOM 6753 C CA . PHE B 1 344 ? 6.059 -3.059 -0.818 1 93.44 344 PHE B CA 1
ATOM 6754 C C . PHE B 1 344 ? 7.57 -2.918 -0.958 1 93.44 344 PHE B C 1
ATOM 6756 O O . PHE B 1 344 ? 8.172 -2.033 -0.347 1 93.44 344 PHE B O 1
ATOM 6763 N N . ASN B 1 345 ? 8.18 -3.707 -1.729 1 93.44 345 ASN B N 1
ATOM 6764 C CA . ASN B 1 345 ? 9.625 -3.658 -1.923 1 93.44 345 ASN B CA 1
ATOM 6765 C C . ASN B 1 345 ? 10.008 -2.732 -3.076 1 93.44 345 ASN B C 1
ATOM 6767 O O . ASN B 1 345 ? 9.141 -2.314 -3.85 1 93.44 345 ASN B O 1
ATOM 6771 N N . GLN B 1 346 ? 11.219 -2.443 -3.199 1 94.19 346 GLN B N 1
ATOM 6772 C CA . GLN B 1 346 ? 11.734 -1.47 -4.156 1 94.19 346 GLN B CA 1
ATOM 6773 C C . GLN B 1 346 ? 11.453 -1.908 -5.59 1 94.19 346 GLN B C 1
ATOM 6775 O O . GLN B 1 346 ? 11.07 -1.092 -6.43 1 94.19 346 GLN B O 1
ATOM 6780 N N . ASP B 1 347 ? 11.617 -3.127 -5.918 1 95.75 347 ASP B N 1
ATOM 6781 C CA . ASP B 1 347 ? 11.422 -3.623 -7.277 1 95.75 347 ASP B CA 1
ATOM 6782 C C . ASP B 1 347 ? 9.984 -3.4 -7.746 1 95.75 347 ASP B C 1
ATOM 6784 O O . ASP B 1 347 ? 9.758 -2.918 -8.859 1 95.75 347 ASP B O 1
ATOM 6788 N N . ASN B 1 348 ? 9.07 -3.736 -6.934 1 96.5 348 ASN B N 1
ATOM 6789 C CA . ASN B 1 348 ? 7.664 -3.559 -7.285 1 96.5 348 ASN B CA 1
ATOM 6790 C C . ASN B 1 348 ? 7.297 -2.082 -7.398 1 96.5 348 ASN B C 1
ATOM 6792 O O . ASN B 1 348 ? 6.57 -1.687 -8.305 1 96.5 348 ASN B O 1
ATOM 6796 N N . LEU B 1 349 ? 7.789 -1.27 -6.465 1 97.5 349 LEU B N 1
ATOM 6797 C CA . LEU B 1 349 ? 7.508 0.161 -6.508 1 97.5 349 LEU B CA 1
ATOM 6798 C C . LEU B 1 349 ? 8.062 0.787 -7.781 1 97.5 349 LEU B C 1
ATOM 6800 O O . LEU B 1 349 ? 7.383 1.577 -8.438 1 97.5 349 LEU B O 1
ATOM 6804 N N . LEU B 1 350 ? 9.273 0.427 -8.164 1 98 350 LEU B N 1
ATOM 6805 C CA . LEU B 1 350 ? 9.906 0.973 -9.359 1 98 350 LEU B CA 1
ATOM 6806 C C . LEU B 1 350 ? 9.148 0.548 -10.609 1 98 350 LEU B C 1
ATOM 6808 O O . LEU B 1 350 ? 9.117 1.281 -11.602 1 98 350 LEU B O 1
ATOM 6812 N N . ALA B 1 351 ? 8.508 -0.601 -10.555 1 97.62 351 ALA B N 1
ATOM 6813 C CA . ALA B 1 351 ? 7.73 -1.094 -11.688 1 97.62 351 ALA B CA 1
ATOM 6814 C C . ALA B 1 351 ? 6.422 -0.317 -11.836 1 97.62 351 ALA B C 1
ATOM 6816 O O . ALA B 1 351 ? 5.93 -0.13 -12.945 1 97.62 351 ALA B O 1
ATOM 6817 N N . VAL B 1 352 ? 5.879 0.186 -10.773 1 98 352 VAL B N 1
ATOM 6818 C CA . VAL B 1 352 ? 4.535 0.755 -10.766 1 98 352 VAL B CA 1
ATOM 6819 C C . VAL B 1 352 ? 4.617 2.273 -10.898 1 98 352 VAL B C 1
ATOM 6821 O O . VAL B 1 352 ? 3.797 2.887 -11.586 1 98 352 VAL B O 1
ATOM 6824 N N . ILE B 1 353 ? 5.602 2.936 -10.375 1 98.44 353 ILE B N 1
ATOM 6825 C CA . ILE B 1 353 ? 5.707 4.383 -10.203 1 98.44 353 ILE B CA 1
ATOM 6826 C C . ILE B 1 353 ? 5.648 5.066 -11.562 1 98.44 353 ILE B C 1
ATOM 6828 O O . ILE B 1 353 ? 4.941 6.062 -11.734 1 98.44 353 ILE B O 1
ATOM 6832 N N . PRO B 1 354 ? 6.301 4.527 -12.633 1 98 354 PRO B N 1
ATOM 6833 C CA . PRO B 1 354 ? 6.277 5.211 -13.93 1 98 354 PRO B CA 1
ATOM 6834 C C . PRO B 1 354 ? 4.867 5.379 -14.484 1 98 354 PRO B C 1
ATOM 6836 O O . PRO B 1 354 ? 4.613 6.285 -15.281 1 98 354 PRO B O 1
ATOM 6839 N N . HIS B 1 355 ? 3.973 4.594 -14.031 1 97.81 355 HIS B N 1
ATOM 6840 C CA . HIS B 1 355 ? 2.631 4.59 -14.609 1 97.81 355 HIS B CA 1
ATOM 6841 C C . HIS B 1 355 ? 1.739 5.621 -13.93 1 97.81 355 HIS B C 1
ATOM 6843 O O . HIS B 1 355 ? 0.666 5.953 -14.438 1 97.81 355 HIS B O 1
ATOM 6849 N N . VAL B 1 356 ? 2.174 6.18 -12.766 1 97.81 356 VAL B N 1
ATOM 6850 C CA . VAL B 1 356 ? 1.229 7.004 -12.023 1 97.81 356 VAL B CA 1
ATOM 6851 C C . VAL B 1 356 ? 1.897 8.32 -11.625 1 97.81 356 VAL B C 1
ATOM 6853 O O . VAL B 1 356 ? 1.221 9.273 -11.234 1 97.81 356 VAL B O 1
ATOM 6856 N N . LYS B 1 357 ? 3.217 8.43 -11.711 1 98.12 357 LYS B N 1
ATOM 6857 C CA . LYS B 1 357 ? 3.98 9.57 -11.219 1 98.12 357 LYS B CA 1
ATOM 6858 C C . LYS B 1 357 ? 3.471 10.875 -11.828 1 98.12 357 LYS B C 1
ATOM 6860 O O . LYS B 1 357 ? 3.326 11.875 -11.125 1 98.12 357 LYS B O 1
ATOM 6865 N N . GLN B 1 358 ? 3.109 10.828 -13.117 1 97.56 358 GLN B N 1
ATOM 6866 C CA . GLN B 1 358 ? 2.713 12.039 -13.828 1 97.56 358 GLN B CA 1
ATOM 6867 C C . GLN B 1 358 ? 1.382 12.578 -13.312 1 97.56 358 GLN B C 1
ATOM 6869 O O . GLN B 1 358 ? 1.079 13.758 -13.469 1 97.56 358 GLN B O 1
ATOM 6874 N N . ARG B 1 359 ? 0.653 11.734 -12.625 1 96.56 359 ARG B N 1
ATOM 6875 C CA . ARG B 1 359 ? -0.671 12.133 -12.156 1 96.56 359 ARG B CA 1
ATOM 6876 C C . ARG B 1 359 ? -0.653 12.453 -10.664 1 96.56 359 ARG B C 1
ATOM 6878 O O . ARG B 1 359 ? -1.665 12.883 -10.109 1 96.56 359 ARG B O 1
ATOM 6885 N N . MET B 1 360 ? 0.435 12.289 -10.031 1 97.69 360 MET B N 1
ATOM 6886 C CA . MET B 1 360 ? 0.519 12.508 -8.586 1 97.69 360 MET B CA 1
ATOM 6887 C C . MET B 1 360 ? 0.723 13.984 -8.273 1 97.69 360 MET B C 1
ATOM 6889 O O . MET B 1 360 ? 1.569 14.641 -8.875 1 97.69 360 MET B O 1
ATOM 6893 N N . GLU B 1 361 ? -0.057 14.453 -7.324 1 98.19 361 GLU B N 1
ATOM 6894 C CA . GLU B 1 361 ? 0.188 15.766 -6.73 1 98.19 361 GLU B CA 1
ATOM 6895 C C . GLU B 1 361 ? 0.812 15.633 -5.344 1 98.19 361 GLU B C 1
ATOM 6897 O O . GLU B 1 361 ? 1.574 16.5 -4.914 1 98.19 361 GLU B O 1
ATOM 6902 N N . THR B 1 362 ? 0.456 14.617 -4.617 1 98.38 362 THR B N 1
ATOM 6903 C CA . THR B 1 362 ? 1.038 14.273 -3.326 1 98.38 362 THR B CA 1
ATOM 6904 C C . THR B 1 362 ? 1.331 12.773 -3.246 1 98.38 362 THR B C 1
ATOM 6906 O O . THR B 1 362 ? 0.938 12.016 -4.133 1 98.38 362 THR B O 1
ATOM 6909 N N . LEU B 1 363 ? 2.047 12.352 -2.223 1 98.38 363 LEU B N 1
ATOM 6910 C CA . LEU B 1 363 ? 2.314 10.938 -2.002 1 98.38 363 LEU B CA 1
ATOM 6911 C C . LEU B 1 363 ? 1.02 10.172 -1.736 1 98.38 363 LEU B C 1
ATOM 6913 O O . LEU B 1 363 ? 0.918 8.984 -2.049 1 98.38 363 LEU B O 1
ATOM 6917 N N . GLY B 1 364 ? 0.009 10.875 -1.228 1 97.69 364 GLY B N 1
ATOM 6918 C CA . GLY B 1 364 ? -1.269 10.266 -0.891 1 97.69 364 GLY B CA 1
ATOM 6919 C C . GLY B 1 364 ? -2.09 9.891 -2.109 1 97.69 364 GLY B C 1
ATOM 6920 O O . GLY B 1 364 ? -3.119 9.219 -1.988 1 97.69 364 GLY B O 1
ATOM 6921 N N . ASP B 1 365 ? -1.639 10.281 -3.275 1 97.38 365 ASP B N 1
ATOM 6922 C CA . ASP B 1 365 ? -2.338 9.961 -4.516 1 97.38 365 ASP B CA 1
ATOM 6923 C C . ASP B 1 365 ? -1.901 8.602 -5.059 1 97.38 365 ASP B C 1
ATOM 6925 O O . ASP B 1 365 ? -2.529 8.062 -5.973 1 97.38 365 ASP B O 1
ATOM 6929 N N . PHE B 1 366 ? -0.868 8.008 -4.48 1 97.5 366 PHE B N 1
ATOM 6930 C CA . PHE B 1 366 ? -0.226 6.812 -5.02 1 97.5 366 PHE B CA 1
ATOM 6931 C C . PHE B 1 366 ? -1.122 5.59 -4.852 1 97.5 366 PHE B C 1
ATOM 6933 O O . PHE B 1 366 ? -1.503 4.953 -5.836 1 97.5 366 PHE B O 1
ATOM 6940 N N . LEU B 1 367 ? -1.582 5.223 -3.682 1 96.31 367 LEU B N 1
ATOM 6941 C CA . LEU B 1 367 ? -2.25 3.961 -3.379 1 96.31 367 LEU B CA 1
ATOM 6942 C C . LEU B 1 367 ? -3.607 3.885 -4.066 1 96.31 367 LEU B C 1
ATOM 6944 O O . LEU B 1 367 ? -3.973 2.842 -4.617 1 96.31 367 LEU B O 1
ATOM 6948 N N . PRO B 1 368 ? -4.383 5 -4.094 1 95.19 368 PRO B N 1
ATOM 6949 C CA . PRO B 1 368 ? -5.668 4.914 -4.789 1 95.19 368 PRO B CA 1
ATOM 6950 C C . PRO B 1 368 ? -5.523 4.508 -6.254 1 95.19 368 PRO B C 1
ATOM 6952 O O . PRO B 1 368 ? -6.438 3.906 -6.824 1 95.19 368 PRO B O 1
ATOM 6955 N N . MET B 1 369 ? -4.371 4.754 -6.816 1 95.81 369 MET B N 1
ATOM 6956 C CA . MET B 1 369 ? -4.188 4.477 -8.242 1 95.81 369 MET B CA 1
ATOM 6957 C C . MET B 1 369 ? -3.645 3.066 -8.453 1 95.81 369 MET B C 1
ATOM 6959 O O . MET B 1 369 ? -3.789 2.5 -9.539 1 95.81 369 MET B O 1
ATOM 6963 N N . VAL B 1 370 ? -3.018 2.449 -7.43 1 96.69 370 VAL B N 1
ATOM 6964 C CA . VAL B 1 370 ? -2.24 1.258 -7.758 1 96.69 370 VAL B CA 1
ATOM 6965 C C . VAL B 1 370 ? -2.658 0.102 -6.852 1 96.69 370 VAL B C 1
ATOM 6967 O O . VAL B 1 370 ? -2.219 -1.034 -7.043 1 96.69 370 VAL B O 1
ATOM 6970 N N . SER B 1 371 ? -3.523 0.337 -5.844 1 95.69 371 SER B N 1
ATOM 6971 C CA . SER B 1 371 ? -3.818 -0.665 -4.824 1 95.69 371 SER B CA 1
ATOM 6972 C C . SER B 1 371 ? -4.438 -1.916 -5.441 1 95.69 371 SER B C 1
ATOM 6974 O O . SER B 1 371 ? -4.289 -3.016 -4.906 1 95.69 371 SER B O 1
ATOM 6976 N N . PHE B 1 372 ? -5.109 -1.753 -6.602 1 96.56 372 PHE B N 1
ATOM 6977 C CA . PHE B 1 372 ? -5.746 -2.896 -7.242 1 96.56 372 PHE B CA 1
ATOM 6978 C C . PHE B 1 372 ? -4.711 -3.934 -7.656 1 96.56 372 PHE B C 1
ATOM 6980 O O . PHE B 1 372 ? -5.023 -5.121 -7.77 1 96.56 372 PHE B O 1
ATOM 6987 N N . LEU B 1 373 ? -3.463 -3.584 -7.824 1 97.5 373 LEU B N 1
ATOM 6988 C CA . LEU B 1 373 ? -2.398 -4.488 -8.25 1 97.5 373 LEU B CA 1
ATOM 6989 C C . LEU B 1 373 ? -2.045 -5.469 -7.137 1 97.5 373 LEU B C 1
ATOM 6991 O O . LEU B 1 373 ? -1.434 -6.508 -7.391 1 97.5 373 LEU B O 1
ATOM 6995 N N . ALA B 1 374 ? -2.428 -5.125 -5.887 1 96.5 374 ALA B N 1
ATOM 6996 C CA . ALA B 1 374 ? -2.084 -5.973 -4.746 1 96.5 374 ALA B CA 1
ATOM 6997 C C . ALA B 1 374 ? -3.34 -6.52 -4.07 1 96.5 374 ALA B C 1
ATOM 6999 O O . ALA B 1 374 ? -3.273 -7.055 -2.965 1 96.5 374 ALA B O 1
ATOM 7000 N N . ALA B 1 375 ? -4.496 -6.301 -4.688 1 95.75 375 ALA B N 1
ATOM 7001 C CA . ALA B 1 375 ? -5.758 -6.746 -4.105 1 95.75 375 ALA B CA 1
ATOM 7002 C C . ALA B 1 375 ? -6.148 -8.125 -4.641 1 95.75 375 ALA B C 1
ATOM 7004 O O . ALA B 1 375 ? -6.105 -8.359 -5.852 1 95.75 375 ALA B O 1
ATOM 7005 N N . ASN B 1 376 ? -6.566 -8.984 -3.764 1 90.69 376 ASN B N 1
ATOM 7006 C CA . ASN B 1 376 ? -7.051 -10.289 -4.199 1 90.69 376 ASN B CA 1
ATOM 7007 C C . ASN B 1 376 ? -8.438 -10.195 -4.828 1 90.69 376 ASN B C 1
ATOM 7009 O O . ASN B 1 376 ? -8.75 -10.93 -5.762 1 90.69 376 ASN B O 1
ATOM 7013 N N . THR B 1 377 ? -9.219 -9.344 -4.227 1 88.44 377 THR B N 1
ATOM 7014 C CA . THR B 1 377 ? -10.562 -9.117 -4.746 1 88.44 377 THR B CA 1
ATOM 7015 C C . THR B 1 377 ? -10.797 -7.633 -5 1 88.44 377 THR B C 1
ATOM 7017 O O . THR B 1 377 ? -10.328 -6.785 -4.234 1 88.44 377 THR B O 1
ATOM 7020 N N . LEU B 1 378 ? -11.5 -7.375 -6.133 1 93.75 378 LEU B N 1
ATOM 7021 C CA . LEU B 1 378 ? -11.789 -5.988 -6.48 1 93.75 378 LEU B CA 1
ATOM 7022 C C . LEU B 1 378 ? -13.211 -5.613 -6.07 1 93.75 378 LEU B C 1
ATOM 7024 O O . LEU B 1 378 ? -13.578 -4.438 -6.094 1 93.75 378 LEU B O 1
ATOM 7028 N N . GLY B 1 379 ? -13.984 -6.617 -5.68 1 90.69 379 GLY B N 1
ATOM 7029 C CA . GLY B 1 379 ? -15.344 -6.371 -5.246 1 90.69 379 GLY B CA 1
ATOM 7030 C C . GLY B 1 379 ? -16.25 -5.855 -6.355 1 90.69 379 GLY B C 1
ATOM 7031 O O . GLY B 1 379 ? -17.156 -5.059 -6.105 1 90.69 379 GLY B O 1
ATOM 7032 N N . ILE B 1 380 ? -15.984 -6.227 -7.582 1 95.19 380 ILE B N 1
ATOM 7033 C CA . ILE B 1 380 ? -16.797 -5.746 -8.695 1 95.19 380 ILE B CA 1
ATOM 7034 C C . ILE B 1 380 ? -18.156 -6.441 -8.68 1 95.19 380 ILE B C 1
ATOM 7036 O O . ILE B 1 380 ? -18.266 -7.586 -8.234 1 95.19 380 ILE B O 1
ATOM 7040 N N . THR B 1 381 ? -19.141 -5.781 -9.094 1 94.44 381 THR B N 1
ATOM 7041 C CA . THR B 1 381 ? -20.516 -6.262 -9.281 1 94.44 381 THR B CA 1
ATOM 7042 C C . THR B 1 381 ? -21.031 -5.914 -10.672 1 94.44 381 THR B C 1
ATOM 7044 O O . THR B 1 381 ? -20.328 -5.262 -11.453 1 94.44 381 THR B O 1
ATOM 7047 N N . GLU B 1 382 ? -22.172 -6.43 -10.953 1 95.62 382 GLU B N 1
ATOM 7048 C CA . GLU B 1 382 ? -22.781 -6.082 -12.227 1 95.62 382 GLU B CA 1
ATOM 7049 C C . GLU B 1 382 ? -22.875 -4.57 -12.398 1 95.62 382 GLU B C 1
ATOM 7051 O O . GLU B 1 382 ? -22.672 -4.051 -13.5 1 95.62 382 GLU B O 1
ATOM 7056 N N . GLU B 1 383 ? -23.062 -3.867 -11.32 1 92.75 383 GLU B N 1
ATOM 7057 C CA . GLU B 1 383 ? -23.219 -2.414 -11.336 1 92.75 383 GLU B CA 1
ATOM 7058 C C . GLU B 1 383 ? -21.938 -1.727 -11.773 1 92.75 383 GLU B C 1
ATOM 7060 O O . GLU B 1 383 ? -21.969 -0.657 -12.391 1 92.75 383 GLU B O 1
ATOM 7065 N N . SER B 1 384 ? -20.797 -2.303 -11.547 1 94.94 384 SER B N 1
ATOM 7066 C CA . SER B 1 384 ? -19.5 -1.736 -11.883 1 94.94 384 SER B CA 1
ATOM 7067 C C . SER B 1 384 ? -19.344 -1.573 -13.391 1 94.94 384 SER B C 1
ATOM 7069 O O . SER B 1 384 ? -18.5 -0.796 -13.852 1 94.94 384 SER B O 1
ATOM 7071 N N . PHE B 1 385 ? -20.172 -2.266 -14.172 1 96.75 385 PHE B N 1
ATOM 7072 C CA . PHE B 1 385 ? -20.016 -2.299 -15.625 1 96.75 385 PHE B CA 1
ATOM 7073 C C . PHE B 1 385 ? -21.062 -1.411 -16.297 1 96.75 385 PHE B C 1
ATOM 7075 O O . PHE B 1 385 ? -21 -1.191 -17.516 1 96.75 385 PHE B O 1
ATOM 7082 N N . LYS B 1 386 ? -21.984 -0.853 -15.578 1 94.06 386 LYS B N 1
ATOM 7083 C CA . LYS B 1 386 ? -23.125 -0.157 -16.141 1 94.06 386 LYS B CA 1
ATOM 7084 C C . LYS B 1 386 ? -22.719 1.161 -16.797 1 94.06 386 LYS B C 1
ATOM 7086 O O . LYS B 1 386 ? -23.391 1.65 -17.703 1 94.06 386 LYS B O 1
ATOM 7091 N N . GLY B 1 387 ? -21.625 1.69 -16.359 1 92.31 387 GLY B N 1
ATOM 7092 C CA . GLY B 1 387 ? -21.203 2.979 -16.875 1 92.31 387 GLY B CA 1
ATOM 7093 C C . GLY B 1 387 ? -20.594 2.891 -18.25 1 92.31 387 GLY B C 1
ATOM 7094 O O . GLY B 1 387 ? -20.391 3.91 -18.922 1 92.31 387 GLY B O 1
ATOM 7095 N N . ASN B 1 388 ? -20.359 1.719 -18.766 1 95.88 388 ASN B N 1
ATOM 7096 C CA . ASN B 1 388 ? -19.75 1.521 -20.078 1 95.88 388 ASN B CA 1
ATOM 7097 C C . ASN B 1 388 ? -20.766 1.685 -21.203 1 95.88 388 ASN B C 1
ATOM 7099 O O . ASN B 1 388 ? -21.969 1.513 -20.984 1 95.88 388 ASN B O 1
ATOM 7103 N N . LYS B 1 389 ? -20.312 1.992 -22.359 1 96.19 389 LYS B N 1
ATOM 7104 C CA . LYS B 1 389 ? -21.172 2.25 -23.516 1 96.19 389 LYS B CA 1
ATOM 7105 C C . LYS B 1 389 ? -21.859 0.974 -23.984 1 96.19 389 LYS B C 1
ATOM 7107 O O . LYS B 1 389 ? -23.047 0.987 -24.312 1 96.19 389 LYS B O 1
ATOM 7112 N N . LEU B 1 390 ? -21.109 -0.144 -24.062 1 97 390 LEU B N 1
ATOM 7113 C CA . LEU B 1 390 ? -21.688 -1.416 -24.484 1 97 390 LEU B CA 1
ATOM 7114 C C . LEU B 1 390 ? -22.703 -1.925 -23.469 1 97 390 LEU B C 1
ATOM 7116 O O . LEU B 1 390 ? -22.531 -1.715 -22.266 1 97 390 LEU B O 1
ATOM 7120 N N . ASP B 1 391 ? -23.719 -2.574 -23.953 1 96.44 391 ASP B N 1
ATOM 7121 C CA . ASP B 1 391 ? -24.656 -3.168 -23 1 96.44 391 ASP B CA 1
ATOM 7122 C C . ASP B 1 391 ? -24.016 -4.352 -22.266 1 96.44 391 ASP B C 1
ATOM 7124 O O . ASP B 1 391 ? -22.953 -4.82 -22.656 1 96.44 391 ASP B O 1
ATOM 7128 N N . LEU B 1 392 ? -24.625 -4.867 -21.266 1 95.94 392 LEU B N 1
ATOM 7129 C CA . LEU B 1 392 ? -24.031 -5.848 -20.359 1 95.94 392 LEU B CA 1
ATOM 7130 C C . LEU B 1 392 ? -23.781 -7.168 -21.094 1 95.94 392 LEU B C 1
ATOM 7132 O O . LEU B 1 392 ? -22.781 -7.836 -20.844 1 95.94 392 LEU B O 1
ATOM 7136 N N . GLU B 1 393 ? -24.656 -7.543 -21.984 1 94.06 393 GLU B N 1
ATOM 7137 C CA . GLU B 1 393 ? -24.484 -8.797 -22.703 1 94.06 393 GLU B CA 1
ATOM 7138 C C . GLU B 1 393 ? -23.281 -8.727 -23.641 1 94.06 393 GLU B C 1
ATOM 7140 O O . GLU B 1 393 ? -22.516 -9.688 -23.734 1 94.06 393 GLU B O 1
ATOM 7145 N N . ASP B 1 394 ? -23.156 -7.621 -24.312 1 96.25 394 ASP B N 1
ATOM 7146 C CA . ASP B 1 394 ? -22 -7.434 -25.188 1 96.25 394 ASP B CA 1
ATOM 7147 C C . ASP B 1 394 ? -20.703 -7.371 -24.375 1 96.25 394 ASP B C 1
ATOM 7149 O O . ASP B 1 394 ? -19.672 -7.875 -24.812 1 96.25 394 ASP B O 1
ATOM 7153 N N . GLN B 1 395 ? -20.75 -6.723 -23.266 1 97.44 395 GLN B N 1
ATOM 7154 C CA . GLN B 1 395 ? -19.562 -6.664 -22.406 1 97.44 395 GLN B CA 1
ATOM 7155 C C . GLN B 1 395 ? -19.156 -8.062 -21.953 1 97.44 395 GLN B C 1
ATOM 7157 O O . GLN B 1 395 ? -17.969 -8.391 -21.922 1 97.44 395 GLN B O 1
ATOM 7162 N N . LYS B 1 396 ? -20.141 -8.836 -21.578 1 96.75 396 LYS B N 1
ATOM 7163 C CA . LYS B 1 396 ? -19.859 -10.219 -21.188 1 96.75 396 LYS B CA 1
ATOM 7164 C C . LYS B 1 396 ? -19.188 -10.992 -22.328 1 96.75 396 LYS B C 1
ATOM 7166 O O . LYS B 1 396 ? -18.219 -11.719 -22.094 1 96.75 396 LYS B O 1
ATOM 7171 N N . LYS B 1 397 ? -19.734 -10.812 -23.516 1 96.12 397 LYS B N 1
ATOM 7172 C CA . LYS B 1 397 ? -19.156 -11.469 -24.688 1 96.12 397 LYS B CA 1
ATOM 7173 C C . LYS B 1 397 ? -17.719 -11.023 -24.922 1 96.12 397 LYS B C 1
ATOM 7175 O O . LYS B 1 397 ? -16.844 -11.852 -25.172 1 96.12 397 LYS B O 1
ATOM 7180 N N . VAL B 1 398 ? -17.484 -9.742 -24.797 1 97.44 398 VAL B N 1
ATOM 7181 C CA . VAL B 1 398 ? -16.156 -9.18 -24.969 1 97.44 398 VAL B CA 1
ATOM 7182 C C . VAL B 1 398 ? -15.203 -9.812 -23.953 1 97.44 398 VAL B C 1
ATOM 7184 O O . VAL B 1 398 ? -14.109 -10.266 -24.328 1 97.44 398 VAL B O 1
ATOM 7187 N N . LEU B 1 399 ? -15.578 -9.867 -22.719 1 97.81 399 LEU B N 1
ATOM 7188 C CA . LEU B 1 399 ? -14.75 -10.414 -21.656 1 97.81 399 LEU B CA 1
ATOM 7189 C C . LEU B 1 399 ? -14.461 -11.891 -21.906 1 97.81 399 LEU B C 1
ATOM 7191 O O . LEU B 1 399 ? -13.328 -12.344 -21.719 1 97.81 399 LEU B O 1
ATOM 7195 N N . GLN B 1 400 ? -15.469 -12.602 -22.359 1 96.25 400 GLN B N 1
ATOM 7196 C CA . GLN B 1 400 ? -15.312 -14.023 -22.625 1 96.25 400 GLN B CA 1
ATOM 7197 C C . GLN B 1 400 ? -14.344 -14.266 -23.781 1 96.25 400 GLN B C 1
ATOM 7199 O O . GLN B 1 400 ? -13.453 -15.109 -23.688 1 96.25 400 GLN B O 1
ATOM 7204 N N . PHE B 1 401 ? -14.531 -13.562 -24.844 1 96.62 401 PHE B N 1
ATOM 7205 C CA . PHE B 1 401 ? -13.664 -13.719 -26 1 96.62 401 PHE B CA 1
ATOM 7206 C C . PHE B 1 401 ? -12.234 -13.305 -25.672 1 96.62 401 PHE B C 1
ATOM 7208 O O . PHE B 1 401 ? -11.281 -13.977 -26.078 1 96.62 401 PHE B O 1
ATOM 7215 N N . ALA B 1 402 ? -12.125 -12.195 -24.969 1 97.06 402 ALA B N 1
ATOM 7216 C CA . ALA B 1 402 ? -10.797 -11.766 -24.547 1 97.06 402 ALA B CA 1
ATOM 7217 C C . ALA B 1 402 ? -10.117 -12.844 -23.703 1 97.06 402 ALA B C 1
ATOM 7219 O O . ALA B 1 402 ? -8.938 -13.141 -23.906 1 97.06 402 ALA B O 1
ATOM 7220 N N . LEU B 1 403 ? -10.875 -13.398 -22.781 1 94.94 403 LEU B N 1
ATOM 7221 C CA . LEU B 1 403 ? -10.352 -14.453 -21.922 1 94.94 403 LEU B CA 1
ATOM 7222 C C . LEU B 1 403 ? -9.859 -15.633 -22.75 1 94.94 403 LEU B C 1
ATOM 7224 O O . LEU B 1 403 ? -8.742 -16.125 -22.547 1 94.94 403 LEU B O 1
ATOM 7228 N N . TRP B 1 404 ? -10.648 -16.062 -23.719 1 93.56 404 TRP B N 1
ATOM 7229 C CA . TRP B 1 404 ? -10.281 -17.188 -24.578 1 93.56 404 TRP B CA 1
ATOM 7230 C C . TRP B 1 404 ? -9.016 -16.875 -25.375 1 93.56 404 TRP B C 1
ATOM 7232 O O . TRP B 1 404 ? -8.125 -17.719 -25.484 1 93.56 404 TRP B O 1
ATOM 7242 N N . GLN B 1 405 ? -8.945 -15.719 -25.859 1 94.25 405 GLN B N 1
ATOM 7243 C CA . GLN B 1 405 ? -7.773 -15.328 -26.641 1 94.25 405 GLN B CA 1
ATOM 7244 C C . GLN B 1 405 ? -6.535 -15.219 -25.766 1 94.25 405 GLN B C 1
ATOM 7246 O O . GLN B 1 405 ? -5.461 -15.703 -26.125 1 94.25 405 GLN B O 1
ATOM 7251 N N . LEU B 1 406 ? -6.695 -14.633 -24.656 1 94 406 LEU B N 1
ATOM 7252 C CA . LEU B 1 406 ? -5.574 -14.438 -23.734 1 94 406 LEU B CA 1
ATOM 7253 C C . LEU B 1 406 ? -5.098 -15.773 -23.172 1 94 406 LEU B C 1
ATOM 7255 O O . LEU B 1 406 ? -3.92 -15.922 -22.828 1 94 406 LEU B O 1
ATOM 7259 N N . ASP B 1 407 ? -5.953 -16.688 -23.078 1 89.38 407 ASP B N 1
ATOM 7260 C CA . ASP B 1 407 ? -5.598 -18.031 -22.594 1 89.38 407 ASP B CA 1
ATOM 7261 C C . ASP B 1 407 ? -4.609 -18.703 -23.547 1 89.38 407 ASP B C 1
ATOM 7263 O O . ASP B 1 407 ? -3.854 -19.594 -23.125 1 89.38 407 ASP B O 1
ATOM 7267 N N . THR B 1 408 ? -4.625 -18.281 -24.75 1 86.38 408 THR B N 1
ATOM 7268 C CA . THR B 1 408 ? -3.793 -18.938 -25.75 1 86.38 408 THR B CA 1
ATOM 7269 C C . THR B 1 408 ? -2.426 -18.266 -25.844 1 86.38 408 THR B C 1
ATOM 7271 O O . THR B 1 408 ? -1.513 -18.812 -26.484 1 86.38 408 THR B O 1
ATOM 7274 N N . MET B 1 409 ? -2.285 -17.219 -25.188 1 89.25 409 MET B N 1
ATOM 7275 C CA . MET B 1 409 ? -1.051 -16.453 -25.344 1 89.25 409 MET B CA 1
ATOM 7276 C C . MET B 1 409 ? 0.073 -17.062 -24.5 1 89.25 409 MET B C 1
ATOM 7278 O O . MET B 1 409 ? -0.111 -17.344 -23.312 1 89.25 409 MET B O 1
ATOM 7282 N N . ARG B 1 410 ? 1.281 -17.156 -25.094 1 81.62 410 ARG B N 1
ATOM 7283 C CA . ARG B 1 410 ? 2.457 -17.688 -24.422 1 81.62 410 ARG B CA 1
ATOM 7284 C C . ARG B 1 410 ? 3.35 -16.547 -23.906 1 81.62 410 ARG B C 1
ATOM 7286 O O . ARG B 1 410 ? 4.027 -16.703 -22.891 1 81.62 410 ARG B O 1
ATOM 7293 N N . THR B 1 411 ? 3.365 -15.508 -24.719 1 87.5 411 THR B N 1
ATOM 7294 C CA . THR B 1 411 ? 4.172 -14.352 -24.344 1 87.5 411 THR B CA 1
ATOM 7295 C C . THR B 1 411 ? 3.301 -13.25 -23.766 1 87.5 411 THR B C 1
ATOM 7297 O O . THR B 1 411 ? 2.373 -12.766 -24.406 1 87.5 411 THR B O 1
ATOM 7300 N N . TRP B 1 412 ? 3.596 -12.875 -22.547 1 93.19 412 TRP B N 1
ATOM 7301 C CA . TRP B 1 412 ? 2.799 -11.883 -21.844 1 93.19 412 TRP B CA 1
ATOM 7302 C C . TRP B 1 412 ? 3.547 -10.555 -21.734 1 93.19 412 TRP B C 1
ATOM 7304 O O . TRP B 1 412 ? 4.113 -10.234 -20.688 1 93.19 412 TRP B O 1
ATOM 7314 N N . GLU B 1 413 ? 3.619 -9.875 -22.844 1 95.38 413 GLU B N 1
ATOM 7315 C CA . GLU B 1 413 ? 4.234 -8.562 -22.953 1 95.38 413 GLU B CA 1
ATOM 7316 C C . GLU B 1 413 ? 3.223 -7.516 -23.422 1 95.38 413 GLU B C 1
ATOM 7318 O O . GLU B 1 413 ? 2.248 -7.844 -24.094 1 95.38 413 GLU B O 1
ATOM 7323 N N . ARG B 1 414 ? 3.471 -6.328 -23.094 1 96.88 414 ARG B N 1
ATOM 7324 C CA . ARG B 1 414 ? 2.523 -5.238 -23.312 1 96.88 414 ARG B CA 1
ATOM 7325 C C . ARG B 1 414 ? 2.076 -5.188 -24.766 1 96.88 414 ARG B C 1
ATOM 7327 O O . ARG B 1 414 ? 0.878 -5.164 -25.047 1 96.88 414 ARG B O 1
ATOM 7334 N N . ASP B 1 415 ? 3 -5.195 -25.703 1 97 415 ASP B N 1
ATOM 7335 C CA . ASP B 1 415 ? 2.686 -5.047 -27.109 1 97 415 ASP B CA 1
ATOM 7336 C C . ASP B 1 415 ? 1.931 -6.262 -27.641 1 97 415 ASP B C 1
ATOM 7338 O O . ASP B 1 415 ? 1.048 -6.129 -28.5 1 97 415 ASP B O 1
ATOM 7342 N N . ASP B 1 416 ? 2.254 -7.434 -27.188 1 96 416 ASP B N 1
ATOM 7343 C CA . ASP B 1 416 ? 1.558 -8.648 -27.594 1 96 416 ASP B CA 1
ATOM 7344 C C . ASP B 1 416 ? 0.114 -8.648 -27.094 1 96 416 ASP B C 1
ATOM 7346 O O . ASP B 1 416 ? -0.803 -9.023 -27.828 1 96 416 ASP B O 1
ATOM 7350 N N . ILE B 1 417 ? -0.055 -8.211 -25.859 1 97.5 417 ILE B N 1
ATOM 7351 C CA . ILE B 1 417 ? -1.395 -8.133 -25.297 1 97.5 417 ILE B CA 1
ATOM 7352 C C . ILE B 1 417 ? -2.234 -7.129 -26.078 1 97.5 417 ILE B C 1
ATOM 7354 O O . ILE B 1 417 ? -3.365 -7.43 -26.469 1 97.5 417 ILE B O 1
ATOM 7358 N N . PHE B 1 418 ? -1.638 -5.984 -26.344 1 97.25 418 PHE B N 1
ATOM 7359 C CA . PHE B 1 418 ? -2.334 -4.941 -27.094 1 97.25 418 PHE B CA 1
ATOM 7360 C C . PHE B 1 418 ? -2.736 -5.434 -28.469 1 97.25 418 PHE B C 1
ATOM 7362 O O . PHE B 1 418 ? -3.887 -5.273 -28.891 1 97.25 418 PHE B O 1
ATOM 7369 N N . ALA B 1 419 ? -1.808 -6.008 -29.172 1 96.12 419 ALA B N 1
ATOM 7370 C CA . ALA B 1 419 ? -2.074 -6.504 -30.531 1 96.12 419 ALA B CA 1
ATOM 7371 C C . ALA B 1 419 ? -3.186 -7.551 -30.516 1 96.12 419 ALA B C 1
ATOM 7373 O O . ALA B 1 419 ? -4.062 -7.543 -31.375 1 96.12 419 ALA B O 1
ATOM 7374 N N . THR B 1 420 ? -3.154 -8.406 -29.562 1 95.75 420 THR B N 1
ATOM 7375 C CA . THR B 1 420 ? -4.145 -9.469 -29.438 1 95.75 420 THR B CA 1
ATOM 7376 C C . THR B 1 420 ? -5.535 -8.883 -29.203 1 95.75 420 THR B C 1
ATOM 7378 O O . THR B 1 420 ? -6.488 -9.242 -29.891 1 95.75 420 THR B O 1
ATOM 7381 N N . LEU B 1 421 ? -5.648 -7.957 -28.297 1 96.94 421 LEU B N 1
ATOM 7382 C CA . LEU B 1 421 ? -6.941 -7.383 -27.938 1 96.94 421 LEU B CA 1
ATOM 7383 C C . LEU B 1 421 ? -7.445 -6.469 -29.047 1 96.94 421 LEU B C 1
ATOM 7385 O O . LEU B 1 421 ? -8.648 -6.43 -29.328 1 96.94 421 LEU B O 1
ATOM 7389 N N . LYS B 1 422 ? -6.547 -5.742 -29.672 1 96.88 422 LYS B N 1
ATOM 7390 C CA . LYS B 1 422 ? -6.926 -4.906 -30.812 1 96.88 422 LYS B CA 1
ATOM 7391 C C . LYS B 1 422 ? -7.457 -5.758 -31.953 1 96.88 422 LYS B C 1
ATOM 7393 O O . LYS B 1 422 ? -8.469 -5.41 -32.562 1 96.88 422 LYS B O 1
ATOM 7398 N N . GLY B 1 423 ? -6.742 -6.82 -32.281 1 95.31 423 GLY B N 1
ATOM 7399 C CA . GLY B 1 423 ? -7.219 -7.734 -33.312 1 95.31 423 GLY B CA 1
ATOM 7400 C C . GLY B 1 423 ? -8.609 -8.273 -33.031 1 95.31 423 GLY B C 1
ATOM 7401 O O . GLY B 1 423 ? -9.438 -8.359 -33.906 1 95.31 423 GLY B O 1
ATOM 7402 N N . LEU B 1 424 ? -8.836 -8.625 -31.797 1 95.75 424 LEU B N 1
ATOM 7403 C CA . LEU B 1 424 ? -10.141 -9.141 -31.406 1 95.75 424 LEU B CA 1
ATOM 7404 C C . LEU B 1 424 ? -11.219 -8.062 -31.547 1 95.75 424 LEU B C 1
ATOM 7406 O O . LEU B 1 424 ? -12.312 -8.336 -32.031 1 95.75 424 LEU B O 1
ATOM 7410 N N . ALA B 1 425 ? -10.898 -6.887 -31.031 1 97.19 425 ALA B N 1
ATOM 7411 C CA . ALA B 1 425 ? -11.828 -5.766 -31.172 1 97.19 425 ALA B CA 1
ATOM 7412 C C . ALA B 1 425 ? -12.195 -5.523 -32.625 1 97.19 425 ALA B C 1
ATOM 7414 O O . ALA B 1 425 ? -13.375 -5.383 -32.969 1 97.19 425 ALA B O 1
ATOM 7415 N N . ASP B 1 426 ? -11.25 -5.504 -33.5 1 96.19 426 ASP B N 1
ATOM 7416 C CA . ASP B 1 426 ? -11.461 -5.324 -34.938 1 96.19 426 ASP B CA 1
ATOM 7417 C C . ASP B 1 426 ? -12.336 -6.438 -35.5 1 96.19 426 ASP B C 1
ATOM 7419 O O . ASP B 1 426 ? -13.273 -6.172 -36.281 1 96.19 426 ASP B O 1
ATOM 7423 N N . GLY B 1 427 ? -12 -7.629 -35.156 1 95.06 427 GLY B N 1
ATOM 7424 C CA . GLY B 1 427 ? -12.789 -8.766 -35.625 1 95.06 427 GLY B CA 1
ATOM 7425 C C . GLY B 1 427 ? -14.242 -8.695 -35.188 1 95.06 427 GLY B C 1
ATOM 7426 O O . GLY B 1 427 ? -15.133 -9.133 -35.938 1 95.06 427 GLY B O 1
ATOM 7427 N N . MET B 1 428 ? -14.492 -8.148 -34 1 95.56 428 MET B N 1
ATOM 7428 C CA . MET B 1 428 ? -15.844 -8.055 -33.469 1 95.56 428 MET B CA 1
ATOM 7429 C C . MET B 1 428 ? -16.547 -6.789 -33.969 1 95.56 428 MET B C 1
ATOM 7431 O O . MET B 1 428 ? -17.719 -6.582 -33.688 1 95.56 428 MET B O 1
ATOM 7435 N N . GLY B 1 429 ? -15.812 -5.941 -34.594 1 96.06 429 GLY B N 1
ATOM 7436 C CA . GLY B 1 429 ? -16.375 -4.688 -35.062 1 96.06 429 GLY B CA 1
ATOM 7437 C C . GLY B 1 429 ? -16.672 -3.695 -33.969 1 96.06 429 GLY B C 1
ATOM 7438 O O . GLY B 1 429 ? -17.641 -2.943 -34.031 1 96.06 429 GLY B O 1
ATOM 7439 N N . ILE B 1 430 ? -15.906 -3.77 -32.906 1 97.31 430 ILE B N 1
ATOM 7440 C CA . ILE B 1 430 ? -16.094 -2.877 -31.766 1 97.31 430 ILE B CA 1
ATOM 7441 C C . ILE B 1 430 ? -14.93 -1.888 -31.688 1 97.31 430 ILE B C 1
ATOM 7443 O O . ILE B 1 430 ? -13.773 -2.268 -31.859 1 97.31 430 ILE B O 1
ATOM 7447 N N . LYS B 1 431 ? -15.281 -0.629 -31.453 1 97.5 431 LYS B N 1
ATOM 7448 C CA . LYS B 1 431 ? -14.227 0.355 -31.234 1 97.5 431 LYS B CA 1
ATOM 7449 C C . LYS B 1 431 ? -13.344 -0.035 -30.062 1 97.5 431 LYS B C 1
ATOM 7451 O O . LYS B 1 431 ? -13.852 -0.489 -29.031 1 97.5 431 LYS B O 1
ATOM 7456 N N . LEU B 1 432 ? -12.062 0.185 -30.219 1 97.12 432 LEU B N 1
ATOM 7457 C CA . LEU B 1 432 ? -11.102 -0.283 -29.234 1 97.12 432 LEU B CA 1
ATOM 7458 C C . LEU B 1 432 ? -11.414 0.28 -27.859 1 97.12 432 LEU B C 1
ATOM 7460 O O . LEU B 1 432 ? -11.383 -0.447 -26.859 1 97.12 432 LEU B O 1
ATOM 7464 N N . LYS B 1 433 ? -11.711 1.538 -27.781 1 95.94 433 LYS B N 1
ATOM 7465 C CA . LYS B 1 433 ? -12.016 2.178 -26.5 1 95.94 433 LYS B CA 1
ATOM 7466 C C . LYS B 1 433 ? -13.188 1.491 -25.812 1 95.94 433 LYS B C 1
ATOM 7468 O O . LYS B 1 433 ? -13.125 1.221 -24.609 1 95.94 433 LYS B O 1
ATOM 7473 N N . ASP B 1 434 ? -14.211 1.164 -26.516 1 97.38 434 ASP B N 1
ATOM 7474 C CA . ASP B 1 434 ? -15.391 0.505 -25.969 1 97.38 434 ASP B CA 1
ATOM 7475 C C . ASP B 1 434 ? -15.102 -0.951 -25.625 1 97.38 434 ASP B C 1
ATOM 7477 O O . ASP B 1 434 ? -15.648 -1.487 -24.656 1 97.38 434 ASP B O 1
ATOM 7481 N N . PHE B 1 435 ? -14.227 -1.549 -26.453 1 97.56 435 PHE B N 1
ATOM 7482 C CA . PHE B 1 435 ? -13.812 -2.928 -26.219 1 97.56 435 PHE B CA 1
ATOM 7483 C C . PHE B 1 435 ? -13.039 -3.047 -24.906 1 97.56 435 PHE B C 1
ATOM 7485 O O . PHE B 1 435 ? -13.234 -3.996 -24.156 1 97.56 435 PHE B O 1
ATOM 7492 N N . LEU B 1 436 ? -12.203 -2.066 -24.578 1 97.5 436 LEU B N 1
ATOM 7493 C CA . LEU B 1 436 ? -11.305 -2.145 -23.438 1 97.5 436 LEU B CA 1
ATOM 7494 C C . LEU B 1 436 ? -12.016 -1.732 -22.156 1 97.5 436 LEU B C 1
ATOM 7496 O O . LEU B 1 436 ? -11.578 -2.078 -21.062 1 97.5 436 LEU B O 1
ATOM 7500 N N . ALA B 1 437 ? -13.094 -1.044 -22.234 1 97.38 437 ALA B N 1
ATOM 7501 C CA . ALA B 1 437 ? -13.766 -0.476 -21.078 1 97.38 437 ALA B CA 1
ATOM 7502 C C . ALA B 1 437 ? -14.133 -1.562 -20.062 1 97.38 437 ALA B C 1
ATOM 7504 O O . ALA B 1 437 ? -13.797 -1.459 -18.891 1 97.38 437 ALA B O 1
ATOM 7505 N N . PRO B 1 438 ? -14.797 -2.652 -20.5 1 97.88 438 PRO B N 1
ATOM 7506 C CA . PRO B 1 438 ? -15.094 -3.701 -19.516 1 97.88 438 PRO B CA 1
ATOM 7507 C C . PRO B 1 438 ? -13.836 -4.375 -18.969 1 97.88 438 PRO B C 1
ATOM 7509 O O . PRO B 1 438 ? -13.844 -4.887 -17.844 1 97.88 438 PRO B O 1
ATOM 7512 N N . LEU B 1 439 ? -12.742 -4.418 -19.75 1 98 439 LEU B N 1
ATOM 7513 C CA . LEU B 1 439 ? -11.484 -4.977 -19.266 1 98 439 LEU B CA 1
ATOM 7514 C C . LEU B 1 439 ? -10.898 -4.109 -18.156 1 98 439 LEU B C 1
ATOM 7516 O O . LEU B 1 439 ? -10.312 -4.629 -17.203 1 98 439 LEU B O 1
ATOM 7520 N N . PHE B 1 440 ? -11.094 -2.807 -18.297 1 97.94 440 PHE B N 1
ATOM 7521 C CA . PHE B 1 440 ? -10.648 -1.909 -17.234 1 97.94 440 PHE B CA 1
ATOM 7522 C C . PHE B 1 440 ? -11.344 -2.238 -15.922 1 97.94 440 PHE B C 1
ATOM 7524 O O . PHE B 1 440 ? -10.695 -2.342 -14.883 1 97.94 440 PHE B O 1
ATOM 7531 N N . VAL B 1 441 ? -12.594 -2.457 -15.953 1 97.88 441 VAL B N 1
ATOM 7532 C CA . VAL B 1 441 ? -13.367 -2.775 -14.758 1 97.88 441 VAL B CA 1
ATOM 7533 C C . VAL B 1 441 ? -12.914 -4.121 -14.195 1 97.88 441 VAL B C 1
ATOM 7535 O O . VAL B 1 441 ? -12.672 -4.246 -12.992 1 97.88 441 VAL B O 1
ATOM 7538 N N . ALA B 1 442 ? -12.711 -5.066 -15.039 1 98 442 ALA B N 1
ATOM 7539 C CA . ALA B 1 442 ? -12.352 -6.418 -14.625 1 98 442 ALA B CA 1
ATOM 7540 C C . ALA B 1 442 ? -10.969 -6.445 -13.984 1 98 442 ALA B C 1
ATOM 7542 O O . ALA B 1 442 ? -10.742 -7.156 -13 1 98 442 ALA B O 1
ATOM 7543 N N . ILE B 1 443 ? -10.055 -5.664 -14.539 1 98.06 443 ILE B N 1
ATOM 7544 C CA . ILE B 1 443 ? -8.648 -5.754 -14.172 1 98.06 443 ILE B CA 1
ATOM 7545 C C . ILE B 1 443 ? -8.352 -4.824 -13 1 98.06 443 ILE B C 1
ATOM 7547 O O . ILE B 1 443 ? -7.574 -5.168 -12.102 1 98.06 443 ILE B O 1
ATOM 7551 N N . SER B 1 444 ? -9.008 -3.648 -12.969 1 97.25 444 SER B N 1
ATOM 7552 C CA . SER B 1 444 ? -8.625 -2.645 -11.977 1 97.25 444 SER B CA 1
ATOM 7553 C C . SER B 1 444 ? -9.773 -2.322 -11.039 1 97.25 444 SER B C 1
ATOM 7555 O O . SER B 1 444 ? -9.586 -1.629 -10.031 1 97.25 444 SER B O 1
ATOM 7557 N N . GLY B 1 445 ? -10.969 -2.795 -11.336 1 95.38 445 GLY B N 1
ATOM 7558 C CA . GLY B 1 445 ? -12.133 -2.51 -10.508 1 95.38 445 GLY B CA 1
ATOM 7559 C C . GLY B 1 445 ? -12.742 -1.153 -10.797 1 95.38 445 GLY B C 1
ATOM 7560 O O . GLY B 1 445 ? -13.672 -0.727 -10.094 1 95.38 445 GLY B O 1
ATOM 7561 N N . SER B 1 446 ? -12.172 -0.482 -11.766 1 90.19 446 SER B N 1
ATOM 7562 C CA . SER B 1 446 ? -12.648 0.861 -12.086 1 90.19 446 SER B CA 1
ATOM 7563 C C . SER B 1 446 ? -12.586 1.121 -13.594 1 90.19 446 SER B C 1
ATOM 7565 O O . SER B 1 446 ? -11.922 0.392 -14.328 1 90.19 446 SER B O 1
ATOM 7567 N N . THR B 1 447 ? -13.32 2.127 -13.969 1 85.12 447 THR B N 1
ATOM 7568 C CA . THR B 1 447 ? -13.312 2.514 -15.383 1 85.12 447 THR B CA 1
ATOM 7569 C C . THR B 1 447 ? -12.125 3.416 -15.688 1 85.12 447 THR B C 1
ATOM 7571 O O . THR B 1 447 ? -11.789 3.641 -16.859 1 85.12 447 THR B O 1
ATOM 7574 N N . ALA B 1 448 ? -11.555 3.936 -14.625 1 82.62 448 ALA B N 1
ATOM 7575 C CA . ALA B 1 448 ? -10.438 4.863 -14.797 1 82.62 448 ALA B CA 1
ATOM 7576 C C . ALA B 1 448 ? -9.172 4.324 -14.141 1 82.62 448 ALA B C 1
ATOM 7578 O O . ALA B 1 448 ? -9.18 3.992 -12.953 1 82.62 448 ALA B O 1
ATOM 7579 N N . SER B 1 449 ? -8.219 4.027 -14.883 1 89.44 449 SER B N 1
ATOM 7580 C CA . SER B 1 449 ? -6.898 3.588 -14.438 1 89.44 449 SER B CA 1
ATOM 7581 C C . SER B 1 449 ? -5.836 3.865 -15.492 1 89.44 449 SER B C 1
ATOM 7583 O O . SER B 1 449 ? -6.137 4.43 -16.547 1 89.44 449 SER B O 1
ATOM 7585 N N . PHE B 1 450 ? -4.586 3.619 -15.102 1 94 450 PHE B N 1
ATOM 7586 C CA . PHE B 1 450 ? -3.568 3.678 -16.141 1 94 450 PHE B CA 1
ATOM 7587 C C . PHE B 1 450 ? -3.713 2.51 -17.109 1 94 450 PHE B C 1
ATOM 7589 O O . PHE B 1 450 ? -4.633 1.699 -16.984 1 94 450 PHE B O 1
ATOM 7596 N N . SER B 1 451 ? -2.945 2.395 -18.141 1 95.38 451 SER B N 1
ATOM 7597 C CA . SER B 1 451 ? -3.096 1.448 -19.234 1 95.38 451 SER B CA 1
ATOM 7598 C C . SER B 1 451 ? -3.457 0.058 -18.719 1 95.38 451 SER B C 1
ATOM 7600 O O . SER B 1 451 ? -2.756 -0.499 -17.875 1 95.38 451 SER B O 1
ATOM 7602 N N . VAL B 1 452 ? -4.617 -0.428 -19.281 1 96.94 452 VAL B N 1
ATOM 7603 C CA . VAL B 1 452 ? -5.043 -1.76 -18.859 1 96.94 452 VAL B CA 1
ATOM 7604 C C . VAL B 1 452 ? -4 -2.791 -19.281 1 96.94 452 VAL B C 1
ATOM 7606 O O . VAL B 1 452 ? -3.771 -3.779 -18.578 1 96.94 452 VAL B O 1
ATOM 7609 N N . MET B 1 453 ? -3.275 -2.586 -20.406 1 97.31 453 MET B N 1
ATOM 7610 C CA . MET B 1 453 ? -2.211 -3.49 -20.828 1 97.31 453 MET B CA 1
ATOM 7611 C C . MET B 1 453 ? -1.066 -3.498 -19.828 1 97.31 453 MET B C 1
ATOM 7613 O O . MET B 1 453 ? -0.575 -4.562 -19.438 1 97.31 453 MET B O 1
ATOM 7617 N N . ASP B 1 454 ? -0.727 -2.309 -19.422 1 98 454 ASP B N 1
ATOM 7618 C CA . ASP B 1 454 ? 0.345 -2.201 -18.438 1 98 454 ASP B CA 1
ATOM 7619 C C . ASP B 1 454 ? -0.051 -2.865 -17.125 1 98 454 ASP B C 1
ATOM 7621 O O . ASP B 1 454 ? 0.766 -3.541 -16.5 1 98 454 ASP B O 1
ATOM 7625 N N . ALA B 1 455 ? -1.305 -2.641 -16.75 1 98 455 ALA B N 1
ATOM 7626 C CA . ALA B 1 455 ? -1.802 -3.277 -15.531 1 98 455 ALA B CA 1
ATOM 7627 C C . ALA B 1 455 ? -1.723 -4.797 -15.633 1 98 455 ALA B C 1
ATOM 7629 O O . ALA B 1 455 ? -1.312 -5.469 -14.688 1 98 455 ALA B O 1
ATOM 7630 N N . MET B 1 456 ? -2.1 -5.301 -16.766 1 97.88 456 MET B N 1
ATOM 7631 C CA . MET B 1 456 ? -2.088 -6.742 -16.969 1 97.88 456 MET B CA 1
ATOM 7632 C C . MET B 1 456 ? -0.666 -7.289 -16.922 1 97.88 456 MET B C 1
ATOM 7634 O O . MET B 1 456 ? -0.429 -8.375 -16.391 1 97.88 456 MET B O 1
ATOM 7638 N N . VAL B 1 457 ? 0.236 -6.559 -17.484 1 97.56 457 VAL B N 1
ATOM 7639 C CA . VAL B 1 457 ? 1.637 -6.965 -17.438 1 97.56 457 VAL B CA 1
ATOM 7640 C C . VAL B 1 457 ? 2.109 -6.992 -15.984 1 97.56 457 VAL B C 1
ATOM 7642 O O . VAL B 1 457 ? 2.744 -7.957 -15.547 1 97.56 457 VAL B O 1
ATOM 7645 N N . LEU B 1 458 ? 1.779 -5.969 -15.211 1 97.25 458 LEU B N 1
ATOM 7646 C CA . LEU B 1 458 ? 2.189 -5.867 -13.812 1 97.25 458 LEU B CA 1
ATOM 7647 C C . LEU B 1 458 ? 1.566 -6.98 -12.977 1 97.25 458 LEU B C 1
ATOM 7649 O O . LEU B 1 458 ? 2.213 -7.527 -12.078 1 97.25 458 LEU B O 1
ATOM 7653 N N . LEU B 1 459 ? 0.331 -7.328 -13.266 1 96.62 459 LEU B N 1
ATOM 7654 C CA . LEU B 1 459 ? -0.377 -8.375 -12.539 1 96.62 459 LEU B CA 1
ATOM 7655 C C . LEU B 1 459 ? 0.148 -9.758 -12.922 1 96.62 459 LEU B C 1
ATOM 7657 O O . LEU B 1 459 ? 0.174 -10.672 -12.094 1 96.62 459 LEU B O 1
ATOM 7661 N N . GLY B 1 460 ? 0.514 -9.859 -14.242 1 94.06 460 GLY B N 1
ATOM 7662 C CA . GLY B 1 460 ? 0.848 -11.156 -14.797 1 94.06 460 GLY B CA 1
ATOM 7663 C C . GLY B 1 460 ? -0.34 -11.859 -15.43 1 94.06 460 GLY B C 1
ATOM 7664 O O . GLY B 1 460 ? -1.488 -11.469 -15.211 1 94.06 460 GLY B O 1
ATOM 7665 N N . SER B 1 461 ? -0.077 -12.828 -16.172 1 93.19 461 SER B N 1
ATOM 7666 C CA . SER B 1 461 ? -1.073 -13.516 -16.984 1 93.19 461 SER B CA 1
ATOM 7667 C C . SER B 1 461 ? -2.105 -14.219 -16.109 1 93.19 461 SER B C 1
ATOM 7669 O O . SER B 1 461 ? -3.311 -14.078 -16.312 1 93.19 461 SER B O 1
ATOM 7671 N N . ASP B 1 462 ? -1.693 -14.844 -15.07 1 91.81 462 ASP B N 1
ATOM 7672 C CA . ASP B 1 462 ? -2.572 -15.688 -14.266 1 91.81 462 ASP B CA 1
ATOM 7673 C C . ASP B 1 462 ? -3.605 -14.852 -13.516 1 91.81 462 ASP B C 1
ATOM 7675 O O . ASP B 1 462 ? -4.805 -15.133 -13.586 1 91.81 462 ASP B O 1
ATOM 7679 N N . LEU B 1 463 ? -3.158 -13.844 -12.867 1 94.69 463 LEU B N 1
ATOM 7680 C CA . LEU B 1 463 ? -4.078 -13 -12.117 1 94.69 463 LEU B CA 1
ATOM 7681 C C . LEU B 1 463 ? -5.016 -12.25 -13.062 1 94.69 463 LEU B C 1
ATOM 7683 O O . LEU B 1 463 ? -6.195 -12.07 -12.758 1 94.69 463 LEU B O 1
ATOM 7687 N N . SER B 1 464 ? -4.496 -11.828 -14.203 1 95.94 464 SER B N 1
ATOM 7688 C CA . SER B 1 464 ? -5.328 -11.148 -15.188 1 95.94 464 SER B CA 1
ATOM 7689 C C . SER B 1 464 ? -6.457 -12.047 -15.672 1 95.94 464 SER B C 1
ATOM 7691 O O . SER B 1 464 ? -7.621 -11.641 -15.688 1 95.94 464 SER B O 1
ATOM 7693 N N . ARG B 1 465 ? -6.148 -13.25 -16 1 94.25 465 ARG B N 1
ATOM 7694 C CA . ARG B 1 465 ? -7.145 -14.203 -16.5 1 94.25 465 ARG B CA 1
ATOM 7695 C C . ARG B 1 465 ? -8.164 -14.539 -15.414 1 94.25 465 ARG B C 1
ATOM 7697 O O . ARG B 1 465 ? -9.359 -14.641 -15.688 1 94.25 465 ARG B O 1
ATOM 7704 N N . ALA B 1 466 ? -7.648 -14.703 -14.219 1 93.56 466 ALA B N 1
ATOM 7705 C CA . ALA B 1 466 ? -8.539 -14.977 -13.102 1 93.56 466 ALA B CA 1
ATOM 7706 C C . ALA B 1 466 ? -9.547 -13.852 -12.906 1 93.56 466 ALA B C 1
ATOM 7708 O O . ALA B 1 466 ? -10.734 -14.102 -12.68 1 93.56 466 ALA B O 1
ATOM 7709 N N . ARG B 1 467 ? -9.078 -12.648 -13.031 1 96.12 467 ARG B N 1
ATOM 7710 C CA . ARG B 1 467 ? -9.961 -11.5 -12.836 1 96.12 467 ARG B CA 1
ATOM 7711 C C . ARG B 1 467 ? -10.984 -11.398 -13.961 1 96.12 467 ARG B C 1
ATOM 7713 O O . ARG B 1 467 ? -12.133 -11.031 -13.719 1 96.12 467 ARG B O 1
ATOM 7720 N N . LEU B 1 468 ? -10.57 -11.734 -15.148 1 96 468 LEU B N 1
ATOM 7721 C CA . LEU B 1 468 ? -11.516 -11.758 -16.266 1 96 468 LEU B CA 1
ATOM 7722 C C . LEU B 1 468 ? -12.586 -12.82 -16.047 1 96 468 LEU B C 1
ATOM 7724 O O . LEU B 1 468 ? -13.758 -12.602 -16.344 1 96 468 LEU B O 1
ATOM 7728 N N . ARG B 1 469 ? -12.219 -13.953 -15.516 1 93.44 469 ARG B N 1
ATOM 7729 C CA . ARG B 1 469 ? -13.188 -15.016 -15.227 1 93.44 469 ARG B CA 1
ATOM 7730 C C . ARG B 1 469 ? -14.219 -14.547 -14.203 1 93.44 469 ARG B C 1
ATOM 7732 O O . ARG B 1 469 ? -15.414 -14.781 -14.367 1 93.44 469 ARG B O 1
ATOM 7739 N N . VAL B 1 470 ? -13.734 -13.898 -13.156 1 94.06 470 VAL B N 1
ATOM 7740 C CA . VAL B 1 470 ? -14.625 -13.367 -12.125 1 94.06 470 VAL B CA 1
ATOM 7741 C C . VAL B 1 470 ? -15.609 -12.383 -12.75 1 94.06 470 VAL B C 1
ATOM 7743 O O . VAL B 1 470 ? -16.797 -12.406 -12.445 1 94.06 470 VAL B O 1
ATOM 7746 N N . ALA B 1 471 ? -15.086 -11.539 -13.609 1 96.62 471 ALA B N 1
ATOM 7747 C CA . ALA B 1 471 ? -15.93 -10.547 -14.266 1 96.62 471 ALA B CA 1
ATOM 7748 C C . ALA B 1 471 ? -17.031 -11.219 -15.094 1 96.62 471 ALA B C 1
ATOM 7750 O O . ALA B 1 471 ? -18.188 -10.805 -15.055 1 96.62 471 ALA B O 1
ATOM 7751 N N . VAL B 1 472 ? -16.672 -12.266 -15.828 1 95.31 472 VAL B N 1
ATOM 7752 C CA . VAL B 1 472 ? -17.641 -13.008 -16.641 1 95.31 472 VAL B CA 1
ATOM 7753 C C . VAL B 1 472 ? -18.719 -13.602 -15.734 1 95.31 472 VAL B C 1
ATOM 7755 O O . VAL B 1 472 ? -19.906 -13.508 -16.031 1 95.31 472 VAL B O 1
ATOM 7758 N N . GLU B 1 473 ? -18.328 -14.102 -14.617 1 92.69 473 GLU B N 1
ATOM 7759 C CA . GLU B 1 473 ? -19.266 -14.703 -13.672 1 92.69 473 GLU B CA 1
ATOM 7760 C C . GLU B 1 473 ? -20.188 -13.656 -13.062 1 92.69 473 GLU B C 1
ATOM 7762 O O . GLU B 1 473 ? -21.391 -13.898 -12.914 1 92.69 473 GLU B O 1
ATOM 7767 N N . VAL B 1 474 ? -19.609 -12.562 -12.734 1 95.12 474 VAL B N 1
ATOM 7768 C CA . VAL B 1 474 ? -20.359 -11.477 -12.109 1 95.12 474 VAL B CA 1
ATOM 7769 C C . VAL B 1 474 ? -21.453 -10.977 -13.07 1 95.12 474 VAL B C 1
ATOM 7771 O O . VAL B 1 474 ? -22.516 -10.547 -12.633 1 95.12 474 VAL B O 1
ATOM 7774 N N . LEU B 1 475 ? -21.219 -11.062 -14.336 1 95.06 475 LEU B N 1
ATOM 7775 C CA . LEU B 1 475 ? -22.172 -10.609 -15.344 1 95.06 475 LEU B CA 1
ATOM 7776 C C . LEU B 1 475 ? -23.125 -11.734 -15.719 1 95.06 475 LEU B C 1
ATOM 7778 O O . LEU B 1 475 ? -23.828 -11.641 -16.734 1 95.06 475 LEU B O 1
ATOM 7782 N N . GLY B 1 476 ? -23.203 -12.812 -14.883 1 89.56 476 GLY B N 1
ATOM 7783 C CA . GLY B 1 476 ? -24.203 -13.859 -15.023 1 89.56 476 GLY B CA 1
ATOM 7784 C C . GLY B 1 476 ? -23.672 -15.102 -15.719 1 89.56 476 GLY B C 1
ATOM 7785 O O . GLY B 1 476 ? -24.406 -16.078 -15.875 1 89.56 476 GLY B O 1
ATOM 7786 N N . GLY B 1 477 ? -22.375 -15.156 -16.062 1 85.31 477 GLY B N 1
ATOM 7787 C CA . GLY B 1 477 ? -21.859 -16.312 -16.766 1 85.31 477 GLY B CA 1
ATOM 7788 C C . GLY B 1 477 ? -22.594 -16.609 -18.062 1 85.31 477 GLY B C 1
ATOM 7789 O O . GLY B 1 477 ? -23.5 -15.875 -18.438 1 85.31 477 GLY B O 1
ATOM 7790 N N . ALA B 1 478 ? -22.078 -17.578 -18.875 1 77.75 478 ALA B N 1
ATOM 7791 C CA . ALA B 1 478 ? -22.766 -18.016 -20.078 1 77.75 478 ALA B CA 1
ATOM 7792 C C . ALA B 1 478 ? -23.25 -19.453 -19.953 1 77.75 478 ALA B C 1
ATOM 7794 O O . ALA B 1 478 ? -22.469 -20.344 -19.641 1 77.75 478 ALA B O 1
ATOM 7795 N N . GLY B 1 479 ? -24.625 -19.609 -19.906 1 79.25 479 GLY B N 1
ATOM 7796 C CA . GLY B 1 479 ? -25.141 -20.969 -19.938 1 79.25 479 GLY B CA 1
ATOM 7797 C C . GLY B 1 479 ? -24.594 -21.812 -21.062 1 79.25 479 GLY B C 1
ATOM 7798 O O . GLY B 1 479 ? -23.969 -21.281 -21.984 1 79.25 479 GLY B O 1
ATOM 7799 N N . LYS B 1 480 ? -24.719 -23.094 -21.047 1 82.38 480 LYS B N 1
ATOM 7800 C CA . LYS B 1 480 ? -24.156 -24.047 -22 1 82.38 480 LYS B CA 1
ATOM 7801 C C . LYS B 1 480 ? -24.5 -23.656 -23.438 1 82.38 480 LYS B C 1
ATOM 7803 O O . LYS B 1 480 ? -23.625 -23.688 -24.312 1 82.38 480 LYS B O 1
ATOM 7808 N N . LYS B 1 481 ? -25.766 -23.281 -23.75 1 86.31 481 LYS B N 1
ATOM 7809 C CA . LYS B 1 481 ? -26.203 -22.938 -25.094 1 86.31 481 LYS B CA 1
ATOM 7810 C C . LYS B 1 481 ? -25.5 -21.656 -25.578 1 86.31 481 LYS B C 1
ATOM 7812 O O . LYS B 1 481 ? -25.047 -21.594 -26.734 1 86.31 481 LYS B O 1
ATOM 7817 N N . VAL B 1 482 ? -25.391 -20.672 -24.734 1 86.94 482 VAL B N 1
ATOM 7818 C CA . VAL B 1 482 ? -24.766 -19.391 -25.062 1 86.94 482 VAL B CA 1
ATOM 7819 C C . VAL B 1 482 ? -23.266 -19.594 -25.281 1 86.94 482 VAL B C 1
ATOM 7821 O O . VAL B 1 482 ? -22.688 -19.031 -26.219 1 86.94 482 VAL B O 1
ATOM 7824 N N . LEU B 1 483 ? -22.703 -20.453 -24.5 1 89 483 LEU B N 1
ATOM 7825 C CA . LEU B 1 483 ? -21.266 -20.719 -24.609 1 89 483 LEU B CA 1
ATOM 7826 C C . LEU B 1 483 ? -20.953 -21.391 -25.953 1 89 483 LEU B C 1
ATOM 7828 O O . LEU B 1 483 ? -19.922 -21.078 -26.562 1 89 483 LEU B O 1
ATOM 7832 N N . LYS B 1 484 ? -21.828 -22.281 -26.344 1 89.62 484 LYS B N 1
ATOM 7833 C CA . LYS B 1 484 ? -21.625 -22.938 -27.641 1 89.62 484 LYS B CA 1
ATOM 7834 C C . LYS B 1 484 ? -21.688 -21.922 -28.781 1 89.62 484 LYS B C 1
ATOM 7836 O O . LYS B 1 484 ? -20.922 -22 -29.734 1 89.62 484 LYS B O 1
ATOM 7841 N N . ARG B 1 485 ? -22.641 -21.094 -28.688 1 90.5 485 ARG B N 1
ATOM 7842 C CA . ARG B 1 485 ? -22.75 -20.031 -29.688 1 90.5 485 ARG B CA 1
ATOM 7843 C C . ARG B 1 485 ? -21.5 -19.141 -29.688 1 90.5 485 ARG B C 1
ATOM 7845 O O . ARG B 1 485 ? -20.969 -18.797 -30.75 1 90.5 485 ARG B O 1
ATOM 7852 N N . TYR B 1 486 ? -21.031 -18.75 -28.484 1 91.31 486 TYR B N 1
ATOM 7853 C CA . TYR B 1 486 ? -19.828 -17.938 -28.344 1 91.31 486 TYR B CA 1
ATOM 7854 C C . TYR B 1 486 ? -18.625 -18.641 -28.969 1 91.31 486 TYR B C 1
ATOM 7856 O O . TYR B 1 486 ? -17.812 -18.016 -29.641 1 91.31 486 TYR B O 1
ATOM 7864 N N . GLU B 1 487 ? -18.547 -19.922 -28.719 1 91.5 487 GLU B N 1
ATOM 7865 C CA . GLU B 1 487 ? -17.422 -20.703 -29.25 1 91.5 487 GLU B CA 1
ATOM 7866 C C . GLU B 1 487 ? -17.391 -20.656 -30.766 1 91.5 487 GLU B C 1
ATOM 7868 O O . GLU B 1 487 ? -16.328 -20.531 -31.375 1 91.5 487 GLU B O 1
ATOM 7873 N N . LYS B 1 488 ? -18.547 -20.828 -31.359 1 91.25 488 LYS B N 1
ATOM 7874 C CA . LYS B 1 488 ? -18.641 -20.766 -32.812 1 91.25 488 LYS B CA 1
ATOM 7875 C C . LYS B 1 488 ? -18.234 -19.406 -33.344 1 91.25 488 LYS B C 1
ATOM 7877 O O . LYS B 1 488 ? -17.469 -19.297 -34.312 1 91.25 488 LYS B O 1
ATOM 7882 N N . GLU B 1 489 ? -18.766 -18.422 -32.75 1 91.5 489 GLU B N 1
ATOM 7883 C CA . GLU B 1 489 ? -18.438 -17.047 -33.156 1 91.5 489 GLU B CA 1
ATOM 7884 C C . GLU B 1 489 ? -16.953 -16.766 -32.969 1 91.5 489 GLU B C 1
ATOM 7886 O O . GLU B 1 489 ? -16.328 -16.141 -33.844 1 91.5 489 GLU B O 1
ATOM 7891 N N . PHE B 1 490 ? -16.422 -17.172 -31.906 1 92.81 490 PHE B N 1
ATOM 7892 C CA . PHE B 1 490 ? -15.008 -16.969 -31.594 1 92.81 490 PHE B CA 1
ATOM 7893 C C . PHE B 1 490 ? -14.117 -17.688 -32.594 1 92.81 490 PHE B C 1
ATOM 7895 O O . PHE B 1 490 ? -13.109 -17.141 -33.031 1 92.81 490 PHE B O 1
ATOM 7902 N N . ALA B 1 491 ? -14.453 -18.906 -32.906 1 89.88 491 ALA B N 1
ATOM 7903 C CA . ALA B 1 491 ? -13.703 -19.688 -33.875 1 89.88 491 ALA B CA 1
ATOM 7904 C C . ALA B 1 491 ? -13.68 -19 -35.25 1 89.88 491 ALA B C 1
ATOM 7906 O O . ALA B 1 491 ? -12.672 -19.031 -35.938 1 89.88 491 ALA B O 1
ATOM 7907 N N . ALA B 1 492 ? -14.773 -18.406 -35.531 1 86.81 492 ALA B N 1
ATOM 7908 C CA . ALA B 1 492 ? -14.875 -17.703 -36.812 1 86.81 492 ALA B CA 1
ATOM 7909 C C . ALA B 1 492 ? -13.961 -16.484 -36.844 1 86.81 492 ALA B C 1
ATOM 7911 O O . ALA B 1 492 ? -13.43 -16.125 -37.875 1 86.81 492 ALA B O 1
ATOM 7912 N N . LEU B 1 493 ? -13.797 -15.852 -35.75 1 86.31 493 LEU B N 1
ATOM 7913 C CA . LEU B 1 493 ? -12.938 -14.68 -35.625 1 86.31 493 LEU B CA 1
ATOM 7914 C C . LEU B 1 493 ? -11.461 -15.078 -35.719 1 86.31 493 LEU B C 1
ATOM 7916 O O . LEU B 1 493 ? -10.648 -14.344 -36.281 1 86.31 493 LEU B O 1
ATOM 7920 N N . SER B 1 494 ? -11.078 -16.172 -35.062 1 74.81 494 SER B N 1
ATOM 7921 C CA . SER B 1 494 ? -9.695 -16.656 -35.031 1 74.81 494 SER B CA 1
ATOM 7922 C C . SER B 1 494 ? -9.219 -17.078 -36.406 1 74.81 494 SER B C 1
ATOM 7924 O O . SER B 1 494 ? -8.039 -16.922 -36.75 1 74.81 494 SER B O 1
ATOM 7926 N N . GLN B 1 495 ? -10.102 -17.672 -37.188 1 63.88 495 GLN B N 1
ATOM 7927 C CA . GLN B 1 495 ? -9.789 -18.062 -38.562 1 63.88 495 GLN B CA 1
ATOM 7928 C C . GLN B 1 495 ? -9.578 -16.844 -39.438 1 63.88 495 GLN B C 1
ATOM 7930 O O . GLN B 1 495 ? -8.711 -16.844 -40.312 1 63.88 495 GLN B O 1
ATOM 7935 N N . LEU B 1 496 ? -10.242 -15.844 -39.125 1 56.88 496 LEU B N 1
ATOM 7936 C CA . LEU B 1 496 ? -10.117 -14.609 -39.875 1 56.88 496 LEU B CA 1
ATOM 7937 C C . LEU B 1 496 ? -8.781 -13.93 -39.594 1 56.88 496 LEU B C 1
ATOM 7939 O O . LEU B 1 496 ? -8.156 -13.383 -40.5 1 56.88 496 LEU B O 1
ATOM 7943 N N . ASN B 1 497 ? -8.289 -14.016 -38.375 1 56.72 497 ASN B N 1
ATOM 7944 C CA . ASN B 1 497 ? -7.023 -13.383 -38 1 56.72 497 ASN B CA 1
ATOM 7945 C C . ASN B 1 497 ? -5.828 -14.156 -38.562 1 56.72 497 ASN B C 1
ATOM 7947 O O . ASN B 1 497 ? -4.812 -13.562 -38.906 1 56.72 497 ASN B O 1
ATOM 7951 N N . GLU B 1 498 ? -5.93 -15.5 -38.594 1 53.94 498 GLU B N 1
ATOM 7952 C CA . GLU B 1 498 ? -4.879 -16.312 -39.219 1 53.94 498 GLU B CA 1
ATOM 7953 C C . GLU B 1 498 ? -4.812 -16.062 -40.719 1 53.94 498 GLU B C 1
ATOM 7955 O O . GLU B 1 498 ? -3.727 -16.031 -41.312 1 53.94 498 GLU B O 1
ATOM 7960 N N . GLU B 1 499 ? -5.895 -15.914 -41.375 1 47.31 499 GLU B N 1
ATOM 7961 C CA . GLU B 1 499 ? -5.918 -15.633 -42.812 1 47.31 499 GLU B CA 1
ATOM 7962 C C . GLU B 1 499 ? -5.41 -14.219 -43.094 1 47.31 499 GLU B C 1
ATOM 7964 O O . GLU B 1 499 ? -4.746 -13.992 -44.125 1 47.31 499 GLU B O 1
ATOM 7969 N N . SER B 1 500 ? -5.625 -13.367 -42.219 1 45.66 500 SER B N 1
ATOM 7970 C CA . SER B 1 500 ? -5.18 -12 -42.438 1 45.66 500 SER B CA 1
ATOM 7971 C C . SER B 1 500 ? -3.68 -11.859 -42.188 1 45.66 500 SER B C 1
ATOM 7973 O O . SER B 1 500 ? -3.008 -11.062 -42.844 1 45.66 500 SER B O 1
ATOM 7975 N N . ASP B 1 501 ? -3.146 -12.68 -41.344 1 43.19 501 ASP B N 1
ATOM 7976 C CA . ASP B 1 501 ? -1.704 -12.641 -41.125 1 43.19 501 ASP B CA 1
ATOM 7977 C C . ASP B 1 501 ? -0.958 -13.312 -42.281 1 43.19 501 ASP B C 1
ATOM 7979 O O . ASP B 1 501 ? 0.247 -13.109 -42.438 1 43.19 501 ASP B O 1
ATOM 7983 N N . ALA B 1 502 ? -1.562 -14.203 -43.094 1 46.47 502 ALA B N 1
ATOM 7984 C CA . ALA B 1 502 ? -0.997 -14.898 -44.25 1 46.47 502 ALA B CA 1
ATOM 7985 C C . ALA B 1 502 ? -1.087 -14.039 -45.5 1 46.47 502 ALA B C 1
ATOM 7987 O O . ALA B 1 502 ? -0.471 -14.352 -46.531 1 46.47 502 ALA B O 1
ATOM 7988 N N . GLU B 1 503 ? -2.014 -13.07 -45.562 1 35.38 503 GLU B N 1
ATOM 7989 C CA . GLU B 1 503 ? -1.924 -12.188 -46.719 1 35.38 503 GLU B CA 1
ATOM 7990 C C . GLU B 1 503 ? -0.932 -11.055 -46.469 1 35.38 503 GLU B C 1
ATOM 7992 O O . GLU B 1 503 ? -1.306 -9.992 -45.969 1 35.38 503 GLU B O 1
#

Secondary structure (DSSP, 8-state):
---EEEE----SSSPBHHHHHHHHHHHHHHHHTT-EEEE-B----TTT--HHHHHHHHHHHHHTT---SBBTTTB-TT---BGGG-HHHHHHHHHHHHHHTSEEEE---HHHHHHHHHHHHHTT--SPP-HHHHPPPHHHHHHHHHTT---EEEE----SS-EEEEEETTTEEEEEEGGG----EEE-TTS-B-HHHHHHHHHHHTT--EEEEEGGGGGGHHHHHHHHHHHTPPPPEEEEEPPPB-TTSSBP-TTTS--BHHHHHHHT--HHHHHHHHHHHH---TT--S---HHHHHHH--GGG---S--B--HHHHHHHHHHHHHHH--HHHHHHHHHHHTSSHHHHHHHGGGTGGG-SSGGGHHHHHGGGG-S-----GGGGTTSSS-HHHHHHHHHHHHHHHHT-S---HHHHHHHHHHHHHHHT--HHHHHHHHHHHHHSSS--S-HHHHHHHH-HHHHHHHHHHHHHHTT---HHHHHHHHHHHHHHHHHHHHHHH-/---EEEE----SSSPBHHHHHHHHHHHHHHHHTT-EEEE-B----TTT--HHHHHHHHHHHHHTT---SBBTTTB-TT---BGGG-HHHHHHHHHHHHHHTSEEEE---HHHHHHHHHHHHHTT--SPP-HHHHPPPHHHHHHHHHTT---EEEE----SS-EEEEEETTTEEEEEEGGG----EEE-TTS-B-HHHHHHHHHHHTT--EEEEEGGGGGGHHHHHHHHHHHTPPPPEEEEEPPPB-TTSSBP-TTTS--BHHHHHHHT--HHHHHHHHHHHH---TT--S---HHHHHHH--GGG---S--B--HHHHHHHHHHHHHHH--HHHHHHHHHHHTSSHHHHHHHGGGTGGG-SSGGGHHHHHGGGG-S-----GGGGTTSSS-HHHHHHHHHHHHHHHHT-S---HHHHHHHHHHHHHHHT--HHHHHHHHHHHHHSSS--S-HHHHHHHH-HHHHHHHHHHHHHHTT---HHHHHHHHHHHHHHHHHHHHHHH-

Nearest PDB structures (foldseek):
  1n78-assembly1_A  TM=6.879E-01  e=1.195E-44  Thermus thermophilus
  1g59-assembly1_A  TM=6.818E-01  e=3.481E-43  Thermus thermophilus
  4gri-assembly2_B  TM=6.899E-01  e=8.770E-40  Borreliella burgdorferi B31
  4gri-assembly1_A  TM=6.912E-01  e=6.295E-39  Borreliella burgdorferi B31
  2o5r-assembly1_A  TM=6.904E-01  e=2.864E-36  Thermotoga maritima

Sequence (1006 aa):
MTVRTRVAPSPTGDPHVGTAYIALFNLCFARKHGGQFILRIEDTDQSRSTPESEQAILDSLRWLGLEWDEGPDVGGAAGPYRQSERKEIYAQYVQQLLDAGHAFKCYRTTEELDMLRAARKEAGIHSALKQSDLMLTEQEQAEREAAGIPYVVRMKVPEEEGACQVTDLLRGNIDLDWSMVDAQILMKSDGMPTYHLANVVDDHLMKITHVIRGEEWINSAPKHILLYQYFGWDVPVFCHLPLLRNPDKTKLSKRKNPTSILYYKQAGYLPEALTNYLGRMGWSMPDESEKFSIQEMLNHFDIARVSLGGPVFDIEKLNWLNGLWIREDLDDAALAQRLVDWKFNQDNLLAVIPHVKQRMETLGDFLPMVSFLAANTLGITEESFKGNKLDLEDQKKVLQFALWQLDTMRTWERDDIFATLKGLADGMGIKLKDFLAPLFVAISGSTASFSVMDAMVLLGSDLSRARLRVAVEVLGGAGKKVLKRYEKEFAALSQLNEESDAEMTVRTRVAPSPTGDPHVGTAYIALFNLCFARKHGGQFILRIEDTDQSRSTPESEQAILDSLRWLGLEWDEGPDVGGAAGPYRQSERKEIYAQYVQQLLDAGHAFKCYRTTEELDMLRAARKEAGIHSALKQSDLMLTEQEQAEREAAGIPYVVRMKVPEEEGACQVTDLLRGNIDLDWSMVDAQILMKSDGMPTYHLANVVDDHLMKITHVIRGEEWINSAPKHILLYQYFGWDVPVFCHLPLLRNPDKTKLSKRKNPTSILYYKQAGYLPEALTNYLGRMGWSMPDESEKFSIQEMLNHFDIARVSLGGPVFDIEKLNWLNGLWIREDLDDAALAQRLVDWKFNQDNLLAVIPHVKQRMETLGDFLPMVSFLAANTLGITEESFKGNKLDLEDQKKVLQFALWQLDTMRTWERDDIFATLKGLADGMGIKLKDFLAPLFVAISGSTASFSVMDAMVLLGSDLSRARLRVAVEVLGGAGKKVLKRYEKEFAALSQLNEESDAE

Radius of gyration: 41.32 Å; Cα contacts (8 Å, |Δi|>4): 1526; chains: 2; bounding box: 58×126×104 Å

Organism: Saccharophagus degradans (strain 2-40 / ATCC 43961 / DSM 17024) (NCBI:txid203122)

InterPro domains:
  IPR000924 Glutamyl/glutaminyl-tRNA synthetase [PR00987] (6-18)
  IPR000924 Glutamyl/glutaminyl-tRNA synthetase [PR00987] (20-31)
  IPR000924 Glutamyl/glutaminyl-tRNA synthetase [PR00987] (35-48)
  IPR000924 Glutamyl/glutaminyl-tRNA synthetase [PR00987] (193-203)
  IPR000924 Glutamyl/glutaminyl-tRNA synthetase [PR00987] (209-217)
  IPR001412 Aminoacyl-tRNA synthetase, class I, conserved site [PS00178] (9-20)
  IPR004527 Glutamate-tRNA ligase, bacterial/mitochondrial [MF_00022] (2-472)
  IPR004527 Glutamate-tRNA ligase, bacterial/mitochondrial [TIGR00464] (2-469)
  IPR008925 Aminoacyl-tRNA synthetase, class I, anticodon-binding superfamily [SSF48163] (314-472)
  IPR014729 Rossmann-like alpha/beta/alpha sandwich fold [G3DSA:3.40.50.620] (1-329)
  IPR020058 Glutamyl/glutaminyl-tRNA synthetase, class Ib, catalytic domain [PF00749] (3-320)
  IPR020751 Aminoacyl-tRNA synthetase, class I, anticodon-binding domain, subdomain 2 [G3DSA:1.10.10.350] (372-495)
  IPR033910 Glutamyl-tRNA synthetase [cd00808] (2-328)
  IPR045462 Aminoacyl-tRNA synthetase, class I, anticodon-binding [PF19269] (335-471)
  IPR049940 Glutamyl-Q tRNA(Asp) synthetase/Glutamate--tRNA ligase [PTHR43311] (2-474)